Protein 2CG8 (pdb70)

Secondary structure (P-SEA, 3-state):
cccccccccccccccccccccccbbbbbbbbbbbbccccccccccaaaaaaaaaaaacccccccaaaaaaaaaaaaaaccccccbbbbbbbbccccccccccbbbbbbbbbbbbbbbbbbbcccaaaaaaaaaaaaaaaaccccccccccccccccccccccccccaaaaaaaaaaaaaaaccccccccccccccccccccccccccccccaaaaaaaaacccccccccccccaaaaaac/cccccccccccccccccccccccbbbbbbbbbbbbcccccccccccccaaaaaaaaaaaacccccccaaaaaaaaaaaaaaccccccbbbbbbbbccccccccccccbbbbbbbbbbbbbbbbbcccaaaaaaaaaaaaaaaaccccccccccccccccccccccccccccaaaaaaaaaaaaaaaccccccccccccccccccccccccccccccccaaaaaaaaacccccccccccccccccccc/cccccccccccccccccccccccbbbbbbbbbbbbcccccccccccccccccaaaaaaaaaaaacccccccaaaaaaaaaaaaaaccccccbbbbbbbbccccccccccccbbbbbbbbbbbbbbbbbcccaaaaaaaaaaaaaaaaccccccccccccccccccccccccccaaaaaaaaaaaaaaccccbbbbbcccccccccccccccccccccccccccccccccccccccccccccccccccc/cccccccccccccccccccccccbbbbbbbbbbbbcccccccccccccaaaaaaaaaaaacccccccaaaaaaaaaaaaaaacccccbbbbbbbcccccccccccbbbbbbbbbbbbbbbbbbbcccaaaaaaaaaaaaaaaacccccccccccccccccccccccccaaaaaaaaaaaaaaaccccccbbbbbcccccccccccccccccccccccccccccccccccccccccccccccccccc

Foldseek 3Di:
DDKDKDFWDKAWEQEAQDVVSNVPTAIKTKMKIFDADCPVVVCDDDVVLSVVLRVQLHPDYYHDPVVSQVVSVVVVCVPDVRTFKMKMKMWGAVPPDPDDDRTDIDIDIWGKWKWKKKWKAQDDPRVVLVVVVVVVCVVVVKAWDDWFDWDPPMIIIMTIIMDRQPVVRVVVVVVVSCVVVPNRDMATQATALDADDDVVDGPNPVCQLPDLVNLVRCCVGFQQGARNPVGDGSVVSNVD/DDKDKDFFQKAWEQAAQDPVSNVPTAIKTKMKIWDADVPVVVPPHDDDDVVLSVVLNVLLHVDYYHDVVVSQVVSVVVVCVVCVRTFKMKMKMWGAVPPDPDDDRTDIDMDIWGKWKWKKKKKALDDPQVVLVVVLVVLCVVVVKAFDAWFDWDKPCTMTIIMTIIIDRQPPVRVVVSSQVSCVVVPVPSMDMGTQAGALDADDDPPHGPNHPCCLPDLRNLVRCCVTFQQRARNPVRGGSVVSNVD/DDKDKDFWAKAWEQAAADVVSNVVTAIKTKMKIFDADCPCCVPVVDPLLDDDVVVLSVVLRVLLHPDYYHDVVVSQVVSVVVCCVPNVRTFKMKMKMWDAVPPDPDDDRTDIDIDIWGKWKWKKKKKFDDDPRVVLVVVLVVVVVVVVWAFDWKFDWDPVMIIIMTITIDRDPPVVVVVVSCVSCVVCPVSMDMATQATALDADDDDPDGPNPPCQLPDQVNLVRVCVTFQQRARNPVGGGSVVSNVD/DDKDKDFFDKAWEQAAQDPVSNVPTAIKTKMKIFDADPPCVVPPHDDDPVPLVVVLRVQLHPDYYHDVVVSQVSSVVVVCVVPVRTFKMKMKMWGQVPPDPDDDRTDIDIDIWGKWKFKKKKKADDDPGVVLVVVLVVLCVVVVWAWDDWFDWPVMIMIMTIIIDRDDPVVVVVVSVVSLVVQDAVGGSMDIDTQATALDADDDPVHTPNHPCQLPDLRNLVRVCVTFQQRARNPVGGGSVVSNVD

Structure (mmCIF, N/CA/C/O backbone):
data_2CG8
#
_entry.id   2CG8
#
_cell.length_a   149.440
_cell.length_b   149.440
_cell.length_c   238.740
_cell.angle_alpha   90.00
_cell.angle_beta   90.00
_cell.angle_gamma   90.00
#
_symmetry.space_group_name_H-M   'P 41 21 2'
#
loop_
_atom_site.group_PDB
_atom_site.id
_atom_site.type_symbol
_atom_site.label_atom_id
_atom_site.label_alt_id
_atom_site.label_comp_id
_atom_site.label_asym_id
_atom_site.label_entity_id
_atom_site.label_seq_id
_atom_site.pdbx_PDB_ins_code
_atom_site.Cartn_x
_atom_site.Cartn_y
_atom_site.Cartn_z
_atom_site.occupancy
_atom_site.B_iso_or_equiv
_atom_site.auth_seq_id
_atom_site.auth_comp_id
_atom_site.auth_asym_id
_atom_site.auth_atom_id
_atom_site.pdbx_PDB_model_num
ATOM 1 N N . MET A 1 1 ? -39.929 -56.839 4.329 1.00 61.06 1 MET A N 1
ATOM 2 C CA . MET A 1 1 ? -38.703 -57.270 3.668 1.00 59.49 1 MET A CA 1
ATOM 3 C C . MET A 1 1 ? -37.626 -56.193 3.747 1.00 55.79 1 MET A C 1
ATOM 4 O O . MET A 1 1 ? -37.919 -55.001 3.653 1.00 56.97 1 MET A O 1
ATOM 9 N N . ASP A 1 2 ? -36.380 -56.621 3.920 1.00 51.77 2 ASP A N 1
ATOM 10 C CA . ASP A 1 2 ? -35.258 -55.681 4.138 1.00 47.14 2 ASP A CA 1
ATOM 11 C C . ASP A 1 2 ? -34.827 -55.169 2.836 1.00 45.99 2 ASP A C 1
ATOM 12 O O . ASP A 1 2 ? -35.258 -55.721 1.814 1.00 47.94 2 ASP A O 1
ATOM 17 N N . GLN A 1 3 ? -34.043 -54.091 2.822 1.00 44.12 3 GLN A N 1
ATOM 18 C CA . GLN A 1 3 ? -33.537 -53.606 1.534 1.00 43.46 3 GLN A CA 1
ATOM 19 C C . GLN A 1 3 ? -32.157 -53.097 1.541 1.00 43.25 3 GLN A C 1
ATOM 20 O O . GLN A 1 3 ? -31.734 -52.541 2.522 1.00 45.28 3 GLN A O 1
ATOM 26 N N . LEU A 1 4 ? -31.482 -53.229 0.396 1.00 42.55 4 LEU A N 1
ATOM 27 C CA . LEU A 1 4 ? -30.155 -52.698 0.224 1.00 43.30 4 LEU A CA 1
ATOM 28 C C . LEU A 1 4 ? -30.283 -51.657 -0.785 1.00 42.70 4 LEU A C 1
ATOM 29 O O . LEU A 1 4 ? -30.879 -51.966 -1.806 1.00 42.69 4 LEU A O 1
ATOM 34 N N . GLN A 1 5 ? -29.810 -50.427 -0.509 1.00 41.39 5 GLN A N 1
ATOM 35 C CA . GLN A 1 5 ? -29.826 -49.439 -1.567 1.00 42.74 5 GLN A CA 1
ATOM 36 C C . GLN A 1 5 ? -28.594 -48.726 -1.882 1.00 41.69 5 GLN A C 1
ATOM 37 O O . GLN A 1 5 ? -27.715 -48.565 -0.997 1.00 43.17 5 GLN A O 1
ATOM 43 N N . ILE A 1 6 ? -28.485 -48.388 -3.158 1.00 37.40 6 ILE A N 1
ATOM 44 C CA . ILE A 1 6 ? -27.420 -47.565 -3.607 1.00 39.89 6 ILE A CA 1
ATOM 45 C C . ILE A 1 6 ? -27.983 -46.205 -4.048 1.00 38.69 6 ILE A C 1
ATOM 46 O O . ILE A 1 6 ? -28.719 -46.117 -4.949 1.00 40.76 6 ILE A O 1
ATOM 51 N N . LYS A 1 7 ? -27.653 -45.119 -3.409 1.00 38.37 7 LYS A N 1
ATOM 52 C CA . LYS A 1 7 ? -28.221 -43.871 -3.831 1.00 41.61 7 LYS A CA 1
ATOM 53 C C . LYS A 1 7 ? -27.297 -43.042 -4.688 1.00 43.30 7 LYS A C 1
ATOM 54 O O . LYS A 1 7 ? -26.173 -42.654 -4.275 1.00 43.67 7 LYS A O 1
ATOM 60 N N . ASP A 1 8 ? -27.767 -42.729 -5.872 1.00 40.52 8 ASP A N 1
ATOM 61 C CA . ASP A 1 8 ? -27.100 -41.798 -6.722 1.00 42.86 8 ASP A CA 1
ATOM 62 C C . ASP A 1 8 ? -25.676 -42.006 -7.125 1.00 44.28 8 ASP A C 1
ATOM 63 O O . ASP A 1 8 ? -24.906 -41.019 -7.035 1.00 45.70 8 ASP A O 1
ATOM 68 N N . LEU A 1 9 ? -25.351 -43.214 -7.592 1.00 44.98 9 LEU A N 1
ATOM 69 C CA . LEU A 1 9 ? -24.066 -43.582 -8.191 1.00 43.62 9 LEU A CA 1
ATOM 70 C C . LEU A 1 9 ? -23.945 -42.864 -9.500 1.00 44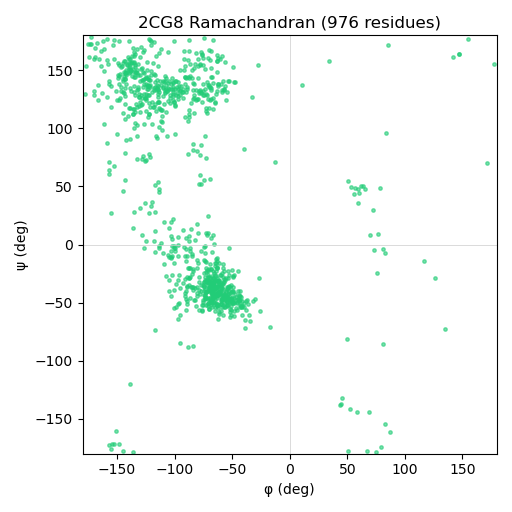.98 9 LEU A C 1
ATOM 71 O O . LEU A 1 9 ? -24.809 -43.005 -10.378 1.00 49.23 9 LEU A O 1
ATOM 76 N N . GLU A 1 10 ? -22.895 -42.113 -9.710 1.00 44.92 10 GLU A N 1
ATOM 77 C CA . GLU A 1 10 ? -22.748 -41.360 -10.932 1.00 43.59 10 GLU A CA 1
ATOM 78 C C . GLU A 1 10 ? -22.068 -42.180 -12.024 1.00 44.18 10 GLU A C 1
ATOM 79 O O . GLU A 1 10 ? -21.157 -42.947 -11.784 1.00 46.72 10 GLU A O 1
ATOM 85 N N . MET A 1 11 ? -22.494 -41.973 -13.255 1.00 48.08 11 MET A N 1
ATOM 86 C CA . MET A 1 11 ? -22.019 -42.686 -14.445 1.00 50.48 11 MET A CA 1
ATOM 87 C C . MET A 1 11 ? -21.926 -41.857 -15.654 1.00 49.91 11 MET A C 1
ATOM 88 O O . MET A 1 11 ? -22.903 -41.270 -15.998 1.00 51.28 11 MET A O 1
ATOM 93 N N . PHE A 1 12 ? -20.785 -41.858 -16.327 1.00 47.79 12 PHE A N 1
ATOM 94 C CA . PHE A 1 12 ? -20.778 -41.209 -17.582 1.00 45.81 12 PHE A CA 1
ATOM 95 C C . PHE A 1 12 ? -20.957 -42.171 -18.736 1.00 45.31 12 PHE A C 1
ATOM 96 O O . PHE A 1 12 ? -20.326 -43.178 -18.807 1.00 48.53 12 PHE A O 1
ATOM 104 N N . ALA A 1 13 ? -21.790 -41.867 -19.712 1.00 45.97 13 ALA A N 1
ATOM 105 C CA . ALA A 1 13 ? -21.993 -42.758 -20.868 1.00 44.32 13 ALA A CA 1
ATOM 106 C C . ALA A 1 13 ? -22.454 -42.030 -22.121 1.00 43.46 13 ALA A C 1
ATOM 107 O O . ALA A 1 13 ? -22.569 -40.778 -22.132 1.00 40.80 13 ALA A O 1
ATOM 109 N N . TYR A 1 14 ? -22.810 -42.837 -23.142 1.00 43.44 14 TYR A N 1
ATOM 110 C CA . TYR A 1 14 ? -23.197 -42.241 -24.413 1.00 43.51 14 TYR A CA 1
ATOM 111 C C . TYR A 1 14 ? -24.604 -42.549 -24.896 1.00 44.71 14 TYR A C 1
ATOM 112 O O . TYR A 1 14 ? -24.852 -42.699 -26.092 1.00 46.87 14 TYR A O 1
ATOM 121 N N . HIS A 1 15 ? -25.564 -42.640 -23.992 1.00 45.05 15 HIS A N 1
ATOM 122 C CA . HIS A 1 15 ? -26.955 -43.036 -24.365 1.00 45.27 15 HIS A CA 1
ATOM 123 C C . HIS A 1 15 ? -27.715 -41.794 -24.868 1.00 46.11 15 HIS A C 1
ATOM 124 O O . HIS A 1 15 ? -27.326 -40.685 -24.498 1.00 49.16 15 HIS A O 1
ATOM 131 N N . GLY A 1 16 ? -28.703 -41.944 -25.755 1.00 45.52 16 GLY A N 1
ATOM 132 C CA . GLY A 1 16 ? -29.570 -40.839 -26.231 1.00 45.72 16 GLY A CA 1
ATOM 133 C C . GLY A 1 16 ? -29.982 -41.058 -27.701 1.00 48.51 16 GLY A C 1
ATOM 134 O O . GLY A 1 16 ? -29.275 -41.895 -28.444 1.00 48.60 16 GLY A O 1
ATOM 135 N N . LEU A 1 17 ? -31.038 -40.332 -28.185 1.00 49.02 17 LEU A N 1
ATOM 136 C CA . LEU A 1 17 ? -31.505 -40.535 -29.650 1.00 51.85 17 LEU A CA 1
ATOM 137 C C . LEU A 1 17 ? -30.630 -39.719 -30.534 1.00 51.35 17 LEU A C 1
ATOM 138 O O . LEU A 1 17 ? -30.030 -40.240 -31.487 1.00 49.75 17 LEU A O 1
ATOM 143 N N . PHE A 1 18 ? -30.434 -38.459 -30.158 1.00 51.12 18 PHE A N 1
ATOM 144 C CA . PHE A 1 18 ? -29.616 -37.595 -30.992 1.00 50.05 18 PHE A CA 1
ATOM 145 C C . PHE A 1 18 ? -28.231 -38.144 -31.211 1.00 48.32 18 PHE A C 1
ATOM 146 O O . PHE A 1 18 ? -27.576 -38.479 -30.266 1.00 47.75 18 PHE A O 1
ATOM 154 N N . PRO A 1 19 ? -27.748 -38.143 -32.467 1.00 50.15 19 PRO A N 1
ATOM 155 C CA . PRO A 1 19 ? -26.362 -38.661 -32.671 1.00 50.07 19 PRO A CA 1
ATOM 156 C C . PRO A 1 19 ? -25.224 -37.698 -32.083 1.00 47.89 19 PRO A C 1
ATOM 157 O O . PRO A 1 19 ? -24.156 -38.160 -31.782 1.00 46.40 19 PRO A O 1
ATOM 161 N N . SER A 1 20 ? -25.503 -36.418 -31.879 1.00 47.11 20 SER A N 1
ATOM 162 C CA . SER A 1 20 ? -24.738 -35.548 -30.931 1.00 49.41 20 SER A CA 1
ATOM 163 C C . SER A 1 20 ? -24.587 -36.065 -29.438 1.00 49.21 20 SER A C 1
ATOM 164 O O . SER A 1 20 ? -23.510 -35.943 -28.791 1.00 48.18 20 SER A O 1
ATOM 167 N N . GLU A 1 21 ? -25.663 -36.598 -28.863 1.00 48.17 21 GLU A N 1
ATOM 168 C CA . GLU A 1 21 ? -25.569 -37.215 -27.536 1.00 47.26 21 GLU A CA 1
ATOM 169 C C . GLU A 1 21 ? -24.633 -38.390 -27.597 1.00 48.63 21 GLU A C 1
ATOM 170 O O . GLU A 1 21 ? -23.831 -38.534 -26.710 1.00 51.56 21 GLU A O 1
ATOM 176 N N . LYS A 1 22 ? -24.690 -39.218 -28.661 1.00 48.25 22 LYS A N 1
ATOM 177 C CA . LYS A 1 22 ? -23.884 -40.442 -28.701 1.00 45.67 22 LYS A CA 1
ATOM 178 C C . LYS A 1 22 ? -22.504 -40.033 -28.826 1.00 44.03 22 LYS A C 1
ATOM 179 O O . LYS A 1 22 ? -21.649 -40.756 -28.429 1.00 45.03 22 LYS A O 1
ATOM 185 N N . GLU A 1 23 ? -22.294 -38.897 -29.435 1.00 44.17 23 GLU A N 1
ATOM 186 C CA . GLU A 1 23 ? -20.973 -38.362 -29.603 1.00 43.26 23 GLU A CA 1
ATOM 187 C C . GLU A 1 23 ? -20.378 -37.769 -28.329 1.00 43.43 23 GLU A C 1
ATOM 188 O O . GLU A 1 23 ? -19.225 -37.976 -28.198 1.00 43.54 23 GLU A O 1
ATOM 194 N N . LEU A 1 24 ? -21.070 -36.981 -27.476 1.00 41.98 24 LEU A N 1
ATOM 195 C CA . LEU A 1 24 ? -20.403 -36.275 -26.384 1.00 43.40 24 LEU A CA 1
ATOM 196 C C . LEU A 1 24 ? -20.504 -37.017 -25.091 1.00 45.05 24 LEU A C 1
ATOM 197 O O . LEU A 1 24 ? -19.675 -36.816 -24.185 1.00 44.47 24 LEU A O 1
ATOM 202 N N . GLY A 1 25 ? -21.605 -37.755 -24.961 1.00 42.74 25 GLY A N 1
ATOM 203 C CA . GLY A 1 25 ? -21.930 -38.482 -23.772 1.00 42.50 25 GLY A CA 1
ATOM 204 C C . GLY A 1 25 ? -22.401 -37.472 -22.730 1.00 46.55 25 GLY A C 1
ATOM 205 O O . GLY A 1 25 ? -22.426 -36.267 -23.015 1.00 46.01 25 GLY A O 1
ATOM 206 N N . GLN A 1 26 ? -22.732 -37.932 -21.507 1.00 45.19 26 GLN A N 1
ATOM 207 C CA . GLN A 1 26 ? -23.220 -37.032 -20.545 1.00 43.18 26 GLN A CA 1
ATOM 208 C C . GLN A 1 26 ? -23.352 -37.749 -19.196 1.00 47.60 26 GLN A C 1
ATOM 209 O O . GLN A 1 26 ? -23.071 -38.924 -19.047 1.00 49.07 26 GLN A O 1
ATOM 215 N N . LYS A 1 27 ? -23.765 -37.051 -18.161 1.00 47.36 27 LYS A N 1
ATOM 216 C CA . LYS A 1 27 ? -23.802 -37.687 -16.884 1.00 45.95 27 LYS A CA 1
ATOM 217 C C . LYS A 1 27 ? -25.109 -38.340 -16.592 1.00 43.32 27 LYS A C 1
ATOM 218 O O . LYS A 1 27 ? -26.148 -37.799 -16.834 1.00 46.40 27 LYS A O 1
ATOM 224 N N . PHE A 1 28 ? -25.041 -39.444 -15.924 1.00 43.51 28 PHE A N 1
ATOM 225 C CA . PHE A 1 28 ? -26.229 -40.211 -15.567 1.00 45.40 28 PHE A CA 1
ATOM 226 C C . PHE A 1 28 ? -26.086 -40.572 -14.130 1.00 44.79 28 PHE A C 1
ATOM 227 O O . PHE A 1 28 ? -24.981 -40.772 -13.707 1.00 46.08 28 PHE A O 1
ATOM 235 N N . ILE A 1 29 ? -27.199 -40.671 -13.407 1.00 44.37 29 ILE A N 1
ATOM 236 C CA . ILE A 1 29 ? -27.154 -40.980 -12.023 1.00 44.27 29 ILE A CA 1
ATOM 237 C C . ILE A 1 29 ? -28.035 -42.211 -11.780 1.00 44.66 29 ILE A C 1
ATOM 238 O O . ILE A 1 29 ? -29.211 -42.276 -12.205 1.00 44.32 29 ILE A O 1
ATOM 243 N N . VAL A 1 30 ? -27.471 -43.192 -11.104 1.00 42.72 30 VAL A N 1
ATOM 244 C CA . VAL A 1 30 ? -28.267 -44.386 -10.881 1.00 44.69 30 VAL A CA 1
ATOM 245 C C . VAL A 1 30 ? -28.646 -44.613 -9.394 1.00 44.16 30 VAL A C 1
ATOM 246 O O . VAL A 1 30 ? -27.793 -44.408 -8.536 1.00 44.00 30 VAL A O 1
ATOM 250 N N . SER A 1 31 ? -29.855 -45.071 -9.098 1.00 43.21 31 SER A N 1
ATOM 251 C CA . SER A 1 31 ? -30.211 -45.357 -7.718 1.00 45.24 31 SER A CA 1
ATOM 252 C C . SER A 1 31 ? -31.051 -46.584 -7.730 1.00 47.48 31 SER A C 1
ATOM 253 O O . SER A 1 31 ? -31.946 -46.711 -8.590 1.00 50.00 31 SER A O 1
ATOM 256 N N . ALA A 1 32 ? -30.826 -47.485 -6.780 1.00 46.41 32 ALA A N 1
ATOM 257 C CA . ALA A 1 32 ? -31.552 -48.769 -6.785 1.00 44.93 32 ALA A CA 1
ATOM 258 C C . ALA A 1 32 ? -31.864 -49.166 -5.364 1.00 44.55 32 ALA A C 1
ATOM 259 O O . ALA A 1 32 ? -31.087 -48.871 -4.477 1.00 42.81 32 ALA A O 1
ATOM 261 N N . ILE A 1 33 ? -32.997 -49.843 -5.169 1.00 45.60 33 ILE A N 1
ATOM 262 C CA . ILE A 1 33 ? -33.363 -50.562 -3.940 1.00 44.67 33 ILE A CA 1
ATOM 263 C C . ILE A 1 33 ? -33.529 -52.029 -4.309 1.00 45.39 33 ILE A C 1
ATOM 264 O O . ILE A 1 33 ? -34.418 -52.414 -5.119 1.00 45.16 33 ILE A O 1
ATOM 269 N N . LEU A 1 34 ? -32.685 -52.848 -3.692 1.00 43.55 34 LEU A N 1
ATOM 270 C CA . LEU A 1 34 ? -32.770 -54.300 -3.862 1.00 43.03 34 LEU A CA 1
ATOM 271 C C . LEU A 1 34 ? -33.402 -54.969 -2.615 1.00 42.84 34 LEU A C 1
ATOM 272 O O . LEU A 1 34 ? -32.947 -54.688 -1.523 1.00 43.99 34 LEU A O 1
ATOM 277 N N . SER A 1 35 ? -34.471 -55.776 -2.740 1.00 41.90 35 SER A N 1
ATOM 278 C CA . SER A 1 35 ? -35.127 -56.300 -1.549 1.00 43.13 35 SER A CA 1
ATOM 279 C C . SER A 1 35 ? -34.939 -57.768 -1.417 1.00 44.05 35 SER A C 1
ATOM 280 O O . SER A 1 35 ? -34.952 -58.472 -2.443 1.00 46.62 35 SER A O 1
ATOM 283 N N . TYR A 1 36 ? -34.661 -58.212 -0.196 1.00 42.70 36 TYR A N 1
ATOM 284 C CA . TYR A 1 36 ? -34.539 -59.641 0.143 1.00 42.72 36 TYR A CA 1
ATOM 285 C C . TYR A 1 36 ? -34.484 -59.725 1.695 1.00 45.28 36 TYR A C 1
ATOM 286 O O . TYR A 1 36 ? -34.331 -58.697 2.372 1.00 46.69 36 TYR A O 1
ATOM 295 N N . ASP A 1 37 ? -34.743 -60.901 2.286 1.00 46.44 37 ASP A N 1
ATOM 296 C CA . ASP A 1 37 ? -34.696 -61.010 3.740 1.00 44.38 37 ASP A CA 1
ATOM 297 C C . ASP A 1 37 ? -33.230 -60.961 4.364 1.00 45.16 37 ASP A C 1
ATOM 298 O O . ASP A 1 37 ? -32.443 -61.869 4.162 1.00 49.15 37 ASP A O 1
ATOM 303 N N . MET A 1 38 ? -32.829 -59.945 5.137 1.00 42.47 38 MET A N 1
ATOM 304 C CA . MET A 1 38 ? -31.436 -59.962 5.641 1.00 42.75 38 MET A CA 1
ATOM 305 C C . MET A 1 38 ? -31.171 -60.715 6.965 1.00 42.04 38 MET A C 1
ATOM 306 O O . MET A 1 38 ? -30.120 -60.698 7.578 1.00 39.92 38 MET A O 1
ATOM 311 N N . THR A 1 39 ? -32.191 -61.382 7.427 1.00 43.91 39 THR A N 1
ATOM 312 C CA . THR A 1 39 ? -32.257 -61.872 8.805 1.00 43.53 39 THR A CA 1
ATOM 313 C C . THR A 1 39 ? -31.197 -62.985 8.960 1.00 43.09 39 THR A C 1
ATOM 314 O O . THR A 1 39 ? -30.493 -63.112 9.963 1.00 39.92 39 THR A O 1
ATOM 318 N N . LYS A 1 40 ? -31.033 -63.745 7.880 1.00 45.66 40 LYS A N 1
ATOM 319 C CA . LYS A 1 40 ? -30.018 -64.786 7.841 1.00 44.11 40 LYS A CA 1
ATOM 320 C C . LYS A 1 40 ? -28.580 -64.203 7.805 1.00 42.55 40 LYS A C 1
ATOM 321 O O . LYS A 1 40 ? -27.800 -64.606 8.547 1.00 41.00 40 LYS A O 1
ATOM 327 N N . ALA A 1 41 ? -28.257 -63.219 6.959 1.00 41.36 41 ALA A N 1
ATOM 328 C CA . ALA A 1 41 ? -26.952 -62.638 6.942 1.00 38.22 41 ALA A CA 1
ATOM 329 C C . ALA A 1 41 ? -26.699 -61.929 8.201 1.00 39.18 41 ALA A C 1
ATOM 330 O O . ALA A 1 41 ? -25.554 -61.786 8.594 1.00 40.61 41 ALA A O 1
ATOM 332 N N . ALA A 1 42 ? -27.745 -61.380 8.814 1.00 39.49 42 ALA A N 1
ATOM 333 C CA . ALA A 1 42 ? -27.525 -60.517 9.998 1.00 41.37 42 ALA A CA 1
ATOM 334 C C . ALA A 1 42 ? -27.173 -61.290 11.223 1.00 41.52 42 ALA A C 1
ATOM 335 O O . ALA A 1 42 ? -26.395 -60.849 11.998 1.00 43.23 42 ALA A O 1
ATOM 337 N N . THR A 1 43 ? -27.783 -62.441 11.356 1.00 42.11 43 THR A N 1
ATOM 338 C CA . THR A 1 43 ? -27.517 -63.472 12.336 1.00 41.08 43 THR A CA 1
ATOM 339 C C . THR A 1 43 ? -26.476 -64.497 11.866 1.00 39.10 43 THR A C 1
ATOM 340 O O . THR A 1 43 ? -25.928 -65.124 12.714 1.00 36.61 43 THR A O 1
ATOM 344 N N . VAL A 1 51 ? -24.940 -59.618 -0.391 1.00 51.85 51 VAL A N 1
ATOM 345 C CA . VAL A 1 51 ? -24.403 -58.732 -1.556 1.00 53.60 51 VAL A CA 1
ATOM 346 C C . VAL A 1 51 ? -23.128 -57.783 -1.357 1.00 52.60 51 VAL A C 1
ATOM 347 O O . VAL A 1 51 ? -23.075 -57.208 -0.343 1.00 56.21 51 VAL A O 1
ATOM 351 N N . HIS A 1 52 ? -22.109 -57.601 -2.223 1.00 53.61 52 HIS A N 1
ATOM 352 C CA . HIS A 1 52 ? -21.067 -56.480 -1.980 1.00 55.96 52 HIS A CA 1
ATOM 353 C C . HIS A 1 52 ? -21.281 -55.123 -2.684 1.00 58.51 52 HIS A C 1
ATOM 354 O O . HIS A 1 52 ? -21.719 -55.075 -3.867 1.00 61.44 52 HIS A O 1
ATOM 361 N N . TYR A 1 53 ? -20.828 -54.029 -2.084 1.00 57.00 53 TYR A N 1
ATOM 362 C CA . TYR A 1 53 ? -21.327 -52.795 -2.645 1.00 55.35 53 TYR A CA 1
ATOM 363 C C . TYR A 1 53 ? -20.417 -52.453 -3.737 1.00 53.63 53 TYR A C 1
ATOM 364 O O . TYR A 1 53 ? -20.844 -52.027 -4.824 1.00 54.26 53 TYR A O 1
ATOM 373 N N . GLY A 1 54 ? -19.139 -52.575 -3.413 1.00 53.45 54 GLY A N 1
ATOM 374 C CA . GLY A 1 54 ? -18.065 -52.211 -4.353 1.00 51.62 54 GLY A CA 1
ATOM 375 C C . GLY A 1 54 ? -18.281 -52.983 -5.654 1.00 52.35 54 GLY A C 1
ATOM 376 O O . GLY A 1 54 ? -18.101 -52.395 -6.801 1.00 51.51 54 GLY A O 1
ATOM 377 N N . GLU A 1 55 ? -18.683 -54.269 -5.501 1.00 50.65 55 GLU A N 1
ATOM 378 C CA . GLU A 1 55 ? -18.862 -55.097 -6.671 1.00 50.49 55 GLU A CA 1
ATOM 379 C C . GLU A 1 55 ? -20.057 -54.774 -7.483 1.00 47.96 55 GLU A C 1
ATOM 380 O O . GLU A 1 55 ? -20.012 -54.751 -8.716 1.00 47.83 55 GLU A O 1
ATOM 386 N N . LEU A 1 56 ? -21.151 -54.598 -6.779 1.00 46.19 56 LEU A N 1
ATOM 387 C CA . LEU A 1 56 ? -22.369 -54.282 -7.433 1.00 45.65 56 LEU A CA 1
ATOM 388 C C . LEU A 1 56 ? -22.204 -52.980 -8.153 1.00 46.41 56 LEU A C 1
ATOM 389 O O . LEU A 1 56 ? -22.692 -52.842 -9.259 1.00 48.79 56 LEU A O 1
ATOM 394 N N . CYS A 1 57 ? -21.530 -51.998 -7.568 1.00 44.08 57 CYS A N 1
ATOM 395 C CA . CYS A 1 57 ? -21.426 -50.739 -8.266 1.00 43.83 57 CYS A CA 1
ATOM 396 C C . CYS A 1 57 ? -20.561 -50.778 -9.461 1.00 43.68 57 CYS A C 1
ATOM 397 O O . CYS A 1 57 ? -20.812 -50.055 -10.411 1.00 43.93 57 CYS A O 1
ATOM 400 N N . GLN A 1 58 ? -19.478 -51.547 -9.349 1.00 45.65 58 GLN A N 1
ATOM 401 C CA . GLN A 1 58 ? -18.565 -51.843 -10.391 1.00 44.63 58 GLN A CA 1
ATOM 402 C C . GLN A 1 58 ? -19.255 -52.562 -11.545 1.00 45.10 58 GLN A C 1
ATOM 403 O O . GLN A 1 58 ? -18.971 -52.265 -12.723 1.00 44.62 58 GLN A O 1
ATOM 409 N N . GLN A 1 59 ? -20.148 -53.512 -11.241 1.00 44.99 59 GLN A N 1
ATOM 410 C CA . GLN A 1 59 ? -20.721 -54.261 -12.340 1.00 46.40 59 GLN A CA 1
ATOM 411 C C . GLN A 1 59 ? -21.653 -53.300 -12.989 1.00 46.33 59 GLN A C 1
ATOM 412 O O . GLN A 1 59 ? -21.623 -53.152 -14.186 1.00 47.76 59 GLN A O 1
ATOM 418 N N . TRP A 1 60 ? -22.539 -52.698 -12.207 1.00 46.13 60 TRP A N 1
ATOM 419 C CA . TRP A 1 60 ? -23.517 -51.769 -12.778 1.00 47.31 60 TRP A CA 1
ATOM 420 C C . TRP A 1 60 ? -22.776 -50.775 -13.685 1.00 49.12 60 TRP A C 1
ATOM 421 O O . TRP A 1 60 ? -23.145 -50.514 -14.859 1.00 48.96 60 TRP A O 1
ATOM 432 N N . THR A 1 61 ? -21.692 -50.237 -13.147 1.00 46.84 61 THR A N 1
ATOM 433 C CA . THR A 1 61 ? -21.061 -49.271 -13.867 1.00 47.67 61 THR A CA 1
ATOM 434 C C . THR A 1 61 ? -20.425 -49.882 -15.213 1.00 46.64 61 THR A C 1
ATOM 435 O O . THR A 1 61 ? -20.403 -49.245 -16.269 1.00 43.00 61 THR A O 1
ATOM 439 N N . THR A 1 62 ? -19.963 -51.135 -15.175 1.00 45.51 62 THR A N 1
ATOM 440 C CA . THR A 1 62 ? -19.545 -51.844 -16.420 1.00 44.82 62 THR A CA 1
ATOM 441 C C . THR A 1 62 ? -20.697 -52.053 -17.376 1.00 44.39 62 THR A C 1
ATOM 442 O O . THR A 1 62 ? -20.585 -51.767 -18.544 1.00 46.01 62 THR A O 1
ATOM 446 N N . TRP A 1 63 ? -21.799 -52.588 -16.884 1.00 44.40 63 TRP A N 1
ATOM 447 C CA . TRP A 1 63 ? -22.926 -52.899 -17.748 1.00 44.85 63 TRP A CA 1
ATOM 448 C C . TRP A 1 63 ? -23.486 -51.653 -18.386 1.00 44.65 63 TRP A C 1
ATOM 449 O O . TRP A 1 63 ? -24.010 -51.673 -19.499 1.00 44.32 63 TRP A O 1
ATOM 460 N N . PHE A 1 64 ? -23.371 -50.562 -17.657 1.00 44.41 64 PHE A N 1
ATOM 461 C CA . PHE A 1 64 ? -24.002 -49.364 -18.085 1.00 43.23 64 PHE A CA 1
ATOM 462 C C . PHE A 1 64 ? -23.204 -48.792 -19.261 1.00 43.80 64 PHE A C 1
ATOM 463 O O . PHE A 1 64 ? -23.794 -48.161 -20.137 1.00 43.83 64 PHE A O 1
ATOM 471 N N . GLN A 1 65 ? -21.889 -48.995 -19.271 1.00 41.22 65 GLN A N 1
ATOM 472 C CA . GLN A 1 65 ? -21.100 -48.449 -20.343 1.00 41.94 65 GLN A CA 1
ATOM 473 C C . GLN A 1 65 ? -20.732 -49.405 -21.453 1.00 43.26 65 GLN A C 1
ATOM 474 O O . GLN A 1 65 ? -20.144 -48.965 -22.338 1.00 41.02 65 GLN A O 1
ATOM 480 N N . GLU A 1 66 ? -21.060 -50.699 -21.421 1.00 44.30 66 GLU A N 1
ATOM 481 C CA . GLU A 1 66 ? -20.854 -51.534 -22.597 1.00 43.36 66 GLU A CA 1
ATOM 482 C C . GLU A 1 66 ? -21.333 -51.008 -23.876 1.00 42.47 66 GLU A C 1
ATOM 483 O O . GLU A 1 66 ? -20.891 -51.530 -24.846 1.00 42.65 66 GLU A O 1
ATOM 489 N N . THR A 1 67 ? -22.335 -50.137 -23.916 1.00 41.28 67 THR A N 1
ATOM 490 C CA . THR A 1 67 ? -22.913 -49.785 -25.189 1.00 42.93 67 THR A CA 1
ATOM 491 C C . THR A 1 67 ? -23.512 -48.418 -25.160 1.00 43.84 67 THR A C 1
ATOM 492 O O . THR A 1 67 ? -23.545 -47.787 -24.128 1.00 45.18 67 THR A O 1
ATOM 496 N N . SER A 1 68 ? -24.001 -47.943 -26.314 1.00 45.52 68 SER A N 1
ATOM 497 C CA . SER A 1 68 ? -24.873 -46.754 -26.323 1.00 46.20 68 SER A CA 1
ATOM 498 C C . SER A 1 68 ? -26.204 -47.067 -26.735 1.00 47.89 68 SER A C 1
ATOM 499 O O . SER A 1 68 ? -26.430 -47.071 -27.954 1.00 50.71 68 SER A O 1
ATOM 502 N N . GLU A 1 69 ? -27.108 -47.180 -25.779 1.00 46.40 69 GLU A N 1
ATOM 503 C CA . GLU A 1 69 ? -28.448 -47.386 -26.142 1.00 47.12 69 GLU A CA 1
ATOM 504 C C . GLU A 1 69 ? -29.116 -46.072 -26.598 1.00 48.51 69 GLU A C 1
ATOM 505 O O . GLU A 1 69 ? -28.682 -44.958 -26.211 1.00 47.78 69 GLU A O 1
ATOM 511 N N . ASP A 1 70 ? -30.156 -46.180 -27.434 1.00 48.99 70 ASP A N 1
ATOM 512 C CA . ASP A 1 70 ? -30.961 -44.981 -27.662 1.00 48.14 70 ASP A CA 1
ATOM 513 C C . ASP A 1 70 ? -31.771 -44.624 -26.441 1.00 46.67 70 ASP A C 1
ATOM 514 O O . ASP A 1 70 ? -31.839 -43.433 -26.115 1.00 47.05 70 ASP A O 1
ATOM 519 N N . LEU A 1 71 ? -32.452 -45.587 -25.798 1.00 44.28 71 LEU A N 1
ATOM 520 C CA . LEU A 1 71 ? -33.309 -45.177 -24.678 1.00 44.38 71 LEU A CA 1
ATOM 521 C C . LEU A 1 71 ? -32.765 -45.486 -23.313 1.00 45.74 71 LEU A C 1
ATOM 522 O O . LEU A 1 71 ? -32.294 -46.626 -23.041 1.00 44.66 71 LEU A O 1
ATOM 527 N N . ILE A 1 72 ? -32.823 -44.509 -22.403 1.00 46.33 72 ILE A N 1
ATOM 528 C CA . ILE A 1 72 ? -32.412 -44.868 -21.038 1.00 47.68 72 ILE A CA 1
ATOM 529 C C . ILE A 1 72 ? -33.260 -46.019 -20.412 1.00 48.15 72 ILE A C 1
ATOM 530 O O . ILE A 1 72 ? -32.682 -46.851 -19.684 1.00 48.00 72 ILE A O 1
ATOM 535 N N . GLU A 1 73 ? -34.576 -46.080 -20.710 1.00 46.72 73 GLU A N 1
ATOM 536 C CA . GLU A 1 73 ? -35.370 -47.272 -20.397 1.00 45.88 73 GLU A CA 1
ATOM 537 C C . GLU A 1 73 ? -34.609 -48.546 -20.702 1.00 45.53 73 GLU A C 1
ATOM 538 O O . GLU A 1 73 ? -34.512 -49.365 -19.805 1.00 43.72 73 GLU A O 1
ATOM 544 N N . THR A 1 74 ? -34.080 -48.707 -21.956 1.00 43.40 74 THR A N 1
ATOM 545 C CA . THR A 1 74 ? -33.455 -49.963 -22.331 1.00 43.25 74 THR A CA 1
ATOM 546 C C . THR A 1 74 ? -32.263 -50.233 -21.381 1.00 43.30 74 THR A C 1
ATOM 547 O O . THR A 1 74 ? -32.081 -51.311 -20.918 1.00 43.15 74 THR A O 1
ATOM 551 N N . VAL A 1 75 ? -31.512 -49.228 -20.974 1.00 43.27 75 VAL A N 1
ATOM 552 C CA . VAL A 1 75 ? -30.335 -49.486 -20.116 1.00 42.39 75 VAL A CA 1
ATOM 553 C C . VAL A 1 75 ? -30.763 -49.825 -18.712 1.00 43.79 75 VAL A C 1
ATOM 554 O O . VAL A 1 75 ? -30.199 -50.675 -18.027 1.00 44.58 75 VAL A O 1
ATOM 558 N N . ALA A 1 76 ? -31.772 -49.120 -18.252 1.00 45.04 76 ALA A N 1
ATOM 559 C CA . ALA A 1 76 ? -32.246 -49.349 -16.895 1.00 45.44 76 ALA A CA 1
ATOM 560 C C . ALA A 1 76 ? -32.766 -50.782 -16.808 1.00 46.21 76 ALA A C 1
ATOM 561 O O . ALA A 1 76 ? -32.601 -51.449 -15.792 1.00 48.57 76 ALA A O 1
ATOM 563 N N . TYR A 1 77 ? -33.398 -51.270 -17.858 1.00 45.67 77 TYR A N 1
ATOM 564 C CA . TYR A 1 77 ? -33.935 -52.615 -17.809 1.00 45.59 77 TYR A CA 1
ATOM 565 C C . TYR A 1 77 ? -32.791 -53.644 -17.852 1.00 46.49 77 TYR A C 1
ATOM 566 O O . TYR A 1 77 ? -32.936 -54.716 -17.266 1.00 46.20 77 TYR A O 1
ATOM 575 N N . LYS A 1 78 ? -31.675 -53.332 -18.545 1.00 45.15 78 LYS A N 1
ATOM 576 C CA . LYS A 1 78 ? -30.604 -54.305 -18.746 1.00 44.52 78 LYS A CA 1
ATOM 577 C C . LYS A 1 78 ? -30.022 -54.504 -17.319 1.00 45.19 78 LYS A C 1
ATOM 578 O O . LYS A 1 78 ? -29.883 -55.637 -16.808 1.00 45.14 78 LYS A O 1
ATOM 584 N N . LEU A 1 79 ? -29.722 -53.383 -16.664 1.00 43.25 79 LEU A N 1
ATOM 585 C CA . LEU A 1 79 ? -29.255 -53.493 -15.341 1.00 44.26 79 LEU A CA 1
ATOM 586 C C . LEU A 1 79 ? -30.158 -54.358 -14.457 1.00 45.87 79 LEU A C 1
ATOM 587 O O . LEU A 1 79 ? -29.614 -55.079 -13.634 1.00 49.56 79 LEU A O 1
ATOM 592 N N . VAL A 1 80 ? -31.488 -54.264 -14.550 1.00 43.27 80 VAL A N 1
ATOM 593 C CA . VAL A 1 80 ? -32.321 -54.995 -13.651 1.00 43.59 80 VAL A CA 1
ATOM 594 C C . VAL A 1 80 ? -32.202 -56.422 -14.013 1.00 45.21 80 VAL A C 1
ATOM 595 O O . VAL A 1 80 ? -31.821 -57.202 -13.175 1.00 49.21 80 VAL A O 1
ATOM 599 N N . GLU A 1 81 ? -32.467 -56.783 -15.246 1.00 43.75 81 GLU A N 1
ATOM 600 C CA . GLU A 1 81 ? -32.296 -58.138 -15.734 1.00 43.92 81 GLU A CA 1
ATOM 601 C C . GLU A 1 81 ? -30.962 -58.823 -15.375 1.00 45.12 81 GLU A C 1
ATOM 602 O O . GLU A 1 81 ? -30.893 -59.979 -15.014 1.00 45.38 81 GLU A O 1
ATOM 608 N N . ARG A 1 82 ? -29.867 -58.116 -15.527 1.00 45.82 82 ARG A N 1
ATOM 609 C CA . ARG A 1 82 ? -28.589 -58.707 -15.209 1.00 46.96 82 ARG A CA 1
ATOM 610 C C . ARG A 1 82 ? -28.310 -58.837 -13.707 1.00 47.19 82 ARG A C 1
ATOM 611 O O . ARG A 1 82 ? -27.629 -59.749 -13.255 1.00 46.67 82 ARG A O 1
ATOM 619 N N . THR A 1 83 ? -28.829 -57.911 -12.941 1.00 46.29 83 THR A N 1
ATOM 620 C CA . THR A 1 83 ? -28.765 -57.989 -11.508 1.00 44.19 83 THR A CA 1
ATOM 621 C C . THR A 1 83 ? -29.508 -59.242 -11.044 1.00 44.60 83 THR A C 1
ATOM 622 O O . THR A 1 83 ? -29.039 -59.983 -10.138 1.00 44.34 83 THR A O 1
ATOM 626 N N . PHE A 1 84 ? -30.645 -59.551 -11.648 1.00 43.92 84 PHE A N 1
ATOM 627 C CA . PHE A 1 84 ? -31.345 -60.719 -11.112 1.00 44.48 84 PHE A CA 1
ATOM 628 C C . PHE A 1 84 ? -30.605 -61.998 -11.487 1.00 46.33 84 PHE A C 1
ATOM 629 O O . PHE A 1 84 ? -30.627 -62.940 -10.716 1.00 47.04 84 PHE A O 1
ATOM 637 N N . GLU A 1 85 ? -30.001 -62.030 -12.691 1.00 47.55 85 GLU A N 1
ATOM 638 C CA . GLU A 1 85 ? -29.219 -63.158 -13.137 1.00 48.21 85 GLU A CA 1
ATOM 639 C C . GLU A 1 85 ? -28.074 -63.319 -12.249 1.00 45.99 85 GLU A C 1
ATOM 640 O O . GLU A 1 85 ? -27.818 -64.362 -11.866 1.00 48.57 85 GLU A O 1
ATOM 646 N N . SER A 1 86 ? -27.376 -62.277 -11.861 1.00 47.04 86 SER A N 1
ATOM 647 C CA . SER A 1 86 ? -26.151 -62.443 -11.050 1.00 44.89 86 SER A CA 1
ATOM 648 C C . SER A 1 86 ? -26.332 -62.509 -9.566 1.00 45.04 86 SER A C 1
ATOM 649 O O . SER A 1 86 ? -25.450 -62.962 -8.906 1.00 46.05 86 SER A O 1
ATOM 652 N N . TYR A 1 87 ? -27.440 -62.032 -9.006 1.00 45.72 87 TYR A N 1
ATOM 653 C CA . TYR A 1 87 ? -27.628 -62.151 -7.560 1.00 46.39 87 TYR A CA 1
ATOM 654 C C . TYR A 1 87 ? -28.918 -62.912 -7.219 1.00 45.09 87 TYR A C 1
ATOM 655 O O . TYR A 1 87 ? -29.955 -62.353 -6.950 1.00 45.28 87 TYR A O 1
ATOM 664 N N . PRO A 1 88 ? -28.886 -64.228 -7.340 1.00 43.98 88 PRO A N 1
ATOM 665 C CA . PRO A 1 88 ? -30.153 -64.934 -7.041 1.00 43.35 88 PRO A CA 1
ATOM 666 C C . PRO A 1 88 ? -30.851 -64.559 -5.735 1.00 42.83 88 PRO A C 1
ATOM 667 O O . PRO A 1 88 ? -31.997 -64.723 -5.630 1.00 43.53 88 PRO A O 1
ATOM 671 N N . LEU A 1 89 ? -30.126 -64.106 -4.736 1.00 45.40 89 LEU A N 1
ATOM 672 C CA . LEU A 1 89 ? -30.674 -63.648 -3.485 1.00 47.44 89 LEU A CA 1
ATOM 673 C C . LEU A 1 89 ? -31.770 -62.571 -3.628 1.00 47.30 89 LEU A C 1
ATOM 674 O O . LEU A 1 89 ? -32.735 -62.501 -2.851 1.00 47.85 89 LEU A O 1
ATOM 679 N N . VAL A 1 90 ? -31.588 -61.690 -4.593 1.00 45.48 90 VAL A N 1
ATOM 680 C CA . VAL A 1 90 ? -32.421 -60.549 -4.734 1.00 45.23 90 VAL A CA 1
ATOM 681 C C . VAL A 1 90 ? -33.840 -60.972 -5.166 1.00 46.67 90 VAL A C 1
ATOM 682 O O . VAL A 1 90 ? -33.984 -61.774 -6.107 1.00 48.11 90 VAL A O 1
ATOM 686 N N . GLN A 1 91 ? -34.865 -60.395 -4.530 1.00 46.07 91 GLN A N 1
ATOM 687 C CA . GLN A 1 91 ? -36.257 -60.798 -4.783 1.00 46.39 91 GLN A CA 1
ATOM 688 C C . GLN A 1 91 ? -37.036 -59.788 -5.553 1.00 47.23 91 GLN A C 1
ATOM 689 O O . GLN A 1 91 ? -38.057 -60.098 -6.141 1.00 48.18 91 GLN A O 1
ATOM 695 N N . GLU A 1 92 ? -36.655 -58.534 -5.431 1.00 46.95 92 GLU A N 1
ATOM 696 C CA . GLU A 1 92 ? -37.462 -57.510 -5.978 1.00 45.02 92 GLU A CA 1
ATOM 697 C C . GLU A 1 92 ? -36.419 -56.381 -6.156 1.00 46.37 92 GLU A C 1
ATOM 698 O O . GLU A 1 92 ? -35.534 -56.236 -5.326 1.00 47.24 92 GLU A O 1
ATOM 704 N N . MET A 1 93 ? -36.493 -55.623 -7.253 1.00 45.37 93 MET A N 1
ATOM 705 C CA . MET A 1 93 ? -35.539 -54.580 -7.501 1.00 44.07 93 MET A CA 1
ATOM 706 C C . MET A 1 93 ? -36.292 -53.383 -8.068 1.00 45.08 93 MET A C 1
ATOM 707 O O . MET A 1 93 ? -37.355 -53.567 -8.642 1.00 44.84 93 MET A O 1
ATOM 712 N N . LYS A 1 94 ? -35.775 -52.162 -7.829 1.00 46.02 94 LYS A N 1
ATOM 713 C CA . LYS A 1 94 ? -36.352 -50.889 -8.215 1.00 43.77 94 LYS A CA 1
ATOM 714 C C . LYS A 1 94 ? -35.131 -50.013 -8.591 1.00 46.22 94 LYS A C 1
ATOM 715 O O . LYS A 1 94 ? -34.328 -49.638 -7.744 1.00 49.38 94 LYS A O 1
ATOM 721 N N . LEU A 1 95 ? -34.914 -49.716 -9.860 1.00 46.16 95 LEU A N 1
ATOM 722 C CA . LEU A 1 95 ? -33.744 -48.956 -10.296 1.00 45.05 95 LEU A CA 1
ATOM 723 C C . LEU A 1 95 ? -34.201 -47.659 -11.053 1.00 47.24 95 LEU A C 1
ATOM 724 O O . LEU A 1 95 ? -34.968 -47.635 -12.011 1.00 46.47 95 LEU A O 1
ATOM 729 N N . GLU A 1 96 ? -33.767 -46.537 -10.529 1.00 48.76 96 GLU A N 1
ATOM 730 C CA . GLU A 1 96 ? -34.139 -45.274 -11.063 1.00 47.62 96 GLU A CA 1
ATOM 731 C C . GLU A 1 96 ? -32.900 -44.860 -11.887 1.00 46.98 96 GLU A C 1
ATOM 732 O O . GLU A 1 96 ? -31.731 -44.889 -11.403 1.00 49.25 96 GLU A O 1
ATOM 738 N N . LEU A 1 97 ? -33.114 -44.506 -13.130 1.00 44.23 97 LEU A N 1
ATOM 739 C CA . LEU A 1 97 ? -32.004 -43.962 -13.893 1.00 43.60 97 LEU A CA 1
ATOM 740 C C . LEU A 1 97 ? -32.240 -42.499 -14.225 1.00 43.80 97 LEU A C 1
ATOM 741 O O . LEU A 1 97 ? -33.228 -42.156 -14.839 1.00 44.76 97 LEU A O 1
ATOM 746 N N . LYS A 1 98 ? -31.397 -41.610 -13.733 1.00 43.12 98 LYS A N 1
ATOM 747 C CA . LYS A 1 98 ? -31.687 -40.216 -13.877 1.00 44.61 98 LYS A CA 1
ATOM 748 C C . LYS A 1 98 ? -30.830 -39.590 -15.014 1.00 46.25 98 LYS A C 1
ATOM 749 O O . LYS A 1 98 ? -29.657 -39.904 -15.180 1.00 46.29 98 LYS A O 1
ATOM 755 N N . LYS A 1 99 ? -31.369 -38.652 -15.786 1.00 44.95 99 LYS A N 1
ATOM 756 C CA . LYS A 1 99 ? -30.606 -38.051 -16.883 1.00 45.28 99 LYS A CA 1
ATOM 757 C C . LYS A 1 99 ? -30.617 -36.537 -16.683 1.00 46.72 99 LYS A C 1
ATOM 758 O O . LYS A 1 99 ? -31.387 -35.798 -17.299 1.00 47.19 99 LYS A O 1
ATOM 764 N N . PRO A 1 100 ? -29.855 -36.042 -15.687 1.00 47.58 100 PRO A N 1
ATOM 765 C CA . PRO A 1 100 ? -29.997 -34.566 -15.426 1.00 45.17 100 PRO A CA 1
ATOM 766 C C . PRO A 1 100 ? -29.541 -33.690 -16.601 1.00 47.49 100 PRO A C 1
ATOM 767 O O . PRO A 1 100 ? -29.872 -32.507 -16.585 1.00 49.37 100 PRO A O 1
ATOM 771 N N . TRP A 1 101 ? -28.778 -34.201 -17.618 1.00 48.16 101 TRP A N 1
ATOM 772 C CA . TRP A 1 101 ? -28.378 -33.218 -18.660 1.00 45.84 101 TRP A CA 1
ATOM 773 C C . TRP A 1 101 ? -29.246 -33.370 -19.878 1.00 45.11 101 TRP A C 1
ATOM 774 O O . TRP A 1 101 ? -28.852 -32.967 -20.955 1.00 48.09 101 TRP A O 1
ATOM 785 N N . ALA A 1 102 ? -30.418 -33.946 -19.730 1.00 42.09 102 ALA A N 1
ATOM 786 C CA . ALA A 1 102 ? -31.202 -34.127 -20.844 1.00 41.36 102 ALA A CA 1
ATOM 787 C C . ALA A 1 102 ? -31.400 -32.841 -21.605 1.00 42.55 102 ALA A C 1
ATOM 788 O O . ALA A 1 102 ? -31.629 -31.794 -21.051 1.00 44.81 102 ALA A O 1
ATOM 790 N N . PRO A 1 103 ? -31.382 -32.923 -22.918 1.00 44.18 103 PRO A N 1
ATOM 791 C CA . PRO A 1 103 ? -31.465 -31.671 -23.640 1.00 44.44 103 PRO A CA 1
ATOM 792 C C . PRO A 1 103 ? -32.893 -31.111 -23.704 1.00 44.80 103 PRO A C 1
ATOM 793 O O . PRO A 1 103 ? -33.398 -30.998 -24.751 1.00 44.19 103 PRO A O 1
ATOM 797 N N . VAL A 1 104 ? -33.537 -30.825 -22.588 1.00 45.99 104 VAL A N 1
ATOM 798 C CA . VAL A 1 104 ? -34.813 -30.105 -22.534 1.00 45.29 104 VAL A CA 1
ATOM 799 C C . VAL A 1 104 ? -34.326 -28.673 -22.410 1.00 46.91 104 VAL A C 1
ATOM 800 O O . VAL A 1 104 ? -33.170 -28.409 -21.867 1.00 51.64 104 VAL A O 1
ATOM 804 N N . HIS A 1 105 ? -35.031 -27.659 -22.821 1.00 43.67 105 HIS A N 1
ATOM 805 C CA . HIS A 1 105 ? -34.166 -26.455 -22.516 1.00 45.33 105 HIS A CA 1
ATOM 806 C C . HIS A 1 105 ? -34.785 -25.573 -21.477 1.00 45.50 105 HIS A C 1
ATOM 807 O O . HIS A 1 105 ? -35.096 -24.406 -21.717 1.00 45.49 105 HIS A O 1
ATOM 814 N N . LEU A 1 106 ? -35.108 -26.192 -20.366 1.00 43.91 106 LEU A N 1
ATOM 815 C CA . LEU A 1 106 ? -35.813 -25.540 -19.314 1.00 42.05 106 LEU A CA 1
ATOM 816 C C . LEU A 1 106 ? -35.137 -25.906 -17.975 1.00 41.27 106 LEU A C 1
ATOM 817 O O . LEU A 1 106 ? -34.395 -26.879 -17.906 1.00 42.55 106 LEU A O 1
ATOM 822 N N . SER A 1 107 ? -35.399 -25.148 -16.919 1.00 40.09 107 SER A N 1
ATOM 823 C CA . SER A 1 107 ? -34.908 -25.457 -15.614 1.00 39.65 107 SER A CA 1
ATOM 824 C C . SER A 1 107 ? -35.689 -26.497 -14.879 1.00 40.09 107 SER A C 1
ATOM 825 O O . SER A 1 107 ? -36.892 -26.344 -14.633 1.00 42.33 107 SER A O 1
ATOM 828 N N . LEU A 1 108 ? -35.017 -27.538 -14.437 1.00 39.83 108 LEU A N 1
ATOM 829 C CA . LEU A 1 108 ? -35.720 -28.504 -13.646 1.00 41.59 108 LEU A CA 1
ATOM 830 C C . LEU A 1 108 ? -34.654 -29.261 -12.854 1.00 42.78 108 LEU A C 1
ATOM 831 O O . LEU A 1 108 ? -33.557 -29.013 -12.951 1.00 45.44 108 LEU A O 1
ATOM 836 N N . ASP A 1 109 ? -34.970 -30.175 -11.993 1.00 46.17 109 ASP A N 1
ATOM 837 C CA . ASP A 1 109 ? -33.933 -30.838 -11.274 1.00 45.44 109 ASP A CA 1
ATOM 838 C C . ASP A 1 109 ? -33.507 -32.039 -12.080 1.00 46.66 109 ASP A C 1
ATOM 839 O O . ASP A 1 109 ? -32.325 -32.149 -12.323 1.00 46.87 109 ASP A O 1
ATOM 844 N N . THR A 1 110 ? -34.436 -32.914 -12.522 1.00 44.90 110 THR A N 1
ATOM 845 C CA . THR A 1 110 ? -33.994 -33.985 -13.354 1.00 44.61 110 THR A CA 1
ATOM 846 C C . THR A 1 110 ? -35.098 -34.759 -13.995 1.00 45.64 110 THR A C 1
ATOM 847 O O . THR A 1 110 ? -36.173 -34.785 -13.462 1.00 47.21 110 THR A O 1
ATOM 851 N N . CYS A 1 111 ? -34.843 -35.486 -15.078 1.00 45.83 111 CYS A N 1
ATOM 852 C CA . CYS A 1 111 ? -35.831 -36.468 -15.550 1.00 45.47 111 CYS A CA 1
ATOM 853 C C . CYS A 1 111 ? -35.351 -37.920 -15.450 1.00 45.17 111 CYS A C 1
ATOM 854 O O . CYS A 1 111 ? -34.224 -38.222 -15.843 1.00 44.12 111 CYS A O 1
ATOM 857 N N . SER A 1 112 ? -36.189 -38.823 -14.931 1.00 45.51 112 SER A N 1
ATOM 858 C CA . SER A 1 112 ? -35.670 -40.128 -14.538 1.00 43.51 112 SER A CA 1
ATOM 859 C C . SER A 1 112 ? -36.637 -41.143 -15.071 1.00 45.59 112 SER A C 1
ATOM 860 O O . SER A 1 112 ? -37.802 -40.882 -15.336 1.00 47.44 112 SER A O 1
ATOM 863 N N . VAL A 1 113 ? -36.124 -42.326 -15.280 1.00 45.63 113 VAL A N 1
ATOM 864 C CA . VAL A 1 113 ? -36.973 -43.407 -15.636 1.00 45.61 113 VAL A CA 1
ATOM 865 C C . VAL A 1 113 ? -36.719 -44.464 -14.583 1.00 45.64 113 VAL A C 1
ATOM 866 O O . VAL A 1 113 ? -35.565 -44.729 -14.159 1.00 43.41 113 VAL A O 1
ATOM 870 N N . THR A 1 114 ? -37.794 -45.061 -14.105 1.00 44.10 114 THR A N 1
ATOM 871 C CA . THR A 1 114 ? -37.510 -45.972 -13.052 1.00 46.10 114 THR A CA 1
ATOM 872 C C . THR A 1 114 ? -38.226 -47.271 -13.302 1.00 45.17 114 THR A C 1
ATOM 873 O O . THR A 1 114 ? -39.438 -47.320 -13.429 1.00 43.63 114 THR A O 1
ATOM 877 N N . ILE A 1 115 ? -37.435 -48.327 -13.448 1.00 44.69 115 ILE A N 1
ATOM 878 C CA . ILE A 1 115 ? -38.055 -49.572 -13.727 1.00 46.06 115 ILE A CA 1
ATOM 879 C C . ILE A 1 115 ? -38.123 -50.500 -12.478 1.00 46.60 115 ILE A C 1
ATOM 880 O O . ILE A 1 115 ? -37.152 -50.620 -11.699 1.00 44.80 115 ILE A O 1
ATOM 885 N N . HIS A 1 116 ? -39.258 -51.192 -12.273 1.00 47.33 116 HIS A N 1
ATOM 886 C CA . HIS A 1 116 ? -39.482 -51.943 -10.969 1.00 45.54 116 HIS A CA 1
ATOM 887 C C . HIS A 1 116 ? -40.041 -53.341 -11.122 1.00 43.50 116 HIS A C 1
ATOM 888 O O . HIS A 1 116 ? -41.072 -53.447 -11.659 1.00 43.46 116 HIS A O 1
ATOM 895 N N . ARG A 1 117 ? -39.313 -54.394 -10.727 1.00 43.94 117 ARG A N 1
ATOM 896 C CA . ARG A 1 117 ? -39.646 -55.838 -11.020 1.00 43.81 117 ARG A CA 1
ATOM 897 C C . ARG A 1 117 ? -39.545 -56.746 -9.752 1.00 44.74 117 ARG A C 1
ATOM 898 O O . ARG A 1 117 ? -38.698 -56.480 -8.849 1.00 43.90 117 ARG A O 1
ATOM 906 N N . ARG A 1 118 ? -40.375 -57.797 -9.645 1.00 43.40 118 ARG A N 1
ATOM 907 C CA . ARG A 1 118 ? -40.432 -58.546 -8.394 1.00 42.52 118 ARG A CA 1
ATOM 908 C C . ARG A 1 118 ? -40.499 -60.004 -8.787 1.00 42.01 118 ARG A C 1
ATOM 909 O O . ARG A 1 118 ? -41.287 -60.321 -9.646 1.00 42.33 118 ARG A O 1
ATOM 917 N N . LYS A 1 119 ? -39.742 -60.926 -8.179 1.00 41.80 119 LYS A N 1
ATOM 918 C CA . LYS A 1 119 ? -39.873 -62.345 -8.531 1.00 40.81 119 LYS A CA 1
ATOM 919 C C . LYS A 1 119 ? -41.213 -62.870 -8.113 1.00 41.92 119 LYS A C 1
ATOM 920 O O . LYS A 1 119 ? -41.746 -62.522 -7.077 1.00 42.19 119 LYS A O 1
ATOM 926 N N . GLN A 1 120 ? -41.809 -63.664 -8.957 1.00 40.97 120 GLN A N 1
ATOM 927 C CA . GLN A 1 120 ? -43.121 -64.115 -8.687 1.00 41.89 120 GLN A CA 1
ATOM 928 C C . GLN A 1 120 ? -43.202 -65.577 -9.062 1.00 43.90 120 GLN A C 1
ATOM 929 O O . GLN A 1 120 ? -42.512 -66.014 -10.014 1.00 42.38 120 GLN A O 1
ATOM 935 N N . ARG A 1 121 ? -44.073 -66.332 -8.362 1.00 44.04 121 ARG A N 1
ATOM 936 C CA . ARG A 1 121 ? -44.309 -67.730 -8.654 1.00 44.00 121 ARG A CA 1
ATOM 937 C C . ARG A 1 121 ? -45.508 -67.801 -9.606 1.00 43.90 121 ARG A C 1
ATOM 938 O O . ARG A 1 121 ? -46.510 -67.150 -9.362 1.00 45.55 121 ARG A O 1
ATOM 946 N N . ALA A 1 122 ? -45.436 -68.539 -10.704 1.00 42.51 122 ALA A N 1
ATOM 947 C CA . ALA A 1 122 ? -46.611 -68.689 -11.595 1.00 44.34 122 AL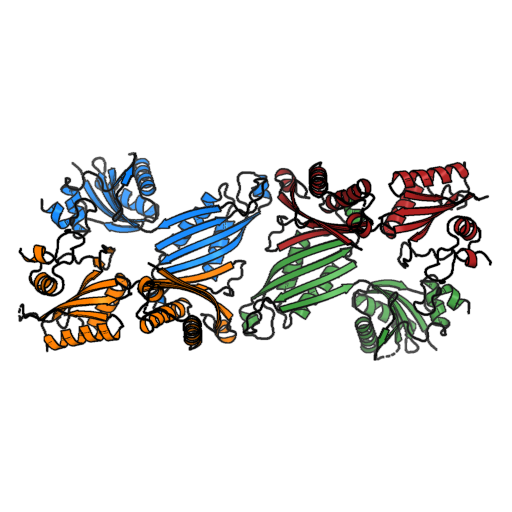A A CA 1
ATOM 948 C C . ALA A 1 122 ? -46.811 -70.135 -12.011 1.00 47.07 122 ALA A C 1
ATOM 949 O O . ALA A 1 122 ? -45.836 -70.962 -11.905 1.00 47.82 122 ALA A O 1
ATOM 951 N N . PHE A 1 123 ? -48.012 -70.458 -12.539 1.00 46.82 123 PHE A N 1
ATOM 952 C CA . PHE A 1 123 ? -48.241 -71.815 -13.057 1.00 45.09 123 PHE A CA 1
ATOM 953 C C . PHE A 1 123 ? -48.718 -71.658 -14.486 1.00 47.01 123 PHE A C 1
ATOM 954 O O . PHE A 1 123 ? -49.706 -70.959 -14.779 1.00 47.02 123 PHE A O 1
ATOM 962 N N . ILE A 1 124 ? -48.036 -72.340 -15.398 1.00 46.15 124 ILE A N 1
ATOM 963 C CA . ILE A 1 124 ? -48.444 -72.347 -16.794 1.00 45.08 124 ILE A CA 1
ATOM 964 C C . ILE A 1 124 ? -48.882 -73.761 -17.284 1.00 45.64 124 ILE A C 1
ATOM 965 O O . ILE A 1 124 ? -48.190 -74.746 -17.002 1.00 45.05 124 ILE A O 1
ATOM 970 N N . ALA A 1 125 ? -49.974 -73.854 -18.050 1.00 46.41 125 ALA A N 1
ATOM 971 C CA . ALA A 1 125 ? -50.473 -75.155 -18.595 1.00 46.10 125 ALA A CA 1
ATOM 972 C C . ALA A 1 125 ? -49.957 -75.303 -19.999 1.00 47.09 125 ALA A C 1
ATOM 973 O O . ALA A 1 125 ? -50.075 -74.338 -20.764 1.00 49.26 125 ALA A O 1
ATOM 975 N N . LEU A 1 126 ? -49.426 -76.485 -20.359 1.00 46.07 126 LEU A N 1
ATOM 976 C CA . LEU A 1 126 ? -49.005 -76.768 -21.749 1.00 43.95 126 LEU A CA 1
ATOM 977 C C . LEU A 1 126 ? -49.902 -77.851 -22.298 1.00 44.93 126 LEU A C 1
ATOM 978 O O . LEU A 1 126 ? -50.255 -78.805 -21.621 1.00 45.63 126 LEU A O 1
ATOM 983 N N . GLY A 1 127 ? -50.335 -77.674 -23.528 1.00 46.84 127 GLY A N 1
ATOM 984 C CA . GLY A 1 127 ? -51.029 -78.728 -24.270 1.00 45.75 127 GLY A CA 1
ATOM 985 C C . GLY A 1 127 ? -50.532 -78.847 -25.718 1.00 46.96 127 GLY A C 1
ATOM 986 O O . GLY A 1 127 ? -50.096 -77.857 -26.313 1.00 48.29 127 GLY A O 1
ATOM 987 N N . SER A 1 128 ? -50.612 -80.049 -26.290 1.00 46.15 128 SER A N 1
ATOM 988 C CA . SER A 1 128 ? -50.303 -80.270 -27.691 1.00 46.91 128 SER A CA 1
ATOM 989 C C . SER A 1 128 ? -51.164 -81.387 -28.211 1.00 47.20 128 SER A C 1
ATOM 990 O O . SER A 1 128 ? -51.606 -82.259 -27.430 1.00 48.37 128 SER A O 1
ATOM 993 N N . ASN A 1 129 ? -51.410 -81.375 -29.529 1.00 47.86 129 ASN A N 1
ATOM 994 C CA . ASN A 1 129 ? -52.188 -82.500 -30.189 1.00 48.63 129 ASN A CA 1
ATOM 995 C C . ASN A 1 129 ? -51.958 -82.739 -31.683 1.00 47.68 129 ASN A C 1
ATOM 996 O O . ASN A 1 129 ? -52.874 -83.237 -32.335 1.00 45.89 129 ASN A O 1
ATOM 1001 N N . MET A 1 130 ? -50.774 -82.376 -32.166 1.00 47.85 130 MET A N 1
ATOM 1002 C CA . MET A 1 130 ? -50.405 -82.503 -33.567 1.00 50.91 130 MET A CA 1
ATOM 1003 C C . MET A 1 130 ? -48.887 -82.392 -33.700 1.00 50.41 130 MET A C 1
ATOM 1004 O O . MET A 1 130 ? -48.269 -81.468 -33.172 1.00 50.33 130 MET A O 1
ATOM 1009 N N . GLY A 1 131 ? -48.301 -83.347 -34.411 1.00 51.66 131 GLY A N 1
ATOM 1010 C CA . GLY A 1 131 ? -46.883 -83.648 -34.328 1.00 51.12 131 GLY A CA 1
ATOM 1011 C C . GLY A 1 131 ? -46.521 -84.652 -33.222 1.00 51.62 131 GLY A C 1
ATOM 1012 O O . GLY A 1 131 ? -47.382 -85.462 -32.660 1.00 52.56 131 GLY A O 1
ATOM 1013 N N . ASP A 1 132 ? -45.220 -84.614 -32.901 1.00 51.73 132 ASP A N 1
ATOM 1014 C CA . ASP A 1 132 ? -44.717 -85.488 -31.865 1.00 50.55 132 ASP A CA 1
ATOM 1015 C C . ASP A 1 132 ? -45.267 -84.831 -30.572 1.00 50.82 132 ASP A C 1
ATOM 1016 O O . ASP A 1 132 ? -44.679 -83.865 -30.042 1.00 47.62 132 ASP A O 1
ATOM 1021 N N . LYS A 1 133 ? -46.449 -85.311 -30.137 1.00 53.55 133 LYS A N 1
ATOM 1022 C CA . LYS A 1 133 ? -47.256 -84.508 -29.195 1.00 56.74 133 LYS A CA 1
ATOM 1023 C C . LYS A 1 133 ? -46.340 -84.058 -28.038 1.00 56.46 133 LYS A C 1
ATOM 1024 O O . LYS A 1 133 ? -46.395 -82.880 -27.593 1.00 57.71 133 LYS A O 1
ATOM 1030 N N . GLN A 1 134 ? -45.466 -84.977 -27.597 1.00 55.04 134 GLN A N 1
ATOM 1031 C CA . GLN A 1 134 ? -44.680 -84.767 -26.393 1.00 53.08 134 GLN A CA 1
ATOM 1032 C C . GLN A 1 134 ? -43.406 -84.031 -26.695 1.00 50.76 134 GLN A C 1
ATOM 1033 O O . GLN A 1 134 ? -42.886 -83.304 -25.827 1.00 49.69 134 GLN A O 1
ATOM 1039 N N . ALA A 1 135 ? -42.896 -84.215 -27.915 1.00 48.29 135 ALA A N 1
ATOM 1040 C CA . ALA A 1 135 ? -41.765 -83.416 -28.298 1.00 47.12 135 ALA A CA 1
ATOM 1041 C C . ALA A 1 135 ? -42.157 -81.930 -28.113 1.00 47.34 135 ALA A C 1
ATOM 1042 O O . ALA A 1 135 ? -41.393 -81.148 -27.531 1.00 48.04 135 ALA A O 1
ATOM 1044 N N . ASN A 1 136 ? -43.352 -81.522 -28.534 1.00 46.84 136 ASN A N 1
ATOM 1045 C CA . ASN A 1 136 ? -43.687 -80.084 -28.417 1.00 45.91 136 ASN A CA 1
ATOM 1046 C C . ASN A 1 136 ? -43.741 -79.596 -26.978 1.00 45.86 136 ASN A C 1
ATOM 1047 O O . ASN A 1 136 ? -43.364 -78.450 -26.670 1.00 46.84 136 ASN A O 1
ATOM 1052 N N . LEU A 1 137 ? -44.244 -80.442 -26.085 1.00 43.41 137 LEU A N 1
ATOM 1053 C CA . LEU A 1 137 ? -44.211 -80.081 -24.691 1.00 41.68 137 LEU A CA 1
ATOM 1054 C C . LEU A 1 137 ? -42.796 -79.851 -24.208 1.00 42.27 137 LEU A C 1
ATOM 1055 O O . LEU A 1 137 ? -42.518 -78.833 -23.654 1.00 41.53 137 LEU A O 1
ATOM 1060 N N . LYS A 1 138 ? -41.881 -80.776 -24.436 1.00 45.48 138 LYS A N 1
ATOM 1061 C CA . LYS A 1 138 ? -40.529 -80.567 -23.934 1.00 50.18 138 LYS A CA 1
ATOM 1062 C C . LYS A 1 138 ? -39.882 -79.339 -24.532 1.00 49.35 138 LYS A C 1
ATOM 1063 O O . LYS A 1 138 ? -39.085 -78.701 -23.830 1.00 50.80 138 LYS A O 1
ATOM 1069 N N . GLN A 1 139 ? -40.190 -79.025 -25.802 1.00 47.54 139 GLN A N 1
ATOM 1070 C CA . GLN A 1 139 ? -39.524 -77.931 -26.484 1.00 46.74 139 GLN A CA 1
ATOM 1071 C C . GLN A 1 139 ? -39.946 -76.679 -25.799 1.00 46.46 139 GLN A C 1
ATOM 1072 O O . GLN A 1 139 ? -39.099 -75.844 -25.461 1.00 48.39 139 GLN A O 1
ATOM 1078 N N . ALA A 1 140 ? -41.246 -76.548 -25.546 1.00 45.58 140 ALA A N 1
ATOM 1079 C CA . ALA A 1 140 ? -41.757 -75.423 -24.758 1.00 43.89 140 ALA A CA 1
ATOM 1080 C C . ALA A 1 140 ? -41.042 -75.235 -23.385 1.00 45.08 140 ALA A C 1
ATOM 1081 O O . ALA A 1 140 ? -40.459 -74.175 -23.182 1.00 46.71 140 ALA A O 1
ATOM 1083 N N . ILE A 1 141 ? -41.023 -76.231 -22.467 1.00 45.36 141 ILE A N 1
ATOM 1084 C CA . ILE A 1 141 ? -40.336 -76.001 -21.169 1.00 47.18 141 ILE A CA 1
ATOM 1085 C C . ILE A 1 141 ? -38.929 -75.520 -21.559 1.00 46.04 141 ILE A C 1
ATOM 1086 O O . ILE A 1 141 ? -38.312 -74.775 -20.810 1.00 47.48 141 ILE A O 1
ATOM 1091 N N . ASP A 1 142 ? -38.413 -75.889 -22.731 1.00 45.71 142 ASP A N 1
ATOM 1092 C CA . ASP A 1 142 ? -37.010 -75.499 -22.973 1.00 48.58 142 ASP A CA 1
ATOM 1093 C C . ASP A 1 142 ? -36.893 -74.060 -23.375 1.00 49.04 142 ASP A C 1
ATOM 1094 O O . ASP A 1 142 ? -35.950 -73.345 -22.956 1.00 49.20 142 ASP A O 1
ATOM 1099 N N . LYS A 1 143 ? -37.847 -73.647 -24.192 1.00 48.43 143 LYS A N 1
ATOM 1100 C CA . LYS A 1 143 ? -37.788 -72.363 -24.746 1.00 47.84 143 LYS A CA 1
ATOM 1101 C C . LYS A 1 143 ? -37.965 -71.474 -23.528 1.00 48.10 143 LYS A C 1
ATOM 1102 O O . LYS A 1 143 ? -37.293 -70.427 -23.400 1.00 49.26 143 LYS A O 1
ATOM 1108 N N . LEU A 1 144 ? -38.825 -71.910 -22.607 1.00 47.32 144 LEU A N 1
ATOM 1109 C CA . LEU A 1 144 ? -39.153 -71.140 -21.395 1.00 46.16 144 LEU A CA 1
ATOM 1110 C C . LEU A 1 144 ? -37.899 -70.919 -20.537 1.00 46.45 144 LEU A C 1
ATOM 1111 O O . LEU A 1 144 ? -37.613 -69.823 -20.026 1.00 44.67 144 LEU A O 1
ATOM 1116 N N . ARG A 1 145 ? -37.121 -72.000 -20.410 1.00 47.07 145 ARG A N 1
ATOM 1117 C CA . ARG A 1 145 ? -35.905 -71.969 -19.625 1.00 46.40 145 ARG A CA 1
ATOM 1118 C C . ARG A 1 145 ? -34.954 -71.018 -20.322 1.00 46.40 145 ARG A C 1
ATOM 1119 O O . ARG A 1 145 ? -34.368 -70.184 -19.653 1.00 47.16 145 ARG A O 1
ATOM 1127 N N . ALA A 1 146 ? -34.826 -71.124 -21.654 1.00 46.13 146 ALA A N 1
ATOM 1128 C CA . ALA A 1 146 ? -33.969 -70.224 -22.444 1.00 46.20 146 ALA A CA 1
ATOM 1129 C C . ALA A 1 146 ? -34.346 -68.766 -22.244 1.00 48.00 146 ALA A C 1
ATOM 1130 O O . ALA A 1 146 ? -33.484 -67.898 -22.356 1.00 48.04 146 ALA A O 1
ATOM 1132 N N . ARG A 1 147 ? -35.614 -68.439 -21.973 1.00 47.67 147 ARG A N 1
ATOM 1133 C CA . ARG A 1 147 ? -35.853 -67.025 -21.823 1.00 47.72 147 ARG A CA 1
ATOM 1134 C C . ARG A 1 147 ? -35.406 -66.591 -20.427 1.00 49.14 147 ARG A C 1
ATOM 1135 O O . ARG A 1 147 ? -35.724 -65.515 -19.986 1.00 50.05 147 ARG A O 1
ATOM 1143 N N . GLY A 1 148 ? -34.717 -67.433 -19.667 1.00 50.68 148 GLY A N 1
ATOM 1144 C CA . GLY A 1 148 ? -34.388 -67.054 -18.274 1.00 47.54 148 GLY A CA 1
ATOM 1145 C C . GLY A 1 148 ? -35.512 -67.259 -17.243 1.00 48.20 148 GLY A C 1
ATOM 1146 O O . GLY A 1 148 ? -35.299 -67.015 -16.040 1.00 48.21 148 GLY A O 1
ATOM 1147 N N . ILE A 1 149 ? -36.726 -67.680 -17.642 1.00 46.65 149 ILE A N 1
ATOM 1148 C CA . ILE A 1 149 ? -37.697 -67.940 -16.583 1.00 45.17 149 ILE A CA 1
ATOM 1149 C C . ILE A 1 149 ? -37.310 -69.331 -15.882 1.00 45.95 149 ILE A C 1
ATOM 1150 O O . ILE A 1 149 ? -36.965 -70.274 -16.614 1.00 47.88 149 ILE A O 1
ATOM 1155 N N . HIS A 1 150 ? -37.247 -69.456 -14.529 1.00 44.81 150 HIS A N 1
ATOM 1156 C CA . HIS A 1 150 ? -36.863 -70.747 -13.804 1.00 44.97 150 HIS A CA 1
ATOM 1157 C C . HIS A 1 150 ? -37.943 -71.819 -13.694 1.00 45.74 150 HIS A C 1
ATOM 1158 O O . HIS A 1 150 ? -39.092 -71.543 -13.304 1.00 48.56 150 HIS A O 1
ATOM 1165 N N . ILE A 1 151 ? -37.614 -73.059 -14.005 1.00 45.07 151 ILE A N 1
ATOM 1166 C CA . ILE A 1 151 ? -38.621 -74.090 -13.829 1.00 44.57 151 ILE A CA 1
ATOM 1167 C C . ILE A 1 151 ? -38.549 -74.727 -12.459 1.00 42.90 151 ILE A C 1
ATOM 1168 O O . ILE A 1 151 ? -37.661 -75.463 -12.164 1.00 43.69 151 ILE A O 1
ATOM 1173 N N . LEU A 1 152 ? -39.520 -74.466 -11.643 1.00 42.52 152 LEU A N 1
ATOM 1174 C CA . LEU A 1 152 ? -39.450 -74.885 -10.287 1.00 44.77 152 LEU A CA 1
ATOM 1175 C C . LEU A 1 152 ? -39.832 -76.375 -10.125 1.00 46.82 152 LEU A C 1
ATOM 1176 O O . LEU A 1 152 ? -39.253 -77.102 -9.294 1.00 45.64 152 LEU A O 1
ATOM 1181 N N . LYS A 1 153 ? -40.805 -76.830 -10.911 1.00 47.09 153 LYS A N 1
ATOM 1182 C CA . LYS A 1 153 ? -41.460 -78.045 -10.531 1.00 46.27 153 LYS A CA 1
ATOM 1183 C C . LYS A 1 153 ? -42.282 -78.350 -11.771 1.00 45.80 153 LYS A C 1
ATOM 1184 O O . LYS A 1 153 ? -42.907 -77.389 -12.340 1.00 45.38 153 LYS A O 1
ATOM 1190 N N . GLU A 1 154 ? -42.184 -79.590 -12.314 1.00 43.37 154 GLU A N 1
ATOM 1191 C CA . GLU A 1 154 ? -43.039 -79.903 -13.471 1.00 44.10 154 GLU A CA 1
ATOM 1192 C C . GLU A 1 154 ? -43.890 -81.099 -13.336 1.00 41.81 154 GLU A C 1
ATOM 1193 O O . GLU A 1 154 ? -43.505 -81.929 -12.694 1.00 44.11 154 GLU A O 1
ATOM 1199 N N . SER A 1 155 ? -45.097 -81.194 -13.833 1.00 41.81 155 SER A N 1
ATOM 1200 C CA . SER A 1 155 ? -45.824 -82.404 -13.485 1.00 43.44 155 SER A CA 1
ATOM 1201 C C . SER A 1 155 ? -45.517 -83.489 -14.472 1.00 43.84 155 SER A C 1
ATOM 1202 O O . SER A 1 155 ? -44.876 -83.297 -15.492 1.00 43.63 155 SER A O 1
ATOM 1205 N N . SER A 1 156 ? -46.053 -84.652 -14.220 1.00 44.84 156 SER A N 1
ATOM 1206 C CA . SER A 1 156 ? -45.885 -85.692 -15.229 1.00 46.20 156 SER A CA 1
ATOM 1207 C C . SER A 1 156 ? -46.868 -85.308 -16.318 1.00 47.24 156 SER A C 1
ATOM 1208 O O . SER A 1 156 ? -47.783 -84.483 -16.069 1.00 49.38 156 SER A O 1
ATOM 1211 N N . VAL A 1 157 ? -46.688 -85.903 -17.502 1.00 47.42 157 VAL A N 1
ATOM 1212 C CA . VAL A 1 157 ? -47.448 -85.507 -18.682 1.00 45.31 157 VAL A CA 1
ATOM 1213 C C . VAL A 1 157 ? -48.593 -86.503 -18.942 1.00 44.15 157 VAL A C 1
ATOM 1214 O O . VAL A 1 157 ? -48.351 -87.678 -18.852 1.00 40.20 157 VAL A O 1
ATOM 1218 N N . LEU A 1 158 ? -49.827 -86.029 -19.219 1.00 45.37 158 LEU A N 1
ATOM 1219 C CA . LEU A 1 158 ? -51.013 -86.922 -19.395 1.00 46.82 158 LEU A CA 1
ATOM 1220 C C . LEU A 1 158 ? -51.522 -87.133 -20.827 1.00 44.92 158 LEU A C 1
ATOM 1221 O O . LEU A 1 158 ? -51.829 -86.149 -21.458 1.00 46.39 158 LEU A O 1
ATOM 1226 N N . ALA A 1 159 ? -51.613 -88.395 -21.296 1.00 43.12 159 ALA A N 1
ATOM 1227 C CA . ALA A 1 159 ? -52.299 -88.802 -22.509 1.00 41.90 159 ALA A CA 1
ATOM 1228 C C . ALA A 1 159 ? -53.716 -88.161 -22.498 1.00 44.41 159 ALA A C 1
ATOM 1229 O O . ALA A 1 159 ? -54.758 -88.714 -22.965 1.00 46.52 159 ALA A O 1
ATOM 1231 N N . SER A 1 170 ? -57.121 -86.741 -27.980 1.00 57.29 170 SER A N 1
ATOM 1232 C CA . SER A 1 170 ? -56.011 -87.130 -28.830 1.00 57.75 170 SER A CA 1
ATOM 1233 C C . SER A 1 170 ? -54.947 -85.998 -28.566 1.00 59.50 170 SER A C 1
ATOM 1234 O O . SER A 1 170 ? -54.466 -85.298 -29.481 1.00 60.47 170 SER A O 1
ATOM 1237 N N . PHE A 1 171 ? -54.595 -85.823 -27.288 1.00 60.79 171 PHE A N 1
ATOM 1238 C CA . PHE A 1 171 ? -53.949 -84.584 -26.746 1.00 62.02 171 PHE A CA 1
ATOM 1239 C C . PHE A 1 171 ? -52.933 -85.042 -25.648 1.00 59.37 171 PHE A C 1
ATOM 1240 O O . PHE A 1 171 ? -53.106 -86.154 -25.048 1.00 59.83 171 PHE A O 1
ATOM 1248 N N . ALA A 1 172 ? -51.930 -84.187 -25.347 1.00 52.60 172 ALA A N 1
ATOM 1249 C CA . ALA A 1 172 ? -50.974 -84.460 -24.274 1.00 48.11 172 ALA A CA 1
ATOM 1250 C C . ALA A 1 172 ? -50.956 -83.218 -23.377 1.00 47.81 172 ALA A C 1
ATOM 1251 O O . ALA A 1 172 ? -50.753 -82.146 -23.870 1.00 48.27 172 ALA A O 1
ATOM 1253 N N . ASN A 1 173 ? -51.165 -83.326 -22.071 1.00 48.10 173 ASN A N 1
ATOM 1254 C CA . ASN A 1 173 ? -51.088 -82.123 -21.191 1.00 48.94 173 ASN A CA 1
ATOM 1255 C C . ASN A 1 173 ? -50.082 -82.160 -20.094 1.00 48.62 173 ASN A C 1
ATOM 1256 O O . ASN A 1 173 ? -49.557 -83.248 -19.795 1.00 48.56 173 ASN A O 1
ATOM 1261 N N . GLN A 1 174 ? -49.893 -81.017 -19.419 1.00 47.02 174 GLN A N 1
ATOM 1262 C CA . GLN A 1 174 ? -48.856 -80.913 -18.373 1.00 46.27 174 GLN A CA 1
ATOM 1263 C C . GLN A 1 174 ? -48.924 -79.566 -17.765 1.00 46.22 174 GLN A C 1
ATOM 1264 O O . GLN A 1 174 ? -49.388 -78.614 -18.449 1.00 48.90 174 GLN A O 1
ATOM 1270 N N . VAL A 1 175 ? -48.496 -79.436 -16.502 1.00 45.53 175 VAL A N 1
ATOM 1271 C CA . VAL A 1 175 ? -48.371 -78.075 -15.945 1.00 44.99 175 VAL A CA 1
ATOM 1272 C C . VAL A 1 175 ? -47.115 -77.864 -15.215 1.00 43.52 175 VAL A C 1
ATOM 1273 O O . VAL A 1 175 ? -46.510 -78.762 -14.730 1.00 42.13 175 VAL A O 1
ATOM 1277 N N . VAL A 1 176 ? -46.711 -76.618 -15.214 1.00 46.79 176 VAL A N 1
ATOM 1278 C CA . VAL A 1 176 ? -45.414 -76.216 -14.743 1.00 48.19 176 VAL A CA 1
ATOM 1279 C C . VAL A 1 176 ? -45.529 -75.066 -13.750 1.00 47.09 176 VAL A C 1
ATOM 1280 O O . VAL A 1 176 ? -46.398 -74.136 -13.903 1.00 45.84 176 VAL A O 1
ATOM 1284 N N . GLU A 1 177 ? -44.686 -75.164 -12.717 1.00 45.24 177 GLU A N 1
ATOM 1285 C CA . GLU A 1 177 ? -44.570 -74.093 -11.752 1.00 45.95 177 GLU A CA 1
ATOM 1286 C C . GLU A 1 177 ? -43.263 -73.439 -12.052 1.00 45.03 177 GLU A C 1
ATOM 1287 O O . GLU A 1 177 ? -42.235 -74.134 -12.246 1.00 44.47 177 GLU A O 1
ATOM 1293 N N . VAL A 1 178 ? -43.286 -72.115 -12.132 1.00 45.38 178 VAL A N 1
ATOM 1294 C CA . VAL A 1 178 ? -42.046 -71.372 -12.459 1.00 46.35 178 VAL A CA 1
ATOM 1295 C C . VAL A 1 178 ? -41.855 -70.108 -11.670 1.00 46.53 178 VAL A C 1
ATOM 1296 O O . VAL A 1 178 ? -42.755 -69.678 -10.904 1.00 47.57 178 VAL A O 1
ATOM 1300 N N . GLU A 1 179 ? -40.701 -69.490 -11.871 1.00 44.30 179 GLU A N 1
ATOM 1301 C CA . GLU A 1 179 ? -40.440 -68.273 -11.186 1.00 42.71 179 GLU A CA 1
ATOM 1302 C C . GLU A 1 179 ? -39.935 -67.211 -12.156 1.00 43.08 179 GLU A C 1
ATOM 1303 O O . GLU A 1 179 ? -39.017 -67.450 -12.889 1.00 43.39 179 GLU A O 1
ATOM 1309 N N . THR A 1 180 ? -40.549 -66.036 -12.187 1.00 42.31 180 THR A N 1
ATOM 1310 C CA . THR A 1 180 ? -40.130 -65.022 -13.093 1.00 43.02 180 THR A CA 1
ATOM 1311 C C . THR A 1 180 ? -40.377 -63.658 -12.526 1.00 42.82 180 THR A C 1
ATOM 1312 O O . THR A 1 180 ? -41.238 -63.481 -11.696 1.00 43.43 180 THR A O 1
ATOM 1316 N N . TRP A 1 181 ? -39.623 -62.676 -13.005 1.00 42.63 181 TRP A N 1
ATOM 1317 C CA . TRP A 1 181 ? -39.785 -61.359 -12.527 1.00 41.94 181 TRP A CA 1
ATOM 1318 C C . TRP A 1 181 ? -40.600 -60.606 -13.626 1.00 42.32 181 TRP A C 1
ATOM 1319 O O . TRP A 1 181 ? -40.893 -59.387 -13.532 1.00 44.70 181 TRP A O 1
ATOM 1330 N N . LEU A 1 182 ? -41.029 -61.310 -14.659 1.00 40.17 182 LEU A N 1
ATOM 1331 C CA . LEU A 1 182 ? -41.770 -60.644 -15.705 1.00 39.85 182 LEU A CA 1
ATOM 1332 C C . LEU A 1 182 ? -43.162 -60.290 -15.173 1.00 40.48 182 LEU A C 1
ATOM 1333 O O . LEU A 1 182 ? -43.791 -61.122 -14.558 1.00 40.75 182 LEU A O 1
ATOM 1338 N N . PRO A 1 183 ? -43.620 -59.033 -15.306 1.00 39.21 183 PRO A N 1
ATOM 1339 C CA . PRO A 1 183 ? -45.008 -58.781 -14.913 1.00 38.85 183 PRO A CA 1
ATOM 1340 C C . PRO A 1 183 ? -46.045 -59.712 -15.686 1.00 42.15 183 PRO A C 1
ATOM 1341 O O . PRO A 1 183 ? -45.769 -60.179 -16.803 1.00 44.34 183 PRO A O 1
ATOM 1345 N N . ALA A 1 184 ? -47.240 -59.949 -15.172 1.00 43.13 184 ALA A N 1
ATOM 1346 C CA . ALA A 1 184 ? -48.139 -60.885 -15.854 1.00 43.07 184 ALA A CA 1
ATOM 1347 C C . ALA A 1 184 ? -48.244 -60.653 -17.341 1.00 44.65 184 ALA A C 1
ATOM 1348 O O . ALA A 1 184 ? -48.041 -61.581 -18.162 1.00 47.14 184 ALA A O 1
ATOM 1350 N N . GLN A 1 185 ? -48.581 -59.457 -17.735 1.00 45.25 185 GLN A N 1
ATOM 1351 C CA . GLN A 1 185 ? -48.754 -59.205 -19.183 1.00 44.88 185 GLN A CA 1
ATOM 1352 C C . GLN A 1 185 ? -47.509 -59.520 -20.038 1.00 45.17 185 GLN A C 1
ATOM 1353 O O . GLN A 1 185 ? -47.629 -59.836 -21.237 1.00 44.66 185 GLN A O 1
ATOM 1359 N N . ASP A 1 186 ? -46.323 -59.421 -19.434 1.00 42.98 186 ASP A N 1
ATOM 1360 C CA . ASP A 1 186 ? -45.115 -59.602 -20.145 1.00 43.21 186 ASP A CA 1
ATOM 1361 C C . ASP A 1 186 ? -44.832 -61.055 -20.295 1.00 45.69 186 ASP A C 1
ATOM 1362 O O . ASP A 1 186 ? -44.440 -61.523 -21.366 1.00 46.51 186 ASP A O 1
ATOM 1367 N N . LEU A 1 187 ? -45.064 -61.800 -19.223 1.00 48.10 187 LEU A N 1
ATOM 1368 C CA . LEU A 1 187 ? -45.100 -63.287 -19.268 1.00 47.22 187 LEU A CA 1
ATOM 1369 C C . LEU A 1 187 ? -46.033 -63.768 -20.390 1.00 47.47 187 LEU A C 1
ATOM 1370 O O . LEU A 1 187 ? -45.673 -64.616 -21.236 1.00 45.93 187 LEU A O 1
ATOM 1375 N N . LEU A 1 188 ? -47.219 -63.182 -20.436 1.00 45.67 188 LEU A N 1
ATOM 1376 C CA . LEU A 1 188 ? -48.122 -63.683 -21.416 1.00 47.21 188 LEU A CA 1
ATOM 1377 C C . LEU A 1 188 ? -47.546 -63.485 -22.810 1.00 47.87 188 LEU A C 1
ATOM 1378 O O . LEU A 1 188 ? -47.627 -64.374 -23.687 1.00 48.24 188 LEU A O 1
ATOM 1383 N N . GLU A 1 189 ? -46.976 -62.305 -23.009 1.00 47.24 189 GLU A N 1
ATOM 1384 C CA . GLU A 1 189 ? -46.417 -61.984 -24.318 1.00 46.94 189 GLU A CA 1
ATOM 1385 C C . GLU A 1 189 ? -45.307 -62.948 -24.630 1.00 46.63 189 GLU A C 1
ATOM 1386 O O . GLU A 1 189 ? -45.227 -63.475 -25.736 1.00 45.38 189 GLU A O 1
ATOM 1392 N N . THR A 1 190 ? -44.496 -63.255 -23.621 1.00 46.70 190 THR A N 1
ATOM 1393 C CA . THR A 1 190 ? -43.416 -64.159 -23.920 1.00 47.18 190 THR A CA 1
ATOM 1394 C C . THR A 1 190 ? -43.947 -65.607 -24.129 1.00 46.77 190 THR A C 1
ATOM 1395 O O . THR A 1 190 ? -43.457 -66.371 -24.948 1.00 47.90 190 THR A O 1
ATOM 1399 N N . LEU A 1 191 ? -44.995 -65.966 -23.453 1.00 45.18 191 LEU A N 1
ATOM 1400 C CA . LEU A 1 191 ? -45.700 -67.161 -23.855 1.00 45.10 191 LEU A CA 1
ATOM 1401 C C . LEU A 1 191 ? -46.215 -67.159 -25.335 1.00 45.06 191 LEU A C 1
ATOM 1402 O O . LEU A 1 191 ? -45.948 -68.076 -26.094 1.00 47.16 191 LEU A O 1
ATOM 1407 N N . LEU A 1 192 ? -46.960 -66.161 -25.763 1.00 42.67 192 LEU A N 1
ATOM 1408 C CA . LEU A 1 192 ? -47.345 -66.132 -27.148 1.00 42.52 192 LEU A CA 1
ATOM 1409 C C . LEU A 1 192 ? -46.150 -66.133 -28.092 1.00 42.56 192 LEU A C 1
ATOM 1410 O O . LEU A 1 192 ? -46.211 -66.672 -29.169 1.00 43.13 192 LEU A O 1
ATOM 1415 N N . ALA A 1 193 ? -45.049 -65.500 -27.723 1.00 43.58 193 ALA A N 1
ATOM 1416 C CA . ALA A 1 193 ? -43.886 -65.514 -28.629 1.00 44.10 193 ALA A CA 1
ATOM 1417 C C . ALA A 1 193 ? -43.369 -66.939 -28.798 1.00 45.40 193 ALA A C 1
ATOM 1418 O O . ALA A 1 193 ? -42.854 -67.288 -29.832 1.00 45.54 193 ALA A O 1
ATOM 1420 N N . ILE A 1 194 ? -43.453 -67.748 -27.750 1.00 44.91 194 ILE A N 1
ATOM 1421 C CA . ILE A 1 194 ? -43.022 -69.114 -27.823 1.00 45.58 194 ILE A CA 1
ATOM 1422 C C . ILE A 1 194 ? -43.943 -69.987 -28.741 1.00 45.90 194 ILE A C 1
ATOM 1423 O O . ILE A 1 194 ? -43.451 -70.741 -29.598 1.00 45.31 194 ILE A O 1
ATOM 1428 N N . GLU A 1 195 ? -45.260 -69.880 -28.542 1.00 45.61 195 GLU A N 1
ATOM 1429 C CA . GLU A 1 195 ? -46.232 -70.397 -29.488 1.00 46.21 195 GLU A CA 1
ATOM 1430 C C . GLU A 1 195 ? -45.869 -70.041 -30.918 1.00 45.58 195 GLU A C 1
ATOM 1431 O O . GLU A 1 195 ? -45.875 -70.912 -31.791 1.00 45.93 195 GLU A O 1
ATOM 1437 N N . SER A 1 196 ? -45.520 -68.791 -31.171 1.00 45.55 196 SER A N 1
ATOM 1438 C CA . SER A 1 196 ? -45.114 -68.469 -32.547 1.00 48.60 196 SER A CA 1
ATOM 1439 C C . SER A 1 196 ? -43.898 -69.155 -33.023 1.00 46.89 196 SER A C 1
ATOM 1440 O O . SER A 1 196 ? -43.933 -69.751 -34.078 1.00 46.05 196 SER A O 1
ATOM 1443 N N . GLU A 1 197 ? -42.826 -69.046 -32.261 1.00 46.37 197 GLU A N 1
ATOM 1444 C CA . GLU A 1 197 ? -41.628 -69.647 -32.706 1.00 48.31 197 GLU A CA 1
ATOM 1445 C C . GLU A 1 197 ? -41.604 -71.209 -32.639 1.00 50.71 197 GLU A C 1
ATOM 1446 O O . GLU A 1 197 ? -40.574 -71.852 -32.945 1.00 53.15 197 GLU A O 1
ATOM 1452 N N . LEU A 1 198 ? -42.748 -71.835 -32.342 1.00 50.68 198 LEU A N 1
ATOM 1453 C CA . LEU A 1 198 ? -42.904 -73.247 -32.694 1.00 50.60 198 LEU A CA 1
ATOM 1454 C C . LEU A 1 198 ? -44.043 -73.418 -33.708 1.00 51.49 198 LEU A C 1
ATOM 1455 O O . LEU A 1 198 ? -44.648 -74.433 -33.714 1.00 53.30 198 LEU A O 1
ATOM 1460 N N . GLY A 1 199 ? -44.362 -72.432 -34.557 1.00 53.21 199 GLY A N 1
ATOM 1461 C CA . GLY A 1 199 ? -45.530 -72.509 -35.515 1.00 53.58 199 GLY A CA 1
ATOM 1462 C C . GLY A 1 199 ? -46.954 -72.560 -34.870 1.00 56.00 199 GLY A C 1
ATOM 1463 O O . GLY A 1 199 ? -47.766 -73.415 -35.242 1.00 58.24 199 GLY A O 1
ATOM 1464 N N . ARG A 1 200 ? -47.258 -71.671 -33.893 1.00 56.66 200 ARG A N 1
ATOM 1465 C CA . ARG A 1 200 ? -48.628 -71.441 -33.290 1.00 55.11 200 ARG A CA 1
ATOM 1466 C C . ARG A 1 200 ? -49.308 -72.519 -32.379 1.00 50.97 200 ARG A C 1
ATOM 1467 O O . ARG A 1 200 ? -50.113 -72.247 -31.421 1.00 45.87 200 ARG A O 1
ATOM 1475 N N . ILE A 1 211 ? -48.450 -76.881 -30.046 1.00 45.31 211 ILE A N 1
ATOM 1476 C CA . ILE A 1 211 ? -48.687 -76.288 -28.631 1.00 48.15 211 ILE A CA 1
ATOM 1477 C C . ILE A 1 211 ? -49.694 -75.173 -28.305 1.00 48.45 211 ILE A C 1
ATOM 1478 O O . ILE A 1 211 ? -50.000 -74.302 -29.093 1.00 46.17 211 ILE A O 1
ATOM 1483 N N . ASP A 1 212 ? -50.053 -75.162 -27.017 1.00 50.52 212 ASP A N 1
ATOM 1484 C CA . ASP A 1 212 ? -50.906 -74.202 -26.487 1.00 49.86 212 ASP A CA 1
ATOM 1485 C C . ASP A 1 212 ? -50.567 -73.941 -24.973 1.00 50.57 212 ASP A C 1
ATOM 1486 O O . ASP A 1 212 ? -51.057 -74.622 -24.095 1.00 53.69 212 ASP A O 1
ATOM 1491 N N . LEU A 1 213 ? -49.751 -72.902 -24.708 1.00 49.44 213 LEU A N 1
ATOM 1492 C CA . LEU A 1 213 ? -49.357 -72.339 -23.364 1.00 47.83 213 LEU A CA 1
ATOM 1493 C C . LEU A 1 213 ? -50.446 -71.474 -22.736 1.00 46.70 213 LEU A C 1
ATOM 1494 O O . LEU A 1 213 ? -50.939 -70.635 -23.436 1.00 49.05 213 LEU A O 1
ATOM 1499 N N . ASP A 1 214 ? -50.830 -71.652 -21.469 1.00 45.32 214 ASP A N 1
ATOM 1500 C CA . ASP A 1 214 ? -51.852 -70.780 -20.833 1.00 46.54 214 ASP A CA 1
ATOM 1501 C C . ASP A 1 214 ? -51.344 -70.285 -19.454 1.00 47.79 214 ASP A C 1
ATOM 1502 O O . ASP A 1 214 ? -50.929 -71.116 -18.613 1.00 50.62 214 ASP A O 1
ATOM 1507 N N . LEU A 1 215 ? -51.328 -68.982 -19.151 1.00 45.62 215 LEU A N 1
ATOM 1508 C CA . LEU A 1 215 ? -50.940 -68.621 -17.786 1.00 43.69 215 LEU A CA 1
ATOM 1509 C C . LEU A 1 215 ? -52.134 -68.970 -16.908 1.00 45.33 215 LEU A C 1
ATOM 1510 O O . LEU A 1 215 ? -53.248 -68.599 -17.231 1.00 47.60 215 LEU A O 1
ATOM 1515 N N . LEU A 1 216 ? -51.948 -69.723 -15.826 1.00 46.59 216 LEU A N 1
ATOM 1516 C CA . LEU A 1 216 ? -53.051 -70.140 -14.982 1.00 43.91 216 LEU A CA 1
ATOM 1517 C C . LEU A 1 216 ? -53.102 -69.269 -13.770 1.00 44.71 216 LEU A C 1
ATOM 1518 O O . LEU A 1 216 ? -54.127 -68.693 -13.454 1.00 48.33 216 LEU A O 1
ATOM 1523 N N . PHE A 1 217 ? -52.025 -69.162 -13.041 1.00 44.77 217 PHE A N 1
ATOM 1524 C CA . PHE A 1 217 ? -52.014 -68.222 -11.952 1.00 46.21 217 PHE A CA 1
ATOM 1525 C C . PHE A 1 217 ? -50.655 -67.555 -12.015 1.00 47.01 217 PHE A C 1
ATOM 1526 O O . PHE A 1 217 ? -49.669 -68.209 -12.444 1.00 47.48 217 PHE A O 1
ATOM 1534 N N . VAL A 1 218 ? -50.559 -66.345 -11.462 1.00 47.00 218 VAL A N 1
ATOM 1535 C CA . VAL A 1 218 ? -49.242 -65.806 -11.064 1.00 46.93 218 VAL A CA 1
ATOM 1536 C C . VAL A 1 218 ? -49.545 -65.284 -9.721 1.00 46.23 218 VAL A C 1
ATOM 1537 O O . VAL A 1 218 ? -50.260 -64.261 -9.527 1.00 43.47 218 VAL A O 1
ATOM 1541 N N . GLU A 1 219 ? -49.047 -66.108 -8.786 1.00 45.93 219 GLU A N 1
ATOM 1542 C CA . GLU A 1 219 ? -49.374 -66.031 -7.408 1.00 43.73 219 GLU A CA 1
ATOM 1543 C C . GLU A 1 219 ? -50.815 -65.821 -7.162 1.00 44.71 219 GLU A C 1
ATOM 1544 O O . GLU A 1 219 ? -51.700 -66.358 -7.747 1.00 45.90 219 GLU A O 1
ATOM 1550 N N . ASP A 1 220 ? -51.009 -64.956 -6.217 1.00 49.18 220 ASP A N 1
ATOM 1551 C CA . ASP A 1 220 ? -52.236 -64.458 -5.616 1.00 46.59 220 ASP A CA 1
ATOM 1552 C C . ASP A 1 220 ? -52.991 -63.605 -6.677 1.00 47.31 220 ASP A C 1
ATOM 1553 O O . ASP A 1 220 ? -54.190 -63.347 -6.519 1.00 45.31 220 ASP A O 1
ATOM 1558 N N . GLN A 1 221 ? -52.258 -63.118 -7.716 1.00 44.15 221 GLN A N 1
ATOM 1559 C CA . GLN A 1 221 ? -52.681 -61.980 -8.430 1.00 44.22 221 GLN A CA 1
ATOM 1560 C C . GLN A 1 221 ? -53.986 -62.222 -9.127 1.00 46.94 221 GLN A C 1
ATOM 1561 O O . GLN A 1 221 ? -54.268 -63.346 -9.584 1.00 52.17 221 GLN A O 1
ATOM 1567 N N . ILE A 1 222 ? -54.803 -61.201 -9.289 1.00 46.29 222 ILE A N 1
ATOM 1568 C CA . ILE A 1 222 ? -55.946 -61.433 -10.131 1.00 46.28 222 ILE A CA 1
ATOM 1569 C C . ILE A 1 222 ? -56.218 -60.289 -11.111 1.00 45.18 222 ILE A C 1
ATOM 1570 O O . ILE A 1 222 ? -56.535 -59.279 -10.603 1.00 46.31 222 ILE A O 1
ATOM 1575 N N . LEU A 1 223 ? -56.062 -60.426 -12.451 1.00 42.77 223 LEU A N 1
ATOM 1576 C CA . LEU A 1 223 ? -56.305 -59.354 -13.364 1.00 44.37 223 LEU A CA 1
ATOM 1577 C C . LEU A 1 223 ? -57.502 -59.563 -14.307 1.00 46.71 223 LEU A C 1
ATOM 1578 O O . LEU A 1 223 ? -57.980 -60.726 -14.493 1.00 47.76 223 LEU A O 1
ATOM 1583 N N . TYR A 1 224 ? -57.954 -58.459 -14.957 1.00 43.33 224 TYR A N 1
ATOM 1584 C CA . TYR A 1 224 ? -58.888 -58.555 -15.997 1.00 40.62 224 TYR A CA 1
ATOM 1585 C C . TYR A 1 224 ? -58.511 -57.520 -17.027 1.00 42.71 224 TYR A C 1
ATOM 1586 O O . TYR A 1 224 ? -58.978 -56.414 -16.960 1.00 45.55 224 TYR A O 1
ATOM 1595 N N . THR A 1 225 ? -57.687 -57.855 -17.997 1.00 43.57 225 THR A N 1
ATOM 1596 C CA . THR A 1 225 ? -57.258 -56.884 -18.983 1.00 45.23 225 THR A CA 1
ATOM 1597 C C . THR A 1 225 ? -57.759 -57.408 -20.241 1.00 47.14 225 THR A C 1
ATOM 1598 O O . THR A 1 225 ? -58.276 -58.536 -20.269 1.00 48.89 225 THR A O 1
ATOM 1602 N N . ASP A 1 226 ? -57.597 -56.640 -21.309 1.00 49.54 226 ASP A N 1
ATOM 1603 C CA . ASP A 1 226 ? -57.935 -57.180 -22.653 1.00 52.57 226 ASP A CA 1
ATOM 1604 C C . ASP A 1 226 ? -57.179 -58.429 -23.109 1.00 50.93 226 ASP A C 1
ATOM 1605 O O . ASP A 1 226 ? -57.694 -59.268 -23.811 1.00 50.35 226 ASP A O 1
ATOM 1610 N N . ASP A 1 227 ? -55.938 -58.565 -22.706 1.00 49.75 227 ASP A N 1
ATOM 1611 C CA . ASP A 1 227 ? -55.229 -59.707 -23.218 1.00 48.45 227 ASP A CA 1
ATOM 1612 C C . ASP A 1 227 ? -55.090 -60.801 -22.247 1.00 47.19 227 ASP A C 1
ATOM 1613 O O . ASP A 1 227 ? -54.569 -61.827 -22.617 1.00 47.07 227 ASP A O 1
ATOM 1618 N N . LEU A 1 228 ? -55.416 -60.571 -20.973 1.00 47.73 228 LEU A N 1
ATOM 1619 C CA . LEU A 1 228 ? -55.149 -61.603 -19.945 1.00 45.90 228 LEU A CA 1
ATOM 1620 C C . LEU A 1 228 ? -56.221 -61.555 -18.872 1.00 45.87 228 LEU A C 1
ATOM 1621 O O . LEU A 1 228 ? -56.631 -60.454 -18.437 1.00 46.88 228 LEU A O 1
ATOM 1626 N N . ILE A 1 229 ? -56.758 -62.719 -18.537 1.00 42.90 229 ILE A N 1
ATOM 1627 C CA . ILE A 1 229 ? -57.517 -62.849 -17.321 1.00 42.74 229 ILE A CA 1
ATOM 1628 C C . ILE A 1 229 ? -56.775 -63.765 -16.342 1.00 44.90 229 ILE A C 1
ATOM 1629 O O . ILE A 1 229 ? -56.473 -64.889 -16.704 1.00 50.88 229 ILE A O 1
ATOM 1634 N N . LEU A 1 230 ? -56.442 -63.338 -15.124 1.00 44.48 230 LEU A N 1
ATOM 1635 C CA . LEU A 1 230 ? -55.917 -64.252 -14.080 1.00 42.69 230 LEU A CA 1
ATOM 1636 C C . LEU A 1 230 ? -56.833 -64.316 -12.902 1.00 43.52 230 LEU A C 1
ATOM 1637 O O . LEU A 1 230 ? -57.307 -63.302 -12.452 1.00 46.99 230 LEU A O 1
ATOM 1642 N N . PRO A 1 231 ? -57.039 -65.483 -12.310 1.00 42.53 231 PRO A N 1
ATOM 1643 C CA . PRO A 1 231 ? -56.556 -66.713 -12.826 1.00 41.76 231 PRO A CA 1
ATOM 1644 C C . PRO A 1 231 ? -57.306 -67.029 -14.089 1.00 43.24 231 PRO A C 1
ATOM 1645 O O . PRO A 1 231 ? -58.359 -66.395 -14.359 1.00 40.68 231 PRO A O 1
ATOM 1649 N N . HIS A 1 232 ? -56.773 -68.009 -14.836 1.00 44.34 232 HIS A N 1
ATOM 1650 C CA . HIS A 1 232 ? -57.348 -68.412 -16.105 1.00 44.20 232 HIS A CA 1
ATOM 1651 C C . HIS A 1 232 ? -58.749 -68.838 -15.789 1.00 44.06 232 HIS A C 1
ATOM 1652 O O . HIS A 1 232 ? -59.001 -69.570 -14.855 1.00 45.96 232 HIS A O 1
ATOM 1659 N N . PRO A 1 233 ? -59.691 -68.336 -16.553 1.00 43.45 233 PRO A N 1
ATOM 1660 C CA . PRO A 1 233 ? -61.097 -68.482 -16.244 1.00 43.43 233 PRO A CA 1
ATOM 1661 C C . PRO A 1 233 ? -61.625 -69.894 -16.250 1.00 46.54 233 PRO A C 1
ATOM 1662 O O . PRO A 1 233 ? -62.742 -70.051 -15.817 1.00 50.06 233 PRO A O 1
ATOM 1666 N N . TYR A 1 234 ? -60.921 -70.910 -16.748 1.00 46.37 234 TYR A N 1
ATOM 1667 C CA . TYR A 1 234 ? -61.511 -72.250 -16.777 1.00 46.06 234 TYR A CA 1
ATOM 1668 C C . TYR A 1 234 ? -60.888 -73.292 -15.862 1.00 46.53 234 TYR A C 1
ATOM 1669 O O . TYR A 1 234 ? -61.325 -74.451 -15.796 1.00 47.72 234 TYR A O 1
ATOM 1678 N N . ILE A 1 235 ? -59.900 -72.887 -15.114 1.00 45.12 235 ILE A N 1
ATOM 1679 C CA . ILE A 1 235 ? -59.230 -73.872 -14.276 1.00 46.43 235 ILE A CA 1
ATOM 1680 C C . ILE A 1 235 ? -60.137 -74.816 -13.489 1.00 46.72 235 ILE A C 1
ATOM 1681 O O . ILE A 1 235 ? -59.952 -76.011 -13.516 1.00 48.14 235 ILE A O 1
ATOM 1686 N N . ALA A 1 236 ? -61.118 -74.292 -12.774 1.00 47.92 236 ALA A N 1
ATOM 1687 C CA . ALA A 1 236 ? -61.973 -75.178 -11.952 1.00 48.07 236 ALA A CA 1
ATOM 1688 C C . ALA A 1 236 ? -62.865 -76.096 -12.736 1.00 48.11 236 ALA A C 1
ATOM 1689 O O . ALA A 1 236 ? -63.739 -76.722 -12.187 1.00 45.52 236 ALA A O 1
ATOM 1691 N N . GLU A 1 237 ? -62.728 -76.102 -14.050 1.00 50.09 237 GLU A N 1
ATOM 1692 C CA . GLU A 1 237 ? -63.646 -76.919 -14.843 1.00 50.11 237 GLU A CA 1
ATOM 1693 C C . GLU A 1 237 ? -62.853 -77.774 -15.752 1.00 47.11 237 GLU A C 1
ATOM 1694 O O . GLU A 1 237 ? -63.401 -78.393 -16.559 1.00 46.97 237 GLU A O 1
ATOM 1700 N N . ARG A 1 238 ? -61.541 -77.812 -15.623 1.00 48.62 238 ARG A N 1
ATOM 1701 C CA . ARG A 1 238 ? -60.739 -78.711 -16.454 1.00 48.56 238 ARG A CA 1
ATOM 1702 C C . ARG A 1 238 ? -59.994 -79.819 -15.696 1.00 48.29 238 ARG A C 1
ATOM 1703 O O . ARG A 1 238 ? -58.813 -79.622 -15.285 1.00 44.46 238 ARG A O 1
ATOM 1711 N N . LEU A 1 239 ? -60.679 -80.985 -15.572 1.00 48.08 239 LEU A N 1
ATOM 1712 C CA . LEU A 1 239 ? -60.124 -82.088 -14.809 1.00 48.86 239 LEU A CA 1
ATOM 1713 C C . LEU A 1 239 ? -58.606 -82.281 -15.115 1.00 50.44 239 LEU A C 1
ATOM 1714 O O . LEU A 1 239 ? -57.786 -82.283 -14.164 1.00 51.24 239 LEU A O 1
ATOM 1719 N N . PHE A 1 240 ? -58.216 -82.397 -16.393 1.00 50.07 240 PHE A N 1
ATOM 1720 C CA . PHE A 1 240 ? -56.815 -82.642 -16.699 1.00 50.80 240 PHE A CA 1
ATOM 1721 C C . PHE A 1 240 ? -55.878 -81.518 -16.190 1.00 51.05 240 PHE A C 1
ATOM 1722 O O . PHE A 1 240 ? -54.672 -81.752 -15.899 1.00 52.54 240 PHE A O 1
ATOM 1730 N N . VAL A 1 241 ? -56.406 -80.306 -16.052 1.00 49.36 241 VAL A N 1
ATOM 1731 C CA . VAL A 1 241 ? -55.562 -79.251 -15.501 1.00 46.88 241 VAL A CA 1
ATOM 1732 C C . VAL A 1 241 ? -55.409 -79.394 -13.999 1.00 47.23 241 VAL A C 1
ATOM 1733 O O . VAL A 1 241 ? -54.304 -79.426 -13.516 1.00 50.09 241 VAL A O 1
ATOM 1737 N N . LEU A 1 242 ? -56.513 -79.504 -13.273 1.00 46.10 242 LEU A N 1
ATOM 1738 C CA . LEU A 1 242 ? -56.468 -79.807 -11.875 1.00 44.86 242 LEU A CA 1
ATOM 1739 C C . LEU A 1 242 ? -55.643 -81.016 -11.576 1.00 45.22 242 LEU A C 1
ATOM 1740 O O . LEU A 1 242 ? -55.013 -81.060 -10.550 1.00 45.62 242 LEU A O 1
ATOM 1745 N N . GLU A 1 243 ? -55.679 -82.029 -12.432 1.00 46.96 243 GLU A N 1
ATOM 1746 C CA . GLU A 1 243 ? -54.907 -83.286 -12.240 1.00 47.33 243 GLU A CA 1
ATOM 1747 C C . GLU A 1 243 ? -53.460 -83.021 -11.990 1.00 46.74 243 GLU A C 1
ATOM 1748 O O . GLU A 1 243 ? -52.869 -83.413 -10.995 1.00 43.77 243 GLU A O 1
ATOM 1754 N N . SER A 1 244 ? -52.885 -82.296 -12.945 1.00 49.07 244 SER A N 1
ATOM 1755 C CA . SER A 1 244 ? -51.437 -82.170 -12.982 1.00 49.49 244 SER A CA 1
ATOM 1756 C C . SER A 1 244 ? -51.101 -81.008 -12.092 1.00 46.55 244 SER A C 1
ATOM 1757 O O . SER A 1 244 ? -50.036 -80.937 -11.457 1.00 45.85 244 SER A O 1
ATOM 1760 N N . LEU A 1 245 ? -52.090 -80.183 -11.872 1.00 46.58 245 LEU A N 1
ATOM 1761 C CA . LEU A 1 245 ? -51.875 -79.107 -10.921 1.00 46.69 245 LEU A CA 1
ATOM 1762 C C . LEU A 1 245 ? -51.851 -79.660 -9.491 1.00 47.03 245 LEU A C 1
ATOM 1763 O O . LEU A 1 245 ? -50.988 -79.280 -8.688 1.00 46.94 245 LEU A O 1
ATOM 1768 N N . GLN A 1 246 ? -52.750 -80.609 -9.203 1.00 47.38 246 GLN A N 1
ATOM 1769 C CA . GLN A 1 246 ? -52.841 -81.154 -7.856 1.00 47.87 246 GLN A CA 1
ATOM 1770 C C . GLN A 1 246 ? -51.593 -81.991 -7.504 1.00 46.82 246 GLN A C 1
ATOM 1771 O O . GLN A 1 246 ? -51.261 -82.188 -6.335 1.00 45.01 246 GLN A O 1
ATOM 1777 N N . GLU A 1 247 ? -50.888 -82.448 -8.523 1.00 46.12 247 GLU A N 1
ATOM 1778 C CA . GLU A 1 247 ? -49.682 -83.222 -8.308 1.00 45.56 247 GLU A CA 1
ATOM 1779 C C . GLU A 1 247 ? -48.576 -82.319 -7.842 1.00 43.37 247 GLU A C 1
ATOM 1780 O O . GLU A 1 247 ? -47.790 -82.723 -7.088 1.00 42.42 247 GLU A O 1
ATOM 1786 N N . ILE A 1 248 ? -48.452 -81.119 -8.353 1.00 42.31 248 ILE A N 1
ATOM 1787 C CA . ILE A 1 248 ? -47.310 -80.335 -7.953 1.00 43.09 248 ILE A CA 1
ATOM 1788 C C . ILE A 1 248 ? -47.731 -79.315 -6.933 1.00 45.10 248 ILE A C 1
ATOM 1789 O O . ILE A 1 248 ? -46.888 -78.573 -6.402 1.00 45.49 248 ILE A O 1
ATOM 1794 N N . ALA A 1 249 ? -49.038 -79.148 -6.714 1.00 44.32 249 ALA A N 1
ATOM 1795 C CA . ALA A 1 249 ? -49.400 -78.010 -5.862 1.00 44.50 249 ALA A CA 1
ATOM 1796 C C . ALA A 1 249 ? -50.727 -78.209 -5.253 1.00 43.20 249 ALA A C 1
ATOM 1797 O O . ALA A 1 249 ? -51.662 -77.444 -5.517 1.00 41.60 249 ALA A O 1
ATOM 1799 N N . PRO A 1 250 ? -50.817 -79.260 -4.389 1.00 43.46 250 PRO A N 1
ATOM 1800 C CA . PRO A 1 250 ? -52.151 -79.689 -3.952 1.00 42.01 250 PRO A CA 1
ATOM 1801 C C . PRO A 1 250 ? -52.667 -78.653 -2.985 1.00 43.69 250 PRO A C 1
ATOM 1802 O O . PRO A 1 250 ? -53.850 -78.553 -2.852 1.00 44.77 250 PRO A O 1
ATOM 1806 N N . HIS A 1 251 ? -51.772 -77.835 -2.382 1.00 44.25 251 HIS A N 1
ATOM 1807 C CA . HIS A 1 251 ? -52.182 -76.954 -1.280 1.00 43.53 251 HIS A CA 1
ATOM 1808 C C . HIS A 1 251 ? -52.350 -75.516 -1.688 1.00 44.56 251 HIS A C 1
ATOM 1809 O O . HIS A 1 251 ? -52.868 -74.721 -0.903 1.00 46.05 251 HIS A O 1
ATOM 1816 N N . PHE A 1 252 ? -52.016 -75.193 -2.928 1.00 42.93 252 PHE A N 1
ATOM 1817 C CA . PHE A 1 252 ? -52.119 -73.855 -3.406 1.00 43.01 252 PHE A CA 1
ATOM 1818 C C . PHE A 1 252 ? -53.546 -73.318 -3.389 1.00 44.80 252 PHE A C 1
ATOM 1819 O O . PHE A 1 252 ? -54.515 -73.985 -3.814 1.00 45.32 252 PHE A O 1
ATOM 1827 N N . ILE A 1 253 ? -53.707 -72.085 -2.937 1.00 42.44 253 ILE A N 1
ATOM 1828 C CA . ILE A 1 253 ? -55.081 -71.634 -2.993 1.00 41.92 253 ILE A CA 1
ATOM 1829 C C . ILE A 1 253 ? -55.557 -70.847 -4.159 1.00 42.70 253 ILE A C 1
ATOM 1830 O O . ILE A 1 253 ? -54.947 -69.858 -4.604 1.00 44.88 253 ILE A O 1
ATOM 1835 N N . HIS A 1 254 ? -56.680 -71.240 -4.702 1.00 45.40 254 HIS A N 1
ATOM 1836 C CA . HIS A 1 254 ? -57.228 -70.496 -5.853 1.00 43.75 254 HIS A CA 1
ATOM 1837 C C . HIS A 1 254 ? -57.637 -69.116 -5.366 1.00 44.03 254 HIS A C 1
ATOM 1838 O O . HIS A 1 254 ? -58.548 -68.963 -4.571 1.00 42.89 254 HIS A O 1
ATOM 1845 N N . PRO A 1 255 ? -57.005 -68.069 -5.870 1.00 44.65 255 PRO A N 1
ATOM 1846 C CA . PRO A 1 255 ? -57.241 -66.748 -5.303 1.00 43.02 255 PRO A CA 1
ATOM 1847 C C . PRO A 1 255 ? -58.690 -66.332 -5.437 1.00 45.27 255 PRO A C 1
ATOM 1848 O O . PRO A 1 255 ? -59.100 -65.393 -4.762 1.00 47.27 255 PRO A O 1
ATOM 1852 N N . ILE A 1 256 ? -59.493 -66.986 -6.282 1.00 43.39 256 ILE A N 1
ATOM 1853 C CA . ILE A 1 256 ? -60.832 -66.517 -6.305 1.00 44.26 256 ILE A CA 1
ATOM 1854 C C . ILE A 1 256 ? -61.814 -67.397 -5.602 1.00 44.84 256 ILE A C 1
ATOM 1855 O O . ILE A 1 256 ? -62.685 -66.940 -4.913 1.00 47.00 256 ILE A O 1
ATOM 1860 N N . LEU A 1 257 ? -61.674 -68.684 -5.756 1.00 46.30 257 LEU A N 1
ATOM 1861 C CA . LEU A 1 257 ? -62.637 -69.598 -5.202 1.00 44.40 257 LEU A CA 1
ATOM 1862 C C . LEU A 1 257 ? -62.230 -69.866 -3.807 1.00 43.86 257 LEU A C 1
ATOM 1863 O O . LEU A 1 257 ? -62.818 -70.613 -3.133 1.00 44.95 257 LEU A O 1
ATOM 1868 N N . LYS A 1 258 ? -61.102 -69.350 -3.419 1.00 45.02 258 LYS A N 1
ATOM 1869 C CA . LYS A 1 258 ? -60.643 -69.566 -2.075 1.00 44.56 258 LYS A CA 1
ATOM 1870 C C . LYS A 1 258 ? -60.517 -70.992 -1.642 1.00 43.33 258 LYS A C 1
ATOM 1871 O O . LYS A 1 258 ? -60.835 -71.329 -0.538 1.00 44.18 258 LYS A O 1
ATOM 1877 N N . GLN A 1 259 ? -59.974 -71.823 -2.506 1.00 43.84 259 GLN A N 1
ATOM 1878 C CA . GLN A 1 259 ? -59.876 -73.273 -2.243 1.00 45.01 259 GLN A CA 1
ATOM 1879 C C . GLN A 1 259 ? -58.619 -73.895 -2.723 1.00 45.41 259 GLN A C 1
ATOM 1880 O O . GLN A 1 259 ? -58.008 -73.423 -3.672 1.00 46.03 259 GLN A O 1
ATOM 1886 N N . PRO A 1 260 ? -58.152 -74.894 -1.981 1.00 46.22 260 PRO A N 1
ATOM 1887 C CA . PRO A 1 260 ? -56.920 -75.580 -2.291 1.00 44.92 260 PRO A CA 1
ATOM 1888 C C . PRO A 1 260 ? -57.220 -76.345 -3.600 1.00 46.65 260 PRO A C 1
ATOM 1889 O O . PRO A 1 260 ? -58.358 -76.826 -3.796 1.00 47.21 260 PRO A O 1
ATOM 1893 N N . ILE A 1 261 ? -56.238 -76.444 -4.494 1.00 45.97 261 ILE A N 1
ATOM 1894 C CA . ILE A 1 261 ? -56.361 -77.225 -5.737 1.00 44.69 261 ILE A CA 1
ATOM 1895 C C . ILE A 1 261 ? -56.842 -78.620 -5.408 1.00 44.87 261 ILE A C 1
ATOM 1896 O O . ILE A 1 261 ? -57.869 -79.075 -5.879 1.00 43.51 261 ILE A O 1
ATOM 1901 N N . ARG A 1 262 ? -56.101 -79.283 -4.541 1.00 46.11 262 ARG A N 1
ATOM 1902 C CA . ARG A 1 262 ? -56.545 -80.572 -3.992 1.00 48.89 262 ARG A CA 1
ATOM 1903 C C . ARG A 1 262 ? -58.071 -80.684 -3.861 1.00 47.70 262 ARG A C 1
ATOM 1904 O O . ARG A 1 262 ? -58.669 -81.693 -4.285 1.00 48.81 262 ARG A O 1
ATOM 1912 N N . ASN A 1 263 ? -58.715 -79.682 -3.290 1.00 45.95 263 ASN A N 1
ATOM 1913 C CA . ASN A 1 263 ? -60.164 -79.777 -3.165 1.00 46.96 263 ASN A CA 1
ATOM 1914 C C . ASN A 1 263 ? -61.018 -79.603 -4.411 1.00 47.59 263 ASN A C 1
ATOM 1915 O O . ASN A 1 263 ? -62.006 -80.366 -4.568 1.00 48.68 263 ASN A O 1
ATOM 1920 N N . LEU A 1 264 ? -60.674 -78.594 -5.244 1.00 46.81 264 LEU A N 1
ATOM 1921 C CA . LEU A 1 264 ? -61.274 -78.402 -6.575 1.00 46.82 264 LEU A CA 1
ATOM 1922 C C . LEU A 1 264 ? -61.162 -79.623 -7.393 1.00 46.99 264 LEU A C 1
ATOM 1923 O O . LEU A 1 264 ? -62.090 -79.939 -8.092 1.00 49.41 264 LEU A O 1
ATOM 1928 N N . TYR A 1 265 ? -60.049 -80.323 -7.299 1.00 46.41 265 TYR A N 1
ATOM 1929 C CA . TYR A 1 265 ? -59.882 -81.561 -8.032 1.00 47.08 265 TYR A CA 1
ATOM 1930 C C . TYR A 1 265 ? -60.788 -82.651 -7.559 1.00 47.24 265 TYR A C 1
ATOM 1931 O O . TYR A 1 265 ? -61.416 -83.349 -8.345 1.00 46.78 265 TYR A O 1
ATOM 1940 N N . ASP A 1 266 ? -60.924 -82.769 -6.268 1.00 49.14 266 ASP A N 1
ATOM 1941 C CA . ASP A 1 266 ? -62.031 -83.595 -5.817 1.00 52.15 266 ASP A CA 1
ATOM 1942 C C . ASP A 1 266 ? -63.411 -83.381 -6.340 1.00 51.28 266 ASP A C 1
ATOM 1943 O O . ASP A 1 266 ? -64.112 -84.330 -6.207 1.00 51.98 266 ASP A O 1
ATOM 1948 N N . ALA A 1 267 ? -63.884 -82.254 -6.901 1.00 50.07 267 ALA A N 1
ATOM 1949 C CA . ALA A 1 267 ? -65.119 -82.537 -7.689 1.00 52.57 267 ALA A CA 1
ATOM 1950 C C . ALA A 1 267 ? -64.879 -82.955 -9.226 1.00 54.03 267 ALA A C 1
ATOM 1951 O O . ALA A 1 267 ? -64.992 -82.155 -10.167 1.00 52.75 267 ALA A O 1
ATOM 1953 N N . LEU A 1 268 ? -64.489 -84.140 -9.626 1.00 54.91 268 LEU A N 1
ATOM 1954 N N . MET B 1 1 ? -51.667 -45.228 12.025 1.00 55.61 1 MET B N 1
ATOM 1955 C CA . MET B 1 1 ? -50.704 -45.349 13.113 1.00 55.43 1 MET B CA 1
ATOM 1956 C C . MET B 1 1 ? -49.639 -44.261 13.031 1.00 51.10 1 MET B C 1
ATOM 1957 O O . MET B 1 1 ? -49.338 -43.754 11.950 1.00 51.83 1 MET B O 1
ATOM 1962 N N . ASP B 1 2 ? -49.072 -43.906 14.179 1.00 46.97 2 ASP B N 1
ATOM 1963 C CA . ASP B 1 2 ? -48.399 -42.626 14.336 1.00 44.91 2 ASP B CA 1
ATOM 1964 C C . ASP B 1 2 ? -46.981 -42.984 14.334 1.00 43.58 2 ASP B C 1
ATOM 1965 O O . ASP B 1 2 ? -46.682 -44.149 14.458 1.00 44.44 2 ASP B O 1
ATOM 1970 N N . GLN B 1 3 ? -46.078 -42.046 14.173 1.00 43.89 3 GLN B N 1
ATOM 1971 C CA . GLN B 1 3 ? -44.650 -42.424 14.131 1.00 44.78 3 GLN B CA 1
ATOM 1972 C C . GLN B 1 3 ? -43.723 -41.418 14.749 1.00 46.51 3 GLN B C 1
ATOM 1973 O O . GLN B 1 3 ? -43.905 -40.201 14.582 1.00 50.21 3 GLN B O 1
ATOM 1979 N N . LEU B 1 4 ? -42.701 -41.941 15.428 1.00 45.94 4 LEU B N 1
ATOM 1980 C CA . LEU B 1 4 ? -41.579 -41.166 15.905 1.00 45.52 4 LEU B CA 1
ATOM 1981 C C . LEU B 1 4 ? -40.466 -41.412 14.964 1.00 44.43 4 LEU B C 1
ATOM 1982 O O . LEU B 1 4 ? -40.181 -42.559 14.709 1.00 46.71 4 LEU B O 1
ATOM 1987 N N . GLN B 1 5 ? -39.804 -40.396 14.442 1.00 44.29 5 GLN B N 1
ATOM 1988 C CA . GLN B 1 5 ? -38.543 -40.714 13.772 1.00 44.63 5 GLN B CA 1
ATOM 1989 C C . GLN B 1 5 ? -37.363 -39.913 14.099 1.00 42.25 5 GLN B C 1
ATOM 1990 O O . GLN B 1 5 ? -37.514 -38.744 14.471 1.00 41.77 5 GLN B O 1
ATOM 1996 N N . ILE B 1 6 ? -36.219 -40.620 14.068 1.00 39.63 6 ILE B N 1
ATOM 1997 C CA . ILE B 1 6 ? -34.953 -40.024 14.264 1.00 40.74 6 ILE B CA 1
ATOM 1998 C C . ILE B 1 6 ? -34.273 -39.995 12.925 1.00 39.93 6 ILE B C 1
ATOM 1999 O O . ILE B 1 6 ? -34.043 -41.025 12.391 1.00 42.67 6 ILE B O 1
ATOM 2004 N N . LYS B 1 7 ? -34.011 -38.840 12.331 1.00 39.47 7 LYS B N 1
ATOM 2005 C CA . LYS B 1 7 ? -33.401 -38.773 10.980 1.00 41.72 7 LYS B CA 1
ATOM 2006 C C . LYS B 1 7 ? -31.945 -38.409 11.010 1.00 43.30 7 LYS B C 1
ATOM 2007 O O . LYS B 1 7 ? -31.599 -37.336 11.589 1.00 40.59 7 LYS B O 1
ATOM 2013 N N . ASP B 1 8 ? -31.124 -39.314 10.432 1.00 40.93 8 ASP B N 1
ATOM 2014 C CA . ASP B 1 8 ? -29.707 -39.096 10.180 1.00 42.59 8 ASP B CA 1
ATOM 2015 C C . ASP B 1 8 ? -28.842 -38.906 11.409 1.00 44.46 8 ASP B C 1
ATOM 2016 O O . ASP B 1 8 ? -28.090 -37.888 11.484 1.00 45.81 8 ASP B O 1
ATOM 2021 N N . LEU B 1 9 ? -28.957 -39.812 12.376 1.00 41.80 9 LEU B N 1
ATOM 2022 C CA . LEU B 1 9 ? -28.191 -39.643 13.578 1.00 44.00 9 LEU B CA 1
ATOM 2023 C C . LEU B 1 9 ? -26.778 -40.102 13.273 1.00 44.30 9 LEU B C 1
ATOM 2024 O O . LEU B 1 9 ? -26.630 -41.226 12.768 1.00 46.90 9 LEU B O 1
ATOM 2029 N N . GLU B 1 10 ? -25.735 -39.323 13.586 1.00 42.78 10 GLU B N 1
ATOM 2030 C CA . GLU B 1 10 ? -24.413 -39.688 13.123 1.00 43.34 10 GLU B CA 1
ATOM 2031 C C . GLU B 1 10 ? -23.689 -40.564 14.123 1.00 43.84 10 GLU B C 1
ATOM 2032 O O . GLU B 1 10 ? -23.762 -40.396 15.281 1.00 46.00 10 GLU B O 1
ATOM 2038 N N . MET B 1 11 ? -22.920 -41.501 13.676 1.00 46.90 11 MET B N 1
ATOM 2039 C CA . MET B 1 11 ? -22.249 -42.446 14.593 1.00 50.96 11 MET B CA 1
ATOM 2040 C C . MET B 1 11 ? -20.937 -42.870 14.027 1.00 50.59 11 MET B C 1
ATOM 2041 O O . MET B 1 11 ? -20.925 -43.405 12.893 1.00 52.66 11 MET B O 1
ATOM 2046 N N . PHE B 1 12 ? -19.849 -42.690 14.768 1.00 48.66 12 PHE B N 1
ATOM 2047 C CA . PHE B 1 12 ? -18.589 -43.314 14.337 1.00 46.27 12 PHE B CA 1
ATOM 2048 C C . PHE B 1 12 ? -18.373 -44.696 14.882 1.00 44.59 12 PHE B C 1
ATOM 2049 O O . PHE B 1 12 ? -18.566 -44.917 16.029 1.00 46.90 12 PHE B O 1
ATOM 2057 N N . ALA B 1 13 ? -18.023 -45.671 14.064 1.00 44.32 13 ALA B N 1
ATOM 2058 C CA . ALA B 1 13 ? -17.656 -46.969 14.653 1.00 44.25 13 ALA B CA 1
ATOM 2059 C C . ALA B 1 13 ? -16.642 -47.736 13.797 1.00 45.23 13 ALA B C 1
ATOM 2060 O O . ALA B 1 13 ? -15.977 -47.117 12.940 1.00 45.46 13 ALA B O 1
ATOM 2062 N N . TYR B 1 14 ? -16.517 -49.057 13.985 1.00 45.50 14 TYR B N 1
ATOM 2063 C CA . TYR B 1 14 ? -15.478 -49.778 13.318 1.00 43.77 14 TYR B CA 1
ATOM 2064 C C . TYR B 1 14 ? -16.041 -51.000 12.615 1.00 46.78 14 TYR B C 1
ATOM 2065 O O . TYR B 1 14 ? -15.370 -52.050 12.508 1.00 51.46 14 TYR B O 1
ATOM 2074 N N . HIS B 1 15 ? -17.271 -50.978 12.138 1.00 45.88 15 HIS B N 1
ATOM 2075 C CA . HIS B 1 15 ? -17.728 -52.212 11.435 1.00 45.52 15 HIS B CA 1
ATOM 2076 C C . HIS B 1 15 ? -17.136 -52.279 10.055 1.00 46.14 15 HIS B C 1
ATOM 2077 O O . HIS B 1 15 ? -16.595 -51.254 9.588 1.00 47.32 15 HIS B O 1
ATOM 2084 N N . GLY B 1 16 ? -17.207 -53.452 9.419 1.00 46.94 16 GLY B N 1
ATOM 2085 C CA . GLY B 1 16 ? -16.741 -53.660 8.015 1.00 48.38 16 GLY B CA 1
ATOM 2086 C C . GLY B 1 16 ? -16.090 -55.008 7.873 1.00 48.78 16 GLY B C 1
ATOM 2087 O O . GLY B 1 16 ? -15.750 -55.605 8.941 1.00 47.85 16 GLY B O 1
ATOM 2088 N N . LEU B 1 17 ? -15.959 -55.525 6.620 1.00 51.42 17 LEU B N 1
ATOM 2089 C CA . LEU B 1 17 ? -15.263 -56.911 6.355 1.00 52.05 17 LEU B CA 1
ATOM 2090 C C . LEU B 1 17 ? -13.801 -56.648 6.256 1.00 51.02 17 LEU B C 1
ATOM 2091 O O . LEU B 1 17 ? -13.002 -57.422 6.772 1.00 51.62 17 LEU B O 1
ATOM 2096 N N . PHE B 1 18 ? -13.395 -55.531 5.675 1.00 49.73 18 PHE B N 1
ATOM 2097 C CA . PHE B 1 18 ? -11.966 -55.371 5.537 1.00 51.47 18 PHE B CA 1
ATOM 2098 C C . PHE B 1 18 ? -11.196 -55.147 6.893 1.00 50.93 18 PHE B C 1
ATOM 2099 O O . PHE B 1 18 ? -11.546 -54.276 7.701 1.00 48.86 18 PHE B O 1
ATOM 2107 N N . PRO B 1 19 ? -10.048 -55.828 7.094 1.00 51.38 19 PRO B N 1
ATOM 2108 C CA . PRO B 1 19 ? -9.403 -55.530 8.455 1.00 51.58 19 PRO B CA 1
ATOM 2109 C C . PRO B 1 19 ? -8.913 -53.996 8.608 1.00 51.02 19 PRO B C 1
ATOM 2110 O O . PRO B 1 19 ? -8.745 -53.489 9.712 1.00 50.76 19 PRO B O 1
ATOM 2114 N N . SER B 1 20 ? -8.811 -53.268 7.494 1.00 51.54 20 SER B N 1
ATOM 2115 C CA . SER B 1 20 ? -8.318 -51.886 7.422 1.00 51.05 20 SER B CA 1
ATOM 2116 C C . SER B 1 20 ? -9.446 -51.023 7.970 1.00 50.85 20 SER B C 1
ATOM 2117 O O . SER B 1 20 ? -9.235 -49.993 8.639 1.00 49.36 20 SER B O 1
ATOM 2120 N N . GLU B 1 21 ? -10.670 -51.467 7.684 1.00 49.24 21 GLU B N 1
ATOM 2121 C CA . GLU B 1 21 ? -11.828 -50.782 8.176 1.00 45.50 21 GLU B CA 1
ATOM 2122 C C . GLU B 1 21 ? -11.905 -50.919 9.706 1.00 46.07 21 GLU B C 1
ATOM 2123 O O . GLU B 1 21 ? -12.270 -49.977 10.366 1.00 48.17 21 GLU B O 1
ATOM 2129 N N . LYS B 1 22 ? -11.600 -52.087 10.291 1.00 45.21 22 LYS B N 1
ATOM 2130 C CA . LYS B 1 22 ? -11.877 -52.271 11.701 1.00 44.39 22 LYS B CA 1
ATOM 2131 C C . LYS B 1 22 ? -10.898 -51.481 12.432 1.00 44.78 22 LYS B C 1
ATOM 2132 O O . LYS B 1 22 ? -11.113 -51.127 13.546 1.00 43.61 22 LYS B O 1
ATOM 2138 N N . GLU B 1 23 ? -9.787 -51.228 11.760 1.00 47.30 23 GLU B N 1
ATOM 2139 C CA . GLU B 1 23 ? -8.663 -50.458 12.232 1.00 46.09 23 GLU B CA 1
ATOM 2140 C C . GLU B 1 23 ? -8.953 -48.932 12.215 1.00 45.39 23 GLU B C 1
ATOM 2141 O O . GLU B 1 23 ? -8.718 -48.312 13.198 1.00 43.89 23 GLU B O 1
ATOM 2147 N N . LEU B 1 24 ? -9.458 -48.335 11.122 1.00 43.91 24 LEU B N 1
ATOM 2148 C CA . LEU B 1 24 ? -9.676 -46.882 11.068 1.00 44.69 24 LEU B CA 1
ATOM 2149 C C . LEU B 1 24 ? -11.041 -46.424 11.521 1.00 45.94 24 LEU B C 1
ATOM 2150 O O . LEU B 1 24 ? -11.169 -45.293 11.963 1.00 47.04 24 LEU B O 1
ATOM 2155 N N . GLY B 1 25 ? -12.060 -47.272 11.342 1.00 45.12 25 GLY B N 1
ATOM 2156 C CA . GLY B 1 25 ? -13.467 -46.973 11.573 1.00 43.88 25 GLY B CA 1
ATOM 2157 C C . GLY B 1 25 ? -13.915 -45.958 10.557 1.00 45.72 25 GLY B C 1
ATOM 2158 O O . GLY B 1 25 ? -13.137 -45.532 9.755 1.00 44.74 25 GLY B O 1
ATOM 2159 N N . GLN B 1 26 ? -15.162 -45.523 10.626 1.00 46.92 26 GLN B N 1
ATOM 2160 C CA . GLN B 1 26 ? -15.711 -44.649 9.598 1.00 46.26 26 GLN B CA 1
ATOM 2161 C C . GLN B 1 26 ? -17.027 -44.052 10.072 1.00 47.35 26 GLN B C 1
ATOM 2162 O O . GLN B 1 26 ? -17.535 -44.420 11.111 1.00 49.61 26 GLN B O 1
ATOM 2168 N N . LYS B 1 27 ? -17.597 -43.133 9.332 1.00 45.98 27 LYS B N 1
ATOM 2169 C CA . LYS B 1 27 ? -18.832 -42.533 9.747 1.00 45.14 27 LYS B CA 1
ATOM 2170 C C . LYS B 1 27 ? -20.037 -43.371 9.342 1.00 43.24 27 LYS B C 1
ATOM 2171 O O . LYS B 1 27 ? -20.047 -43.922 8.261 1.00 47.80 27 LYS B O 1
ATOM 2177 N N . PHE B 1 28 ? -21.024 -43.516 10.189 1.00 42.15 28 PHE B N 1
ATOM 2178 C CA . PHE B 1 28 ? -22.268 -44.160 9.797 1.00 42.30 28 PHE B CA 1
ATOM 2179 C C . PHE B 1 28 ? -23.444 -43.273 10.184 1.00 42.48 28 PHE B C 1
ATOM 2180 O O . PHE B 1 28 ? -23.375 -42.481 11.134 1.00 41.96 28 PHE B O 1
ATOM 2188 N N . ILE B 1 29 ? -24.518 -43.374 9.435 1.00 41.22 29 ILE B N 1
ATOM 2189 C CA . ILE B 1 29 ? -25.627 -42.535 9.673 1.00 42.75 29 ILE B CA 1
ATOM 2190 C C . ILE B 1 29 ? -26.832 -43.446 9.897 1.00 44.92 29 ILE B C 1
ATOM 2191 O O . ILE B 1 29 ? -27.081 -44.378 9.116 1.00 45.97 29 ILE B O 1
ATOM 2196 N N . VAL B 1 30 ? -27.614 -43.163 10.937 1.00 45.18 30 VAL B N 1
ATOM 2197 C CA . VAL B 1 30 ? -28.770 -44.023 11.274 1.00 44.88 30 VAL B CA 1
ATOM 2198 C C . VAL B 1 30 ? -30.072 -43.294 11.159 1.00 42.00 30 VAL B C 1
ATOM 2199 O O . VAL B 1 30 ? -30.181 -42.149 11.611 1.00 46.12 30 VAL B O 1
ATOM 2203 N N . SER B 1 31 ? -31.058 -43.893 10.575 1.00 40.32 31 SER B N 1
ATOM 2204 C CA . SER B 1 31 ? -32.387 -43.237 10.597 1.00 43.32 31 SER B CA 1
ATOM 2205 C C . SER B 1 31 ? -33.463 -44.199 10.926 1.00 43.45 31 SER B C 1
ATOM 2206 O O . SER B 1 31 ? -33.449 -45.327 10.412 1.00 45.77 31 SER B O 1
ATOM 2209 N N . ALA B 1 32 ? -34.401 -43.828 11.788 1.00 41.97 32 ALA B N 1
ATOM 2210 C CA . ALA B 1 32 ? -35.461 -44.790 11.987 1.00 42.23 32 ALA B CA 1
ATOM 2211 C C . ALA B 1 32 ? -36.854 -44.256 12.092 1.00 41.88 32 ALA B C 1
ATOM 2212 O O . ALA B 1 32 ? -37.019 -43.125 12.310 1.00 41.47 32 ALA B O 1
ATOM 2214 N N . ILE B 1 33 ? -37.832 -45.110 11.859 1.00 43.89 33 ILE B N 1
ATOM 2215 C CA . ILE B 1 33 ? -39.233 -44.788 12.043 1.00 47.22 33 ILE B CA 1
ATOM 2216 C C . ILE B 1 33 ? -39.852 -45.812 12.969 1.00 47.34 33 ILE B C 1
ATOM 2217 O O . ILE B 1 33 ? -39.954 -47.017 12.638 1.00 48.22 33 ILE B O 1
ATOM 2222 N N . LEU B 1 34 ? -40.267 -45.339 14.127 1.00 46.19 34 LEU B N 1
ATOM 2223 C CA . LEU B 1 34 ? -40.926 -46.198 15.086 1.00 45.27 34 LEU B CA 1
ATOM 2224 C C . LEU B 1 34 ? -42.427 -45.889 15.113 1.00 44.70 34 LEU B C 1
ATOM 2225 O O . LEU B 1 34 ? -42.828 -44.738 15.180 1.00 44.28 34 LEU B O 1
ATOM 2230 N N . SER B 1 35 ? -43.258 -46.912 15.099 1.00 43.29 35 SER B N 1
ATOM 2231 C CA . SER B 1 35 ? -44.675 -46.675 14.974 1.00 44.20 35 SER B CA 1
ATOM 2232 C C . SER B 1 35 ? -45.413 -47.217 16.144 1.00 44.67 35 SER B C 1
ATOM 2233 O O . SER B 1 35 ? -45.046 -48.265 16.632 1.00 45.74 35 SER B O 1
ATOM 2236 N N . TYR B 1 36 ? -46.495 -46.552 16.551 1.00 44.39 36 TYR B N 1
ATOM 2237 C CA . TYR B 1 36 ? -47.294 -46.977 17.689 1.00 44.09 36 TYR B CA 1
ATOM 2238 C C . TYR B 1 36 ? -48.341 -45.931 17.813 1.00 46.35 36 TYR B C 1
ATOM 2239 O O . TYR B 1 36 ? -48.125 -44.835 17.307 1.00 46.95 36 TYR B O 1
ATOM 2248 N N . ASP B 1 37 ? -49.507 -46.252 18.417 1.00 47.71 37 ASP B N 1
ATOM 2249 C CA . ASP B 1 37 ? -50.603 -45.260 18.513 1.00 44.83 37 ASP B CA 1
ATOM 2250 C C . ASP B 1 37 ? -50.271 -44.134 19.568 1.00 43.55 37 ASP B C 1
ATOM 2251 O O . ASP B 1 37 ? -50.149 -44.436 20.719 1.00 43.96 37 ASP B O 1
ATOM 2256 N N . MET B 1 38 ? -50.102 -42.850 19.176 1.00 42.15 38 MET B N 1
ATOM 2257 C CA . MET B 1 38 ? -49.749 -41.774 20.139 1.00 41.48 38 MET B CA 1
ATOM 2258 C C . MET B 1 38 ? -50.925 -41.110 20.736 1.00 41.82 38 MET B C 1
ATOM 2259 O O . MET B 1 38 ? -50.814 -40.165 21.407 1.00 41.95 38 MET B O 1
ATOM 2264 N N . THR B 1 39 ? -52.114 -41.596 20.465 1.00 45.15 39 THR B N 1
ATOM 2265 C CA . THR B 1 39 ? -53.343 -40.903 20.850 1.00 44.91 39 THR B CA 1
ATOM 2266 C C . THR B 1 39 ? -53.425 -40.789 22.411 1.00 45.99 39 THR B C 1
ATOM 2267 O O . THR B 1 39 ? -53.759 -39.744 23.001 1.00 43.31 39 THR B O 1
ATOM 2271 N N . LYS B 1 40 ? -53.082 -41.879 23.091 1.00 48.78 40 LYS B N 1
ATOM 2272 C CA . LYS B 1 40 ? -53.107 -41.836 24.542 1.00 47.69 40 LYS B CA 1
ATOM 2273 C C . LYS B 1 40 ? -52.062 -40.831 25.169 1.00 46.38 40 LYS B C 1
ATOM 2274 O O . LYS B 1 40 ? -52.373 -40.020 26.059 1.00 44.67 40 LYS B O 1
ATOM 2280 N N . ALA B 1 41 ? -50.792 -40.941 24.746 1.00 44.96 41 ALA B N 1
ATOM 2281 C CA . ALA B 1 41 ? -49.790 -40.002 25.229 1.00 41.78 41 ALA B CA 1
ATOM 2282 C C . ALA B 1 41 ? -50.157 -38.547 24.930 1.00 40.63 41 ALA B C 1
ATOM 2283 O O . ALA B 1 41 ? -49.833 -37.691 25.679 1.00 44.08 41 ALA B O 1
ATOM 2285 N N . ALA B 1 42 ? -50.875 -38.267 23.864 1.00 39.04 42 ALA B N 1
ATOM 2286 C CA . ALA B 1 42 ? -51.055 -36.936 23.387 1.00 38.24 42 ALA B CA 1
ATOM 2287 C C . ALA B 1 42 ? -52.191 -36.348 24.140 1.00 40.33 42 ALA B C 1
ATOM 2288 O O . ALA B 1 42 ? -52.221 -35.201 24.317 1.00 42.37 42 ALA B O 1
ATOM 2290 N N . THR B 1 43 ? -53.089 -37.163 24.646 1.00 42.34 43 THR B N 1
ATOM 2291 C CA . THR B 1 43 ? -54.346 -36.780 25.250 1.00 43.96 43 THR B CA 1
ATOM 2292 C C . THR B 1 43 ? -54.429 -36.798 26.785 1.00 46.17 43 THR B C 1
ATOM 2293 O O . THR B 1 43 ? -55.256 -36.075 27.344 1.00 46.50 43 THR B O 1
ATOM 2297 N N . ASP B 1 44 ? -53.612 -37.619 27.477 1.00 50.73 44 ASP B N 1
ATOM 2298 C CA . ASP B 1 44 ? -53.497 -37.624 28.974 1.00 51.71 44 ASP B CA 1
ATOM 2299 C C . ASP B 1 44 ? -52.412 -36.598 29.464 1.00 53.46 44 ASP B C 1
ATOM 2300 O O . ASP B 1 44 ? -51.185 -36.774 28.949 1.00 55.58 44 ASP B O 1
ATOM 2305 N N . ALA B 1 49 ? -45.778 -44.128 28.396 1.00 61.48 49 ALA B N 1
ATOM 2306 C CA . ALA B 1 49 ? -46.866 -43.770 27.357 1.00 64.69 49 ALA B CA 1
ATOM 2307 C C . ALA B 1 49 ? -46.301 -43.306 25.963 1.00 65.81 49 ALA B C 1
ATOM 2308 O O . ALA B 1 49 ? -47.086 -43.255 24.935 1.00 65.16 49 ALA B O 1
ATOM 2310 N N . SER B 1 50 ? -44.969 -43.000 25.975 1.00 65.42 50 SER B N 1
ATOM 2311 C CA . SER B 1 50 ? -44.121 -42.511 24.841 1.00 63.34 50 SER B CA 1
ATOM 2312 C C . SER B 1 50 ? -42.532 -42.740 24.993 1.00 61.65 50 SER B C 1
ATOM 2313 O O . SER B 1 50 ? -41.920 -42.871 26.139 1.00 62.91 50 SER B O 1
ATOM 2316 N N . VAL B 1 51 ? -41.856 -42.721 23.846 1.00 56.06 51 VAL B N 1
ATOM 2317 C CA . VAL B 1 51 ? -40.429 -42.884 23.843 1.00 53.62 51 VAL B CA 1
ATOM 2318 C C . VAL B 1 51 ? -39.664 -41.513 24.153 1.00 53.46 51 VAL B C 1
ATOM 2319 O O . VAL B 1 51 ? -40.362 -40.552 24.065 1.00 56.92 51 VAL B O 1
ATOM 2323 N N . HIS B 1 52 ? -38.412 -41.405 24.670 1.00 52.33 52 HIS B N 1
ATOM 2324 C CA . HIS B 1 52 ? -37.618 -40.129 24.743 1.00 53.76 52 HIS B CA 1
ATOM 2325 C C . HIS B 1 52 ? -36.434 -40.119 23.704 1.00 56.14 52 HIS B C 1
ATOM 2326 O O . HIS B 1 52 ? -35.610 -41.077 23.593 1.00 57.92 52 HIS B O 1
ATOM 2333 N N . TYR B 1 53 ? -36.270 -39.024 22.977 1.00 54.35 53 TYR B N 1
ATOM 2334 C CA . TYR B 1 53 ? -35.236 -39.001 21.988 1.00 53.27 53 TYR B CA 1
ATOM 2335 C C . TYR B 1 53 ? -33.804 -39.098 22.494 1.00 52.49 53 TYR B C 1
ATOM 2336 O O . TYR B 1 53 ? -32.934 -39.905 22.035 1.00 51.56 53 TYR B O 1
ATOM 2345 N N . GLY B 1 54 ? -33.503 -38.150 23.351 1.00 52.03 54 GLY B N 1
ATOM 2346 C CA . GLY B 1 54 ? -32.185 -38.164 23.955 1.00 53.23 54 GLY B CA 1
ATOM 2347 C C . GLY B 1 54 ? -31.762 -39.588 24.367 1.00 51.54 54 GLY B C 1
ATOM 2348 O O . GLY B 1 54 ? -30.569 -39.964 24.099 1.00 49.92 54 GLY B O 1
ATOM 2349 N N . GLU B 1 55 ? -32.682 -40.340 25.015 1.00 49.41 55 GLU B N 1
ATOM 2350 C CA . GLU B 1 55 ? -32.297 -41.662 25.481 1.00 50.87 55 GLU B CA 1
ATOM 2351 C C . GLU B 1 55 ? -32.162 -42.672 24.366 1.00 49.53 55 GLU B C 1
ATOM 2352 O O . GLU B 1 55 ? -31.206 -43.465 24.327 1.00 49.60 55 GLU B O 1
ATOM 2358 N N . LEU B 1 56 ? -33.156 -42.676 23.502 1.00 47.62 56 LEU B N 1
ATOM 2359 C CA . LEU B 1 56 ? -33.181 -43.557 22.394 1.00 46.13 56 LEU B CA 1
ATOM 2360 C C . LEU B 1 56 ? -31.896 -43.341 21.592 1.00 46.53 56 LEU B C 1
ATOM 2361 O O . LEU B 1 56 ? -31.208 -44.260 21.246 1.00 47.57 56 LEU B O 1
ATOM 2366 N N . CYS B 1 57 ? -31.562 -42.119 21.269 1.00 45.72 57 CYS B N 1
ATOM 2367 C CA . CYS B 1 57 ? -30.389 -41.900 20.494 1.00 44.63 57 CYS B CA 1
ATOM 2368 C C . CYS B 1 57 ? -29.167 -42.334 21.224 1.00 45.11 57 CYS B C 1
ATOM 2369 O O . CYS B 1 57 ? -28.195 -42.790 20.618 1.00 44.84 57 CYS B O 1
ATOM 2372 N N . GLN B 1 58 ? -29.175 -42.108 22.534 1.00 46.53 58 GLN B N 1
ATOM 2373 C CA . GLN B 1 58 ? -28.027 -42.395 23.361 1.00 46.02 58 GLN B CA 1
ATOM 2374 C C . GLN B 1 58 ? -27.803 -43.913 23.441 1.00 47.07 58 GLN B C 1
ATOM 2375 O O . GLN B 1 58 ? -26.637 -44.393 23.393 1.00 44.67 58 GLN B O 1
ATOM 2381 N N . GLN B 1 59 ? -28.923 -44.659 23.558 1.00 46.89 59 GLN B N 1
ATOM 2382 C CA . GLN B 1 59 ? -28.845 -46.107 23.618 1.00 46.60 59 GLN B CA 1
ATOM 2383 C C . GLN B 1 59 ? -28.387 -46.614 22.301 1.00 45.49 59 GLN B C 1
ATOM 2384 O O . GLN B 1 59 ? -27.633 -47.537 22.297 1.00 47.10 59 GLN B O 1
ATOM 2390 N N . TRP B 1 60 ? -28.911 -46.101 21.202 1.00 43.96 60 TRP B N 1
ATOM 2391 C CA . TRP B 1 60 ? -28.585 -46.663 19.913 1.00 45.79 60 TRP B CA 1
ATOM 2392 C C . TRP B 1 60 ? -27.111 -46.438 19.678 1.00 49.18 60 TRP B C 1
ATOM 2393 O O . TRP B 1 60 ? -26.332 -47.279 19.156 1.00 49.51 60 TRP B O 1
ATOM 2404 N N . THR B 1 61 ? -26.680 -45.279 20.119 1.00 50.17 61 THR B N 1
ATOM 2405 C CA . THR B 1 61 ? -25.344 -44.961 19.848 1.00 49.51 61 THR B CA 1
ATOM 2406 C C . THR B 1 61 ? -24.418 -45.864 20.813 1.00 49.06 61 THR B C 1
ATOM 2407 O O . THR B 1 61 ? -23.337 -46.302 20.444 1.00 48.00 61 THR B O 1
ATOM 2411 N N . THR B 1 62 ? -24.901 -46.272 21.985 1.00 47.64 62 THR B N 1
ATOM 2412 C CA . THR B 1 62 ? -24.174 -47.302 22.742 1.00 45.83 62 THR B CA 1
ATOM 2413 C C . THR B 1 62 ? -24.187 -48.684 22.097 1.00 46.64 62 THR B C 1
ATOM 2414 O O . THR B 1 62 ? -23.154 -49.318 21.978 1.00 49.55 62 THR B O 1
ATOM 2418 N N . TRP B 1 63 ? -25.332 -49.177 21.681 1.00 44.97 63 TRP B N 1
ATOM 2419 C CA . TRP B 1 63 ? -25.367 -50.506 21.171 1.00 44.82 63 TRP B CA 1
ATOM 2420 C C . TRP B 1 63 ? -24.615 -50.581 19.890 1.00 46.25 63 TRP B C 1
ATOM 2421 O O . TRP B 1 63 ? -24.126 -51.638 19.489 1.00 45.96 63 TRP B O 1
ATOM 2432 N N . PHE B 1 64 ? -24.567 -49.459 19.198 1.00 47.39 64 PHE B N 1
ATOM 2433 C CA . PHE B 1 64 ? -23.921 -49.428 17.889 1.00 44.37 64 PHE B CA 1
ATOM 2434 C C . PHE B 1 64 ? -22.453 -49.576 18.093 1.00 43.75 64 PHE B C 1
ATOM 2435 O O . PHE B 1 64 ? -21.797 -50.150 17.260 1.00 43.22 64 PHE B O 1
ATOM 2443 N N . GLN B 1 65 ? -21.920 -49.066 19.195 1.00 42.61 65 GLN B N 1
ATOM 2444 C CA . GLN B 1 65 ? -20.443 -49.049 19.380 1.00 43.91 65 GLN B CA 1
ATOM 2445 C C . GLN B 1 65 ? -19.834 -50.122 20.236 1.00 45.40 65 GLN B C 1
ATOM 2446 O O . GLN B 1 65 ? -18.655 -50.151 20.372 1.00 41.46 65 GLN B O 1
ATOM 2452 N N . GLU B 1 66 ? -20.680 -50.955 20.861 1.00 49.08 66 GLU B N 1
ATOM 2453 C CA . GLU B 1 66 ? -20.275 -52.080 21.691 1.00 48.60 66 GLU B CA 1
ATOM 2454 C C . GLU B 1 66 ? -19.260 -52.965 21.049 1.00 47.22 66 GLU B C 1
ATOM 2455 O O . GLU B 1 66 ? -18.522 -53.565 21.771 1.00 44.00 66 GLU B O 1
ATOM 2461 N N . THR B 1 67 ? -19.339 -53.174 19.730 1.00 45.93 67 THR B N 1
ATOM 2462 C CA . THR B 1 67 ? -18.521 -54.193 19.127 1.00 45.44 67 THR B CA 1
ATOM 2463 C C . THR B 1 67 ? -18.162 -53.745 17.687 1.00 46.93 67 THR B C 1
ATOM 2464 O O . THR B 1 67 ? -18.685 -52.699 17.183 1.00 48.73 67 THR B O 1
ATOM 2468 N N . SER B 1 68 ? -17.315 -54.507 16.978 1.00 46.07 68 SER B N 1
ATOM 2469 C CA . SER B 1 68 ? -17.279 -54.329 15.502 1.00 46.83 68 SER B CA 1
ATOM 2470 C C . SER B 1 68 ? -17.817 -55.461 14.788 1.00 46.57 68 SER B C 1
ATOM 2471 O O . SER B 1 68 ? -17.132 -56.455 14.703 1.00 48.95 68 SER B O 1
ATOM 2474 N N . GLU B 1 69 ? -18.889 -55.266 14.079 1.00 44.86 69 GLU B N 1
ATOM 2475 C CA . GLU B 1 69 ? -19.316 -56.316 13.268 1.00 46.47 69 GLU B CA 1
ATOM 2476 C C . GLU B 1 69 ? -18.723 -56.355 11.841 1.00 48.27 69 GLU B C 1
ATOM 2477 O O . GLU B 1 69 ? -18.279 -55.345 11.250 1.00 48.36 69 GLU B O 1
ATOM 2483 N N . ASP B 1 70 ? -18.759 -57.530 11.231 1.00 48.61 70 ASP B N 1
ATOM 2484 C CA . ASP B 1 70 ? -18.466 -57.524 9.803 1.00 47.39 70 ASP B CA 1
ATOM 2485 C C . ASP B 1 70 ? -19.488 -56.829 8.966 1.00 46.03 70 ASP B C 1
ATOM 2486 O O . ASP B 1 70 ? -19.156 -56.075 8.099 1.00 46.72 70 ASP B O 1
ATOM 2491 N N . LEU B 1 71 ? -20.747 -57.106 9.200 1.00 47.14 71 LEU B N 1
ATOM 2492 C CA . LEU B 1 71 ? -21.700 -56.667 8.212 1.00 47.01 71 LEU B CA 1
ATOM 2493 C C . LEU B 1 71 ? -22.583 -55.651 8.838 1.00 46.65 71 LEU B C 1
ATOM 2494 O O . LEU B 1 71 ? -23.071 -55.920 9.961 1.00 48.21 71 LEU B O 1
ATOM 2499 N N . ILE B 1 72 ? -22.849 -54.531 8.163 1.00 44.36 72 ILE B N 1
ATOM 2500 C CA . ILE B 1 72 ? -23.803 -53.584 8.771 1.00 45.21 72 ILE B CA 1
ATOM 2501 C C . ILE B 1 72 ? -25.225 -54.115 9.005 1.00 44.69 72 ILE B C 1
ATOM 2502 O O . ILE B 1 72 ? -25.898 -53.728 9.935 1.00 45.03 72 ILE B O 1
ATOM 2507 N N . GLU B 1 73 ? -25.695 -55.003 8.168 1.00 45.02 73 GLU B N 1
ATOM 2508 C CA . GLU B 1 73 ? -26.924 -55.713 8.477 1.00 45.59 73 GLU B CA 1
ATOM 2509 C C . GLU B 1 73 ? -26.974 -56.171 9.946 1.00 46.65 73 GLU B C 1
ATOM 2510 O O . GLU B 1 73 ? -28.039 -56.053 10.640 1.00 44.64 73 GLU B O 1
ATOM 2516 N N . THR B 1 74 ? -25.853 -56.785 10.403 1.00 44.29 74 THR B N 1
ATOM 2517 C CA . THR B 1 74 ? -25.968 -57.431 11.642 1.00 42.91 74 THR B CA 1
ATOM 2518 C C . THR B 1 74 ? -26.193 -56.340 12.736 1.00 43.72 74 THR B C 1
ATOM 2519 O O . THR B 1 74 ? -27.061 -56.498 13.617 1.00 45.41 74 THR B O 1
ATOM 2523 N N . VAL B 1 75 ? -25.513 -55.199 12.615 1.00 42.70 75 VAL B N 1
ATOM 2524 C CA . VAL B 1 75 ? -25.688 -54.048 13.527 1.00 41.86 75 VAL B CA 1
ATOM 2525 C C . VAL B 1 75 ? -27.114 -53.427 13.372 1.00 43.32 75 VAL B C 1
ATOM 2526 O O . VAL B 1 75 ? -27.821 -53.075 14.348 1.00 43.34 75 VAL B O 1
ATOM 2530 N N . ALA B 1 76 ? -27.569 -53.252 12.143 1.00 43.51 76 ALA B N 1
ATOM 2531 C CA . ALA B 1 76 ? -28.933 -52.750 12.024 1.00 44.59 76 ALA B CA 1
ATOM 2532 C C . ALA B 1 76 ? -29.923 -53.667 12.719 1.00 43.49 76 ALA B C 1
ATOM 2533 O O . ALA B 1 76 ? -30.842 -53.204 13.376 1.00 44.08 76 ALA B O 1
ATOM 2535 N N . TYR B 1 77 ? -29.751 -54.960 12.569 1.00 42.81 77 TYR B N 1
ATOM 2536 C CA . TYR B 1 77 ? -30.746 -55.870 13.094 1.00 42.87 77 TYR B CA 1
ATOM 2537 C C . TYR B 1 77 ? -30.715 -55.795 14.638 1.00 46.12 77 TYR B C 1
ATOM 2538 O O . TYR B 1 77 ? -31.768 -55.853 15.303 1.00 44.24 77 TYR B O 1
ATOM 2547 N N . LYS B 1 78 ? -29.503 -55.590 15.201 1.00 45.64 78 LYS B N 1
ATOM 2548 C CA . LYS B 1 78 ? -29.324 -55.602 16.626 1.00 44.42 78 LYS B CA 1
ATOM 2549 C C . LYS B 1 78 ? -30.028 -54.404 17.152 1.00 45.10 78 LYS B C 1
ATOM 2550 O O . LYS B 1 78 ? -30.862 -54.543 18.039 1.00 48.60 78 LYS B O 1
ATOM 2556 N N . LEU B 1 79 ? -29.747 -53.227 16.621 1.00 42.31 79 LEU B N 1
ATOM 2557 C CA . LEU B 1 79 ? -30.548 -52.136 17.040 1.00 43.12 79 LEU B CA 1
ATOM 2558 C C . LEU B 1 79 ? -32.066 -52.331 16.976 1.00 43.82 79 LEU B C 1
ATOM 2559 O O . LEU B 1 79 ? -32.770 -51.982 17.905 1.00 45.00 79 LEU B O 1
ATOM 2564 N N . VAL B 1 80 ? -32.584 -52.876 15.896 1.00 42.66 80 VAL B N 1
ATOM 2565 C CA . VAL B 1 80 ? -33.995 -53.177 15.867 1.00 44.49 80 VAL B CA 1
ATOM 2566 C C . VAL B 1 80 ? -34.377 -54.183 16.942 1.00 45.71 80 VAL B C 1
ATOM 2567 O O . VAL B 1 80 ? -35.125 -53.893 17.825 1.00 49.46 80 VAL B O 1
ATOM 2571 N N . GLU B 1 81 ? -33.793 -55.340 16.939 1.00 44.25 81 GLU B N 1
ATOM 2572 C CA . GLU B 1 81 ? -34.052 -56.296 17.998 1.00 44.76 81 GLU B CA 1
ATOM 2573 C C . GLU B 1 81 ? -34.076 -55.716 19.420 1.00 45.25 81 GLU B C 1
ATOM 2574 O O . GLU B 1 81 ? -34.939 -56.086 20.259 1.00 47.87 81 GLU B O 1
ATOM 2580 N N . ARG B 1 82 ? -33.191 -54.800 19.736 1.00 44.29 82 ARG B N 1
ATOM 2581 C CA . ARG B 1 82 ? -33.168 -54.383 21.141 1.00 45.24 82 ARG B CA 1
ATOM 2582 C C . ARG B 1 82 ? -34.086 -53.258 21.428 1.00 43.95 82 ARG B C 1
ATOM 2583 O O . ARG B 1 82 ? -34.527 -53.068 22.530 1.00 41.73 82 ARG B O 1
ATOM 2591 N N . THR B 1 83 ? -34.309 -52.459 20.411 1.00 43.70 83 THR B N 1
ATOM 2592 C CA . THR B 1 83 ? -35.274 -51.417 20.559 1.00 44.25 83 THR B CA 1
ATOM 2593 C C . THR B 1 83 ? -36.609 -52.049 20.927 1.00 46.07 83 THR B C 1
ATOM 2594 O O . THR B 1 83 ? -37.312 -51.544 21.833 1.00 48.50 83 THR B O 1
ATOM 2598 N N . PHE B 1 84 ? -36.989 -53.137 20.256 1.00 44.63 84 PHE B N 1
ATOM 2599 C CA . PHE B 1 84 ? -38.258 -53.763 20.576 1.00 43.34 84 PHE B CA 1
ATOM 2600 C C . PHE B 1 84 ? -38.228 -54.251 21.972 1.00 43.72 84 PHE B C 1
ATOM 2601 O O . PHE B 1 84 ? -39.198 -54.127 22.649 1.00 44.26 84 PHE B O 1
ATOM 2609 N N . GLU B 1 85 ? -37.132 -54.867 22.374 1.00 45.33 85 GLU B N 1
ATOM 2610 C CA . GLU B 1 85 ? -37.014 -55.394 23.726 1.00 48.21 85 GLU B CA 1
ATOM 2611 C C . GLU B 1 85 ? -37.226 -54.296 24.758 1.00 46.98 85 GLU B C 1
ATOM 2612 O O . GLU B 1 85 ? -37.876 -54.494 25.737 1.00 46.97 85 GLU B O 1
ATOM 2618 N N . SER B 1 86 ? -36.643 -53.127 24.539 1.00 48.22 86 SER B N 1
ATOM 2619 C CA . SER B 1 86 ? -36.614 -52.058 25.531 1.00 46.69 86 SER B CA 1
ATOM 2620 C C . SER B 1 86 ? -37.790 -51.098 25.490 1.00 47.20 86 SER B C 1
ATOM 2621 O O . SER B 1 86 ? -37.910 -50.242 26.357 1.00 50.26 86 SER B O 1
ATOM 2624 N N . TYR B 1 87 ? -38.631 -51.161 24.484 1.00 45.30 87 TYR B N 1
ATOM 2625 C CA . TYR B 1 87 ? -39.674 -50.196 24.388 1.00 46.14 87 TYR B CA 1
ATOM 2626 C C . TYR B 1 87 ? -40.862 -50.945 23.850 1.00 46.27 87 TYR B C 1
ATOM 2627 O O . TYR B 1 87 ? -41.138 -50.917 22.622 1.00 47.84 87 TYR B O 1
ATOM 2636 N N . PRO B 1 88 ? -41.534 -51.684 24.715 1.00 44.76 88 PRO B N 1
ATOM 2637 C CA . PRO B 1 88 ? -42.666 -52.524 24.275 1.00 43.40 88 PRO B CA 1
ATOM 2638 C C . PRO B 1 88 ? -43.770 -51.703 23.630 1.00 44.13 88 PRO B C 1
ATOM 2639 O O . PRO B 1 88 ? -44.536 -52.174 22.814 1.00 42.64 88 PRO B O 1
ATOM 2643 N N . LEU B 1 89 ? -43.864 -50.439 23.992 1.00 46.97 89 LEU B N 1
ATOM 2644 C CA . LEU B 1 89 ? -44.789 -49.609 23.262 1.00 46.80 89 LEU B CA 1
ATOM 2645 C C . LEU B 1 89 ? -44.687 -49.732 21.746 1.00 45.70 89 LEU B C 1
ATOM 2646 O O . LEU B 1 89 ? -45.675 -49.736 21.074 1.00 46.40 89 LEU B O 1
ATOM 2651 N N . VAL B 1 90 ? -43.487 -49.781 21.194 1.00 44.63 90 VAL B N 1
ATOM 2652 C CA . VAL B 1 90 ? -43.289 -49.738 19.769 1.00 43.69 90 VAL B CA 1
ATOM 2653 C C . VAL B 1 90 ? -43.894 -50.942 19.013 1.00 44.99 90 VAL B C 1
ATOM 2654 O O . VAL B 1 90 ? -43.626 -52.065 19.356 1.00 46.40 90 VAL B O 1
ATOM 2658 N N . GLN B 1 91 ? -44.679 -50.715 17.961 1.00 44.82 91 GLN B N 1
ATOM 2659 C CA . GLN B 1 91 ? -45.292 -51.821 17.203 1.00 44.57 91 GLN B CA 1
ATOM 2660 C C . GLN B 1 91 ? -44.547 -52.254 15.951 1.00 46.73 91 GLN B C 1
ATOM 2661 O O . GLN B 1 91 ? -44.715 -53.418 15.486 1.00 47.40 91 GLN B O 1
ATOM 2667 N N . GLU B 1 92 ? -43.783 -51.323 15.355 1.00 45.81 92 GLU B N 1
ATOM 2668 C CA . GLU B 1 92 ? -43.280 -51.533 14.030 1.00 45.79 92 GLU B CA 1
ATOM 2669 C C . GLU B 1 92 ? -42.099 -50.643 13.966 1.00 46.39 92 GLU B C 1
ATOM 2670 O O . GLU B 1 92 ? -42.134 -49.499 14.453 1.00 47.16 92 GLU B O 1
ATOM 2676 N N . MET B 1 93 ? -41.029 -51.153 13.367 1.00 46.44 93 MET B N 1
ATOM 2677 C CA . MET B 1 93 ? -39.837 -50.370 13.291 1.00 45.20 93 MET B CA 1
ATOM 2678 C C . MET B 1 93 ? -39.210 -50.529 11.963 1.00 46.20 93 MET B C 1
ATOM 2679 O O . MET B 1 93 ? -39.358 -51.585 11.307 1.00 45.91 93 MET B O 1
ATOM 2684 N N . LYS B 1 94 ? -38.563 -49.454 11.509 1.00 46.52 94 LYS B N 1
ATOM 2685 C CA . LYS B 1 94 ? -37.893 -49.481 10.222 1.00 45.17 94 LYS B CA 1
ATOM 2686 C C . LYS B 1 94 ? -36.646 -48.640 10.366 1.00 46.68 94 LYS B C 1
ATOM 2687 O O . LYS B 1 94 ? -36.744 -47.458 10.604 1.00 49.11 94 LYS B O 1
ATOM 2693 N N . LEU B 1 95 ? -35.471 -49.253 10.299 1.00 47.25 95 LEU B N 1
ATOM 2694 C CA . LEU B 1 95 ? -34.196 -48.635 10.691 1.00 44.98 95 LEU B CA 1
ATOM 2695 C C . LEU B 1 95 ? -33.228 -48.746 9.482 1.00 45.07 95 LEU B C 1
ATOM 2696 O O . LEU B 1 95 ? -32.998 -49.855 8.942 1.00 43.03 95 LEU B O 1
ATOM 2701 N N . GLU B 1 96 ? -32.692 -47.594 9.040 1.00 44.98 96 GLU B N 1
ATOM 2702 C CA . GLU B 1 96 ? -31.823 -47.538 7.873 1.00 44.83 96 GLU B CA 1
ATOM 2703 C C . GLU B 1 96 ? -30.430 -47.227 8.341 1.00 46.19 96 GLU B C 1
ATOM 2704 O O . GLU B 1 96 ? -30.224 -46.239 9.097 1.00 48.35 96 GLU B O 1
ATOM 2710 N N . LEU B 1 97 ? -29.453 -48.028 7.944 1.00 45.11 97 LEU B N 1
ATOM 2711 C CA . LEU B 1 97 ? -28.102 -47.774 8.404 1.00 44.29 97 LEU B CA 1
ATOM 2712 C C . LEU B 1 97 ? -27.243 -47.426 7.153 1.00 46.28 97 LEU B C 1
ATOM 2713 O O . LEU B 1 97 ? -27.138 -48.221 6.193 1.00 48.15 97 LEU B O 1
ATOM 2718 N N . LYS B 1 98 ? -26.740 -46.189 7.093 1.00 45.00 98 LYS B N 1
ATOM 2719 C CA . LYS B 1 98 ? -26.099 -45.676 5.919 1.00 44.22 98 LYS B CA 1
ATOM 2720 C C . LYS B 1 98 ? -24.586 -45.736 6.112 1.00 45.01 98 LYS B C 1
ATOM 2721 O O . LYS B 1 98 ? -24.019 -45.499 7.196 1.00 46.54 98 LYS B O 1
ATOM 2727 N N . LYS B 1 99 ? -23.891 -46.099 5.076 1.00 44.06 99 LYS B N 1
ATOM 2728 C CA . LYS B 1 99 ? -22.479 -46.282 5.189 1.00 44.37 99 LYS B CA 1
ATOM 2729 C C . LYS B 1 99 ? -21.826 -45.412 4.124 1.00 44.94 99 LYS B C 1
ATOM 2730 O O . LYS B 1 99 ? -21.396 -45.868 3.092 1.00 46.47 99 LYS B O 1
ATOM 2736 N N . PRO B 1 100 ? -21.838 -44.113 4.314 1.00 44.46 100 PRO B N 1
ATOM 2737 C CA . PRO B 1 100 ? -21.446 -43.327 3.105 1.00 42.28 100 PRO B CA 1
ATOM 2738 C C . PRO B 1 100 ? -19.918 -43.353 2.889 1.00 44.46 100 PRO B C 1
ATOM 2739 O O . PRO B 1 100 ? -19.489 -42.861 1.866 1.00 45.45 100 PRO B O 1
ATOM 2743 N N . TRP B 1 101 ? -19.068 -43.932 3.776 1.00 44.32 101 TRP B N 1
ATOM 2744 C CA . TRP B 1 101 ? -17.655 -43.934 3.323 1.00 43.72 101 TRP B CA 1
ATOM 2745 C C . TRP B 1 101 ? -17.205 -45.290 2.810 1.00 44.39 101 TRP B C 1
ATOM 2746 O O . TRP B 1 101 ? -15.975 -45.617 2.765 1.00 43.38 101 TRP B O 1
ATOM 2757 N N . ALA B 1 102 ? -18.201 -46.118 2.467 1.00 44.09 102 ALA B N 1
ATOM 2758 C CA . ALA B 1 102 ? -17.901 -47.454 2.027 1.00 42.92 102 ALA B CA 1
ATOM 2759 C C . ALA B 1 102 ? -16.799 -47.394 0.966 1.00 44.33 102 ALA B C 1
ATOM 2760 O O . ALA B 1 102 ? -16.766 -46.549 0.037 1.00 43.01 102 ALA B O 1
ATOM 2762 N N . PRO B 1 103 ? -15.895 -48.344 1.072 1.00 45.84 103 PRO B N 1
ATOM 2763 C CA . PRO B 1 103 ? -14.782 -48.254 0.172 1.00 45.84 103 PRO B CA 1
ATOM 2764 C C . PRO B 1 103 ? -15.218 -48.725 -1.237 1.00 46.05 103 PRO B C 1
ATOM 2765 O O . PRO B 1 103 ? -14.615 -49.566 -1.768 1.00 47.89 103 PRO B O 1
ATOM 2769 N N . VAL B 1 104 ? -16.288 -48.229 -1.834 1.00 47.20 104 VAL B N 1
ATOM 2770 C CA . VAL B 1 104 ? -16.466 -48.345 -3.314 1.00 46.15 104 VAL B CA 1
ATOM 2771 C C . VAL B 1 104 ? -15.579 -47.270 -3.988 1.00 48.20 104 VAL B C 1
ATOM 2772 O O . VAL B 1 104 ? -15.206 -46.197 -3.355 1.00 54.98 104 VAL B O 1
ATOM 2776 N N . HIS B 1 105 ? -15.148 -47.407 -5.202 1.00 43.93 105 HIS B N 1
ATOM 2777 C CA . HIS B 1 105 ? -14.296 -46.244 -5.478 1.00 43.92 105 HIS B CA 1
ATOM 2778 C C . HIS B 1 105 ? -14.914 -45.381 -6.524 1.00 44.66 105 HIS B C 1
ATOM 2779 O O . HIS B 1 105 ? -14.291 -45.059 -7.521 1.00 44.32 105 HIS B O 1
ATOM 2786 N N . LEU B 1 106 ? -16.204 -45.089 -6.353 1.00 43.70 106 LEU B N 1
ATOM 2787 C CA . LEU B 1 106 ? -16.983 -44.392 -7.382 1.00 39.39 106 LEU B CA 1
ATOM 2788 C C . LEU B 1 106 ? -17.764 -43.360 -6.660 1.00 37.26 106 LEU B C 1
ATOM 2789 O O . LEU B 1 106 ? -17.957 -43.483 -5.480 1.00 38.64 106 LEU B O 1
ATOM 2794 N N . SER B 1 107 ? -18.169 -42.344 -7.365 1.00 36.39 107 SER B N 1
ATOM 2795 C CA . SER B 1 107 ? -19.003 -41.315 -6.830 1.00 38.26 107 SER B CA 1
ATOM 2796 C C . SER B 1 107 ? -20.450 -41.645 -6.571 1.00 39.47 107 SER B C 1
ATOM 2797 O O . SER B 1 107 ? -21.193 -41.885 -7.519 1.00 44.54 107 SER B O 1
ATOM 2800 N N . LEU B 1 108 ? -20.915 -41.592 -5.331 1.00 37.87 108 LEU B N 1
ATOM 2801 C CA . LEU B 1 108 ? -22.317 -41.845 -5.093 1.00 40.44 108 LEU B CA 1
ATOM 2802 C C . LEU B 1 108 ? -22.744 -41.032 -3.931 1.00 41.71 108 LEU B C 1
ATOM 2803 O O . LEU B 1 108 ? -22.048 -40.128 -3.476 1.00 42.95 108 LEU B O 1
ATOM 2808 N N . ASP B 1 109 ? -23.948 -41.284 -3.491 1.00 43.07 109 ASP B N 1
ATOM 2809 C CA . ASP B 1 109 ? -24.395 -40.574 -2.340 1.00 43.60 109 ASP B CA 1
ATOM 2810 C C . ASP B 1 109 ? -24.134 -41.465 -1.141 1.00 45.55 109 ASP B C 1
ATOM 2811 O O . ASP B 1 109 ? -23.337 -41.135 -0.300 1.00 46.27 109 ASP B O 1
ATOM 2816 N N . THR B 1 110 ? -24.742 -42.645 -1.099 1.00 45.54 110 THR B N 1
ATOM 2817 C CA . THR B 1 110 ? -24.469 -43.531 -0.005 1.00 44.82 110 THR B CA 1
ATOM 2818 C C . THR B 1 110 ? -25.024 -44.916 -0.246 1.00 44.84 110 THR B C 1
ATOM 2819 O O . THR B 1 110 ? -25.843 -45.150 -1.165 1.00 44.15 110 THR B O 1
ATOM 2823 N N . CYS B 1 111 ? -24.644 -45.885 0.580 1.00 45.05 111 CYS B N 1
ATOM 2824 C CA . CYS B 1 111 ? -25.128 -47.252 0.359 1.00 45.93 111 CYS B CA 1
ATOM 2825 C C . CYS B 1 111 ? -25.575 -47.982 1.626 1.00 45.10 111 CYS B C 1
ATOM 2826 O O . CYS B 1 111 ? -24.749 -48.291 2.485 1.00 45.07 111 CYS B O 1
ATOM 2829 N N . SER B 1 112 ? -26.874 -48.259 1.750 1.00 42.95 112 SER B N 1
ATOM 2830 C CA . SER B 1 112 ? -27.452 -48.364 3.071 1.00 43.00 112 SER B CA 1
ATOM 2831 C C . SER B 1 112 ? -28.129 -49.687 3.100 1.00 45.84 112 SER B C 1
ATOM 2832 O O . SER B 1 112 ? -28.395 -50.313 2.061 1.00 49.90 112 SER B O 1
ATOM 2835 N N . VAL B 1 113 ? -28.493 -50.104 4.283 1.00 45.38 113 VAL B N 1
ATOM 2836 C CA . VAL B 1 113 ? -29.168 -51.317 4.431 1.00 43.28 113 VAL B CA 1
ATOM 2837 C C . VAL B 1 113 ? -30.277 -50.884 5.344 1.00 43.33 113 VAL B C 1
ATOM 2838 O O . VAL B 1 113 ? -30.106 -50.176 6.327 1.00 44.02 113 VAL B O 1
ATOM 2842 N N . THR B 1 114 ? -31.461 -51.272 5.005 1.00 43.52 114 THR B N 1
ATOM 2843 C CA . THR B 1 114 ? -32.539 -50.952 5.886 1.00 44.83 114 THR B CA 1
ATOM 2844 C C . THR B 1 114 ? -33.394 -52.131 6.260 1.00 43.78 114 THR B C 1
ATOM 2845 O O . THR B 1 114 ? -34.000 -52.773 5.389 1.00 43.66 114 THR B O 1
ATOM 2849 N N . ILE B 1 115 ? -33.464 -52.399 7.575 1.00 44.77 115 ILE B N 1
ATOM 2850 C CA . ILE B 1 115 ? -34.231 -53.567 8.077 1.00 44.35 115 ILE B CA 1
ATOM 2851 C C . ILE B 1 115 ? -35.615 -53.161 8.697 1.00 42.44 115 ILE B C 1
ATOM 2852 O O . ILE B 1 115 ? -35.725 -52.213 9.401 1.00 39.86 115 ILE B O 1
ATOM 2857 N N . HIS B 1 116 ? -36.692 -53.840 8.366 1.00 43.44 116 HIS B N 1
ATOM 2858 C CA . HIS B 1 116 ? -38.032 -53.335 8.689 1.00 42.97 116 HIS B CA 1
ATOM 2859 C C . HIS B 1 116 ? -38.790 -54.491 9.340 1.00 43.74 116 HIS B C 1
ATOM 2860 O O . HIS B 1 116 ? -38.824 -55.528 8.794 1.00 43.97 116 HIS B O 1
ATOM 2867 N N . ARG B 1 117 ? -39.243 -54.376 10.592 1.00 44.56 117 ARG B N 1
ATOM 2868 C CA . ARG B 1 117 ? -39.969 -55.473 11.296 1.00 44.55 117 ARG B CA 1
ATOM 2869 C C . ARG B 1 117 ? -41.290 -54.983 11.932 1.00 46.16 117 ARG B C 1
ATOM 2870 O O . ARG B 1 117 ? -41.411 -53.805 12.373 1.00 47.16 117 ARG B O 1
ATOM 2878 N N . ARG B 1 118 ? -42.312 -55.836 11.953 1.00 44.98 118 ARG B N 1
ATOM 2879 C CA . ARG B 1 118 ? -43.556 -55.383 12.552 1.00 43.53 118 ARG B CA 1
ATOM 2880 C C . ARG B 1 118 ? -44.002 -56.505 13.522 1.00 43.48 118 ARG B C 1
ATOM 2881 O O . ARG B 1 118 ? -43.929 -57.641 13.152 1.00 41.28 118 ARG B O 1
ATOM 2889 N N . LYS B 1 119 ? -44.409 -56.192 14.765 1.00 43.69 119 LYS B N 1
ATOM 2890 C CA . LYS B 1 119 ? -45.120 -57.174 15.674 1.00 41.19 119 LYS B CA 1
ATOM 2891 C C . LYS B 1 119 ? -46.343 -57.779 14.975 1.00 40.86 119 LYS B C 1
ATOM 2892 O O . LYS B 1 119 ? -47.007 -57.081 14.184 1.00 40.87 119 LYS B O 1
ATOM 2898 N N . GLN B 1 120 ? -46.594 -59.068 15.174 1.00 38.64 120 GLN B N 1
ATOM 2899 C CA . GLN B 1 120 ? -47.729 -59.688 14.601 1.00 38.64 120 GLN B CA 1
ATOM 2900 C C . GLN B 1 120 ? -48.226 -60.751 15.592 1.00 43.21 120 GLN B C 1
ATOM 2901 O O . GLN B 1 120 ? -47.458 -61.285 16.418 1.00 45.68 120 GLN B O 1
ATOM 2907 N N . ARG B 1 121 ? -49.517 -61.080 15.550 1.00 43.62 121 ARG B N 1
ATOM 2908 C CA . ARG B 1 121 ? -50.067 -62.100 16.431 1.00 43.77 121 ARG B CA 1
ATOM 2909 C C . ARG B 1 121 ? -50.020 -63.395 15.610 1.00 44.62 121 ARG B C 1
ATOM 2910 O O . ARG B 1 121 ? -50.281 -63.425 14.411 1.00 45.09 121 ARG B O 1
ATOM 2918 N N . ALA B 1 122 ? -49.604 -64.480 16.207 1.00 44.98 122 ALA B N 1
ATOM 2919 C CA . ALA B 1 122 ? -49.503 -65.737 15.462 1.00 44.98 122 ALA B CA 1
ATOM 2920 C C . ALA B 1 122 ? -50.022 -66.884 16.358 1.00 46.48 122 ALA B C 1
ATOM 2921 O O . ALA B 1 122 ? -50.033 -66.715 17.591 1.00 48.51 122 ALA B O 1
ATOM 2923 N N . PHE B 1 123 ? -50.418 -68.026 15.772 1.00 44.99 123 PHE B N 1
ATOM 2924 C CA . PHE B 1 123 ? -50.823 -69.183 16.516 1.00 42.72 123 PHE B CA 1
ATOM 2925 C C . PHE B 1 123 ? -49.949 -70.332 16.074 1.00 45.10 123 PHE B C 1
ATOM 2926 O O . PHE B 1 123 ? -49.805 -70.575 14.880 1.00 47.78 123 PHE B O 1
ATOM 2934 N N . ILE B 1 124 ? -49.339 -71.043 17.022 1.00 45.61 124 ILE B N 1
ATOM 2935 C CA . ILE B 1 124 ? -48.403 -72.162 16.796 1.00 42.75 124 ILE B CA 1
ATOM 2936 C C . ILE B 1 124 ? -48.927 -73.374 17.514 1.00 44.08 124 ILE B C 1
ATOM 2937 O O . ILE B 1 124 ? -49.294 -73.268 18.686 1.00 45.68 124 ILE B O 1
ATOM 2942 N N . ALA B 1 125 ? -48.934 -74.524 16.864 1.00 44.37 125 ALA B N 1
ATOM 2943 C CA . ALA B 1 125 ? -49.484 -75.716 17.507 1.00 45.26 125 ALA B CA 1
ATOM 2944 C C . ALA B 1 125 ? -48.360 -76.588 18.031 1.00 45.68 125 ALA B C 1
ATOM 2945 O O . ALA B 1 125 ? -47.447 -76.857 17.313 1.00 48.57 125 ALA B O 1
ATOM 2947 N N . LEU B 1 126 ? -48.469 -77.105 19.246 1.00 45.78 126 LEU B N 1
ATOM 2948 C CA . LEU B 1 126 ? -47.463 -78.017 19.836 1.00 45.76 126 LEU B CA 1
ATOM 2949 C C . LEU B 1 126 ? -48.032 -79.440 19.938 1.00 47.01 126 LEU B C 1
ATOM 2950 O O . LEU B 1 126 ? -49.217 -79.621 20.274 1.00 47.28 126 LEU B O 1
ATOM 2955 N N . GLY B 1 127 ? -47.207 -80.443 19.638 1.00 47.26 127 GLY B N 1
ATOM 2956 C CA . GLY B 1 127 ? -47.591 -81.861 19.840 1.00 46.61 127 GLY B CA 1
ATOM 2957 C C . GLY B 1 127 ? -46.416 -82.736 20.307 1.00 47.15 127 GLY B C 1
ATOM 2958 O O . GLY B 1 127 ? -45.259 -82.491 19.977 1.00 47.17 127 GLY B O 1
ATOM 2959 N N . SER B 1 128 ? -46.697 -83.681 21.200 1.00 46.52 128 SER B N 1
ATOM 2960 C CA . SER B 1 128 ? -45.664 -84.604 21.706 1.00 45.91 128 SER B CA 1
ATOM 2961 C C . SER B 1 128 ? -46.208 -85.968 22.013 1.00 44.41 128 SER B C 1
ATOM 2962 O O . SER B 1 128 ? -47.253 -86.065 22.601 1.00 44.89 128 SER B O 1
ATOM 2965 N N . ASN B 1 129 ? -45.512 -87.015 21.607 1.00 42.36 129 ASN B N 1
ATOM 2966 C CA . ASN B 1 129 ? -45.981 -88.284 22.015 1.00 43.11 129 ASN B CA 1
ATOM 2967 C C . ASN B 1 129 ? -44.918 -89.214 22.503 1.00 44.33 129 ASN B C 1
ATOM 2968 O O . ASN B 1 129 ? -45.043 -90.452 22.426 1.00 48.73 129 ASN B O 1
ATOM 2973 N N . MET B 1 130 ? -43.837 -88.661 23.039 1.00 43.56 130 MET B N 1
ATOM 2974 C CA . MET B 1 130 ? -42.802 -89.501 23.637 1.00 46.31 130 MET B CA 1
ATOM 2975 C C . MET B 1 130 ? -42.097 -88.784 24.778 1.00 43.92 130 MET B C 1
ATOM 2976 O O . MET B 1 130 ? -41.872 -87.576 24.709 1.00 44.53 130 MET B O 1
ATOM 2981 N N . GLY B 1 131 ? -41.746 -89.519 25.831 1.00 41.94 131 GLY B N 1
ATOM 2982 C CA . GLY B 1 131 ? -41.089 -88.877 26.955 1.00 41.34 131 GLY B CA 1
ATOM 2983 C C . GLY B 1 131 ? -42.131 -88.246 27.856 1.00 45.13 131 GLY B C 1
ATOM 2984 O O . GLY B 1 131 ? -43.359 -88.663 27.919 1.00 46.42 131 GLY B O 1
ATOM 2985 N N . ASP B 1 132 ? -41.675 -87.215 28.569 1.00 44.42 132 ASP B N 1
ATOM 2986 C CA . ASP B 1 132 ? -42.561 -86.464 29.432 1.00 42.75 132 ASP B CA 1
ATOM 2987 C C . ASP B 1 132 ? -43.318 -85.484 28.525 1.00 42.49 132 ASP B C 1
ATOM 2988 O O . ASP B 1 132 ? -42.971 -84.324 28.411 1.00 43.23 132 ASP B O 1
ATOM 2993 N N . LYS B 1 133 ? -44.341 -85.986 27.857 1.00 40.97 133 LYS B N 1
ATOM 2994 C CA . LYS B 1 133 ? -45.023 -85.239 26.865 1.00 41.91 133 LYS B CA 1
ATOM 2995 C C . LYS B 1 133 ? -45.238 -83.768 27.285 1.00 45.00 133 LYS B C 1
ATOM 2996 O O . LYS B 1 133 ? -44.880 -82.759 26.603 1.00 45.80 133 LYS B O 1
ATOM 3002 N N . GLN B 1 134 ? -45.824 -83.640 28.460 1.00 48.79 134 GLN B N 1
ATOM 3003 C CA . GLN B 1 134 ? -46.307 -82.355 28.922 1.00 50.03 134 GLN B CA 1
ATOM 3004 C C . GLN B 1 134 ? -45.165 -81.353 29.195 1.00 49.98 134 GLN B C 1
ATOM 3005 O O . GLN B 1 134 ? -45.378 -80.156 29.012 1.00 51.51 134 GLN B O 1
ATOM 3011 N N . ALA B 1 135 ? -44.001 -81.837 29.661 1.00 48.40 135 ALA B N 1
ATOM 3012 C CA . ALA B 1 135 ? -42.767 -81.050 29.825 1.00 46.63 135 ALA B CA 1
ATOM 3013 C C . ALA B 1 135 ? -42.169 -80.716 28.429 1.00 47.11 135 ALA B C 1
ATOM 3014 O O . ALA B 1 135 ? -41.491 -79.698 28.249 1.00 47.70 135 ALA B O 1
ATOM 3016 N N . ASN B 1 136 ? -42.408 -81.541 27.408 1.00 46.10 136 ASN B N 1
ATOM 3017 C CA . ASN B 1 136 ? -41.761 -81.193 26.141 1.00 44.95 136 ASN B CA 1
ATOM 3018 C C . ASN B 1 136 ? -42.422 -79.990 25.655 1.00 42.87 136 ASN B C 1
ATOM 3019 O O . ASN B 1 136 ? -41.797 -79.141 25.122 1.00 42.58 136 ASN B O 1
ATOM 3024 N N . LEU B 1 137 ? -43.712 -79.912 25.880 1.00 43.40 137 LEU B N 1
ATOM 3025 C CA . LEU B 1 137 ? -44.451 -78.781 25.424 1.00 43.14 137 LEU B CA 1
ATOM 3026 C C . LEU B 1 137 ? -43.934 -77.606 26.230 1.00 47.04 137 LEU B C 1
ATOM 3027 O O . LEU B 1 137 ? -43.590 -76.604 25.636 1.00 50.09 137 LEU B O 1
ATOM 3032 N N . LYS B 1 138 ? -43.844 -77.711 27.566 1.00 47.09 138 LYS B N 1
ATOM 3033 C CA . LYS B 1 138 ? -43.455 -76.566 28.383 1.00 51.13 138 LYS B CA 1
ATOM 3034 C C . LYS B 1 138 ? -42.103 -76.010 27.902 1.00 48.73 138 LYS B C 1
ATOM 3035 O O . LYS B 1 138 ? -41.917 -74.752 27.814 1.00 47.84 138 LYS B O 1
ATOM 3041 N N . GLN B 1 139 ? -41.177 -76.915 27.574 1.00 47.32 139 GLN B N 1
ATOM 3042 C CA . GLN B 1 139 ? -39.848 -76.471 27.213 1.00 46.26 139 GLN B CA 1
ATOM 3043 C C . GLN B 1 139 ? -39.845 -75.820 25.838 1.00 44.24 139 GLN B C 1
ATOM 3044 O O . GLN B 1 139 ? -39.004 -74.982 25.579 1.00 43.29 139 GLN B O 1
ATOM 3050 N N . ALA B 1 140 ? -40.708 -76.267 24.946 1.00 41.48 140 ALA B N 1
ATOM 3051 C CA . ALA B 1 140 ? -40.849 -75.569 23.717 1.00 41.97 140 ALA B CA 1
ATOM 3052 C C . ALA B 1 140 ? -41.335 -74.167 23.964 1.00 43.40 140 ALA B C 1
ATOM 3053 O O . ALA B 1 140 ? -40.670 -73.219 23.454 1.00 40.96 140 ALA B O 1
ATOM 3055 N N . ILE B 1 141 ? -42.494 -74.008 24.687 1.00 44.28 141 ILE B N 1
ATOM 3056 C CA . ILE B 1 141 ? -43.021 -72.636 24.944 1.00 45.97 141 ILE B CA 1
ATOM 3057 C C . ILE B 1 141 ? -41.836 -71.876 25.686 1.00 45.67 141 ILE B C 1
ATOM 3058 O O . ILE B 1 141 ? -41.692 -70.666 25.581 1.00 46.68 141 ILE B O 1
ATOM 3063 N N . ASP B 1 142 ? -40.890 -72.549 26.333 1.00 45.11 142 ASP B N 1
ATOM 3064 C CA . ASP B 1 142 ? -39.812 -71.711 26.930 1.00 48.29 142 ASP B CA 1
ATOM 3065 C C . ASP B 1 142 ? -38.760 -71.203 26.005 1.00 48.25 142 ASP B C 1
ATOM 3066 O O . ASP B 1 142 ? -38.297 -70.073 26.104 1.00 47.25 142 ASP B O 1
ATOM 3071 N N . LYS B 1 143 ? -38.336 -72.088 25.133 1.00 49.80 143 LYS B N 1
ATOM 3072 C CA . LYS B 1 143 ? -37.419 -71.744 24.114 1.00 47.12 143 LYS B CA 1
ATOM 3073 C C . LYS B 1 143 ? -38.057 -70.544 23.374 1.00 48.42 143 LYS B C 1
ATOM 3074 O O . LYS B 1 143 ? -37.392 -69.496 23.185 1.00 47.19 143 LYS B O 1
ATOM 3080 N N . LEU B 1 144 ? -39.346 -70.678 22.986 1.00 48.42 144 LEU B N 1
ATOM 3081 C CA . LEU B 1 144 ? -40.091 -69.556 22.368 1.00 46.73 144 LEU B CA 1
ATOM 3082 C C . LEU B 1 144 ? -39.862 -68.231 23.156 1.00 47.56 144 LEU B C 1
ATOM 3083 O O . LEU B 1 144 ? -39.340 -67.278 22.604 1.00 46.10 144 LEU B O 1
ATOM 3088 N N . ARG B 1 145 ? -40.165 -68.226 24.464 1.00 46.55 145 ARG B N 1
ATOM 3089 C CA . ARG B 1 145 ? -40.029 -67.066 25.257 1.00 44.44 145 ARG B CA 1
ATOM 3090 C C . ARG B 1 145 ? -38.577 -66.554 25.174 1.00 45.64 145 ARG B C 1
ATOM 3091 O O . ARG B 1 145 ? -38.328 -65.349 24.965 1.00 45.09 145 ARG B O 1
ATOM 3099 N N . ALA B 1 146 ? -37.616 -67.474 25.329 1.00 46.92 146 ALA B N 1
ATOM 3100 C CA . ALA B 1 146 ? -36.182 -67.160 25.390 1.00 44.52 146 ALA B CA 1
ATOM 3101 C C . ALA B 1 146 ? -35.792 -66.537 24.048 1.00 47.46 146 ALA B C 1
ATOM 3102 O O . ALA B 1 146 ? -34.916 -65.7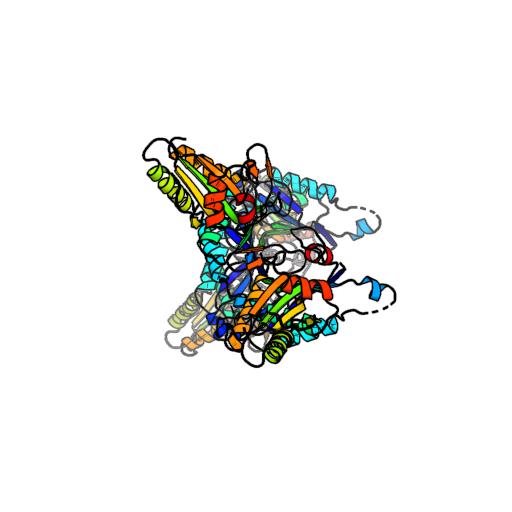23 24.007 1.00 48.48 146 ALA B O 1
ATOM 3104 N N . ARG B 1 147 ? -36.400 -66.892 22.915 1.00 49.25 147 ARG B N 1
ATOM 3105 C CA . ARG B 1 147 ? -36.008 -66.212 21.676 1.00 48.52 147 ARG B CA 1
ATOM 3106 C C . ARG B 1 147 ? -36.681 -64.847 21.538 1.00 48.68 147 ARG B C 1
ATOM 3107 O O . ARG B 1 147 ? -36.779 -64.371 20.411 1.00 47.99 147 ARG B O 1
ATOM 3115 N N . GLY B 1 148 ? -37.214 -64.269 22.632 1.00 48.51 148 GLY B N 1
ATOM 3116 C CA . GLY B 1 148 ? -37.951 -63.005 22.585 1.00 46.07 148 GLY B CA 1
ATOM 3117 C C . GLY B 1 148 ? -39.338 -63.044 21.976 1.00 46.84 148 GLY B C 1
ATOM 3118 O O . GLY B 1 148 ? -40.009 -62.024 21.964 1.00 48.31 148 GLY B O 1
ATOM 3119 N N . ILE B 1 149 ? -39.808 -64.171 21.427 1.00 45.33 149 ILE B N 1
ATOM 3120 C CA . ILE B 1 149 ? -41.187 -64.168 20.959 1.00 45.02 149 ILE B CA 1
ATOM 3121 C C . ILE B 1 149 ? -42.148 -64.218 22.241 1.00 45.48 149 ILE B C 1
ATOM 3122 O O . ILE B 1 149 ? -41.819 -64.939 23.150 1.00 45.94 149 ILE B O 1
ATOM 3127 N N . HIS B 1 150 ? -43.230 -63.399 22.367 1.00 46.24 150 HIS B N 1
ATOM 3128 C CA . HIS B 1 150 ? -44.136 -63.309 23.572 1.00 46.13 150 HIS B CA 1
ATOM 3129 C C . HIS B 1 150 ? -45.306 -64.251 23.558 1.00 46.96 150 HIS B C 1
ATOM 3130 O O . HIS B 1 150 ? -46.063 -64.273 22.580 1.00 49.19 150 HIS B O 1
ATOM 3137 N N . ILE B 1 151 ? -45.549 -64.933 24.682 1.00 47.40 151 ILE B N 1
ATOM 3138 C CA . ILE B 1 151 ? -46.696 -65.831 24.803 1.00 45.26 151 ILE B CA 1
ATOM 3139 C C . ILE B 1 151 ? -47.890 -65.028 25.273 1.00 44.88 151 ILE B C 1
ATOM 3140 O O . ILE B 1 151 ? -47.953 -64.537 26.347 1.00 44.85 151 ILE B O 1
ATOM 3145 N N . LEU B 1 152 ? -48.836 -64.832 24.404 1.00 45.40 152 LEU B N 1
ATOM 3146 C CA . LEU B 1 152 ? -49.964 -64.008 24.733 1.00 45.12 152 LEU B CA 1
ATOM 3147 C C . LEU B 1 152 ? -51.014 -64.782 25.481 1.00 44.96 152 LEU B C 1
ATOM 3148 O O . LEU B 1 152 ? -51.668 -64.226 26.324 1.00 45.27 152 LEU B O 1
ATOM 3153 N N . LYS B 1 153 ? -51.217 -66.042 25.138 1.00 45.36 153 LYS B N 1
ATOM 3154 C CA . LYS B 1 153 ? -52.386 -66.759 25.553 1.00 45.29 153 LYS B CA 1
ATOM 3155 C C . LYS B 1 153 ? -52.021 -68.178 25.226 1.00 44.71 153 LYS B C 1
ATOM 3156 O O . LYS B 1 153 ? -51.402 -68.433 24.156 1.00 43.74 153 LYS B O 1
ATOM 3162 N N . GLU B 1 154 ? -52.330 -69.114 26.142 1.00 44.19 154 GLU B N 1
ATOM 3163 C CA . GLU B 1 154 ? -52.008 -70.519 25.802 1.00 45.94 154 GLU B CA 1
ATOM 3164 C C . GLU B 1 154 ? -53.070 -71.486 26.177 1.00 44.61 154 GLU B C 1
ATOM 3165 O O . GLU B 1 154 ? -53.584 -71.331 27.197 1.00 45.36 154 GLU B O 1
ATOM 3171 N N . SER B 1 155 ? -53.479 -72.398 25.282 1.00 45.30 155 SER B N 1
ATOM 3172 C CA . SER B 1 155 ? -54.661 -73.309 25.522 1.00 44.44 155 SER B CA 1
ATOM 3173 C C . SER B 1 155 ? -54.267 -74.313 26.464 1.00 44.31 155 SER B C 1
ATOM 3174 O O . SER B 1 155 ? -53.135 -74.440 26.804 1.00 46.37 155 SER B O 1
ATOM 3177 N N . SER B 1 156 ? -55.212 -75.143 26.809 1.00 44.37 156 SER B N 1
ATOM 3178 C CA . SER B 1 156 ? -54.806 -76.117 27.785 1.00 46.89 156 SER B CA 1
ATOM 3179 C C . SER B 1 156 ? -54.311 -77.349 27.074 1.00 45.72 156 SER B C 1
ATOM 3180 O O . SER B 1 156 ? -54.489 -77.444 25.892 1.00 48.79 156 SER B O 1
ATOM 3183 N N . VAL B 1 157 ? -53.519 -78.194 27.724 1.00 43.87 157 VAL B N 1
ATOM 3184 C CA . VAL B 1 157 ? -52.957 -79.250 26.954 1.00 41.65 157 VAL B CA 1
ATOM 3185 C C . VAL B 1 157 ? -53.762 -80.468 27.253 1.00 40.40 157 VAL B C 1
ATOM 3186 O O . VAL B 1 157 ? -53.936 -80.880 28.437 1.00 37.63 157 VAL B O 1
ATOM 3190 N N . LEU B 1 158 ? -54.255 -81.009 26.153 1.00 38.13 158 LEU B N 1
ATOM 3191 C CA . LEU B 1 158 ? -55.144 -82.177 26.137 1.00 37.48 158 LEU B CA 1
ATOM 3192 C C . LEU B 1 158 ? -54.481 -83.489 25.628 1.00 40.75 158 LEU B C 1
ATOM 3193 O O . LEU B 1 158 ? -53.724 -83.454 24.685 1.00 44.86 158 LEU B O 1
ATOM 3198 N N . ALA B 1 159 ? -54.804 -84.653 26.174 1.00 42.11 159 ALA B N 1
ATOM 3199 C CA . ALA B 1 159 ? -54.395 -85.914 25.563 1.00 42.08 159 ALA B CA 1
ATOM 3200 C C . ALA B 1 159 ? -55.252 -86.399 24.377 1.00 43.29 159 ALA B C 1
ATOM 3201 O O . ALA B 1 159 ? -56.374 -86.702 24.575 1.00 43.31 159 ALA B O 1
ATOM 3203 N N . THR B 1 160 ? -54.670 -86.666 23.208 1.00 45.52 160 THR B N 1
ATOM 3204 C CA . THR B 1 160 ? -55.366 -87.145 22.037 1.00 44.58 160 THR B CA 1
ATOM 3205 C C . THR B 1 160 ? -54.952 -88.549 21.527 1.00 43.78 160 THR B C 1
ATOM 3206 O O . THR B 1 160 ? -55.863 -89.315 20.964 1.00 44.65 160 THR B O 1
ATOM 3210 N N . ASP B 1 169 ? -50.680 -95.083 21.358 1.00 37.63 169 ASP B N 1
ATOM 3211 C CA . ASP B 1 169 ? -49.789 -94.088 22.068 1.00 41.87 169 ASP B CA 1
ATOM 3212 C C . ASP B 1 169 ? -50.064 -92.574 22.110 1.00 41.19 169 ASP B C 1
ATOM 3213 O O . ASP B 1 169 ? -49.328 -91.845 21.503 1.00 40.65 169 ASP B O 1
ATOM 3218 N N . SER B 1 170 ? -51.071 -92.096 22.835 1.00 43.62 170 SER B N 1
ATOM 3219 C CA . SER B 1 170 ? -51.573 -90.664 22.813 1.00 45.50 170 SER B CA 1
ATOM 3220 C C . SER B 1 170 ? -50.717 -89.416 22.471 1.00 44.93 170 SER B C 1
ATOM 3221 O O . SER B 1 170 ? -49.566 -89.389 22.702 1.00 43.80 170 SER B O 1
ATOM 3224 N N . PHE B 1 171 ? -51.311 -88.324 21.991 1.00 46.11 171 PHE B N 1
ATOM 3225 C CA . PHE B 1 171 ? -50.486 -87.079 21.858 1.00 45.42 171 PHE B CA 1
ATOM 3226 C C . PHE B 1 171 ? -50.803 -86.047 22.906 1.00 47.82 171 PHE B C 1
ATOM 3227 O O . PHE B 1 171 ? -51.954 -85.823 23.198 1.00 51.79 171 PHE B O 1
ATOM 3235 N N . ALA B 1 172 ? -49.824 -85.366 23.480 1.00 48.92 172 ALA B N 1
ATOM 3236 C CA . ALA B 1 172 ? -50.150 -84.120 24.169 1.00 46.65 172 ALA B CA 1
ATOM 3237 C C . ALA B 1 172 ? -50.225 -82.964 23.149 1.00 47.63 172 ALA B C 1
ATOM 3238 O O . ALA B 1 172 ? -49.320 -82.743 22.342 1.00 49.99 172 ALA B O 1
ATOM 3240 N N . ASN B 1 173 ? -51.329 -82.241 23.127 1.00 48.05 173 ASN B N 1
ATOM 3241 C CA . ASN B 1 173 ? -51.593 -81.267 22.082 1.00 45.40 173 ASN B CA 1
ATOM 3242 C C . ASN B 1 173 ? -51.893 -79.998 22.785 1.00 46.04 173 ASN B C 1
ATOM 3243 O O . ASN B 1 173 ? -52.427 -80.026 23.904 1.00 46.94 173 ASN B O 1
ATOM 3248 N N . GLN B 1 174 ? -51.537 -78.889 22.169 1.00 46.50 174 GLN B N 1
ATOM 3249 C CA . GLN B 1 174 ? -51.798 -77.577 22.699 1.00 46.56 174 GLN B CA 1
ATOM 3250 C C . GLN B 1 174 ? -51.592 -76.543 21.601 1.00 46.72 174 GLN B C 1
ATOM 3251 O O . GLN B 1 174 ? -50.881 -76.795 20.623 1.00 48.14 174 GLN B O 1
ATOM 3257 N N . VAL B 1 175 ? -52.171 -75.360 21.752 1.00 45.81 175 VAL B N 1
ATOM 3258 C CA . VAL B 1 175 ? -51.796 -74.337 20.831 1.00 46.11 175 VAL B CA 1
ATOM 3259 C C . VAL B 1 175 ? -51.604 -73.013 21.574 1.00 46.17 175 VAL B C 1
ATOM 3260 O O . VAL B 1 175 ? -52.164 -72.753 22.649 1.00 44.61 175 VAL B O 1
ATOM 3264 N N . VAL B 1 176 ? -50.706 -72.218 21.033 1.00 47.46 176 VAL B N 1
ATOM 3265 C CA . VAL B 1 176 ? -50.246 -71.087 21.781 1.00 49.85 176 VAL B CA 1
ATOM 3266 C C . VAL B 1 176 ? -50.462 -69.828 20.952 1.00 50.18 176 VAL B C 1
ATOM 3267 O O . VAL B 1 176 ? -50.317 -69.870 19.735 1.00 51.19 176 VAL B O 1
ATOM 3271 N N . GLU B 1 177 ? -50.832 -68.719 21.594 1.00 48.82 177 GLU B N 1
ATOM 3272 C CA . GLU B 1 177 ? -51.005 -67.537 20.795 1.00 49.01 177 GLU B CA 1
ATOM 3273 C C . GLU B 1 177 ? -49.850 -66.609 21.194 1.00 48.45 177 GLU B C 1
ATOM 3274 O O . GLU B 1 177 ? -49.543 -66.481 22.408 1.00 45.77 177 GLU B O 1
ATOM 3280 N N . VAL B 1 178 ? -49.191 -66.015 20.199 1.00 46.35 178 VAL B N 1
ATOM 3281 C CA . VAL B 1 178 ? -47.940 -65.337 20.492 1.00 46.52 178 VAL B CA 1
ATOM 3282 C C . VAL B 1 178 ? -47.822 -64.060 19.716 1.00 46.40 178 VAL B C 1
ATOM 3283 O O . VAL B 1 178 ? -48.534 -63.840 18.716 1.00 46.25 178 VAL B O 1
ATOM 3287 N N . GLU B 1 179 ? -46.929 -63.189 20.179 1.00 46.90 179 GLU B N 1
ATOM 3288 C CA . GLU B 1 179 ? -46.704 -61.930 19.441 1.00 47.41 179 GLU B CA 1
ATOM 3289 C C . GLU B 1 179 ? -45.277 -61.921 19.026 1.00 47.88 179 GLU B C 1
ATOM 3290 O O . GLU B 1 179 ? -44.446 -62.038 19.913 1.00 48.45 179 GLU B O 1
ATOM 3296 N N . THR B 1 180 ? -44.967 -61.804 17.728 1.00 45.89 180 THR B N 1
ATOM 3297 C CA . THR B 1 180 ? -43.590 -61.737 17.357 1.00 44.84 180 THR B CA 1
ATOM 3298 C C . THR B 1 180 ? -43.396 -60.861 16.162 1.00 45.58 180 THR B C 1
ATOM 3299 O O . THR B 1 180 ? -44.318 -60.747 15.332 1.00 44.15 180 THR B O 1
ATOM 3303 N N . TRP B 1 181 ? -42.184 -60.270 16.061 1.00 46.03 181 TRP B N 1
ATOM 3304 C CA . TRP B 1 181 ? -41.829 -59.427 14.916 1.00 44.81 181 TRP B CA 1
ATOM 3305 C C . TRP B 1 181 ? -41.025 -60.174 13.813 1.00 43.08 181 TRP B C 1
ATOM 3306 O O . TRP B 1 181 ? -40.704 -59.573 12.755 1.00 46.07 181 TRP B O 1
ATOM 3317 N N . LEU B 1 182 ? -40.739 -61.443 14.017 1.00 38.40 182 LEU B N 1
ATOM 3318 C CA . LEU B 1 182 ? -40.044 -62.202 13.051 1.00 38.25 182 LEU B CA 1
ATOM 3319 C C . LEU B 1 182 ? -40.961 -62.381 11.840 1.00 39.77 182 LEU B C 1
ATOM 3320 O O . LEU B 1 182 ? -42.149 -62.658 11.991 1.00 41.33 182 LEU B O 1
ATOM 3325 N N . PRO B 1 183 ? -40.458 -62.163 10.623 1.00 37.88 183 PRO B N 1
ATOM 3326 C CA . PRO B 1 183 ? -41.309 -62.475 9.529 1.00 37.10 183 PRO B CA 1
ATOM 3327 C C . PRO B 1 183 ? -41.684 -63.956 9.438 1.00 37.99 183 PRO B C 1
ATOM 3328 O O . PRO B 1 183 ? -40.992 -64.785 9.880 1.00 37.12 183 PRO B O 1
ATOM 3332 N N . ALA B 1 184 ? -42.773 -64.268 8.768 1.00 41.40 184 ALA B N 1
ATOM 3333 C CA . ALA B 1 184 ? -43.246 -65.631 8.669 1.00 42.10 184 ALA B CA 1
ATOM 3334 C C . ALA B 1 184 ? -42.149 -66.668 8.440 1.00 44.94 184 ALA B C 1
ATOM 3335 O O . ALA B 1 184 ? -42.103 -67.712 9.136 1.00 50.24 184 ALA B O 1
ATOM 3337 N N . GLN B 1 185 ? -41.259 -66.430 7.490 1.00 45.64 185 GLN B N 1
ATOM 3338 C CA . GLN B 1 185 ? -40.326 -67.498 7.107 1.00 44.76 185 GLN B CA 1
ATOM 3339 C C . GLN B 1 185 ? -39.321 -67.678 8.235 1.00 43.65 185 GLN B C 1
ATOM 3340 O O . GLN B 1 185 ? -38.881 -68.796 8.547 1.00 44.90 185 GLN B O 1
ATOM 3346 N N . ASP B 1 186 ? -39.054 -66.586 8.914 1.00 41.31 186 ASP B N 1
ATOM 3347 C CA . ASP B 1 186 ? -38.131 -66.609 9.998 1.00 43.21 186 ASP B CA 1
ATOM 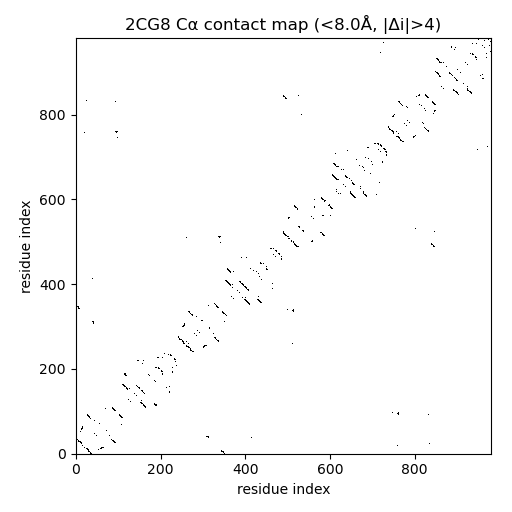3348 C C . ASP B 1 186 ? -38.678 -67.260 11.277 1.00 43.99 186 ASP B C 1
ATOM 3349 O O . ASP B 1 186 ? -37.966 -67.937 12.007 1.00 44.02 186 ASP B O 1
ATOM 3354 N N . LEU B 1 187 ? -39.961 -67.058 11.543 1.00 45.24 187 LEU B N 1
ATOM 3355 C CA . LEU B 1 187 ? -40.655 -67.649 12.682 1.00 44.66 187 LEU B CA 1
ATOM 3356 C C . LEU B 1 187 ? -40.511 -69.157 12.490 1.00 46.95 187 LEU B C 1
ATOM 3357 O O . LEU B 1 187 ? -40.099 -69.884 13.452 1.00 46.78 187 LEU B O 1
ATOM 3362 N N . LEU B 1 188 ? -40.788 -69.604 11.246 1.00 44.30 188 LEU B N 1
ATOM 3363 C CA . LEU B 1 188 ? -40.738 -70.980 10.951 1.00 44.06 188 LEU B CA 1
ATOM 3364 C C . LEU B 1 188 ? -39.362 -71.569 11.195 1.00 45.53 188 LEU B C 1
ATOM 3365 O O . LEU B 1 188 ? -39.192 -72.641 11.816 1.00 45.35 188 LEU B O 1
ATOM 3370 N N . GLU B 1 189 ? -38.366 -70.911 10.627 1.00 45.58 189 GLU B N 1
ATOM 3371 C CA . GLU B 1 189 ? -37.010 -71.355 10.857 1.00 45.63 189 GLU B CA 1
ATOM 3372 C C . GLU B 1 189 ? -36.684 -71.478 12.355 1.00 47.99 189 GLU B C 1
ATOM 3373 O O . GLU B 1 189 ? -36.102 -72.486 12.768 1.00 50.88 189 GLU B O 1
ATOM 3379 N N . THR B 1 190 ? -37.090 -70.512 13.187 1.00 46.68 190 THR B N 1
ATOM 3380 C CA . THR B 1 190 ? -36.800 -70.647 14.569 1.00 46.49 190 THR B CA 1
ATOM 3381 C C . THR B 1 190 ? -37.668 -71.783 15.191 1.00 45.75 190 THR B C 1
ATOM 3382 O O . THR B 1 190 ? -37.280 -72.477 16.119 1.00 45.78 190 THR B O 1
ATOM 3386 N N . LEU B 1 191 ? -38.870 -71.965 14.708 1.00 44.86 191 LEU B N 1
ATOM 3387 C CA . LEU B 1 191 ? -39.627 -73.126 15.154 1.00 45.26 191 LEU B CA 1
ATOM 3388 C C . LEU B 1 191 ? -38.869 -74.435 14.942 1.00 45.86 191 LEU B C 1
ATOM 3389 O O . LEU B 1 191 ? -38.794 -75.275 15.845 1.00 45.66 191 LEU B O 1
ATOM 3394 N N . LEU B 1 192 ? -38.286 -74.601 13.744 1.00 45.76 192 LEU B N 1
ATOM 3395 C CA . LEU B 1 192 ? -37.523 -75.854 13.424 1.00 45.01 192 LEU B CA 1
ATOM 3396 C C . LEU B 1 192 ? -36.237 -75.931 14.252 1.00 45.25 192 LEU B C 1
ATOM 3397 O O . LEU B 1 192 ? -35.756 -76.991 14.648 1.00 44.77 192 LEU B O 1
ATOM 3402 N N . ALA B 1 193 ? -35.648 -74.773 14.504 1.00 45.68 193 ALA B N 1
ATOM 3403 C CA . ALA B 1 193 ? -34.422 -74.774 15.241 1.00 44.35 193 ALA B CA 1
ATOM 3404 C C . ALA B 1 193 ? -34.754 -75.303 16.646 1.00 44.35 193 ALA B C 1
ATOM 3405 O O . ALA B 1 193 ? -33.938 -76.059 17.173 1.00 44.74 193 ALA B O 1
ATOM 3407 N N . ILE B 1 194 ? -35.930 -74.944 17.217 1.00 41.72 194 ILE B N 1
ATOM 3408 C CA . ILE B 1 194 ? -36.281 -75.389 18.530 1.00 42.94 194 ILE B CA 1
ATOM 3409 C C . ILE B 1 194 ? -36.539 -76.955 18.528 1.00 44.75 194 ILE B C 1
ATOM 3410 O O . ILE B 1 194 ? -35.963 -77.720 19.379 1.00 42.98 194 ILE B O 1
ATOM 3415 N N . GLU B 1 195 ? -37.360 -77.436 17.571 1.00 43.13 195 GLU B N 1
ATOM 3416 C CA . GLU B 1 195 ? -37.452 -78.883 17.388 1.00 44.24 195 GLU B CA 1
ATOM 3417 C C . GLU B 1 195 ? -36.009 -79.507 17.426 1.00 45.19 195 GLU B C 1
ATOM 3418 O O . GLU B 1 195 ? -35.733 -80.470 18.133 1.00 45.01 195 GLU B O 1
ATOM 3424 N N . SER B 1 196 ? -35.073 -78.944 16.683 1.00 45.22 196 SER B N 1
ATOM 3425 C CA . SER B 1 196 ? -33.751 -79.545 16.725 1.00 47.91 196 SER B CA 1
ATOM 3426 C C . SER B 1 196 ? -33.135 -79.600 18.062 1.00 47.48 196 SER B C 1
ATOM 3427 O O . SER B 1 196 ? -32.512 -80.595 18.433 1.00 46.05 196 SER B O 1
ATOM 3430 N N . GLU B 1 197 ? -33.216 -78.480 18.749 1.00 47.23 197 GLU B N 1
ATOM 3431 C CA . GLU B 1 197 ? -32.386 -78.445 19.878 1.00 49.07 197 GLU B CA 1
ATOM 3432 C C . GLU B 1 197 ? -33.103 -79.113 21.097 1.00 49.84 197 GLU B C 1
ATOM 3433 O O . GLU B 1 197 ? -32.655 -78.989 22.226 1.00 50.76 197 GLU B O 1
ATOM 3439 N N . LEU B 1 198 ? -34.203 -79.833 20.840 1.00 50.07 198 LEU B N 1
ATOM 3440 C CA . LEU B 1 198 ? -34.744 -80.715 21.837 1.00 50.50 198 LEU B CA 1
ATOM 3441 C C . LEU B 1 198 ? -34.791 -82.139 21.225 1.00 54.49 198 LEU B C 1
ATOM 3442 O O . LEU B 1 198 ? -35.687 -82.900 21.664 1.00 58.36 198 LEU B O 1
ATOM 3447 N N . GLY B 1 199 ? -33.934 -82.534 20.248 1.00 54.01 199 GLY B N 1
ATOM 3448 C CA . GLY B 1 199 ? -34.021 -83.888 19.632 1.00 56.13 199 GLY B CA 1
ATOM 3449 C C . GLY B 1 199 ? -35.154 -84.096 18.560 1.00 59.92 199 GLY B C 1
ATOM 3450 O O . GLY B 1 199 ? -35.928 -85.086 18.587 1.00 61.16 199 GLY B O 1
ATOM 3451 N N . ARG B 1 200 ? -35.266 -83.175 17.590 1.00 64.73 200 ARG B N 1
ATOM 3452 C CA . ARG B 1 200 ? -36.215 -83.306 16.419 1.00 63.68 200 ARG B CA 1
ATOM 3453 C C . ARG B 1 200 ? -37.763 -83.668 16.727 1.00 60.72 200 ARG B C 1
ATOM 3454 O O . ARG B 1 200 ? -38.709 -83.536 15.852 1.00 55.59 200 ARG B O 1
ATOM 3462 N N . ARG B 1 209 ? -41.741 -89.514 18.126 1.00 43.89 209 ARG B N 1
ATOM 3463 C CA . ARG B 1 209 ? -41.563 -87.908 18.092 1.00 50.25 209 ARG B CA 1
ATOM 3464 C C . ARG B 1 209 ? -41.644 -86.894 19.351 1.00 48.44 209 ARG B C 1
ATOM 3465 O O . ARG B 1 209 ? -42.759 -86.526 19.793 1.00 42.75 209 ARG B O 1
ATOM 3473 N N . LEU B 1 210 ? -40.457 -86.408 19.828 1.00 48.24 210 LEU B N 1
ATOM 3474 C CA . LEU B 1 210 ? -40.361 -85.474 20.953 1.00 47.53 210 LEU B CA 1
ATOM 3475 C C . LEU B 1 210 ? -41.252 -84.265 20.933 1.00 46.82 210 LEU B C 1
ATOM 3476 O O . LEU B 1 210 ? -41.946 -84.064 21.911 1.00 47.55 210 LEU B O 1
ATOM 3481 N N . ILE B 1 211 ? -41.135 -83.365 19.944 1.00 46.68 211 ILE B N 1
ATOM 3482 C CA . ILE B 1 211 ? -42.137 -82.245 19.811 1.00 47.75 211 ILE B CA 1
ATOM 3483 C C . ILE B 1 211 ? -42.377 -81.934 18.331 1.00 47.39 211 ILE B C 1
ATOM 3484 O O . ILE B 1 211 ? -41.524 -82.162 17.514 1.00 46.73 211 ILE B O 1
ATOM 3489 N N . ASP B 1 212 ? -43.536 -81.350 18.038 1.00 47.63 212 ASP B N 1
ATOM 3490 C CA . ASP B 1 212 ? -43.850 -80.863 16.761 1.00 48.12 212 ASP B CA 1
ATOM 3491 C C . ASP B 1 212 ? -44.325 -79.474 16.995 1.00 49.49 212 ASP B C 1
ATOM 3492 O O . ASP B 1 212 ? -45.237 -79.263 17.840 1.00 51.79 212 ASP B O 1
ATOM 3497 N N . LEU B 1 213 ? -43.775 -78.523 16.273 1.00 47.12 213 LEU B N 1
ATOM 3498 C CA . LEU B 1 213 ? -44.337 -77.233 16.345 1.00 45.26 213 LEU B CA 1
ATOM 3499 C C . LEU B 1 213 ? -44.860 -76.934 14.930 1.00 47.57 213 LEU B C 1
ATOM 3500 O O . LEU B 1 213 ? -44.148 -77.183 14.002 1.00 49.74 213 LEU B O 1
ATOM 3505 N N . ASP B 1 214 ? -46.096 -76.430 14.758 1.00 48.20 214 ASP B N 1
ATOM 3506 C CA . ASP B 1 214 ? -46.546 -75.876 13.473 1.00 49.01 214 ASP B CA 1
ATOM 3507 C C . ASP B 1 214 ? -46.990 -74.436 13.489 1.00 47.63 214 ASP B C 1
ATOM 3508 O O . ASP B 1 214 ? -47.690 -74.017 14.389 1.00 48.23 214 ASP B O 1
ATOM 3513 N N . LEU B 1 215 ? -46.562 -73.662 12.518 1.00 45.70 215 LEU B N 1
ATOM 3514 C CA . LEU B 1 215 ? -47.099 -72.351 12.412 1.00 44.93 215 LEU B CA 1
ATOM 3515 C C . LEU B 1 215 ? -48.505 -72.456 11.805 1.00 46.30 215 LEU B C 1
ATOM 3516 O O . LEU B 1 215 ? -48.686 -72.982 10.713 1.00 50.40 215 LEU B O 1
ATOM 3521 N N . LEU B 1 216 ? -49.525 -71.970 12.477 1.00 44.96 216 LEU B N 1
ATOM 3522 C CA . LEU B 1 216 ? -50.847 -72.163 11.957 1.00 43.94 216 LEU B CA 1
ATOM 3523 C C . LEU B 1 216 ? -51.284 -70.932 11.188 1.00 44.17 216 LEU B C 1
ATOM 3524 O O . LEU B 1 216 ? -51.754 -71.019 10.084 1.00 45.36 216 LEU B O 1
ATOM 3529 N N . PHE B 1 217 ? -51.157 -69.769 11.800 1.00 45.47 217 PHE B N 1
ATOM 3530 C CA . PHE B 1 217 ? -51.628 -68.488 11.237 1.00 47.08 217 PHE B CA 1
ATOM 3531 C C . PHE B 1 217 ? -50.586 -67.458 11.665 1.00 49.06 217 PHE B C 1
ATOM 3532 O O . PHE B 1 217 ? -50.067 -67.530 12.825 1.00 48.83 217 PHE B O 1
ATOM 3540 N N . VAL B 1 218 ? -50.273 -66.502 10.786 1.00 48.13 218 VAL B N 1
ATOM 3541 C CA . VAL B 1 218 ? -49.641 -65.314 11.353 1.00 48.59 218 VAL B CA 1
ATOM 3542 C C . VAL B 1 218 ? -50.530 -64.170 10.835 1.00 49.44 218 VAL B C 1
ATOM 3543 O O . VAL B 1 218 ? -50.511 -63.801 9.637 1.00 47.69 218 VAL B O 1
ATOM 3547 N N . GLU B 1 219 ? -51.366 -63.674 11.763 1.00 49.74 219 GLU B N 1
ATOM 3548 C CA . GLU B 1 219 ? -52.497 -62.833 11.438 1.00 46.27 219 GLU B CA 1
ATOM 3549 C C . GLU B 1 219 ? -53.264 -63.391 10.282 1.00 47.39 219 GLU B C 1
ATOM 3550 O O . GLU B 1 219 ? -53.479 -64.621 10.102 1.00 46.35 219 GLU B O 1
ATOM 3556 N N . ASP B 1 220 ? -53.493 -62.418 9.404 1.00 49.58 220 ASP B N 1
ATOM 3557 C CA . ASP B 1 220 ? -54.333 -62.387 8.252 1.00 45.90 220 ASP B CA 1
ATOM 3558 C C . ASP B 1 220 ? -53.575 -63.095 7.048 1.00 47.10 220 ASP B C 1
ATOM 3559 O O . ASP B 1 220 ? -54.130 -63.498 6.042 1.00 43.59 220 ASP B O 1
ATOM 3564 N N . GLN B 1 221 ? -52.248 -63.179 7.167 1.00 47.32 221 GLN B N 1
ATOM 3565 C CA . GLN B 1 221 ? -51.377 -63.464 6.115 1.00 44.94 221 GLN B CA 1
ATOM 3566 C C . GLN B 1 221 ? -51.613 -64.745 5.425 1.00 45.29 221 GLN B C 1
ATOM 3567 O O . GLN B 1 221 ? -51.898 -65.761 5.970 1.00 48.33 221 GLN B O 1
ATOM 3573 N N . ILE B 1 222 ? -51.453 -64.705 4.127 1.00 47.79 222 ILE B N 1
ATOM 3574 C CA . ILE B 1 222 ? -51.528 -65.951 3.451 1.00 47.93 222 ILE B CA 1
ATOM 3575 C C . ILE B 1 222 ? -50.309 -66.158 2.497 1.00 47.29 222 ILE B C 1
ATOM 3576 O O . ILE B 1 222 ? -50.205 -65.360 1.614 1.00 47.70 222 ILE B O 1
ATOM 3581 N N . LEU B 1 223 ? -49.396 -67.143 2.728 1.00 45.16 223 LEU B N 1
ATOM 3582 C CA . LEU B 1 223 ? -48.222 -67.395 1.945 1.00 44.56 223 LEU B CA 1
ATOM 3583 C C . LEU B 1 223 ? -48.277 -68.790 1.396 1.00 46.04 223 LEU B C 1
ATOM 3584 O O . LEU B 1 223 ? -48.852 -69.742 2.011 1.00 47.86 223 LEU B O 1
ATOM 3589 N N . TYR B 1 224 ? -47.661 -68.919 0.216 1.00 44.28 224 TYR B N 1
ATOM 3590 C CA . TYR B 1 224 ? -47.378 -70.174 -0.383 1.00 41.71 224 TYR B CA 1
ATOM 3591 C C . TYR B 1 224 ? -45.905 -70.165 -0.865 1.00 42.22 224 TYR B C 1
ATOM 3592 O O . TYR B 1 224 ? -45.620 -69.767 -1.912 1.00 43.03 224 TYR B O 1
ATOM 3601 N N . THR B 1 225 ? -44.963 -70.622 -0.082 1.00 42.62 225 THR B N 1
ATOM 3602 C CA . THR B 1 225 ? -43.603 -70.619 -0.487 1.00 43.65 225 THR B CA 1
ATOM 3603 C C . THR B 1 225 ? -43.107 -72.044 -0.437 1.00 44.93 225 THR B C 1
ATOM 3604 O O . THR B 1 225 ? -43.805 -72.956 0.021 1.00 43.08 225 THR B O 1
ATOM 3608 N N . ASP B 1 226 ? -41.860 -72.237 -0.874 1.00 46.93 226 ASP B N 1
ATOM 3609 C CA . ASP B 1 226 ? -41.336 -73.615 -0.785 1.00 49.30 226 ASP B CA 1
ATOM 3610 C C . ASP B 1 226 ? -41.358 -74.155 0.607 1.00 47.71 226 ASP B C 1
ATOM 3611 O O . ASP B 1 226 ? -41.659 -75.294 0.737 1.00 47.21 226 ASP B O 1
ATOM 3616 N N . ASP B 1 227 ? -41.069 -73.344 1.642 1.00 46.66 227 ASP B N 1
ATOM 3617 C CA . ASP B 1 227 ? -41.000 -73.892 2.991 1.00 46.98 227 ASP B CA 1
ATOM 3618 C C . ASP B 1 227 ? -42.216 -73.651 3.847 1.00 47.13 227 ASP B C 1
ATOM 3619 O O . ASP B 1 227 ? -42.318 -74.204 4.931 1.00 48.67 227 ASP B O 1
ATOM 3624 N N . LEU B 1 228 ? -43.108 -72.734 3.495 1.00 47.06 228 LEU B N 1
ATOM 3625 C CA . LEU B 1 228 ? -44.148 -72.473 4.478 1.00 44.86 228 LEU B CA 1
ATOM 3626 C C . LEU B 1 228 ? -45.393 -72.238 3.722 1.00 45.14 228 LEU B C 1
ATOM 3627 O O . LEU B 1 228 ? -45.310 -71.633 2.648 1.00 43.72 228 LEU B O 1
ATOM 3632 N N . ILE B 1 229 ? -46.493 -72.866 4.174 1.00 43.90 229 ILE B N 1
ATOM 3633 C CA . ILE B 1 229 ? -47.804 -72.529 3.606 1.00 44.13 229 ILE B CA 1
ATOM 3634 C C . ILE B 1 229 ? -48.623 -71.884 4.720 1.00 44.37 229 ILE B C 1
ATOM 3635 O O . ILE B 1 229 ? -48.730 -72.478 5.732 1.00 47.45 229 ILE B O 1
ATOM 3640 N N . LEU B 1 230 ? -49.142 -70.675 4.607 1.00 44.48 230 LEU B N 1
ATOM 3641 C CA . LEU B 1 230 ? -50.071 -70.140 5.652 1.00 44.71 230 LEU B CA 1
ATOM 3642 C C . LEU B 1 230 ? -51.406 -69.727 5.028 1.00 46.37 230 LEU B C 1
ATOM 3643 O O . LEU B 1 230 ? -51.513 -69.207 3.891 1.00 46.69 230 LEU B O 1
ATOM 3648 N N . PRO B 1 231 ? -52.452 -69.986 5.756 1.00 46.13 231 PRO B N 1
ATOM 3649 C CA . PRO B 1 231 ? -52.463 -70.721 7.023 1.00 44.37 231 PRO B CA 1
ATOM 3650 C C . PRO B 1 231 ? -52.097 -72.131 6.744 1.00 44.04 231 PRO B C 1
ATOM 3651 O O . PRO B 1 231 ? -51.987 -72.494 5.577 1.00 44.57 231 PRO B O 1
ATOM 3655 N N . HIS B 1 232 ? -51.972 -72.948 7.779 1.00 43.89 232 HIS B N 1
ATOM 3656 C CA . HIS B 1 232 ? -51.439 -74.289 7.592 1.00 44.03 232 HIS B CA 1
ATOM 3657 C C . HIS B 1 232 ? -52.586 -75.026 6.966 1.00 44.06 232 HIS B C 1
ATOM 3658 O O . HIS B 1 232 ? -53.768 -74.808 7.262 1.00 46.21 232 HIS B O 1
ATOM 3665 N N . PRO B 1 233 ? -52.281 -75.817 5.996 1.00 42.88 233 PRO B N 1
ATOM 3666 C CA . PRO B 1 233 ? -53.310 -76.390 5.174 1.00 43.29 233 PRO B CA 1
ATOM 3667 C C . PRO B 1 233 ? -54.267 -77.407 5.795 1.00 46.20 233 PRO B C 1
ATOM 3668 O O . PRO B 1 233 ? -55.200 -77.844 5.124 1.00 49.30 233 PRO B O 1
ATOM 3672 N N . TYR B 1 234 ? -54.081 -77.845 7.020 1.00 46.21 234 TYR B N 1
ATOM 3673 C CA . TYR B 1 234 ? -55.031 -78.855 7.527 1.00 47.17 234 TYR B CA 1
ATOM 3674 C C . TYR B 1 234 ? -55.878 -78.402 8.770 1.00 47.85 234 TYR B C 1
ATOM 3675 O O . TYR B 1 234 ? -56.618 -79.190 9.401 1.00 48.20 234 TYR B O 1
ATOM 3684 N N . ILE B 1 235 ? -55.680 -77.156 9.170 1.00 45.78 235 ILE B N 1
ATOM 3685 C CA . ILE B 1 235 ? -56.428 -76.620 10.264 1.00 45.73 235 ILE B CA 1
ATOM 3686 C C . ILE B 1 235 ? -57.904 -76.933 10.247 1.00 45.85 235 ILE B C 1
ATOM 3687 O O . ILE B 1 235 ? -58.430 -77.387 11.194 1.00 48.31 235 ILE B O 1
ATOM 3692 N N . ALA B 1 236 ? -58.594 -76.754 9.145 1.00 48.07 236 ALA B N 1
ATOM 3693 C CA . ALA B 1 236 ? -60.041 -76.988 9.239 1.00 47.42 236 ALA B CA 1
ATOM 3694 C C . ALA B 1 236 ? -60.364 -78.403 9.320 1.00 45.45 236 ALA B C 1
ATOM 3695 O O . ALA B 1 236 ? -61.457 -78.690 9.384 1.00 44.29 236 ALA B O 1
ATOM 3697 N N . GLU B 1 237 ? -59.393 -79.282 9.278 1.00 47.71 237 GLU B N 1
ATOM 3698 C CA . GLU B 1 237 ? -59.675 -80.701 9.248 1.00 48.96 237 GLU B CA 1
ATOM 3699 C C . GLU B 1 237 ? -59.216 -81.380 10.473 1.00 47.70 237 GLU B C 1
ATOM 3700 O O . GLU B 1 237 ? -59.412 -82.578 10.529 1.00 50.01 237 GLU B O 1
ATOM 3706 N N . ARG B 1 238 ? -58.601 -80.681 11.419 1.00 45.86 238 ARG B N 1
ATOM 3707 C CA . ARG B 1 238 ? -58.068 -81.330 12.586 1.00 46.46 238 ARG B CA 1
ATOM 3708 C C . ARG B 1 238 ? -58.697 -80.938 13.906 1.00 48.50 238 ARG B C 1
ATOM 3709 O O . ARG B 1 238 ? -58.309 -79.968 14.594 1.00 47.61 238 ARG B O 1
ATOM 3717 N N . LEU B 1 239 ? -59.685 -81.742 14.287 1.00 49.57 239 LEU B N 1
ATOM 3718 C CA . LEU B 1 239 ? -60.535 -81.392 15.392 1.00 47.10 239 LEU B CA 1
ATOM 3719 C C . LEU B 1 239 ? -59.632 -80.983 16.553 1.00 47.88 239 LEU B C 1
ATOM 3720 O O . LEU B 1 239 ? -59.860 -79.941 17.242 1.00 47.26 239 LEU B O 1
ATOM 3725 N N . PHE B 1 240 ? -58.539 -81.720 16.727 1.00 48.09 240 PHE B N 1
ATOM 3726 C CA . PHE B 1 240 ? -57.757 -81.441 17.922 1.00 50.90 240 PHE B CA 1
ATOM 3727 C C . PHE B 1 240 ? -57.036 -80.074 17.867 1.00 50.90 240 PHE B C 1
ATOM 3728 O O . PHE B 1 240 ? -56.775 -79.418 18.925 1.00 53.90 240 PHE B O 1
ATOM 3736 N N . VAL B 1 241 ? -56.722 -79.629 16.660 1.00 48.19 241 VAL B N 1
ATOM 3737 C CA . VAL B 1 241 ? -56.232 -78.268 16.529 1.00 46.98 241 VAL B CA 1
ATOM 3738 C C . VAL B 1 241 ? -57.398 -77.225 16.703 1.00 46.96 241 VAL B C 1
ATOM 3739 O O . VAL B 1 241 ? -57.242 -76.242 17.417 1.00 47.10 241 VAL B O 1
ATOM 3743 N N . LEU B 1 242 ? -58.580 -77.447 16.090 1.00 45.36 242 LEU B N 1
ATOM 3744 C CA . LEU B 1 242 ? -59.649 -76.503 16.329 1.00 43.68 242 LEU B CA 1
ATOM 3745 C C . LEU B 1 242 ? -60.023 -76.538 17.757 1.00 45.31 242 LEU B C 1
ATOM 3746 O O . LEU B 1 242 ? -60.491 -75.513 18.314 1.00 46.93 242 LEU B O 1
ATOM 3751 N N . GLU B 1 243 ? -59.871 -77.707 18.400 1.00 46.59 243 GLU B N 1
ATOM 3752 C CA . GLU B 1 243 ? -60.187 -77.743 19.850 1.00 47.81 243 GLU B CA 1
ATOM 3753 C C . GLU B 1 243 ? -59.549 -76.669 20.663 1.00 47.93 243 GLU B C 1
ATOM 3754 O O . GLU B 1 243 ? -60.205 -75.944 21.431 1.00 48.37 243 GLU B O 1
ATOM 3760 N N . SER B 1 244 ? -58.233 -76.552 20.464 1.00 46.72 244 SER B N 1
ATOM 3761 C CA . SER B 1 244 ? -57.497 -75.727 21.347 1.00 48.54 244 SER B CA 1
ATOM 3762 C C . SER B 1 244 ? -57.553 -74.330 20.808 1.00 45.83 244 SER B C 1
ATOM 3763 O O . SER B 1 244 ? -57.546 -73.336 21.505 1.00 44.48 244 SER B O 1
ATOM 3766 N N . LEU B 1 245 ? -57.685 -74.242 19.517 1.00 46.47 245 LEU B N 1
ATOM 3767 C CA . LEU B 1 245 ? -57.798 -72.935 18.877 1.00 44.94 245 LEU B CA 1
ATOM 3768 C C . LEU B 1 245 ? -59.093 -72.229 19.315 1.00 45.81 245 LEU B C 1
ATOM 3769 O O . LEU B 1 245 ? -59.087 -71.029 19.697 1.00 46.17 245 LEU B O 1
ATOM 3774 N N . GLN B 1 246 ? -60.166 -73.013 19.400 1.00 44.06 246 GLN B N 1
ATOM 3775 C CA . GLN B 1 246 ? -61.424 -72.448 19.706 1.00 45.43 246 GLN B CA 1
ATOM 3776 C C . GLN B 1 246 ? -61.459 -71.983 21.161 1.00 46.39 246 GLN B C 1
ATOM 3777 O O . GLN B 1 246 ? -62.131 -71.016 21.518 1.00 47.38 246 GLN B O 1
ATOM 3783 N N . GLU B 1 247 ? -60.723 -72.668 22.026 1.00 46.29 247 GLU B N 1
ATOM 3784 C CA . GLU B 1 247 ? -60.697 -72.267 23.429 1.00 44.23 247 GLU B CA 1
ATOM 3785 C C . GLU B 1 247 ? -60.065 -70.911 23.671 1.00 44.48 247 GLU B C 1
ATOM 3786 O O . GLU B 1 247 ? -60.485 -70.206 24.494 1.00 43.09 247 GLU B O 1
ATOM 3792 N N . ILE B 1 248 ? -59.039 -70.536 22.931 1.00 45.56 248 ILE B N 1
ATOM 3793 C CA . ILE B 1 248 ? -58.383 -69.270 23.189 1.00 45.10 248 ILE B CA 1
ATOM 3794 C C . ILE B 1 248 ? -58.756 -68.196 22.138 1.00 47.67 248 ILE B C 1
ATOM 3795 O O . ILE B 1 248 ? -58.334 -67.000 22.285 1.00 48.66 248 ILE B O 1
ATOM 3800 N N . ALA B 1 249 ? -59.425 -68.581 21.028 1.00 44.79 249 ALA B N 1
ATOM 3801 C CA . ALA B 1 249 ? -59.579 -67.596 19.972 1.00 45.21 249 ALA B CA 1
ATOM 3802 C C . ALA B 1 249 ? -60.763 -67.992 19.160 1.00 46.38 249 ALA B C 1
ATOM 3803 O O . ALA B 1 249 ? -60.731 -68.218 17.925 1.00 46.57 249 ALA B O 1
ATOM 3805 N N . PRO B 1 250 ? -61.897 -68.037 19.824 1.00 45.75 250 PRO B N 1
ATOM 3806 C CA . PRO B 1 250 ? -63.010 -68.529 19.026 1.00 44.80 250 PRO B CA 1
ATOM 3807 C C . PRO B 1 250 ? -63.485 -67.506 18.004 1.00 43.54 250 PRO B C 1
ATOM 3808 O O . PRO B 1 250 ? -64.264 -67.869 17.184 1.00 43.28 250 PRO B O 1
ATOM 3812 N N . HIS B 1 251 ? -63.088 -66.244 18.105 1.00 41.95 251 HIS B N 1
ATOM 3813 C CA . HIS B 1 251 ? -63.651 -65.385 17.114 1.00 43.99 251 HIS B CA 1
ATOM 3814 C C . HIS B 1 251 ? -62.683 -65.050 15.996 1.00 44.67 251 HIS B C 1
ATOM 3815 O O . HIS B 1 251 ? -63.014 -64.253 15.141 1.00 42.83 251 HIS B O 1
ATOM 3822 N N . PHE B 1 252 ? -61.518 -65.691 15.993 1.00 43.44 252 PHE B N 1
ATOM 3823 C CA . PHE B 1 252 ? -60.510 -65.314 15.065 1.00 42.85 252 PHE B CA 1
ATOM 3824 C C . PHE B 1 252 ? -60.977 -65.787 13.732 1.00 43.50 252 PHE B C 1
ATOM 3825 O O . PHE B 1 252 ? -61.597 -66.852 13.624 1.00 45.85 252 PHE B O 1
ATOM 3833 N N . ILE B 1 253 ? -60.764 -64.989 12.708 1.00 41.78 253 ILE B N 1
ATOM 3834 C CA . ILE B 1 253 ? -61.311 -65.445 11.463 1.00 42.23 253 ILE B CA 1
ATOM 3835 C C . ILE B 1 253 ? -60.352 -66.162 10.539 1.00 44.39 253 ILE B C 1
ATOM 3836 O O . ILE B 1 253 ? -59.269 -65.611 10.202 1.00 45.84 253 ILE B O 1
ATOM 3841 N N . HIS B 1 254 ? -60.697 -67.373 10.063 1.00 46.50 254 HIS B N 1
ATOM 3842 C CA . HIS B 1 254 ? -59.696 -68.122 9.217 1.00 45.28 254 HIS B CA 1
ATOM 3843 C C . HIS B 1 254 ? -59.523 -67.284 7.962 1.00 46.01 254 HIS B C 1
ATOM 3844 O O . HIS B 1 254 ? -60.541 -66.955 7.289 1.00 46.78 254 HIS B O 1
ATOM 3851 N N . PRO B 1 255 ? -58.296 -66.818 7.628 1.00 45.45 255 PRO B N 1
ATOM 3852 C CA . PRO B 1 255 ? -58.224 -65.896 6.381 1.00 43.03 255 PRO B CA 1
ATOM 3853 C C . PRO B 1 255 ? -58.619 -66.530 5.081 1.00 43.05 255 PRO B C 1
ATOM 3854 O O . PRO B 1 255 ? -58.860 -65.826 4.155 1.00 48.71 255 PRO B O 1
ATOM 3858 N N . ILE B 1 256 ? -58.731 -67.846 4.969 1.00 41.85 256 ILE B N 1
ATOM 3859 C CA . ILE B 1 256 ? -59.244 -68.442 3.729 1.00 42.35 256 ILE B CA 1
ATOM 3860 C C . ILE B 1 256 ? -60.651 -68.751 3.736 1.00 41.65 256 ILE B C 1
ATOM 3861 O O . ILE B 1 256 ? -61.342 -68.315 2.865 1.00 43.40 256 ILE B O 1
ATOM 3866 N N . LEU B 1 257 ? -61.090 -69.442 4.771 1.00 43.21 257 LEU B N 1
ATOM 3867 C CA . LEU B 1 257 ? -62.460 -69.970 4.822 1.00 44.48 257 LEU B CA 1
ATOM 3868 C C . LEU B 1 257 ? -63.354 -68.878 5.239 1.00 43.83 257 LEU B C 1
ATOM 3869 O O . LEU B 1 257 ? -64.522 -68.963 5.107 1.00 44.92 257 LEU B O 1
ATOM 3874 N N . LYS B 1 258 ? -62.765 -67.817 5.721 1.00 45.06 258 LYS B N 1
ATOM 3875 C CA . LYS B 1 258 ? -63.510 -66.605 6.010 1.00 45.95 258 LYS B CA 1
ATOM 3876 C C . LYS B 1 258 ? -64.614 -66.884 7.046 1.00 46.08 258 LYS B C 1
ATOM 3877 O O . LYS B 1 258 ? -65.681 -66.304 7.011 1.00 43.40 258 LYS B O 1
ATOM 3883 N N . GLN B 1 259 ? -64.280 -67.782 7.987 1.00 46.93 259 GLN B N 1
ATOM 3884 C CA . GLN B 1 259 ? -65.114 -68.122 9.134 1.00 45.78 259 GLN B CA 1
ATOM 3885 C C . GLN B 1 259 ? -64.352 -68.109 10.460 1.00 46.96 259 GLN B C 1
ATOM 3886 O O . GLN B 1 259 ? -63.078 -68.242 10.493 1.00 46.17 259 GLN B O 1
ATOM 3892 N N . PRO B 1 260 ? -65.117 -67.888 11.569 1.00 46.64 260 PRO B N 1
ATOM 3893 C CA . PRO B 1 260 ? -64.571 -67.911 12.950 1.00 45.24 260 PRO B CA 1
ATOM 3894 C C . PRO B 1 260 ? -64.207 -69.360 13.330 1.00 45.10 260 PRO B C 1
ATOM 3895 O O . PRO B 1 260 ? -64.949 -70.330 13.019 1.00 43.21 260 PRO B O 1
ATOM 3899 N N . ILE B 1 261 ? -63.062 -69.497 13.965 1.00 44.31 261 ILE B N 1
ATOM 3900 C CA . ILE B 1 261 ? -62.705 -70.777 14.566 1.00 44.91 261 ILE B CA 1
ATOM 3901 C C . ILE B 1 261 ? -63.908 -71.484 15.198 1.00 45.13 261 ILE B C 1
ATOM 3902 O O . ILE B 1 261 ? -64.276 -72.587 14.843 1.00 44.22 261 ILE B O 1
ATOM 3907 N N . ARG B 1 262 ? -64.551 -70.790 16.099 1.00 44.97 262 ARG B N 1
ATOM 3908 C CA . ARG B 1 262 ? -65.738 -71.285 16.702 1.00 46.94 262 ARG B CA 1
ATOM 3909 C C . ARG B 1 262 ? -66.605 -72.077 15.742 1.00 45.82 262 ARG B C 1
ATOM 3910 O O . ARG B 1 262 ? -66.999 -73.171 16.024 1.00 45.11 262 ARG B O 1
ATOM 3918 N N . ASN B 1 263 ? -66.906 -71.518 14.591 1.00 46.80 263 ASN B N 1
ATOM 3919 C CA . ASN B 1 263 ? -67.757 -72.192 13.584 1.00 47.10 263 ASN B CA 1
ATOM 3920 C C . ASN B 1 263 ? -67.145 -73.413 12.882 1.00 47.47 263 ASN B C 1
ATOM 3921 O O . ASN B 1 263 ? -67.841 -74.471 12.728 1.00 49.90 263 ASN B O 1
ATOM 3926 N N . LEU B 1 264 ? -65.884 -73.265 12.446 1.00 45.67 264 LEU B N 1
ATOM 3927 C CA . LEU B 1 264 ? -65.124 -74.348 11.884 1.00 45.15 264 LEU B CA 1
ATOM 3928 C C . LEU B 1 264 ? -65.090 -75.503 12.875 1.00 48.19 264 LEU B C 1
ATOM 3929 O O . LEU B 1 264 ? -65.073 -76.697 12.466 1.00 50.55 264 LEU B O 1
ATOM 3934 N N . TYR B 1 265 ? -65.172 -75.188 14.166 1.00 47.09 265 TYR B N 1
ATOM 3935 C CA . TYR B 1 265 ? -65.107 -76.207 15.191 1.00 46.84 265 TYR B CA 1
ATOM 3936 C C . TYR B 1 265 ? -66.422 -77.001 15.276 1.00 47.60 265 TYR B C 1
ATOM 3937 O O . TYR B 1 265 ? -66.529 -78.225 15.105 1.00 45.58 265 TYR B O 1
ATOM 3946 N N . ASP B 1 266 ? -67.493 -76.278 15.401 1.00 50.42 266 ASP B N 1
ATOM 3947 C CA . ASP B 1 266 ? -68.724 -77.003 15.228 1.00 51.75 266 ASP B CA 1
ATOM 3948 C C . ASP B 1 266 ? -68.946 -77.997 14.118 1.00 52.36 266 ASP B C 1
ATOM 3949 O O . ASP B 1 266 ? -69.771 -78.828 14.428 1.00 55.85 266 ASP B O 1
ATOM 3954 N N . ALA B 1 267 ? -68.277 -78.052 12.926 1.00 50.49 267 ALA B N 1
ATOM 3955 C CA . ALA B 1 267 ? -68.097 -79.507 12.416 1.00 48.25 267 ALA B CA 1
ATOM 3956 C C . ALA B 1 267 ? -66.959 -80.604 13.010 1.00 49.01 267 ALA B C 1
ATOM 3957 O O . ALA B 1 267 ? -65.794 -80.821 12.485 1.00 44.63 267 ALA B O 1
ATOM 3959 N N . LEU B 1 268 ? -67.122 -81.419 14.083 1.00 48.64 268 LEU B N 1
ATOM 3960 N N . MET C 1 1 ? -7.659 -9.285 -12.512 1.00 56.86 1 MET C N 1
ATOM 3961 C CA . MET C 1 1 ? -7.284 -10.469 -13.274 1.00 57.63 1 MET C CA 1
ATOM 3962 C C . MET C 1 1 ? -8.428 -11.477 -13.324 1.00 53.96 1 MET C C 1
ATOM 3963 O O . MET C 1 1 ? -9.262 -11.529 -12.421 1.00 52.50 1 MET C O 1
ATOM 3968 N N . ASP C 1 2 ? -8.460 -12.276 -14.386 1.00 50.60 2 ASP C N 1
ATOM 3969 C CA . ASP C 1 2 ? -9.579 -13.149 -14.644 1.00 47.72 2 ASP C CA 1
ATOM 3970 C C . ASP C 1 2 ? -9.240 -14.464 -13.984 1.00 47.27 2 ASP C C 1
ATOM 3971 O O . ASP C 1 2 ? -8.110 -14.664 -13.571 1.00 47.52 2 ASP C O 1
ATOM 3976 N N . GLN C 1 3 ? -10.212 -15.360 -13.829 1.00 46.38 3 GLN C N 1
ATOM 3977 C CA . GLN C 1 3 ? -9.905 -16.617 -13.214 1.00 43.86 3 GLN C CA 1
ATOM 3978 C C . GLN C 1 3 ? -10.733 -17.680 -13.742 1.00 44.23 3 GLN C C 1
ATOM 3979 O O . GLN C 1 3 ? -11.985 -17.517 -13.860 1.00 46.03 3 GLN C O 1
ATOM 3985 N N . LEU C 1 4 ? -10.047 -18.795 -13.955 1.00 41.95 4 LEU C N 1
ATOM 3986 C CA . LEU C 1 4 ? -10.681 -20.026 -14.358 1.00 43.67 4 LEU C CA 1
ATOM 3987 C C . LEU C 1 4 ? -10.767 -20.839 -13.112 1.00 43.09 4 LEU C C 1
ATOM 3988 O O . LEU C 1 4 ? -9.766 -20.995 -12.424 1.00 43.69 4 LEU C O 1
ATOM 3993 N N . GLN C 1 5 ? -11.927 -21.396 -12.814 1.00 42.54 5 GLN C N 1
ATOM 3994 C CA . GLN C 1 5 ? -11.921 -22.301 -11.663 1.00 44.40 5 GLN C CA 1
ATOM 3995 C C . GLN C 1 5 ? -12.596 -23.594 -11.774 1.00 42.93 5 GLN C C 1
ATOM 3996 O O . GLN C 1 5 ? -13.549 -23.679 -12.527 1.00 42.53 5 GLN C O 1
ATOM 4002 N N . ILE C 1 6 ? -11.990 -24.607 -11.115 1.00 40.94 6 ILE C N 1
ATOM 4003 C CA . ILE C 1 6 ? -12.535 -25.944 -11.124 1.00 43.92 6 ILE C CA 1
ATOM 4004 C C . ILE C 1 6 ? -13.055 -26.266 -9.739 1.00 43.60 6 ILE C C 1
ATOM 4005 O O . ILE C 1 6 ? -12.255 -26.367 -8.825 1.00 45.70 6 ILE C O 1
ATOM 4010 N N . LYS C 1 7 ? -14.367 -26.375 -9.540 1.00 41.58 7 LYS C N 1
ATOM 4011 C CA . LYS C 1 7 ? -14.879 -26.559 -8.194 1.00 41.62 7 LYS C CA 1
ATOM 4012 C C . LYS C 1 7 ? -15.231 -28.002 -7.863 1.00 43.50 7 LYS C C 1
ATOM 4013 O O . LYS C 1 7 ? -16.134 -28.602 -8.500 1.00 42.94 7 LYS C O 1
ATOM 4019 N N . ASP C 1 8 ? -14.564 -28.575 -6.858 1.00 42.45 8 ASP C N 1
ATOM 4020 C CA . ASP C 1 8 ? -14.991 -29.899 -6.266 1.00 43.82 8 ASP C CA 1
ATOM 4021 C C . ASP C 1 8 ? -14.967 -31.075 -7.200 1.00 44.79 8 ASP C C 1
ATOM 4022 O O . ASP C 1 8 ? -15.971 -31.814 -7.330 1.00 44.38 8 ASP C O 1
ATOM 4027 N N . LEU C 1 9 ? -13.828 -31.213 -7.867 1.00 43.25 9 LEU C N 1
ATOM 4028 C CA . LEU C 1 9 ? -13.500 -32.380 -8.616 1.00 44.68 9 LEU C CA 1
ATOM 4029 C C . LEU C 1 9 ? -13.310 -33.566 -7.704 1.00 45.97 9 LEU C C 1
ATOM 4030 O O . LEU C 1 9 ? -12.456 -33.554 -6.779 1.00 47.71 9 LEU C O 1
ATOM 4035 N N . GLU C 1 10 ? -14.026 -34.629 -7.978 1.00 44.80 10 GLU C N 1
ATOM 4036 C CA . GLU C 1 10 ? -13.878 -35.795 -7.119 1.00 46.54 10 GLU C CA 1
ATOM 4037 C C . GLU C 1 10 ? -12.750 -36.694 -7.573 1.00 46.98 10 GLU C C 1
ATOM 4038 O O . GLU C 1 10 ? -12.532 -36.862 -8.769 1.00 48.89 10 GLU C O 1
ATOM 4044 N N . MET C 1 11 ? -12.031 -37.288 -6.647 1.00 48.10 11 MET C N 1
ATOM 4045 C CA . MET C 1 11 ? -10.848 -38.116 -7.004 1.00 48.33 11 MET C CA 1
ATOM 4046 C C . MET C 1 11 ? -10.651 -39.200 -5.987 1.00 47.28 11 MET C C 1
ATOM 4047 O O . MET C 1 11 ? -10.525 -38.892 -4.774 1.00 48.23 11 MET C O 1
ATOM 4052 N N . PHE C 1 12 ? -10.611 -40.448 -6.414 1.00 44.35 12 PHE C N 1
ATOM 4053 C CA . PHE C 1 12 ? -10.277 -41.390 -5.353 1.00 44.22 12 PHE C CA 1
ATOM 4054 C C . PHE C 1 12 ? -8.826 -41.721 -5.374 1.00 44.01 12 PHE C C 1
ATOM 4055 O O . PHE C 1 12 ? -8.267 -41.862 -6.434 1.00 48.23 12 PHE C O 1
ATOM 4063 N N . ALA C 1 13 ? -8.185 -41.829 -4.210 1.00 43.27 13 ALA C N 1
ATOM 4064 C CA . ALA C 1 13 ? -6.787 -42.144 -4.100 1.00 41.32 13 ALA C CA 1
ATOM 4065 C C . ALA C 1 13 ? -6.454 -42.826 -2.798 1.00 41.71 13 ALA C C 1
ATOM 4066 O O . ALA C 1 13 ? -7.322 -43.257 -2.074 1.00 38.46 13 ALA C O 1
ATOM 4068 N N . TYR C 1 14 ? -5.151 -42.985 -2.556 1.00 44.07 14 TYR C N 1
ATOM 4069 C CA . TYR C 1 14 ? -4.654 -43.740 -1.425 1.00 44.25 14 TYR C CA 1
ATOM 4070 C C . TYR C 1 14 ? -3.683 -42.996 -0.541 1.00 46.81 14 TYR C C 1
ATOM 4071 O O . TYR C 1 14 ? -2.710 -43.638 -0.010 1.00 50.71 14 TYR C O 1
ATOM 4080 N N . HIS C 1 15 ? -3.895 -41.679 -0.358 1.00 46.32 15 HIS C N 1
ATOM 4081 C CA . HIS C 1 15 ? -2.926 -40.897 0.402 1.00 47.38 15 HIS C CA 1
ATOM 4082 C C . HIS C 1 15 ? -3.242 -40.964 1.920 1.00 49.08 15 HIS C C 1
ATOM 4083 O O . HIS C 1 15 ? -4.416 -41.085 2.251 1.00 52.15 15 HIS C O 1
ATOM 4090 N N . GLY C 1 16 ? -2.217 -40.975 2.812 1.00 50.59 16 GLY C N 1
ATOM 4091 C CA . GLY C 1 16 ? -2.381 -40.696 4.278 1.00 49.70 16 GLY C CA 1
ATOM 4092 C C . GLY C 1 16 ? -1.244 -41.391 5.028 1.00 49.88 16 GLY C C 1
ATOM 4093 O O . GLY C 1 16 ? -0.418 -42.094 4.381 1.00 49.52 16 GLY C O 1
ATOM 4094 N N . LEU C 1 17 ? -1.193 -41.192 6.352 1.00 50.17 17 LEU C N 1
ATOM 4095 C CA . LEU C 1 17 ? -0.028 -41.643 7.129 1.00 52.23 17 LEU C CA 1
ATOM 4096 C C . LEU C 1 17 ? -0.361 -43.015 7.545 1.00 52.83 17 LEU C C 1
ATOM 4097 O O . LEU C 1 17 ? 0.528 -43.905 7.349 1.00 53.92 17 LEU C O 1
ATOM 4102 N N . PHE C 1 18 ? -1.580 -43.262 8.069 1.00 50.53 18 PHE C N 1
ATOM 4103 C CA . PHE C 1 18 ? -1.867 -44.629 8.537 1.00 51.95 18 PHE C CA 1
ATOM 4104 C C . PHE C 1 18 ? -1.682 -45.724 7.436 1.00 52.46 18 PHE C C 1
ATOM 4105 O O . PHE C 1 18 ? -2.211 -45.570 6.336 1.00 53.70 18 PHE C O 1
ATOM 4113 N N . PRO C 1 19 ? -1.010 -46.867 7.719 1.00 50.59 19 PRO C N 1
ATOM 4114 C CA . PRO C 1 19 ? -1.065 -47.799 6.554 1.00 50.62 19 PRO C CA 1
ATOM 4115 C C . PRO C 1 19 ? -2.519 -48.360 6.181 1.00 50.49 19 PRO C C 1
ATOM 4116 O O . PRO C 1 19 ? -2.719 -48.820 5.053 1.00 50.99 19 PRO C O 1
ATOM 4120 N N . SER C 1 20 ? -3.514 -48.311 7.076 1.00 49.43 20 SER C N 1
ATOM 4121 C CA . SER C 1 20 ? -4.898 -48.714 6.682 1.00 49.66 20 SER C CA 1
ATOM 4122 C C . SER C 1 20 ? -5.438 -47.713 5.645 1.00 50.97 20 SER C C 1
ATOM 4123 O O . SER C 1 20 ? -6.221 -48.102 4.708 1.00 52.27 20 SER C O 1
ATOM 4126 N N . GLU C 1 21 ? -5.058 -46.426 5.762 1.00 48.25 21 GLU C N 1
ATOM 4127 C CA . GLU C 1 21 ? -5.504 -45.524 4.731 1.00 46.01 21 GLU C CA 1
ATOM 4128 C C . GLU C 1 21 ? -4.840 -45.942 3.408 1.00 47.37 21 GLU C C 1
ATOM 4129 O O . GLU C 1 21 ? -5.484 -45.811 2.379 1.00 51.02 21 GLU C O 1
ATOM 4135 N N . LYS C 1 22 ? -3.575 -46.400 3.380 1.00 46.51 22 LYS C N 1
ATOM 4136 C CA . LYS C 1 22 ? -2.954 -46.583 2.052 1.00 46.70 22 LYS C CA 1
ATOM 4137 C C . LYS C 1 22 ? -3.563 -47.815 1.449 1.00 46.14 22 LYS C C 1
ATOM 4138 O O . LYS C 1 22 ? -3.445 -48.043 0.304 1.00 46.27 22 LYS C O 1
ATOM 4144 N N . GLU C 1 23 ? -4.258 -48.588 2.248 1.00 46.62 23 GLU C N 1
ATOM 4145 C CA . GLU C 1 23 ? -4.785 -49.858 1.849 1.00 46.87 23 GLU C CA 1
ATOM 4146 C C . GLU C 1 23 ? -6.210 -49.723 1.290 1.00 45.77 23 GLU C C 1
ATOM 4147 O O . GLU C 1 23 ? -6.490 -50.341 0.320 1.00 42.49 23 GLU C O 1
ATOM 4153 N N . LEU C 1 24 ? -7.077 -48.900 1.909 1.00 45.92 24 LEU C N 1
ATOM 4154 C CA . LEU C 1 24 ? -8.481 -48.673 1.468 1.00 45.25 24 LEU C CA 1
ATOM 4155 C C . LEU C 1 24 ? -8.690 -47.544 0.501 1.00 43.98 24 LEU C C 1
ATOM 4156 O O . LEU C 1 24 ? -9.546 -47.623 -0.352 1.00 41.32 24 LEU C O 1
ATOM 4161 N N . GLY C 1 25 ? -7.965 -46.448 0.757 1.00 43.97 25 GLY C N 1
ATOM 4162 C CA . GLY C 1 25 ? -7.901 -45.214 -0.056 1.00 43.29 25 GLY C CA 1
ATOM 4163 C C . GLY C 1 25 ? -9.172 -44.519 0.344 1.00 44.15 25 GLY C C 1
ATOM 4164 O O . GLY C 1 25 ? -9.835 -45.021 1.154 1.00 45.98 25 GLY C O 1
ATOM 4165 N N . GLN C 1 26 ? -9.557 -43.419 -0.252 1.00 42.60 26 GLN C N 1
ATOM 4166 C CA . GLN C 1 26 ? -10.621 -42.705 0.261 1.00 42.47 26 GLN C CA 1
ATOM 4167 C C . GLN C 1 26 ? -10.941 -41.592 -0.747 1.00 45.05 26 GLN C C 1
ATOM 4168 O O . GLN C 1 26 ? -10.234 -41.395 -1.680 1.00 44.01 26 GLN C O 1
ATOM 4174 N N . LYS C 1 27 ? -12.022 -40.852 -0.563 1.00 46.44 27 LYS C N 1
ATOM 4175 C CA . LYS C 1 27 ? -12.351 -39.848 -1.487 1.00 45.77 27 LYS C CA 1
ATOM 4176 C C . LYS C 1 27 ? -11.722 -38.504 -1.154 1.00 46.34 27 LYS C C 1
ATOM 4177 O O . LYS C 1 27 ? -11.746 -38.054 0.024 1.00 49.45 27 LYS C O 1
ATOM 4183 N N . PHE C 1 28 ? -11.169 -37.852 -2.178 1.00 45.15 28 PHE C N 1
ATOM 4184 C CA . PHE C 1 28 ? -10.619 -36.522 -2.008 1.00 44.56 28 PHE C 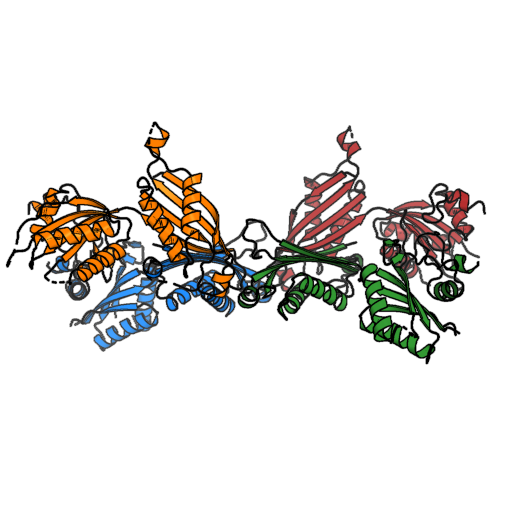CA 1
ATOM 4185 C C . PHE C 1 28 ? -11.310 -35.604 -3.025 1.00 43.64 28 PHE C C 1
ATOM 4186 O O . PHE C 1 28 ? -11.743 -36.042 -4.088 1.00 44.09 28 PHE C O 1
ATOM 4194 N N . ILE C 1 29 ? -11.440 -34.350 -2.683 1.00 41.24 29 ILE C N 1
ATOM 4195 C CA . ILE C 1 29 ? -12.111 -33.447 -3.514 1.00 43.52 29 ILE C CA 1
ATOM 4196 C C . ILE C 1 29 ? -11.119 -32.299 -3.803 1.00 46.55 29 ILE C C 1
ATOM 4197 O O . ILE C 1 29 ? -10.469 -31.828 -2.840 1.00 46.61 29 ILE C O 1
ATOM 4202 N N . VAL C 1 30 ? -11.019 -31.828 -5.082 1.00 45.18 30 VAL C N 1
ATOM 4203 C CA . VAL C 1 30 ? -10.094 -30.734 -5.420 1.00 43.75 30 VAL C CA 1
ATOM 4204 C C . VAL C 1 30 ? -10.798 -29.522 -5.917 1.00 43.70 30 VAL C C 1
ATOM 4205 O O . VAL C 1 30 ? -11.774 -29.682 -6.593 1.00 49.15 30 VAL C O 1
ATOM 4209 N N . SER C 1 31 ? -10.343 -28.307 -5.656 1.00 45.16 31 SER C N 1
ATOM 4210 C CA . SER C 1 31 ? -11.015 -27.047 -6.155 1.00 43.86 31 SER C CA 1
ATOM 4211 C C . SER C 1 31 ? -9.880 -26.089 -6.446 1.00 44.42 31 SER C C 1
ATOM 4212 O O . SER C 1 31 ? -8.944 -26.011 -5.648 1.00 49.65 31 SER C O 1
ATOM 4215 N N . ALA C 1 32 ? -9.813 -25.429 -7.592 1.00 42.56 32 ALA C N 1
ATOM 4216 C CA . ALA C 1 32 ? -8.642 -24.538 -7.816 1.00 41.04 32 ALA C CA 1
ATOM 4217 C C . ALA C 1 32 ? -9.133 -23.293 -8.439 1.00 42.81 32 ALA C C 1
ATOM 4218 O O . ALA C 1 32 ? -10.219 -23.297 -9.039 1.00 43.12 32 ALA C O 1
ATOM 4220 N N . ILE C 1 33 ? -8.372 -22.217 -8.269 1.00 44.47 33 ILE C N 1
ATOM 4221 C CA . ILE C 1 33 ? -8.616 -20.989 -9.011 1.00 45.92 33 ILE C CA 1
ATOM 4222 C C . ILE C 1 33 ? -7.339 -20.704 -9.734 1.00 47.24 33 ILE C C 1
ATOM 4223 O O . ILE C 1 33 ? -6.315 -20.415 -9.074 1.00 49.98 33 ILE C O 1
ATOM 4228 N N . LEU C 1 34 ? -7.373 -20.809 -11.056 1.00 46.13 34 LEU C N 1
ATOM 4229 C CA . LEU C 1 34 ? -6.220 -20.434 -11.908 1.00 45.04 34 LEU C CA 1
ATOM 4230 C C . LEU C 1 34 ? -6.384 -19.004 -12.405 1.00 45.58 34 LEU C C 1
ATOM 4231 O O . LEU C 1 34 ? -7.487 -18.627 -12.908 1.00 47.56 34 LEU C O 1
ATOM 4236 N N . SER C 1 35 ? -5.382 -18.144 -12.234 1.00 45.13 35 SER C N 1
ATOM 4237 C CA . SER C 1 35 ? -5.591 -16.725 -12.697 1.00 45.13 35 SER C CA 1
ATOM 4238 C C . SER C 1 35 ? -4.693 -16.295 -13.811 1.00 47.41 35 SER C C 1
ATOM 4239 O O . SER C 1 35 ? -3.513 -16.647 -13.832 1.00 51.21 35 SER C O 1
ATOM 4242 N N . TYR C 1 36 ? -5.229 -15.519 -14.752 1.00 47.87 36 TYR C N 1
ATOM 4243 C CA . TYR C 1 36 ? -4.472 -14.992 -15.888 1.00 45.28 36 TYR C CA 1
ATOM 4244 C C . TYR C 1 36 ? -5.430 -14.082 -16.631 1.00 46.52 36 TYR C C 1
ATOM 4245 O O . TYR C 1 36 ? -6.641 -14.017 -16.274 1.00 47.71 36 TYR C O 1
ATOM 4254 N N . ASP C 1 37 ? -4.932 -13.350 -17.645 1.00 47.36 37 ASP C N 1
ATOM 4255 C CA . ASP C 1 37 ? -5.732 -12.323 -18.320 1.00 43.34 37 ASP C CA 1
ATOM 4256 C C . ASP C 1 37 ? -6.504 -12.988 -19.464 1.00 43.25 37 ASP C C 1
ATOM 4257 O O . ASP C 1 37 ? -5.940 -13.345 -20.430 1.00 46.39 37 ASP C O 1
ATOM 4262 N N . MET C 1 38 ? -7.808 -13.196 -19.360 1.00 43.02 38 MET C N 1
ATOM 4263 C CA . MET C 1 38 ? -8.546 -13.848 -20.456 1.00 43.03 38 MET C CA 1
ATOM 4264 C C . MET C 1 38 ? -8.957 -12.950 -21.606 1.00 41.63 38 MET C C 1
ATOM 4265 O O . MET C 1 38 ? -9.669 -13.329 -22.517 1.00 39.50 38 MET C O 1
ATOM 4270 N N . THR C 1 39 ? -8.529 -11.710 -21.532 1.00 44.04 39 THR C N 1
ATOM 4271 C CA . THR C 1 39 ? -8.953 -10.690 -22.515 1.00 45.01 39 THR C CA 1
ATOM 4272 C C . THR C 1 39 ? -8.523 -11.117 -23.952 1.00 42.92 39 THR C C 1
ATOM 4273 O O . THR C 1 39 ? -9.314 -11.223 -24.847 1.00 39.03 39 THR C O 1
ATOM 4277 N N . LYS C 1 40 ? -7.272 -11.515 -24.131 1.00 45.93 40 LYS C N 1
ATOM 4278 C CA . LYS C 1 40 ? -6.897 -12.072 -25.475 1.00 47.03 40 LYS C CA 1
ATOM 4279 C C . LYS C 1 40 ? -7.799 -13.274 -25.978 1.00 45.55 40 LYS C C 1
ATOM 4280 O O . LYS C 1 40 ? -8.258 -13.299 -27.069 1.00 45.48 40 LYS C O 1
ATOM 4286 N N . ALA C 1 41 ? -8.027 -14.291 -25.167 1.00 46.39 41 ALA C N 1
ATOM 4287 C CA . ALA C 1 41 ? -8.839 -15.434 -25.585 1.00 44.66 41 ALA C CA 1
ATOM 4288 C C . ALA C 1 41 ? -10.287 -15.034 -25.913 1.00 44.47 41 ALA C C 1
ATOM 4289 O O . ALA C 1 41 ? -10.866 -15.584 -26.870 1.00 44.42 41 ALA C O 1
ATOM 4291 N N . ALA C 1 42 ? -10.845 -14.087 -25.158 1.00 42.37 42 ALA C N 1
ATOM 4292 C CA . ALA C 1 42 ? -12.243 -13.714 -25.312 1.00 40.54 42 ALA C CA 1
ATOM 4293 C C . ALA C 1 42 ? -12.455 -13.005 -26.614 1.00 39.63 42 ALA C C 1
ATOM 4294 O O . ALA C 1 42 ? -13.469 -13.124 -27.233 1.00 41.48 42 ALA C O 1
ATOM 4296 N N . THR C 1 43 ? -11.451 -12.293 -27.030 1.00 39.73 43 THR C N 1
ATOM 4297 C CA . THR C 1 43 ? -11.466 -11.263 -28.034 1.00 39.09 43 THR C CA 1
ATOM 4298 C C . THR C 1 43 ? -10.977 -11.715 -29.349 1.00 39.78 43 THR C C 1
ATOM 4299 O O . THR C 1 43 ? -11.505 -11.225 -30.318 1.00 41.22 43 THR C O 1
ATOM 4303 N N . ASP C 1 44 ? -9.912 -12.557 -29.386 1.00 38.75 44 ASP C N 1
ATOM 4304 C CA . ASP C 1 44 ? -9.274 -13.025 -30.600 1.00 38.44 44 ASP C CA 1
ATOM 4305 C C . ASP C 1 44 ? -9.705 -14.430 -30.911 1.00 38.08 44 ASP C C 1
ATOM 4306 O O . ASP C 1 44 ? -9.300 -15.014 -31.910 1.00 35.53 44 ASP C O 1
ATOM 4311 N N . LEU C 1 45 ? -10.536 -14.966 -30.029 1.00 39.09 45 LEU C N 1
ATOM 4312 C CA . LEU C 1 45 ? -11.120 -16.308 -30.136 1.00 39.64 45 LEU C CA 1
ATOM 4313 C C . LEU C 1 45 ? -9.942 -17.232 -30.171 1.00 40.39 45 LEU C C 1
ATOM 4314 O O . LEU C 1 45 ? -9.841 -18.047 -31.135 1.00 40.71 45 LEU C O 1
ATOM 4319 N N . ASP C 1 46 ? -9.004 -17.009 -29.232 1.00 37.75 46 ASP C N 1
ATOM 4320 C CA . ASP C 1 46 ? -7.662 -17.530 -29.316 1.00 36.22 46 ASP C CA 1
ATOM 4321 C C . ASP C 1 46 ? -7.527 -18.754 -28.459 1.00 37.99 46 ASP C C 1
ATOM 4322 O O . ASP C 1 46 ? -7.284 -18.654 -27.264 1.00 37.98 46 ASP C O 1
ATOM 4327 N N . LEU C 1 47 ? -7.695 -19.931 -29.040 1.00 38.53 47 LEU C N 1
ATOM 4328 C CA . LEU C 1 47 ? -7.835 -21.128 -28.222 1.00 39.39 47 LEU C CA 1
ATOM 4329 C C . LEU C 1 47 ? -6.578 -21.368 -27.377 1.00 40.49 47 LEU C C 1
ATOM 4330 O O . LEU C 1 47 ? -6.665 -21.936 -26.290 1.00 40.93 47 LEU C O 1
ATOM 4335 N N . THR C 1 48 ? -5.425 -20.953 -27.896 1.00 39.51 48 THR C N 1
ATOM 4336 C CA . THR C 1 48 ? -4.152 -21.215 -27.295 1.00 37.50 48 THR C CA 1
ATOM 4337 C C . THR C 1 48 ? -4.075 -20.332 -26.055 1.00 39.55 48 THR C C 1
ATOM 4338 O O . THR C 1 48 ? -3.294 -20.609 -25.170 1.00 42.15 48 THR C O 1
ATOM 4342 N N . ALA C 1 49 ? -4.845 -19.253 -25.979 1.00 38.41 49 ALA C N 1
ATOM 4343 C CA . ALA C 1 49 ? -4.755 -18.430 -24.847 1.00 39.35 49 ALA C CA 1
ATOM 4344 C C . ALA C 1 49 ? -5.783 -18.859 -23.800 1.00 42.95 49 ALA C C 1
ATOM 4345 O O . ALA C 1 49 ? -6.063 -18.080 -22.875 1.00 48.45 49 ALA C O 1
ATOM 4347 N N . SER C 1 50 ? -6.416 -20.015 -23.913 1.00 40.99 50 SER C N 1
ATOM 4348 C CA . SER C 1 50 ? -7.083 -20.448 -22.716 1.00 46.48 50 SER C CA 1
ATOM 4349 C C . SER C 1 50 ? -6.748 -21.838 -22.249 1.00 47.45 50 SER C C 1
ATOM 4350 O O . SER C 1 50 ? -6.213 -22.605 -23.001 1.00 49.14 50 SER C O 1
ATOM 4353 N N . VAL C 1 51 ? -7.085 -22.196 -21.031 1.00 48.37 51 VAL C N 1
ATOM 4354 C CA . VAL C 1 51 ? -6.786 -23.513 -20.579 1.00 50.94 51 VAL C CA 1
ATOM 4355 C C . VAL C 1 51 ? -7.968 -24.440 -20.883 1.00 51.15 51 VAL C C 1
ATOM 4356 O O . VAL C 1 51 ? -9.059 -23.979 -20.770 1.00 54.55 51 VAL C O 1
ATOM 4360 N N . HIS C 1 52 ? -7.760 -25.685 -21.352 1.00 53.65 52 HIS C N 1
ATOM 4361 C CA . HIS C 1 52 ? -8.825 -26.718 -21.650 1.00 54.26 52 HIS C CA 1
ATOM 4362 C C . HIS C 1 52 ? -9.115 -27.448 -20.304 1.00 57.20 52 HIS C C 1
ATOM 4363 O O . HIS C 1 52 ? -8.204 -28.030 -19.623 1.00 58.33 52 HIS C O 1
ATOM 4370 N N . TYR C 1 53 ? -10.363 -27.411 -19.861 1.00 57.36 53 TYR C N 1
ATOM 4371 C CA . TYR C 1 53 ? -10.713 -28.025 -18.555 1.00 54.44 53 TYR C CA 1
ATOM 4372 C C . TYR C 1 53 ? -10.522 -29.483 -18.564 1.00 53.77 53 TYR C C 1
ATOM 4373 O O . TYR C 1 53 ? -9.909 -30.094 -17.686 1.00 52.79 53 TYR C O 1
ATOM 4382 N N . GLY C 1 54 ? -11.186 -30.027 -19.571 1.00 54.65 54 GLY C N 1
ATOM 4383 C CA . GLY C 1 54 ? -11.245 -31.457 -19.740 1.00 55.22 54 GLY C CA 1
ATOM 4384 C C . GLY C 1 54 ? -9.822 -31.900 -19.502 1.00 52.86 54 GLY C C 1
ATOM 4385 O O . GLY C 1 54 ? -9.608 -32.934 -18.804 1.00 51.85 54 GLY C O 1
ATOM 4386 N N . GLU C 1 55 ? -8.837 -31.164 -20.066 1.00 50.17 55 GLU C N 1
ATOM 4387 C CA . GLU C 1 55 ? -7.540 -31.747 -19.902 1.00 50.39 55 GLU C CA 1
ATOM 4388 C C . GLU C 1 55 ? -6.937 -31.449 -18.589 1.00 48.22 55 GLU C C 1
ATOM 4389 O O . GLU C 1 55 ? -6.236 -32.280 -17.996 1.00 48.98 55 GLU C O 1
ATOM 4395 N N . LEU C 1 56 ? -7.175 -30.245 -18.143 1.00 46.38 56 LEU C N 1
ATOM 4396 C CA . LEU C 1 56 ? -6.751 -29.874 -16.828 1.00 44.22 56 LEU C CA 1
ATOM 4397 C C . LEU C 1 56 ? -7.186 -30.955 -15.855 1.00 45.58 56 LEU C C 1
ATOM 4398 O O . LEU C 1 56 ? -6.398 -31.467 -15.062 1.00 46.82 56 LEU C O 1
ATOM 4403 N N . CYS C 1 57 ? -8.466 -31.332 -15.924 1.00 44.77 57 CYS C N 1
ATOM 4404 C CA . CYS C 1 57 ? -9.070 -32.229 -14.959 1.00 42.90 57 CYS C CA 1
ATOM 4405 C C . CYS C 1 57 ? -8.568 -33.577 -15.086 1.00 43.20 57 CYS C C 1
ATOM 4406 O O . CYS C 1 57 ? -8.387 -34.285 -14.123 1.00 45.17 57 CYS C O 1
ATOM 4409 N N . GLN C 1 58 ? -8.358 -33.958 -16.318 1.00 44.30 58 GLN C N 1
ATOM 4410 C CA . GLN C 1 58 ? -7.805 -35.233 -16.578 1.00 45.07 58 GLN C CA 1
ATOM 4411 C C . GLN C 1 58 ? -6.357 -35.440 -16.101 1.00 46.31 58 GLN C C 1
ATOM 4412 O O . GLN C 1 58 ? -6.006 -36.606 -15.673 1.00 44.81 58 GLN C O 1
ATOM 4418 N N . GLN C 1 59 ? -5.531 -34.372 -16.237 1.00 45.43 59 GLN C N 1
ATOM 4419 C CA . GLN C 1 59 ? -4.143 -34.449 -15.811 1.00 47.76 59 GLN C CA 1
ATOM 4420 C C . GLN C 1 59 ? -4.109 -34.491 -14.321 1.00 48.20 59 GLN C C 1
ATOM 4421 O O . GLN C 1 59 ? -3.363 -35.301 -13.758 1.00 48.38 59 GLN C O 1
ATOM 4427 N N . TRP C 1 60 ? -4.816 -33.533 -13.693 1.00 46.66 60 TRP C N 1
ATOM 4428 C CA . TRP C 1 60 ? -4.749 -33.391 -12.283 1.00 46.57 60 TRP C CA 1
ATOM 4429 C C . TRP C 1 60 ? -5.104 -34.723 -11.695 1.00 48.82 60 TRP C C 1
ATOM 4430 O O . TRP C 1 60 ? -4.429 -35.294 -10.795 1.00 49.16 60 TRP C O 1
ATOM 4441 N N . THR C 1 61 ? -6.156 -35.268 -12.247 1.00 48.32 61 THR C N 1
ATOM 4442 C CA . THR C 1 61 ? -6.587 -36.522 -11.740 1.00 49.87 61 THR C CA 1
ATOM 4443 C C . THR C 1 61 ? -5.514 -37.733 -12.029 1.00 48.12 61 THR C C 1
ATOM 4444 O O . THR C 1 61 ? -5.333 -38.685 -11.259 1.00 45.41 61 THR C O 1
ATOM 4448 N N . THR C 1 62 ? -4.751 -37.625 -13.097 1.00 46.01 62 THR C N 1
ATOM 4449 C CA . THR C 1 62 ? -3.669 -38.574 -13.264 1.00 45.56 62 THR C CA 1
ATOM 4450 C C . THR C 1 62 ? -2.558 -38.387 -12.266 1.00 45.98 62 THR C C 1
ATOM 4451 O O . THR C 1 62 ? -2.048 -39.391 -11.779 1.00 46.76 62 THR C O 1
ATOM 4455 N N . TRP C 1 63 ? -2.120 -37.131 -12.043 1.00 46.19 63 TRP C N 1
ATOM 4456 C CA . TRP C 1 63 ? -0.961 -36.807 -11.204 1.00 44.81 63 TRP C CA 1
ATOM 4457 C C . TRP C 1 63 ? -1.376 -37.127 -9.791 1.00 44.92 63 TRP C C 1
ATOM 4458 O O . TRP C 1 63 ? -0.570 -37.503 -8.918 1.00 43.63 63 TRP C O 1
ATOM 4469 N N . PHE C 1 64 ? -2.670 -36.955 -9.564 1.00 45.01 64 PHE C N 1
ATOM 4470 C CA . PHE C 1 64 ? -3.177 -37.174 -8.248 1.00 44.83 64 PHE C CA 1
ATOM 4471 C C . PHE C 1 64 ? -3.081 -38.658 -7.968 1.00 45.13 64 PHE C C 1
ATOM 4472 O O . PHE C 1 64 ? -2.798 -39.038 -6.846 1.00 47.29 64 PHE C O 1
ATOM 4480 N N . GLN C 1 65 ? -3.332 -39.521 -8.936 1.00 42.17 65 GLN C N 1
ATOM 4481 C CA . GLN C 1 65 ? -3.269 -40.912 -8.537 1.00 44.15 65 GLN C CA 1
ATOM 4482 C C . GLN C 1 65 ? -1.955 -41.672 -8.814 1.00 45.82 65 GLN C C 1
ATOM 4483 O O . GLN C 1 65 ? -1.910 -42.846 -8.586 1.00 43.17 65 GLN C O 1
ATOM 4489 N N . GLU C 1 66 ? -0.907 -41.005 -9.283 1.00 46.50 66 GLU C N 1
ATOM 4490 C CA . GLU C 1 66 ? 0.324 -41.684 -9.566 1.00 45.95 66 GLU C CA 1
ATOM 4491 C C . GLU C 1 66 ? 0.966 -42.410 -8.450 1.00 45.32 66 GLU C C 1
ATOM 4492 O O . GLU C 1 66 ? 1.822 -43.186 -8.737 1.00 45.47 66 GLU C O 1
ATOM 4498 N N . THR C 1 67 ? 0.653 -42.108 -7.193 1.00 45.70 67 THR C N 1
ATOM 4499 C CA . THR C 1 67 ? 1.491 -42.541 -6.065 1.00 44.89 67 THR C CA 1
ATOM 4500 C C . THR C 1 67 ? 0.645 -42.447 -4.776 1.00 45.98 67 THR C C 1
ATOM 4501 O O . THR C 1 67 ? -0.468 -41.833 -4.813 1.00 48.23 67 THR C O 1
ATOM 4505 N N . SER C 1 68 ? 1.102 -43.005 -3.647 1.00 45.45 68 SER C N 1
ATOM 4506 C CA . SER C 1 68 ? 0.424 -42.635 -2.350 1.00 46.75 68 SER C CA 1
ATOM 4507 C C . SER C 1 68 ? 1.292 -41.864 -1.517 1.00 48.13 68 SER C C 1
ATOM 4508 O O . SER C 1 68 ? 2.167 -42.432 -0.858 1.00 52.49 68 SER C O 1
ATOM 4511 N N . GLU C 1 69 ? 1.018 -40.602 -1.420 1.00 47.81 69 GLU C N 1
ATOM 4512 C CA . GLU C 1 69 ? 1.772 -39.834 -0.478 1.00 49.22 69 GLU C CA 1
ATOM 4513 C C . GLU C 1 69 ? 1.310 -39.958 1.006 1.00 49.70 69 GLU C C 1
ATOM 4514 O O . GLU C 1 69 ? 0.173 -40.407 1.337 1.00 47.96 69 GLU C O 1
ATOM 4520 N N . ASP C 1 70 ? 2.233 -39.603 1.898 1.00 48.94 70 ASP C N 1
ATOM 4521 C CA . ASP C 1 70 ? 1.814 -39.586 3.263 1.00 49.19 70 ASP C CA 1
ATOM 4522 C C . ASP C 1 70 ? 0.948 -38.377 3.529 1.00 47.90 70 ASP C C 1
ATOM 4523 O O . ASP C 1 70 ? -0.091 -38.493 4.154 1.00 48.31 70 ASP C O 1
ATOM 4528 N N . LEU C 1 71 ? 1.381 -37.197 3.091 1.00 47.58 71 LEU C N 1
ATOM 4529 C CA . LEU C 1 71 ? 0.620 -36.002 3.470 1.00 46.38 71 LEU C CA 1
ATOM 4530 C C . LEU C 1 71 ? -0.094 -35.392 2.294 1.00 46.55 71 LEU C C 1
ATOM 4531 O O . LEU C 1 71 ? 0.420 -35.298 1.183 1.00 49.32 71 LEU C O 1
ATOM 4536 N N . ILE C 1 72 ? -1.297 -34.925 2.495 1.00 46.65 72 ILE C N 1
ATOM 4537 C CA . ILE C 1 72 ? -1.977 -34.326 1.341 1.00 46.76 72 ILE C CA 1
ATOM 4538 C C . ILE C 1 72 ? -1.321 -33.025 0.829 1.00 48.11 72 ILE C C 1
ATOM 4539 O O . ILE C 1 72 ? -1.446 -32.714 -0.356 1.00 49.69 72 ILE C O 1
ATOM 4544 N N . GLU C 1 73 ? -0.692 -32.241 1.707 1.00 47.65 73 GLU C N 1
ATOM 4545 C CA . GLU C 1 73 ? 0.064 -31.080 1.293 1.00 46.13 73 GLU C CA 1
ATOM 4546 C C . GLU C 1 73 ? 0.997 -31.521 0.167 1.00 46.99 73 GLU C C 1
ATOM 4547 O O . GLU C 1 73 ? 1.123 -30.825 -0.858 1.00 44.95 73 GLU C O 1
ATOM 4553 N N . THR C 1 74 ? 1.730 -32.638 0.400 1.00 45.50 74 THR C N 1
ATOM 4554 C CA . THR C 1 74 ? 2.667 -32.998 -0.614 1.00 45.47 74 THR C CA 1
ATOM 4555 C C . THR C 1 74 ? 1.876 -33.134 -1.952 1.00 47.28 74 THR C C 1
ATOM 4556 O O . THR C 1 74 ? 2.313 -32.564 -2.991 1.00 51.50 74 THR C O 1
ATOM 4560 N N . VAL C 1 75 ? 0.737 -33.823 -1.965 1.00 43.87 75 VAL C N 1
ATOM 4561 C CA . VAL C 1 75 ? 0.077 -34.001 -3.241 1.00 43.98 75 VAL C CA 1
ATOM 4562 C C . VAL C 1 75 ? -0.447 -32.698 -3.788 1.00 44.93 75 VAL C C 1
ATOM 4563 O O . VAL C 1 75 ? -0.408 -32.460 -4.987 1.00 47.48 75 VAL C O 1
ATOM 4567 N N . ALA C 1 76 ? -1.023 -31.862 -2.943 1.00 45.05 76 ALA C N 1
ATOM 4568 C CA . ALA C 1 76 ? -1.520 -30.573 -3.432 1.00 45.02 76 ALA C CA 1
ATOM 4569 C C . ALA C 1 76 ? -0.367 -29.776 -4.054 1.00 46.79 76 ALA C C 1
ATOM 4570 O O . ALA C 1 76 ? -0.502 -29.256 -5.154 1.00 46.75 76 ALA C O 1
ATOM 4572 N N . TYR C 1 77 ? 0.773 -29.687 -3.351 1.00 46.94 77 TYR C N 1
ATOM 4573 C CA . TYR C 1 77 ? 1.903 -28.930 -3.857 1.00 46.62 77 TYR C CA 1
ATOM 4574 C C . TYR C 1 77 ? 2.287 -29.495 -5.237 1.00 47.98 77 TYR C C 1
ATOM 4575 O O . TYR C 1 77 ? 2.518 -28.710 -6.157 1.00 50.74 77 TYR C O 1
ATOM 4584 N N . LYS C 1 78 ? 2.322 -30.815 -5.404 1.00 46.05 78 LYS C N 1
ATOM 4585 C CA . LYS C 1 78 ? 2.610 -31.401 -6.700 1.00 46.72 78 LYS C CA 1
ATOM 4586 C C . LYS C 1 78 ? 1.690 -30.866 -7.821 1.00 47.27 78 LYS C C 1
ATOM 4587 O O . LYS C 1 78 ? 2.171 -30.443 -8.870 1.00 49.69 78 LYS C O 1
ATOM 4593 N N . LEU C 1 79 ? 0.373 -30.891 -7.655 1.00 45.29 79 LEU C N 1
ATOM 4594 C CA . LEU C 1 79 ? -0.431 -30.393 -8.748 1.00 45.39 79 LEU C CA 1
ATOM 4595 C C . LEU C 1 79 ? -0.099 -28.949 -9.064 1.00 46.16 79 LEU C C 1
ATOM 4596 O O . LEU C 1 79 ? -0.099 -28.567 -10.237 1.00 47.85 79 LEU C O 1
ATOM 4601 N N . VAL C 1 80 ? 0.173 -28.129 -8.046 1.00 45.73 80 VAL C N 1
ATOM 4602 C CA . VAL C 1 80 ? 0.514 -26.733 -8.295 1.00 45.91 80 VAL C CA 1
ATOM 4603 C C . VAL C 1 80 ? 1.772 -26.638 -9.082 1.00 47.54 80 VAL C C 1
ATOM 4604 O O . VAL C 1 80 ? 1.802 -25.984 -10.145 1.00 50.70 80 VAL C O 1
ATOM 4608 N N . GLU C 1 81 ? 2.803 -27.307 -8.605 1.00 45.41 81 GLU C N 1
ATOM 4609 C CA . GLU C 1 81 ? 4.057 -27.304 -9.322 1.00 44.76 81 GLU C CA 1
ATOM 4610 C C . GLU C 1 81 ? 3.848 -27.786 -10.771 1.00 45.37 81 GLU C C 1
ATOM 4611 O O . GLU C 1 81 ? 4.310 -27.137 -11.695 1.00 48.26 81 GLU C O 1
ATOM 4617 N N . ARG C 1 82 ? 3.106 -28.861 -10.988 1.00 43.14 82 ARG C N 1
ATOM 4618 C CA . ARG C 1 82 ? 2.988 -29.361 -12.318 1.00 45.57 82 ARG C CA 1
ATOM 4619 C C . ARG C 1 82 ? 2.165 -28.505 -13.261 1.00 47.72 82 ARG C C 1
ATOM 4620 O O . ARG C 1 82 ? 2.436 -28.426 -14.467 1.00 47.26 82 ARG C O 1
ATOM 4628 N N . THR C 1 83 ? 1.173 -27.825 -12.705 1.00 46.78 83 THR C N 1
ATOM 4629 C CA . THR C 1 83 ? 0.337 -27.012 -13.518 1.00 43.52 83 THR C CA 1
ATOM 4630 C C . THR C 1 83 ? 1.150 -25.901 -14.055 1.00 43.72 83 THR C C 1
ATOM 4631 O O . THR C 1 83 ? 1.065 -25.531 -15.190 1.00 44.65 83 THR C O 1
ATOM 4635 N N . PHE C 1 84 ? 1.979 -25.358 -13.212 1.00 45.77 84 PHE C N 1
ATOM 4636 C CA . PHE C 1 84 ? 2.741 -24.188 -13.629 1.00 46.13 84 PHE C CA 1
ATOM 4637 C C . PHE C 1 84 ? 3.625 -24.663 -14.742 1.00 47.76 84 PHE C C 1
ATOM 4638 O O . PHE C 1 84 ? 3.739 -23.917 -15.701 1.00 50.01 84 PHE C O 1
ATOM 4646 N N . GLU C 1 85 ? 4.253 -25.852 -14.613 1.00 47.07 85 GLU C N 1
ATOM 4647 C CA . GLU C 1 85 ? 5.125 -26.394 -15.651 1.00 46.41 85 GLU C CA 1
ATOM 4648 C C . GLU C 1 85 ? 4.389 -26.602 -16.957 1.00 46.77 85 GLU C C 1
ATOM 4649 O O . GLU C 1 85 ? 4.905 -26.242 -18.010 1.00 48.34 85 GLU C O 1
ATOM 4655 N N . SER C 1 86 ? 3.164 -27.125 -16.927 1.00 46.22 86 SER C N 1
ATOM 4656 C CA . SER C 1 86 ? 2.480 -27.460 -18.156 1.00 43.10 86 SER C CA 1
ATOM 4657 C C . SER C 1 86 ? 1.646 -26.393 -18.738 1.00 43.68 86 SER C C 1
ATOM 4658 O O . SER C 1 86 ? 1.255 -26.584 -19.838 1.00 45.44 86 SER C O 1
ATOM 4661 N N . TYR C 1 87 ? 1.304 -25.309 -18.032 1.00 43.89 87 TYR C N 1
ATOM 4662 C CA . TYR C 1 87 ? 0.323 -24.330 -18.531 1.00 44.61 87 TYR C CA 1
ATOM 4663 C C . TYR C 1 87 ? 0.944 -22.969 -18.308 1.00 46.35 87 TYR C C 1
ATOM 4664 O O . TYR C 1 87 ? 0.625 -22.202 -17.370 1.00 48.41 87 TYR C O 1
ATOM 4673 N N . PRO C 1 88 ? 1.931 -22.640 -19.113 1.00 46.63 88 PRO C N 1
ATOM 4674 C CA . PRO C 1 88 ? 2.543 -21.318 -18.823 1.00 46.65 88 PRO C CA 1
ATOM 4675 C C . PRO C 1 88 ? 1.609 -20.091 -18.851 1.00 45.95 88 PRO C C 1
ATOM 4676 O O . PRO C 1 88 ? 1.961 -19.059 -18.356 1.00 47.54 88 PRO C O 1
ATOM 4680 N N . LEU C 1 89 ? 0.438 -20.185 -19.440 1.00 45.64 89 LEU C N 1
ATOM 4681 C CA . LEU C 1 89 ? -0.536 -19.123 -19.265 1.00 47.10 89 LEU C CA 1
ATOM 4682 C C . LEU C 1 89 ? -0.795 -18.689 -17.835 1.00 47.40 89 LEU C C 1
ATOM 4683 O O . LEU C 1 89 ? -0.799 -17.494 -17.511 1.00 49.12 89 LEU C O 1
ATOM 4688 N N . VAL C 1 90 ? -1.023 -19.672 -16.986 1.00 46.21 90 VAL C N 1
ATOM 4689 C CA . VAL C 1 90 ? -1.289 -19.429 -15.580 1.00 45.78 90 VAL C CA 1
ATOM 4690 C C . VAL C 1 90 ? -0.238 -18.605 -14.824 1.00 45.52 90 VAL C C 1
ATOM 4691 O O . VAL C 1 90 ? 0.965 -18.912 -14.810 1.00 47.66 90 VAL C O 1
ATOM 4695 N N . GLN C 1 91 ? -0.695 -17.537 -14.217 1.00 45.45 91 GLN C N 1
ATOM 4696 C CA . GLN C 1 91 ? 0.187 -16.595 -13.456 1.00 46.60 91 GLN C CA 1
ATOM 4697 C C . GLN C 1 91 ? 0.164 -16.852 -11.955 1.00 46.09 91 GLN C C 1
ATOM 4698 O O . GLN C 1 91 ? 1.118 -16.555 -11.260 1.00 46.86 91 GLN C O 1
ATOM 4704 N N . GLU C 1 92 ? -0.988 -17.273 -11.440 1.00 46.08 92 GLU C N 1
ATOM 4705 C CA . GLU C 1 92 ? -1.211 -17.420 -9.997 1.00 46.30 92 GLU C CA 1
ATOM 4706 C C . GLU C 1 92 ? -2.128 -18.660 -9.798 1.00 46.85 92 GLU C C 1
ATOM 4707 O O . GLU C 1 92 ? -3.046 -18.887 -10.612 1.00 48.57 92 GLU C O 1
ATOM 4713 N N . MET C 1 93 ? -1.850 -19.443 -8.763 1.00 44.70 93 MET C N 1
ATOM 4714 C CA . MET C 1 93 ? -2.671 -20.597 -8.435 1.00 44.22 93 MET C CA 1
ATOM 4715 C C . MET C 1 93 ? -3.325 -20.391 -7.078 1.00 43.83 93 MET C C 1
ATOM 4716 O O . MET C 1 93 ? -2.896 -19.545 -6.293 1.00 43.69 93 MET C O 1
ATOM 4721 N N . LYS C 1 94 ? -4.365 -21.168 -6.807 1.00 45.34 94 LYS C N 1
ATOM 4722 C CA . LYS C 1 94 ? -4.716 -21.518 -5.429 1.00 45.23 94 LYS C CA 1
ATOM 4723 C C . LYS C 1 94 ? -5.475 -22.837 -5.578 1.00 47.59 94 LYS C C 1
ATOM 4724 O O . LYS C 1 94 ? -6.528 -22.889 -6.261 1.00 51.74 94 LYS C O 1
ATOM 4730 N N . LEU C 1 95 ? -4.975 -23.907 -5.002 1.00 45.54 95 LEU C N 1
ATOM 4731 C CA . LEU C 1 95 ? -5.586 -25.187 -5.174 1.00 43.72 95 LEU C CA 1
ATOM 4732 C C . LEU C 1 95 ? -5.895 -25.766 -3.761 1.00 44.05 95 LEU C C 1
ATOM 4733 O O . LEU C 1 95 ? -5.037 -25.837 -2.869 1.00 42.12 95 LEU C O 1
ATOM 4738 N N . GLU C 1 96 ? -7.142 -26.134 -3.548 1.00 43.74 96 GLU C N 1
ATOM 4739 C CA . GLU C 1 96 ? -7.535 -26.639 -2.221 1.00 46.51 96 GLU C CA 1
ATOM 4740 C C . GLU C 1 96 ? -7.781 -28.149 -2.314 1.00 46.99 96 GLU C C 1
ATOM 4741 O O . GLU C 1 96 ? -8.404 -28.609 -3.248 1.00 48.42 96 GLU C O 1
ATOM 4747 N N . LEU C 1 97 ? -7.239 -28.924 -1.385 1.00 45.42 97 LEU C N 1
ATOM 4748 C CA . LEU C 1 97 ? -7.377 -30.353 -1.443 1.00 44.03 97 LEU C CA 1
ATOM 4749 C C . LEU C 1 97 ? -8.135 -30.757 -0.178 1.00 45.74 97 LEU C C 1
ATOM 4750 O O . LEU C 1 97 ? -7.660 -30.518 0.967 1.00 48.55 97 LEU C O 1
ATOM 4755 N N . LYS C 1 98 ? -9.310 -31.342 -0.358 1.00 43.84 98 LYS C N 1
ATOM 4756 C CA . LYS C 1 98 ? -10.159 -31.641 0.739 1.00 43.13 98 LYS C CA 1
ATOM 4757 C C . LYS C 1 98 ? -10.123 -33.145 1.052 1.00 44.29 98 LYS C C 1
ATOM 4758 O O . LYS C 1 98 ? -10.051 -34.013 0.155 1.00 44.41 98 LYS C O 1
ATOM 4764 N N . LYS C 1 99 ? -10.131 -33.472 2.344 1.00 42.36 99 LYS C N 1
ATOM 4765 C CA . LYS C 1 99 ? -10.092 -34.833 2.766 1.00 43.41 99 LYS C CA 1
ATOM 4766 C C . LYS C 1 99 ? -11.335 -35.151 3.630 1.00 44.27 99 LYS C C 1
ATOM 4767 O O . LYS C 1 99 ? -11.276 -35.146 4.870 1.00 46.90 99 LYS C O 1
ATOM 4773 N N . PRO C 1 100 ? -12.524 -35.306 3.011 1.00 45.00 100 PRO C N 1
ATOM 4774 C CA . PRO C 1 100 ? -13.654 -35.453 3.949 1.00 44.10 100 PRO C CA 1
ATOM 4775 C C . PRO C 1 100 ? -13.751 -36.814 4.676 1.00 44.37 100 PRO C C 1
ATOM 4776 O O . PRO C 1 100 ? -14.518 -36.941 5.596 1.00 44.67 100 PRO C O 1
ATOM 4780 N N . TRP C 1 101 ? -12.940 -37.824 4.340 1.00 44.48 101 TRP C N 1
ATOM 4781 C CA . TRP C 1 101 ? -13.136 -38.982 5.164 1.00 42.21 101 TRP C CA 1
ATOM 4782 C C . TRP C 1 101 ? -12.064 -39.143 6.139 1.00 43.61 101 TRP C C 1
ATOM 4783 O O . TRP C 1 101 ? -11.935 -40.185 6.761 1.00 44.52 101 TRP C O 1
ATOM 4794 N N . ALA C 1 102 ? -11.290 -38.074 6.304 1.00 45.53 102 ALA C N 1
ATOM 4795 C CA . ALA C 1 102 ? -10.246 -37.985 7.313 1.00 43.71 102 ALA C CA 1
ATOM 4796 C C . ALA C 1 102 ? -10.595 -38.759 8.610 1.00 44.89 102 ALA C C 1
ATOM 4797 O O . ALA C 1 102 ? -11.686 -38.647 9.168 1.00 44.46 102 ALA C O 1
ATOM 4799 N N . PRO C 1 103 ? -9.695 -39.648 9.058 1.00 45.66 103 PRO C N 1
ATOM 4800 C CA . PRO C 1 103 ? -10.233 -40.351 10.263 1.00 44.90 103 PRO C CA 1
ATOM 4801 C C . PRO C 1 103 ? -10.213 -39.501 11.494 1.00 45.79 103 PRO C C 1
ATOM 4802 O O . PRO C 1 103 ? -9.642 -39.888 12.430 1.00 47.57 103 PRO C O 1
ATOM 4806 N N . VAL C 1 104 ? -10.808 -38.326 11.502 1.00 46.26 104 VAL C N 1
ATOM 4807 C CA . VAL C 1 104 ? -11.193 -37.681 12.772 1.00 46.30 104 VAL C CA 1
ATOM 4808 C C . VAL C 1 104 ? -12.442 -38.417 13.299 1.00 47.41 104 VAL C C 1
ATOM 4809 O O . VAL C 1 104 ? -13.210 -39.073 12.517 1.00 52.21 104 VAL C O 1
ATOM 4813 N N . HIS C 1 105 ? -12.740 -38.447 14.568 1.00 44.61 105 HIS C N 1
ATOM 4814 C CA . HIS C 1 105 ? -13.962 -39.271 14.703 1.00 45.15 105 HIS C CA 1
ATOM 4815 C C . HIS C 1 105 ? -15.024 -38.385 15.238 1.00 45.26 105 HIS C C 1
ATOM 4816 O O . HIS C 1 105 ? -15.627 -38.719 16.244 1.00 44.83 105 HIS C O 1
ATOM 4823 N N . LEU C 1 106 ? -15.212 -37.222 14.586 1.00 42.05 106 LEU C N 1
ATOM 4824 C CA . LEU C 1 106 ? -16.186 -36.268 15.009 1.00 40.25 106 LEU C CA 1
ATOM 4825 C C . LEU C 1 106 ? -16.978 -35.729 13.844 1.00 41.61 106 LEU C C 1
ATOM 4826 O O . LEU C 1 106 ? -16.508 -35.932 12.742 1.00 45.35 106 LEU C O 1
ATOM 4831 N N . SER C 1 107 ? -18.133 -35.041 14.016 1.00 41.66 107 SER C N 1
ATOM 4832 C CA . SER C 1 107 ? -18.891 -34.504 12.822 1.00 41.09 107 SER C CA 1
ATOM 4833 C C . SER C 1 107 ? -18.351 -33.211 12.287 1.00 40.98 107 SER C C 1
ATOM 4834 O O . SER C 1 107 ? -18.226 -32.252 13.018 1.00 43.43 107 SER C O 1
ATOM 4837 N N . LEU C 1 108 ? -18.006 -33.143 11.022 1.00 40.25 108 LEU C N 1
ATOM 4838 C CA . LEU C 1 108 ? -17.576 -31.877 10.487 1.00 41.41 108 LEU C CA 1
ATOM 4839 C C . LEU C 1 108 ? -17.799 -31.834 9.042 1.00 42.91 108 LEU C C 1
ATOM 4840 O O . LEU C 1 108 ? -18.343 -32.694 8.467 1.00 46.80 108 LEU C O 1
ATOM 4845 N N . ASP C 1 109 ? -17.387 -30.799 8.388 1.00 43.35 109 ASP C N 1
ATOM 4846 C CA . ASP C 1 109 ? -17.772 -30.859 7.071 1.00 44.58 109 ASP C CA 1
ATOM 4847 C C . ASP C 1 109 ? -16.581 -31.371 6.341 1.00 43.52 109 ASP C C 1
ATOM 4848 O O . ASP C 1 109 ? -16.693 -32.321 5.659 1.00 44.59 109 ASP C O 1
ATOM 4853 N N . THR C 1 110 ? -15.438 -30.743 6.507 1.00 42.75 110 THR C N 1
ATOM 4854 C CA . THR C 1 110 ? -14.244 -31.316 5.925 1.00 45.28 110 THR C CA 1
ATOM 4855 C C . THR C 1 110 ? -12.917 -30.785 6.451 1.00 45.55 110 THR C C 1
ATOM 4856 O O . THR C 1 110 ? -12.858 -29.756 7.137 1.00 44.73 110 THR C O 1
ATOM 4860 N N . CYS C 1 111 ? -11.832 -31.474 6.133 1.00 44.58 111 CYS C N 1
ATOM 4861 C CA . CYS C 1 111 ? -10.573 -30.821 6.432 1.00 45.53 111 CYS C CA 1
ATOM 4862 C C . CYS C 1 111 ? -9.915 -30.545 5.172 1.00 44.47 111 CYS C C 1
ATOM 4863 O O . CYS C 1 111 ? -10.152 -31.248 4.231 1.00 45.57 111 CYS C O 1
ATOM 4866 N N . SER C 1 112 ? -9.066 -29.557 5.090 1.00 43.61 112 SER C N 1
ATOM 4867 C CA . SER C 1 112 ? -8.574 -29.263 3.753 1.00 45.22 112 SER C CA 1
ATOM 4868 C C . SER C 1 112 ? -7.239 -28.503 3.859 1.00 46.97 112 SER C C 1
ATOM 4869 O O . SER C 1 112 ? -6.926 -27.826 4.852 1.00 48.63 112 SER C O 1
ATOM 4872 N N . VAL C 1 113 ? -6.453 -28.620 2.803 1.00 46.64 113 VAL C N 1
ATOM 4873 C CA . VAL C 1 113 ? -5.176 -27.971 2.771 1.00 45.70 113 VAL C CA 1
ATOM 4874 C C . VAL C 1 113 ? -5.214 -27.218 1.528 1.00 44.58 113 VAL C C 1
ATOM 4875 O O . VAL C 1 113 ? -5.738 -27.720 0.535 1.00 43.52 113 VAL C O 1
ATOM 4879 N N . THR C 1 114 ? -4.718 -26.002 1.567 1.00 42.39 114 THR C N 1
ATOM 4880 C CA . THR C 1 114 ? -4.895 -25.230 0.376 1.00 43.69 114 THR C CA 1
ATOM 4881 C C . THR C 1 114 ? -3.649 -24.453 0.091 1.00 43.83 114 THR C C 1
ATOM 4882 O O . THR C 1 114 ? -3.215 -23.663 0.919 1.00 44.40 114 THR C O 1
ATOM 4886 N N . ILE C 1 115 ? -3.004 -24.720 -1.059 1.00 43.59 115 ILE C N 1
ATOM 4887 C CA . ILE C 1 115 ? -1.689 -24.148 -1.280 1.00 42.70 115 ILE C CA 1
ATOM 4888 C C . ILE C 1 115 ? -1.795 -23.017 -2.349 1.00 41.31 115 ILE C C 1
ATOM 4889 O O . ILE C 1 115 ? -2.472 -23.137 -3.303 1.00 38.85 115 ILE C O 1
ATOM 4894 N N . HIS C 1 116 ? -1.142 -21.890 -2.167 1.00 43.07 116 HIS C N 1
ATOM 4895 C CA . HIS C 1 116 ? -1.384 -20.713 -3.001 1.00 41.98 116 HIS C CA 1
ATOM 4896 C C . HIS C 1 116 ? -0.071 -20.088 -3.452 1.00 41.66 116 HIS C C 1
ATOM 4897 O O . HIS C 1 116 ? 0.701 -19.762 -2.664 1.00 43.48 116 HIS C O 1
ATOM 4904 N N . ARG C 1 117 ? 0.202 -19.977 -4.741 1.00 43.11 117 ARG C N 1
ATOM 4905 C CA . ARG C 1 117 ? 1.525 -19.549 -5.291 1.00 43.50 117 ARG C CA 1
ATOM 4906 C C . ARG C 1 117 ? 1.331 -18.599 -6.476 1.00 43.16 117 ARG C C 1
ATOM 4907 O O . ARG C 1 117 ? 0.285 -18.628 -7.143 1.00 42.48 117 ARG C O 1
ATOM 4915 N N . ARG C 1 118 ? 2.292 -17.718 -6.715 1.00 42.32 118 ARG C N 1
ATOM 4916 C CA . ARG C 1 118 ? 2.082 -16.638 -7.677 1.00 42.34 118 ARG C CA 1
ATOM 4917 C C . ARG C 1 118 ? 3.399 -16.432 -8.379 1.00 43.16 118 ARG C C 1
ATOM 4918 O O . ARG C 1 118 ? 4.402 -16.257 -7.693 1.00 45.51 118 ARG C O 1
ATOM 4926 N N . LYS C 1 119 ? 3.460 -16.374 -9.708 1.00 41.66 119 LYS C N 1
ATOM 4927 C CA . LYS C 1 119 ? 4.744 -16.106 -10.357 1.00 40.67 119 LYS C CA 1
ATOM 4928 C C . LYS C 1 119 ? 5.277 -14.728 -9.965 1.00 42.88 119 LYS C C 1
ATOM 4929 O O . LYS C 1 119 ? 4.549 -13.765 -9.841 1.00 44.00 119 LYS C O 1
ATOM 4935 N N . GLN C 1 120 ? 6.563 -14.627 -9.707 1.00 43.71 120 GLN C N 1
ATOM 4936 C CA . GLN C 1 120 ? 7.136 -13.343 -9.337 1.00 42.54 120 GLN C CA 1
ATOM 4937 C C . GLN C 1 120 ? 8.504 -12.959 -10.069 1.00 43.00 120 GLN C C 1
ATOM 4938 O O . GLN C 1 120 ? 9.330 -13.806 -10.396 1.00 41.95 120 GLN C O 1
ATOM 4944 N N . ARG C 1 121 ? 8.744 -11.676 -10.309 1.00 42.25 121 ARG C N 1
ATOM 4945 C CA . ARG C 1 121 ? 10.028 -11.281 -10.820 1.00 43.36 121 ARG C CA 1
ATOM 4946 C C . ARG C 1 121 ? 10.957 -11.137 -9.631 1.00 43.02 121 ARG C C 1
ATOM 4947 O O . ARG C 1 121 ? 10.590 -10.583 -8.615 1.00 42.08 121 ARG C O 1
ATOM 4955 N N . ALA C 1 122 ? 12.141 -11.692 -9.723 1.00 43.31 122 ALA C N 1
ATOM 4956 C CA . ALA C 1 122 ? 13.113 -11.547 -8.640 1.00 44.71 122 ALA C CA 1
ATOM 4957 C C . ALA C 1 122 ? 14.566 -11.203 -9.195 1.00 45.63 122 ALA C C 1
ATOM 4958 O O . ALA C 1 122 ? 14.877 -11.465 -10.349 1.00 45.84 122 ALA C O 1
ATOM 4960 N N . PHE C 1 123 ? 15.419 -10.578 -8.380 1.00 45.54 123 PHE C N 1
ATOM 4961 C CA . PHE C 1 123 ? 16.804 -10.387 -8.744 1.00 45.83 123 PHE C CA 1
ATOM 4962 C C . PHE C 1 123 ? 17.763 -11.015 -7.755 1.00 46.08 123 PHE C C 1
ATOM 4963 O O . PHE C 1 123 ? 17.606 -10.893 -6.562 1.00 45.00 123 PHE C O 1
ATOM 4971 N N . ILE C 1 124 ? 18.786 -11.662 -8.285 1.00 46.14 124 ILE C N 1
ATOM 4972 C CA . ILE C 1 124 ? 19.705 -12.449 -7.491 1.00 45.64 124 ILE C CA 1
ATOM 4973 C C . ILE C 1 124 ? 21.123 -12.062 -7.849 1.00 45.96 124 ILE C C 1
ATOM 4974 O O . ILE C 1 124 ? 21.480 -12.059 -9.036 1.00 48.49 124 ILE C O 1
ATOM 4979 N N . ALA C 1 125 ? 21.932 -11.762 -6.846 1.00 45.25 125 ALA C N 1
ATOM 4980 C CA . ALA C 1 125 ? 23.314 -11.350 -7.080 1.00 46.61 125 ALA C CA 1
ATOM 4981 C C . ALA C 1 125 ? 24.165 -12.582 -6.951 1.00 45.83 125 ALA C C 1
ATOM 4982 O O . ALA C 1 125 ? 23.933 -13.345 -6.038 1.00 46.77 125 ALA C O 1
ATOM 4984 N N . LEU C 1 126 ? 25.077 -12.822 -7.893 1.00 45.91 126 LEU C N 1
ATOM 4985 C CA . LEU C 1 126 ? 26.015 -13.955 -7.802 1.00 45.88 126 LEU C CA 1
ATOM 4986 C C . LEU C 1 126 ? 27.461 -13.425 -7.651 1.00 48.21 126 LEU C C 1
ATOM 4987 O O . LEU C 1 126 ? 27.917 -12.527 -8.423 1.00 49.63 126 LEU C O 1
ATOM 4992 N N . GLY C 1 127 ? 28.190 -13.934 -6.652 1.00 47.94 127 GLY C N 1
ATOM 4993 C CA . GLY C 1 127 ? 29.598 -13.648 -6.641 1.00 47.82 127 GLY C CA 1
ATOM 4994 C C . GLY C 1 127 ? 30.398 -14.909 -6.504 1.00 47.34 127 GLY C C 1
ATOM 4995 O O . GLY C 1 127 ? 29.919 -15.844 -5.906 1.00 48.34 127 GLY C O 1
ATOM 4996 N N . SER C 1 128 ? 31.627 -14.917 -7.025 1.00 47.65 128 SER C N 1
ATOM 4997 C CA . SER C 1 128 ? 32.649 -15.938 -6.641 1.00 47.68 128 SER C CA 1
ATOM 4998 C C . SER C 1 128 ? 34.082 -15.410 -6.585 1.00 46.94 128 SER C C 1
ATOM 4999 O O . SER C 1 128 ? 34.419 -14.545 -7.367 1.00 47.80 128 SER C O 1
ATOM 5002 N N . ASN C 1 129 ? 34.924 -15.954 -5.702 1.00 46.79 129 ASN C N 1
ATOM 5003 C CA . ASN C 1 129 ? 36.385 -15.650 -5.768 1.00 49.00 129 ASN C CA 1
ATOM 5004 C C . ASN C 1 129 ? 37.306 -16.815 -5.432 1.00 48.97 129 ASN C C 1
ATOM 5005 O O . ASN C 1 129 ? 38.102 -16.702 -4.537 1.00 47.42 129 ASN C O 1
ATOM 5010 N N . MET C 1 130 ? 37.165 -17.940 -6.120 1.00 50.84 130 MET C N 1
ATOM 5011 C CA . MET C 1 130 ? 37.714 -19.187 -5.599 1.00 53.02 130 MET C CA 1
ATOM 5012 C C . MET C 1 130 ? 37.500 -20.354 -6.547 1.00 51.71 130 MET C C 1
ATOM 5013 O O . MET C 1 130 ? 36.384 -20.595 -7.008 1.00 53.78 130 MET C O 1
ATOM 5018 N N . GLY C 1 131 ? 38.574 -21.080 -6.838 1.00 52.37 131 GLY C N 1
ATOM 5019 C CA . GLY C 1 131 ? 38.570 -21.987 -7.990 1.00 51.36 131 GLY C CA 1
ATOM 5020 C C . GLY C 1 131 ? 38.275 -21.224 -9.267 1.00 49.84 131 GLY C C 1
ATOM 5021 O O . GLY C 1 131 ? 38.675 -20.063 -9.404 1.00 49.46 131 GLY C O 1
ATOM 5022 N N . ASP C 1 132 ? 37.551 -21.850 -10.190 1.00 49.13 132 ASP C N 1
ATOM 5023 C CA . ASP C 1 132 ? 37.307 -21.218 -11.476 1.00 48.69 132 ASP C CA 1
ATOM 5024 C C . ASP C 1 132 ? 36.134 -20.280 -11.353 1.00 50.04 132 ASP C C 1
ATOM 5025 O O . ASP C 1 132 ? 35.040 -20.653 -11.720 1.00 51.22 132 ASP C O 1
ATOM 5030 N N . LYS C 1 133 ? 36.379 -19.080 -10.834 1.00 50.84 133 LYS C N 1
ATOM 5031 C CA . LYS C 1 133 ? 35.345 -18.130 -10.454 1.00 51.33 133 LYS C CA 1
ATOM 5032 C C . LYS C 1 133 ? 34.223 -18.173 -11.488 1.00 52.86 133 LYS C C 1
ATOM 5033 O O . LYS C 1 133 ? 33.092 -18.629 -11.244 1.00 55.09 133 LYS C O 1
ATOM 5039 N N . GLN C 1 134 ? 34.542 -17.643 -12.647 1.00 54.09 134 GLN C N 1
ATOM 5040 C CA . GLN C 1 134 ? 33.826 -17.904 -13.895 1.00 54.70 134 GLN C CA 1
ATOM 5041 C C . GLN C 1 134 ? 32.882 -19.139 -13.975 1.00 52.13 134 GLN C C 1
ATOM 5042 O O . GLN C 1 134 ? 31.679 -18.966 -14.051 1.00 51.39 134 GLN C O 1
ATOM 5048 N N . ALA C 1 135 ? 33.434 -20.363 -13.998 1.00 50.82 135 ALA C N 1
ATOM 5049 C CA . ALA C 1 135 ? 32.638 -21.613 -13.935 1.00 50.39 135 ALA C CA 1
ATOM 5050 C C . ALA C 1 135 ? 31.575 -21.645 -12.804 1.00 51.25 135 ALA C C 1
ATOM 5051 O O . ALA C 1 135 ? 30.406 -21.799 -13.104 1.00 53.11 135 ALA C O 1
ATOM 5053 N N . ASN C 1 136 ? 31.960 -21.467 -11.531 1.00 51.11 136 ASN C N 1
ATOM 5054 C CA . ASN C 1 136 ? 31.018 -21.410 -10.407 1.00 49.75 136 ASN C CA 1
ATOM 5055 C C . ASN C 1 136 ? 29.779 -20.636 -10.795 1.00 50.14 136 ASN C C 1
ATOM 5056 O O . ASN C 1 136 ? 28.612 -21.111 -10.651 1.00 50.60 136 ASN C O 1
ATOM 5061 N N . LEU C 1 137 ? 29.992 -19.420 -11.276 1.00 48.49 137 LEU C N 1
ATOM 5062 C CA . LEU C 1 137 ? 28.818 -18.632 -11.665 1.00 47.64 137 LEU C CA 1
ATOM 5063 C C . LEU C 1 137 ? 27.862 -19.402 -12.616 1.00 48.48 137 LEU C C 1
ATOM 5064 O O . LEU C 1 137 ? 26.717 -19.652 -12.276 1.00 49.36 137 LEU C O 1
ATOM 5069 N N . LYS C 1 138 ? 28.341 -19.805 -13.785 1.00 50.02 138 LYS C N 1
ATOM 5070 C CA . LYS C 1 138 ? 27.504 -20.549 -14.724 1.00 52.96 138 LYS C CA 1
ATOM 5071 C C . LYS C 1 138 ? 26.792 -21.723 -14.076 1.00 51.78 138 LYS C C 1
ATOM 5072 O O . LYS C 1 138 ? 25.626 -22.011 -14.445 1.00 51.78 138 LYS C O 1
ATOM 5078 N N . GLN C 1 139 ? 27.486 -22.444 -13.187 1.00 50.16 139 GLN C N 1
ATOM 5079 C CA . GLN C 1 139 ? 26.949 -23.688 -12.694 1.00 49.59 139 GLN C CA 1
ATOM 5080 C C . GLN C 1 139 ? 25.843 -23.376 -11.721 1.00 47.66 139 GLN C C 1
ATOM 5081 O O . GLN C 1 139 ? 24.984 -24.219 -11.475 1.00 47.59 139 GLN C O 1
ATOM 5087 N N . ALA C 1 140 ? 25.907 -22.184 -11.142 1.00 45.03 140 ALA C N 1
ATOM 5088 C CA . ALA C 1 140 ? 24.910 -21.765 -10.231 1.00 43.10 140 ALA C CA 1
ATOM 5089 C C . ALA C 1 140 ? 23.683 -21.382 -11.064 1.00 44.76 140 ALA C C 1
ATOM 5090 O O . ALA C 1 140 ? 22.580 -21.968 -10.841 1.00 45.13 140 ALA C O 1
ATOM 5092 N N . ILE C 1 141 ? 23.808 -20.433 -12.014 1.00 45.03 141 ILE C N 1
ATOM 5093 C CA . ILE C 1 141 ? 22.599 -20.078 -12.792 1.00 47.46 141 ILE C CA 1
ATOM 5094 C C . ILE C 1 141 ? 22.010 -21.476 -13.272 1.00 47.67 141 ILE C C 1
ATOM 5095 O O . ILE C 1 141 ? 20.795 -21.621 -13.471 1.00 49.66 141 ILE C O 1
ATOM 5100 N N . ASP C 1 142 ? 22.826 -22.523 -13.458 1.00 48.57 142 ASP C N 1
ATOM 5101 C CA . ASP C 1 142 ? 22.266 -23.739 -14.139 1.00 49.82 142 ASP C CA 1
ATOM 5102 C C . ASP C 1 142 ? 21.471 -24.518 -13.150 1.00 50.14 142 ASP C C 1
ATOM 5103 O O . ASP C 1 142 ? 20.476 -25.140 -13.512 1.00 51.33 142 ASP C O 1
ATOM 5108 N N . LYS C 1 143 ? 21.929 -24.454 -11.897 1.00 49.51 143 LYS C N 1
ATOM 5109 C CA . LYS C 1 143 ? 21.406 -25.219 -10.805 1.00 47.78 143 LYS C CA 1
ATOM 5110 C C . LYS C 1 143 ? 20.083 -24.564 -10.636 1.00 47.60 143 LYS C C 1
ATOM 5111 O O . LYS C 1 143 ? 19.090 -25.231 -10.386 1.00 48.50 143 LYS C O 1
ATOM 5117 N N . LEU C 1 144 ? 20.093 -23.235 -10.781 1.00 47.31 144 LEU C N 1
ATOM 5118 C CA . LEU C 1 144 ? 18.901 -22.402 -10.639 1.00 45.39 144 LEU C CA 1
ATOM 5119 C C . LEU C 1 144 ? 17.824 -22.863 -11.577 1.00 45.18 144 LEU C C 1
ATOM 5120 O O . LEU C 1 144 ? 16.696 -23.139 -11.141 1.00 44.74 144 LEU C O 1
ATOM 5125 N N . ARG C 1 145 ? 18.191 -22.950 -12.858 1.00 44.02 145 ARG C N 1
ATOM 5126 C CA . ARG C 1 145 ? 17.313 -23.367 -13.919 1.00 43.50 145 ARG C CA 1
ATOM 5127 C C . ARG C 1 145 ? 16.762 -24.759 -13.625 1.00 43.30 145 ARG C C 1
ATOM 5128 O O . ARG C 1 145 ? 15.557 -24.990 -13.657 1.00 41.62 145 ARG C O 1
ATOM 5136 N N . ALA C 1 146 ? 17.683 -25.679 -13.340 1.00 44.80 146 ALA C N 1
ATOM 5137 C CA . ALA C 1 146 ? 17.388 -27.071 -12.963 1.00 45.77 146 ALA C CA 1
ATOM 5138 C C . ALA C 1 146 ? 16.225 -27.167 -11.999 1.00 48.27 146 ALA C C 1
ATOM 5139 O O . ALA C 1 146 ? 15.337 -27.902 -12.260 1.00 49.89 146 ALA C O 1
ATOM 5141 N N . ARG C 1 147 ? 16.255 -26.459 -10.868 1.00 50.08 147 ARG C N 1
ATOM 5142 C CA . ARG C 1 147 ? 15.100 -26.300 -9.976 1.00 49.53 147 ARG C CA 1
ATOM 5143 C C . ARG C 1 147 ? 13.836 -25.793 -10.660 1.00 49.66 147 ARG C C 1
ATOM 5144 O O . ARG C 1 147 ? 12.866 -25.584 -9.996 1.00 50.64 147 ARG C O 1
ATOM 5152 N N . GLY C 1 148 ? 13.861 -25.485 -11.954 1.00 49.22 148 GLY C N 1
ATOM 5153 C CA . GLY C 1 148 ? 12.697 -24.891 -12.591 1.00 45.07 148 GLY C CA 1
ATOM 5154 C C . GLY C 1 148 ? 12.481 -23.427 -12.314 1.00 43.32 148 GLY C C 1
ATOM 5155 O O . GLY C 1 148 ? 11.465 -22.902 -12.655 1.00 43.79 148 GLY C O 1
ATOM 5156 N N . ILE C 1 149 ? 13.389 -22.716 -11.687 1.00 42.58 149 ILE C N 1
ATOM 5157 C CA . ILE C 1 149 ? 13.109 -21.288 -11.637 1.00 43.23 149 ILE C CA 1
ATOM 5158 C C . ILE C 1 149 ? 13.532 -20.710 -13.012 1.00 43.17 149 ILE C C 1
ATOM 5159 O O . ILE C 1 149 ? 14.458 -21.203 -13.577 1.00 46.62 149 ILE C O 1
ATOM 5164 N N . HIS C 1 150 ? 12.869 -19.745 -13.629 1.00 42.52 150 HIS C N 1
ATOM 5165 C CA . HIS C 1 150 ? 13.251 -19.306 -14.998 1.00 42.43 150 HIS C CA 1
ATOM 5166 C C . HIS C 1 150 ? 14.229 -18.142 -15.079 1.00 43.91 150 HIS C C 1
ATOM 5167 O O . HIS C 1 150 ? 14.011 -17.111 -14.403 1.00 43.38 150 HIS C O 1
ATOM 5174 N N . ILE C 1 151 ? 15.284 -18.233 -15.922 1.00 45.51 151 ILE C N 1
ATOM 5175 C CA . ILE C 1 151 ? 16.229 -17.062 -16.075 1.00 44.06 151 ILE C CA 1
ATOM 5176 C C . ILE C 1 151 ? 15.729 -16.151 -17.117 1.00 42.67 151 ILE C C 1
ATOM 5177 O O . ILE C 1 151 ? 15.641 -16.555 -18.196 1.00 42.14 151 ILE C O 1
ATOM 5182 N N . LEU C 1 152 ? 15.371 -14.926 -16.757 1.00 43.99 152 LEU C N 1
ATOM 5183 C CA . LEU C 1 152 ? 14.768 -13.975 -17.661 1.00 44.63 152 LEU C CA 1
ATOM 5184 C C . LEU C 1 152 ? 15.818 -13.180 -18.387 1.00 45.67 152 LEU C C 1
ATOM 5185 O O . LEU C 1 152 ? 15.619 -12.854 -19.511 1.00 47.59 152 LEU C O 1
ATOM 5190 N N . LYS C 1 153 ? 16.939 -12.855 -17.768 1.00 46.28 153 LYS C N 1
ATOM 5191 C CA . LYS C 1 153 ? 17.796 -11.803 -18.265 1.00 46.36 153 LYS C CA 1
ATOM 5192 C C . LYS C 1 153 ? 19.090 -12.039 -17.461 1.00 46.43 153 LYS C C 1
ATOM 5193 O O . LYS C 1 153 ? 19.051 -12.167 -16.249 1.00 47.54 153 LYS C O 1
ATOM 5199 N N . GLU C 1 154 ? 20.257 -12.221 -18.050 1.00 46.98 154 GLU C N 1
ATOM 5200 C CA . GLU C 1 154 ? 21.389 -12.208 -17.091 1.00 47.96 154 GLU C CA 1
ATOM 5201 C C . GLU C 1 154 ? 22.376 -11.179 -17.476 1.00 45.94 154 GLU C C 1
ATOM 5202 O O . GLU C 1 154 ? 22.634 -11.054 -18.660 1.00 46.31 154 GLU C O 1
ATOM 5208 N N . SER C 1 155 ? 22.896 -10.430 -16.503 1.00 44.79 155 SER C N 1
ATOM 5209 C CA . SER C 1 155 ? 23.928 -9.400 -16.786 1.00 46.01 155 SER C CA 1
ATOM 5210 C C . SER C 1 155 ? 25.257 -9.992 -17.161 1.00 45.54 155 SER C C 1
ATOM 5211 O O . SER C 1 155 ? 25.544 -11.140 -16.811 1.00 45.70 155 SER C O 1
ATOM 5214 N N . SER C 1 156 ? 26.097 -9.188 -17.809 1.00 44.71 156 SER C N 1
ATOM 5215 C CA . SER C 1 156 ? 27.464 -9.630 -18.058 1.00 45.04 156 SER C CA 1
ATOM 5216 C C . SER C 1 156 ? 28.201 -9.686 -16.736 1.00 44.59 156 SER C C 1
ATOM 5217 O O . SER C 1 156 ? 27.807 -9.063 -15.731 1.00 45.26 156 SER C O 1
ATOM 5220 N N . VAL C 1 157 ? 29.264 -10.458 -16.746 1.00 43.01 157 VAL C N 1
ATOM 5221 C CA . VAL C 1 157 ? 29.933 -10.755 -15.525 1.00 41.23 157 VAL C CA 1
ATOM 5222 C C . VAL C 1 157 ? 31.028 -9.672 -15.278 1.00 41.37 157 VAL C C 1
ATOM 5223 O O . VAL C 1 157 ? 31.584 -9.155 -16.197 1.00 39.33 157 VAL C O 1
ATOM 5227 N N . LEU C 1 158 ? 31.262 -9.262 -14.038 1.00 43.25 158 LEU C N 1
ATOM 5228 C CA . LEU C 1 158 ? 32.265 -8.249 -13.754 1.00 44.14 158 LEU C CA 1
ATOM 5229 C C . LEU C 1 158 ? 33.442 -8.951 -13.118 1.00 44.15 158 LEU C C 1
ATOM 5230 O O . LEU C 1 158 ? 33.410 -9.167 -11.912 1.00 43.42 158 LEU C O 1
ATOM 5235 N N . ALA C 1 159 ? 34.434 -9.349 -13.940 1.00 45.42 159 ALA C N 1
ATOM 5236 C CA . ALA C 1 159 ? 35.713 -9.999 -13.480 1.00 45.89 159 ALA C CA 1
ATOM 5237 C C . ALA C 1 159 ? 36.653 -8.919 -12.771 1.00 45.60 159 ALA C C 1
ATOM 5238 O O . ALA C 1 159 ? 35.969 -7.824 -12.313 1.00 44.00 159 ALA C O 1
ATOM 5240 N N . SER C 1 170 ? 39.697 -11.369 -4.759 1.00 41.08 170 SER C N 1
ATOM 5241 C CA . SER C 1 170 ? 39.469 -10.957 -6.162 1.00 44.77 170 SER C CA 1
ATOM 5242 C C . SER C 1 170 ? 38.253 -11.648 -6.835 1.00 46.71 170 SER C C 1
ATOM 5243 O O . SER C 1 170 ? 38.453 -12.630 -7.576 1.00 47.90 170 SER C O 1
ATOM 5246 N N . PHE C 1 171 ? 37.038 -11.112 -6.590 1.00 47.12 171 PHE C N 1
ATOM 5247 C CA . PHE C 1 171 ? 35.709 -11.665 -6.995 1.00 48.03 171 PHE C CA 1
ATOM 5248 C C . PHE C 1 171 ? 35.317 -11.511 -8.456 1.00 47.72 171 PHE C C 1
ATOM 5249 O O . PHE C 1 171 ? 35.854 -10.638 -9.163 1.00 48.24 171 PHE C O 1
ATOM 5257 N N . ALA C 1 172 ? 34.348 -12.344 -8.871 1.00 47.14 172 ALA C N 1
ATOM 5258 C CA . ALA C 1 172 ? 33.648 -12.271 -10.170 1.00 46.65 172 ALA C CA 1
ATOM 5259 C C . ALA C 1 172 ? 32.161 -12.131 -9.814 1.00 47.59 172 ALA C C 1
ATOM 5260 O O . ALA C 1 172 ? 31.732 -12.715 -8.811 1.00 46.78 172 ALA C O 1
ATOM 5262 N N . ASN C 1 173 ? 31.399 -11.318 -10.572 1.00 48.66 173 ASN C N 1
ATOM 5263 C CA . ASN C 1 173 ? 30.042 -10.852 -10.104 1.00 49.96 173 ASN C CA 1
ATOM 5264 C C . ASN C 1 173 ? 29.019 -10.775 -11.213 1.00 48.83 173 ASN C C 1
ATOM 5265 O O . ASN C 1 173 ? 29.400 -10.454 -12.364 1.00 47.83 173 ASN C O 1
ATOM 5270 N N . GLN C 1 174 ? 27.745 -11.030 -10.859 1.00 46.17 174 GLN C N 1
ATOM 5271 C CA . GLN C 1 174 ? 26.696 -11.070 -11.849 1.00 44.07 174 GLN C CA 1
ATOM 5272 C C . GLN C 1 174 ? 25.445 -10.903 -11.097 1.00 44.94 174 GLN C C 1
ATOM 5273 O O . GLN C 1 174 ? 25.348 -11.285 -9.941 1.00 44.65 174 GLN C O 1
ATOM 5279 N N . VAL C 1 175 ? 24.460 -10.302 -11.735 1.00 45.50 175 VAL C N 1
ATOM 5280 C CA . VAL C 1 175 ? 23.144 -10.399 -11.161 1.00 46.16 175 VAL C CA 1
ATOM 5281 C C . VAL C 1 175 ? 22.187 -10.879 -12.252 1.00 45.67 175 VAL C C 1
ATOM 5282 O O . VAL C 1 175 ? 22.326 -10.567 -13.429 1.00 44.20 175 VAL C O 1
ATOM 5286 N N . VAL C 1 176 ? 21.264 -11.734 -11.833 1.00 46.65 176 VAL C N 1
ATOM 5287 C CA . VAL C 1 176 ? 20.288 -12.334 -12.740 1.00 47.38 176 VAL C CA 1
ATOM 5288 C C . VAL C 1 176 ? 18.847 -11.967 -12.386 1.00 45.78 176 VAL C C 1
ATOM 5289 O O . VAL C 1 176 ? 18.523 -11.769 -11.209 1.00 44.65 176 VAL C O 1
ATOM 5293 N N . GLU C 1 177 ? 18.008 -11.853 -13.403 1.00 43.83 177 GLU C N 1
ATOM 5294 C CA . GLU C 1 177 ? 16.629 -11.526 -13.218 1.00 45.16 177 GLU C CA 1
ATOM 5295 C C . GLU C 1 177 ? 15.957 -12.858 -13.490 1.00 45.24 177 GLU C C 1
ATOM 5296 O O . GLU C 1 177 ? 16.272 -13.498 -14.492 1.00 44.13 177 GLU C O 1
ATOM 5302 N N . VAL C 1 178 ? 15.037 -13.302 -12.624 1.00 45.72 178 VAL C N 1
ATOM 5303 C CA . VAL C 1 178 ? 14.366 -14.595 -12.842 1.00 45.64 178 VAL C CA 1
ATOM 5304 C C . VAL C 1 178 ? 12.876 -14.525 -12.602 1.00 45.82 178 VAL C C 1
ATOM 5305 O O . VAL C 1 178 ? 12.409 -13.533 -12.061 1.00 48.53 178 VAL C O 1
ATOM 5309 N N . GLU C 1 179 ? 12.128 -15.568 -12.976 1.00 44.57 179 GLU C N 1
ATOM 5310 C CA . GLU C 1 179 ? 10.703 -15.681 -12.633 1.00 43.20 179 GLU C CA 1
ATOM 5311 C C . GLU C 1 179 ? 10.504 -16.892 -11.764 1.00 43.68 179 GLU C C 1
ATOM 5312 O O . GLU C 1 179 ? 10.863 -17.952 -12.180 1.00 42.53 179 GLU C O 1
ATOM 5318 N N . THR C 1 180 ? 9.984 -16.737 -10.539 1.00 44.39 180 THR C N 1
ATOM 5319 C CA . THR C 1 180 ? 9.605 -17.877 -9.761 1.00 45.38 180 THR C CA 1
ATOM 5320 C C . THR C 1 180 ? 8.287 -17.712 -9.013 1.00 45.81 180 THR C C 1
ATOM 5321 O O . THR C 1 180 ? 7.931 -16.629 -8.563 1.00 45.69 180 THR C O 1
ATOM 5325 N N . TRP C 1 181 ? 7.590 -18.833 -8.857 1.00 45.81 181 TRP C N 1
ATOM 5326 C CA . TRP C 1 181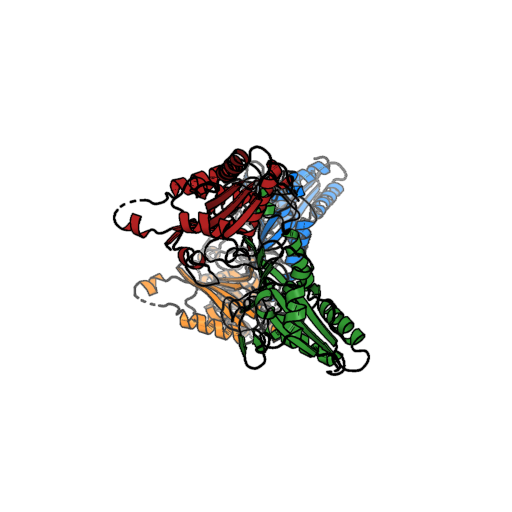 ? 6.455 -18.881 -7.987 1.00 44.96 181 TRP C CA 1
ATOM 5327 C C . TRP C 1 181 ? 6.762 -19.193 -6.469 1.00 43.02 181 TRP C C 1
ATOM 5328 O O . TRP C 1 181 ? 5.845 -19.275 -5.636 1.00 43.99 181 TRP C O 1
ATOM 5339 N N . LEU C 1 182 ? 8.005 -19.444 -6.119 1.00 41.01 182 LEU C N 1
ATOM 5340 C CA . LEU C 1 182 ? 8.313 -19.865 -4.754 1.00 41.06 182 LEU C CA 1
ATOM 5341 C C . LEU C 1 182 ? 8.275 -18.600 -3.935 1.00 41.07 182 LEU C C 1
ATOM 5342 O O . LEU C 1 182 ? 8.782 -17.604 -4.397 1.00 41.47 182 LEU C O 1
ATOM 5347 N N . PRO C 1 183 ? 7.601 -18.593 -2.773 1.00 40.73 183 PRO C N 1
ATOM 5348 C CA . PRO C 1 183 ? 7.629 -17.360 -1.999 1.00 40.14 183 PRO C CA 1
ATOM 5349 C C . PRO C 1 183 ? 9.032 -17.010 -1.532 1.00 42.21 183 PRO C C 1
ATOM 5350 O O . PRO C 1 183 ? 9.896 -17.854 -1.587 1.00 44.08 183 PRO C O 1
ATOM 5354 N N . ALA C 1 184 ? 9.264 -15.762 -1.129 1.00 42.77 184 ALA C N 1
ATOM 5355 C CA . ALA C 1 184 ? 10.588 -15.289 -0.818 1.00 42.29 184 ALA C CA 1
ATOM 5356 C C . ALA C 1 184 ? 11.354 -16.155 0.143 1.00 45.20 184 ALA C C 1
ATOM 5357 O O . ALA C 1 184 ? 12.502 -16.492 -0.114 1.00 46.92 184 ALA C O 1
ATOM 5359 N N . GLN C 1 185 ? 10.763 -16.528 1.277 1.00 46.81 185 GLN C N 1
ATOM 5360 C CA . GLN C 1 185 ? 11.520 -17.402 2.214 1.00 45.75 185 GLN C CA 1
ATOM 5361 C C . GLN C 1 185 ? 11.995 -18.715 1.559 1.00 45.38 185 GLN C C 1
ATOM 5362 O O . GLN C 1 185 ? 13.009 -19.220 1.888 1.00 47.00 185 GLN C O 1
ATOM 5368 N N . ASP C 1 186 ? 11.255 -19.266 0.605 1.00 46.14 186 ASP C N 1
ATOM 5369 C CA . ASP C 1 186 ? 11.565 -20.576 0.049 1.00 46.17 186 ASP C CA 1
ATOM 5370 C C . ASP C 1 186 ? 12.561 -20.369 -1.015 1.00 47.51 186 ASP C C 1
ATOM 5371 O O . ASP C 1 186 ? 13.488 -21.155 -1.155 1.00 49.52 186 ASP C O 1
ATOM 5376 N N . LEU C 1 187 ? 12.422 -19.276 -1.750 1.00 47.62 187 LEU C N 1
ATOM 5377 C CA . LEU C 1 187 ? 13.440 -18.926 -2.689 1.00 46.47 187 LEU C CA 1
ATOM 5378 C C . LEU C 1 187 ? 14.822 -18.851 -1.952 1.00 48.47 187 LEU C C 1
ATOM 5379 O O . LEU C 1 187 ? 15.832 -19.435 -2.407 1.00 49.52 187 LEU C O 1
ATOM 5384 N N . LEU C 1 188 ? 14.843 -18.222 -0.772 1.00 46.24 188 LEU C N 1
ATOM 5385 C CA . LEU C 1 188 ? 16.078 -18.045 -0.102 1.00 45.29 188 LEU C CA 1
ATOM 5386 C C . LEU C 1 188 ? 16.567 -19.416 0.258 1.00 46.25 188 LEU C C 1
ATOM 5387 O O . LEU C 1 188 ? 17.713 -19.777 0.004 1.00 47.98 188 LEU C O 1
ATOM 5392 N N . GLU C 1 189 ? 15.703 -20.238 0.802 1.00 44.87 189 GLU C N 1
ATOM 5393 C CA . GLU C 1 189 ? 16.195 -21.553 1.131 1.00 45.02 189 GLU C CA 1
ATOM 5394 C C . GLU C 1 189 ? 16.759 -22.338 -0.020 1.00 45.27 189 GLU C C 1
ATOM 5395 O O . GLU C 1 189 ? 17.676 -23.100 0.211 1.00 46.85 189 GLU C O 1
ATOM 5401 N N . THR C 1 190 ? 16.246 -22.158 -1.237 1.00 44.39 190 THR C N 1
ATOM 5402 C CA . THR C 1 190 ? 16.721 -22.998 -2.268 1.00 46.04 190 THR C CA 1
ATOM 5403 C C . THR C 1 190 ? 17.996 -22.328 -2.757 1.00 46.75 190 THR C C 1
ATOM 5404 O O . THR C 1 190 ? 18.888 -22.992 -3.353 1.00 47.36 190 THR C O 1
ATOM 5408 N N . LEU C 1 191 ? 18.120 -21.017 -2.516 1.00 45.46 191 LEU C N 1
ATOM 5409 C CA . LEU C 1 191 ? 19.445 -20.388 -2.787 1.00 45.61 191 LEU C CA 1
ATOM 5410 C C . LEU C 1 191 ? 20.556 -21.047 -1.959 1.00 45.97 191 LEU C C 1
ATOM 5411 O O . LEU C 1 191 ? 21.549 -21.489 -2.548 1.00 46.50 191 LEU C O 1
ATOM 5416 N N . LEU C 1 192 ? 20.360 -21.115 -0.628 1.00 43.65 192 LEU C N 1
ATOM 5417 C CA . LEU C 1 192 ? 21.311 -21.683 0.275 1.00 44.28 192 LEU C CA 1
ATOM 5418 C C . LEU C 1 192 ? 21.550 -23.130 -0.094 1.00 45.47 192 LEU C C 1
ATOM 5419 O O . LEU C 1 192 ? 22.710 -23.609 0.035 1.00 46.24 192 LEU C O 1
ATOM 5424 N N . ALA C 1 193 ? 20.481 -23.852 -0.484 1.00 44.47 193 ALA C N 1
ATOM 5425 C CA . ALA C 1 193 ? 20.618 -25.256 -0.924 1.00 43.41 193 ALA C CA 1
ATOM 5426 C C . ALA C 1 193 ? 21.699 -25.348 -2.028 1.00 46.07 193 ALA C C 1
ATOM 5427 O O . ALA C 1 193 ? 22.626 -26.178 -1.955 1.00 47.17 193 ALA C O 1
ATOM 5429 N N . ILE C 1 194 ? 21.608 -24.481 -3.046 1.00 45.54 194 ILE C N 1
ATOM 5430 C CA . ILE C 1 194 ? 22.580 -24.497 -4.097 1.00 43.80 194 ILE C CA 1
ATOM 5431 C C . ILE C 1 194 ? 24.024 -24.202 -3.614 1.00 46.03 194 ILE C C 1
ATOM 5432 O O . ILE C 1 194 ? 24.938 -25.055 -3.777 1.00 46.43 194 ILE C O 1
ATOM 5437 N N . GLU C 1 195 ? 24.231 -23.011 -3.011 1.00 46.00 195 GLU C N 1
ATOM 5438 C CA . GLU C 1 195 ? 25.448 -22.767 -2.260 1.00 46.41 195 GLU C CA 1
ATOM 5439 C C . GLU C 1 195 ? 26.034 -24.095 -1.732 1.00 47.02 195 GLU C C 1
ATOM 5440 O O . GLU C 1 195 ? 27.169 -24.450 -2.069 1.00 47.96 195 GLU C O 1
ATOM 5446 N N . SER C 1 196 ? 25.250 -24.847 -0.968 1.00 47.08 196 SER C N 1
ATOM 5447 C CA . SER C 1 196 ? 25.748 -26.067 -0.380 1.00 49.00 196 SER C CA 1
ATOM 5448 C C . SER C 1 196 ? 26.096 -27.122 -1.335 1.00 49.26 196 SER C C 1
ATOM 5449 O O . SER C 1 196 ? 27.156 -27.734 -1.178 1.00 49.34 196 SER C O 1
ATOM 5452 N N . GLU C 1 197 ? 25.194 -27.430 -2.267 1.00 48.48 197 GLU C N 1
ATOM 5453 C CA . GLU C 1 197 ? 25.517 -28.536 -3.111 1.00 49.39 197 GLU C CA 1
ATOM 5454 C C . GLU C 1 197 ? 26.659 -28.128 -4.043 1.00 50.86 197 GLU C C 1
ATOM 5455 O O . GLU C 1 197 ? 26.837 -28.732 -5.084 1.00 52.79 197 GLU C O 1
ATOM 5461 N N . LEU C 1 198 ? 27.456 -27.132 -3.629 1.00 51.24 198 LEU C N 1
ATOM 5462 C CA . LEU C 1 198 ? 28.564 -26.594 -4.423 1.00 51.07 198 LEU C CA 1
ATOM 5463 C C . LEU C 1 198 ? 29.811 -26.376 -3.570 1.00 52.77 198 LEU C C 1
ATOM 5464 O O . LEU C 1 198 ? 30.710 -25.693 -4.047 1.00 55.67 198 LEU C O 1
ATOM 5469 N N . GLY C 1 199 ? 29.891 -26.927 -2.342 1.00 53.06 199 GLY C N 1
ATOM 5470 C CA . GLY C 1 199 ? 31.005 -26.645 -1.384 1.00 53.05 199 GLY C CA 1
ATOM 5471 C C . GLY C 1 199 ? 30.978 -25.222 -0.743 1.00 55.34 199 GLY C C 1
ATOM 5472 O O . GLY C 1 199 ? 32.085 -24.642 -0.441 1.00 57.86 199 GLY C O 1
ATOM 5473 N N . ARG C 1 200 ? 29.747 -24.646 -0.577 1.00 55.02 200 ARG C N 1
ATOM 5474 C CA . ARG C 1 200 ? 29.450 -23.505 0.377 1.00 54.57 200 ARG C CA 1
ATOM 5475 C C . ARG C 1 200 ? 29.923 -22.051 -0.021 1.00 53.52 200 ARG C C 1
ATOM 5476 O O . ARG C 1 200 ? 29.270 -20.973 0.335 1.00 51.34 200 ARG C O 1
ATOM 5484 N N . LEU C 1 210 ? 33.567 -19.686 -3.018 1.00 48.11 210 LEU C N 1
ATOM 5485 C CA . LEU C 1 210 ? 33.139 -20.346 -4.289 1.00 51.03 210 LEU C CA 1
ATOM 5486 C C . LEU C 1 210 ? 31.963 -19.700 -4.920 1.00 53.40 210 LEU C C 1
ATOM 5487 O O . LEU C 1 210 ? 32.150 -18.929 -5.851 1.00 56.22 210 LEU C O 1
ATOM 5492 N N . ILE C 1 211 ? 30.733 -20.063 -4.526 1.00 52.62 211 ILE C N 1
ATOM 5493 C CA . ILE C 1 211 ? 29.580 -19.204 -4.903 1.00 52.42 211 ILE C CA 1
ATOM 5494 C C . ILE C 1 211 ? 28.926 -18.492 -3.763 1.00 53.43 211 ILE C C 1
ATOM 5495 O O . ILE C 1 211 ? 29.049 -18.837 -2.583 1.00 51.80 211 ILE C O 1
ATOM 5500 N N . ASP C 1 212 ? 28.083 -17.554 -4.148 1.00 55.35 212 ASP C N 1
ATOM 5501 C CA . ASP C 1 212 ? 27.618 -16.625 -3.148 1.00 56.38 212 ASP C CA 1
ATOM 5502 C C . ASP C 1 212 ? 26.368 -15.967 -3.686 1.00 53.43 212 ASP C C 1
ATOM 5503 O O . ASP C 1 212 ? 26.478 -15.150 -4.585 1.00 56.36 212 ASP C O 1
ATOM 5508 N N . LEU C 1 213 ? 25.202 -16.375 -3.198 1.00 48.71 213 LEU C N 1
ATOM 5509 C CA . LEU C 1 213 ? 23.967 -16.028 -3.831 1.00 45.78 213 LEU C CA 1
ATOM 5510 C C . LEU C 1 213 ? 23.243 -15.069 -2.949 1.00 46.91 213 LEU C C 1
ATOM 5511 O O . LEU C 1 213 ? 23.189 -15.297 -1.772 1.00 50.45 213 LEU C O 1
ATOM 5516 N N . ASP C 1 214 ? 22.670 -13.984 -3.450 1.00 47.34 214 ASP C N 1
ATOM 5517 C CA . ASP C 1 214 ? 21.919 -13.101 -2.530 1.00 48.56 214 ASP C CA 1
ATOM 5518 C C . ASP C 1 214 ? 20.580 -12.677 -3.088 1.00 47.77 214 ASP C C 1
ATOM 5519 O O . ASP C 1 214 ? 20.497 -12.184 -4.191 1.00 50.07 214 ASP C O 1
ATOM 5524 N N . LEU C 1 215 ? 19.511 -12.832 -2.365 1.00 44.80 215 LEU C N 1
ATOM 5525 C CA . LEU C 1 215 ? 18.291 -12.305 -2.920 1.00 43.18 215 LEU C CA 1
ATOM 5526 C C . LEU C 1 215 ? 18.307 -10.759 -2.784 1.00 44.26 215 LEU C C 1
ATOM 5527 O O . LEU C 1 215 ? 18.539 -10.169 -1.692 1.00 45.58 215 LEU C O 1
ATOM 5532 N N . LEU C 1 216 ? 18.052 -10.092 -3.892 1.00 44.76 216 LEU C N 1
ATOM 5533 C CA . LEU C 1 216 ? 18.099 -8.636 -3.953 1.00 44.81 216 LEU C CA 1
ATOM 5534 C C . LEU C 1 216 ? 16.711 -8.093 -3.791 1.00 45.13 216 LEU C C 1
ATOM 5535 O O . LEU C 1 216 ? 16.462 -7.366 -2.838 1.00 45.98 216 LEU C O 1
ATOM 5540 N N . PHE C 1 217 ? 15.817 -8.393 -4.737 1.00 45.35 217 PHE C N 1
ATOM 5541 C CA . PHE C 1 217 ? 14.437 -7.986 -4.599 1.00 45.93 217 PHE C CA 1
ATOM 5542 C C . PHE C 1 217 ? 13.615 -9.143 -5.018 1.00 46.82 217 PHE C C 1
ATOM 5543 O O . PHE C 1 217 ? 14.053 -9.962 -5.805 1.00 48.35 217 PHE C O 1
ATOM 5551 N N . VAL C 1 218 ? 12.390 -9.199 -4.561 1.00 46.37 218 VAL C N 1
ATOM 5552 C CA . VAL C 1 218 ? 11.441 -10.069 -5.262 1.00 47.17 218 VAL C CA 1
ATOM 5553 C C . VAL C 1 218 ? 10.243 -9.130 -5.396 1.00 47.51 218 VAL C C 1
ATOM 5554 O O . VAL C 1 218 ? 9.547 -8.805 -4.407 1.00 44.98 218 VAL C O 1
ATOM 5558 N N . GLU C 1 219 ? 10.117 -8.612 -6.628 1.00 47.74 219 GLU C N 1
ATOM 5559 C CA . GLU C 1 219 ? 9.309 -7.475 -6.946 1.00 47.58 219 GLU C CA 1
ATOM 5560 C C . GLU C 1 219 ? 9.474 -6.368 -5.966 1.00 47.77 219 GLU C C 1
ATOM 5561 O O . GLU C 1 219 ? 10.545 -6.005 -5.473 1.00 47.78 219 GLU C O 1
ATOM 5567 N N . ASP C 1 220 ? 8.279 -5.896 -5.708 1.00 50.05 220 ASP C N 1
ATOM 5568 C CA . ASP C 1 220 ? 7.823 -4.825 -4.866 1.00 48.43 220 ASP C CA 1
ATOM 5569 C C . ASP C 1 220 ? 8.125 -5.053 -3.385 1.00 47.80 220 ASP C C 1
ATOM 5570 O O . ASP C 1 220 ? 8.075 -4.115 -2.576 1.00 44.66 220 ASP C O 1
ATOM 5575 N N . GLN C 1 221 ? 8.363 -6.318 -3.030 1.00 4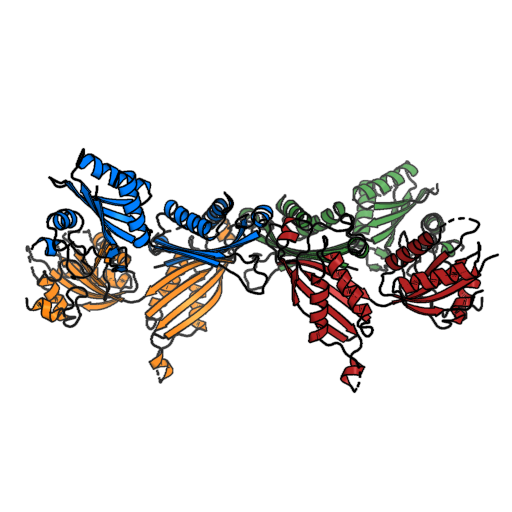6.38 221 GLN C N 1
ATOM 5576 C CA . GLN C 1 221 ? 8.096 -6.753 -1.722 1.00 45.47 221 GLN C CA 1
ATOM 5577 C C . GLN C 1 221 ? 9.059 -6.279 -0.677 1.00 46.22 221 GLN C C 1
ATOM 5578 O O . GLN C 1 221 ? 10.218 -6.095 -0.902 1.00 47.30 221 GLN C O 1
ATOM 5584 N N . ILE C 1 222 ? 8.594 -6.135 0.538 1.00 47.27 222 ILE C N 1
ATOM 5585 C CA . ILE C 1 222 ? 9.584 -5.789 1.488 1.00 47.83 222 ILE C CA 1
ATOM 5586 C C . ILE C 1 222 ? 9.371 -6.617 2.759 1.00 47.49 222 ILE C C 1
ATOM 5587 O O . ILE C 1 222 ? 8.308 -6.550 3.381 1.00 46.68 222 ILE C O 1
ATOM 5592 N N . LEU C 1 223 ? 10.350 -7.463 3.107 1.00 46.77 223 LEU C N 1
ATOM 5593 C CA . LEU C 1 223 ? 10.214 -8.243 4.338 1.00 46.25 223 LEU C CA 1
ATOM 5594 C C . LEU C 1 223 ? 11.254 -7.964 5.309 1.00 45.08 223 LEU C C 1
ATOM 5595 O O . LEU C 1 223 ? 12.370 -7.642 4.941 1.00 46.41 223 LEU C O 1
ATOM 5600 N N . TYR C 1 224 ? 10.931 -8.226 6.558 1.00 43.40 224 TYR C N 1
ATOM 5601 C CA . TYR C 1 224 ? 11.963 -8.176 7.549 1.00 42.30 224 TYR C CA 1
ATOM 5602 C C . TYR C 1 224 ? 11.751 -9.354 8.479 1.00 43.17 224 TYR C C 1
ATOM 5603 O O . TYR C 1 224 ? 11.029 -9.262 9.486 1.00 43.60 224 TYR C O 1
ATOM 5612 N N . THR C 1 225 ? 12.384 -10.475 8.164 1.00 43.49 225 THR C N 1
ATOM 5613 C CA . THR C 1 225 ? 12.227 -11.629 9.021 1.00 44.36 225 THR C CA 1
ATOM 5614 C C . THR C 1 225 ? 13.557 -12.085 9.517 1.00 45.18 225 THR C C 1
ATOM 5615 O O . THR C 1 225 ? 14.595 -11.590 9.142 1.00 45.78 225 THR C O 1
ATOM 5619 N N . ASP C 1 226 ? 13.525 -13.086 10.347 1.00 47.87 226 ASP C N 1
ATOM 5620 C CA . ASP C 1 226 ? 14.779 -13.629 10.804 1.00 51.23 226 ASP C CA 1
ATOM 5621 C C . ASP C 1 226 ? 15.879 -14.026 9.776 1.00 49.74 226 ASP C C 1
ATOM 5622 O O . ASP C 1 226 ? 17.057 -13.807 9.982 1.00 48.83 226 ASP C O 1
ATOM 5627 N N . ASP C 1 227 ? 15.468 -14.521 8.625 1.00 48.84 227 ASP C N 1
ATOM 5628 C CA . ASP C 1 227 ? 16.397 -15.130 7.726 1.00 46.67 227 ASP C CA 1
ATOM 5629 C C . ASP C 1 227 ? 16.605 -14.297 6.541 1.00 45.82 227 ASP C C 1
ATOM 5630 O O . ASP C 1 227 ? 17.505 -14.571 5.767 1.00 45.64 227 ASP C O 1
ATOM 5635 N N . LEU C 1 228 ? 15.693 -13.352 6.324 1.00 45.49 228 LEU C N 1
ATOM 5636 C CA . LEU C 1 228 ? 15.639 -12.646 5.067 1.00 43.51 228 LEU C CA 1
ATOM 5637 C C . LEU C 1 228 ? 15.161 -11.226 5.321 1.00 44.86 228 LEU C C 1
ATOM 5638 O O . LEU C 1 228 ? 14.172 -11.058 6.034 1.00 45.65 228 LEU C O 1
ATOM 5643 N N . ILE C 1 229 ? 15.938 -10.216 4.854 1.00 45.16 229 ILE C N 1
ATOM 5644 C CA . ILE C 1 229 ? 15.528 -8.807 4.725 1.00 42.94 229 ILE C CA 1
ATOM 5645 C C . ILE C 1 229 ? 15.363 -8.410 3.204 1.00 44.46 229 ILE C C 1
ATOM 5646 O O . ILE C 1 229 ? 16.330 -8.560 2.460 1.00 46.27 229 ILE C O 1
ATOM 5651 N N . LEU C 1 230 ? 14.180 -7.960 2.733 1.00 43.16 230 LEU C N 1
ATOM 5652 C CA . LEU C 1 230 ? 14.014 -7.492 1.347 1.00 43.31 230 LEU C CA 1
ATOM 5653 C C . LEU C 1 230 ? 13.542 -6.075 1.335 1.00 45.42 230 LEU C C 1
ATOM 5654 O O . LEU C 1 230 ? 12.738 -5.653 2.179 1.00 49.08 230 LEU C O 1
ATOM 5659 N N . PRO C 1 231 ? 14.037 -5.288 0.402 1.00 44.37 231 PRO C N 1
ATOM 5660 C CA . PRO C 1 231 ? 15.104 -5.562 -0.529 1.00 43.78 231 PRO C CA 1
ATOM 5661 C C . PRO C 1 231 ? 16.389 -5.802 0.275 1.00 44.29 231 PRO C C 1
ATOM 5662 O O . PRO C 1 231 ? 16.439 -5.380 1.424 1.00 44.90 231 PRO C O 1
ATOM 5666 N N . HIS C 1 232 ? 17.415 -6.451 -0.294 1.00 44.72 232 HIS C N 1
ATOM 5667 C CA . HIS C 1 232 ? 18.660 -6.705 0.454 1.00 45.16 232 HIS C CA 1
ATOM 5668 C C . HIS C 1 232 ? 19.193 -5.345 0.868 1.00 45.56 232 HIS C C 1
ATOM 5669 O O . HIS C 1 232 ? 19.183 -4.403 0.079 1.00 46.35 232 HIS C O 1
ATOM 5676 N N . PRO C 1 233 ? 19.572 -5.211 2.140 1.00 45.00 233 PRO C N 1
ATOM 5677 C CA . PRO C 1 233 ? 19.798 -3.897 2.726 1.00 44.82 233 PRO C CA 1
ATOM 5678 C C . PRO C 1 233 ? 21.036 -3.177 2.277 1.00 45.97 233 PRO C C 1
ATOM 5679 O O . PRO C 1 233 ? 21.395 -2.178 2.906 1.00 47.10 233 PRO C O 1
ATOM 5683 N N . TYR C 1 234 ? 21.746 -3.653 1.259 1.00 45.60 234 TYR C N 1
ATOM 5684 C CA . TYR C 1 234 ? 23.008 -2.928 0.949 1.00 46.14 234 TYR C CA 1
ATOM 5685 C C . TYR C 1 234 ? 23.096 -2.453 -0.483 1.00 47.13 234 TYR C C 1
ATOM 5686 O O . TYR C 1 234 ? 24.084 -1.873 -0.898 1.00 48.12 234 TYR C O 1
ATOM 5695 N N . ILE C 1 235 ? 22.039 -2.688 -1.232 1.00 47.24 235 ILE C N 1
ATOM 5696 C CA . ILE C 1 235 ? 22.017 -2.409 -2.634 1.00 46.65 235 ILE C CA 1
ATOM 5697 C C . ILE C 1 235 ? 22.499 -1.031 -2.966 1.00 45.97 235 ILE C C 1
ATOM 5698 O O . ILE C 1 235 ? 23.405 -0.888 -3.813 1.00 47.09 235 ILE C O 1
ATOM 5703 N N . ALA C 1 236 ? 21.955 -0.023 -2.296 1.00 45.50 236 ALA C N 1
ATOM 5704 C CA . ALA C 1 236 ? 22.203 1.334 -2.784 1.00 45.74 236 ALA C CA 1
ATOM 5705 C C . ALA C 1 236 ? 23.615 1.858 -2.504 1.00 46.61 236 ALA C C 1
ATOM 5706 O O . ALA C 1 236 ? 23.976 2.958 -2.917 1.00 43.76 236 ALA C O 1
ATOM 5708 N N . GLU C 1 237 ? 24.399 1.028 -1.819 1.00 48.19 237 GLU C N 1
ATOM 5709 C CA . GLU C 1 237 ? 25.757 1.311 -1.443 1.00 47.49 237 GLU C CA 1
ATOM 5710 C C . GLU C 1 237 ? 26.702 0.386 -2.161 1.00 48.52 237 GLU C C 1
ATOM 5711 O O . GLU C 1 237 ? 27.886 0.528 -1.988 1.00 51.01 237 GLU C O 1
ATOM 5717 N N . ARG C 1 238 ? 26.243 -0.576 -2.955 1.00 49.38 238 ARG C N 1
ATOM 5718 C CA . ARG C 1 238 ? 27.227 -1.488 -3.594 1.00 49.29 238 ARG C CA 1
ATOM 5719 C C . ARG C 1 238 ? 27.322 -1.299 -5.088 1.00 49.79 238 ARG C C 1
ATOM 5720 O O . ARG C 1 238 ? 26.451 -1.820 -5.818 1.00 50.60 238 ARG C O 1
ATOM 5728 N N . LEU C 1 239 ? 28.356 -0.527 -5.507 1.00 49.10 239 LEU C N 1
ATOM 5729 C CA . LEU C 1 239 ? 28.440 -0.024 -6.856 1.00 48.17 239 LEU C CA 1
ATOM 5730 C C . LEU C 1 239 ? 28.345 -1.228 -7.855 1.00 48.23 239 LEU C C 1
ATOM 5731 O O . LEU C 1 239 ? 27.535 -1.212 -8.809 1.00 48.30 239 LEU C O 1
ATOM 5736 N N . PHE C 1 240 ? 29.108 -2.283 -7.625 1.00 46.94 240 PHE C N 1
ATOM 5737 C CA . PHE C 1 240 ? 29.114 -3.378 -8.581 1.00 48.27 240 PHE C CA 1
ATOM 5738 C C . PHE C 1 240 ? 27.784 -4.178 -8.626 1.00 48.61 240 PHE C C 1
ATOM 5739 O O . PHE C 1 240 ? 27.500 -4.966 -9.540 1.00 49.17 240 PHE C O 1
ATOM 5747 N N . VAL C 1 241 ? 26.967 -4.027 -7.612 1.00 49.09 241 VAL C N 1
ATOM 5748 C CA . VAL C 1 241 ? 25.618 -4.534 -7.744 1.00 48.34 241 VAL C CA 1
ATOM 5749 C C . VAL C 1 241 ? 24.744 -3.597 -8.628 1.00 49.22 241 VAL C C 1
ATOM 5750 O O . VAL C 1 241 ? 24.245 -4.078 -9.654 1.00 51.59 241 VAL C O 1
ATOM 5754 N N . LEU C 1 242 ? 24.604 -2.300 -8.307 1.00 46.74 242 LEU C N 1
ATOM 5755 C CA . LEU C 1 242 ? 24.008 -1.391 -9.261 1.00 46.27 242 LEU C CA 1
ATOM 5756 C C . LEU C 1 242 ? 24.557 -1.554 -10.675 1.00 48.24 242 LEU C C 1
ATOM 5757 O O . LEU C 1 242 ? 23.784 -1.608 -11.677 1.00 49.00 242 LEU C O 1
ATOM 5762 N N . GLU C 1 243 ? 25.885 -1.611 -10.781 1.00 48.78 243 GLU C N 1
ATOM 5763 C CA . GLU C 1 243 ? 26.537 -1.784 -12.066 1.00 49.29 243 GLU C CA 1
ATOM 5764 C C . GLU C 1 243 ? 25.735 -2.772 -12.899 1.00 48.83 243 GLU C C 1
ATOM 5765 O O . GLU C 1 243 ? 25.117 -2.436 -13.896 1.00 48.45 243 GLU C O 1
ATOM 5771 N N . SER C 1 244 ? 25.680 -4.001 -12.443 1.00 49.70 244 SER C N 1
ATOM 5772 C CA . SER C 1 244 ? 25.115 -5.018 -13.291 1.00 49.55 244 SER C CA 1
ATOM 5773 C C . SER C 1 244 ? 23.615 -5.043 -13.185 1.00 47.30 244 SER C C 1
ATOM 5774 O O . SER C 1 244 ? 22.918 -5.495 -14.077 1.00 47.15 244 SER C O 1
ATOM 5777 N N . LEU C 1 245 ? 23.080 -4.518 -12.114 1.00 47.97 245 LEU C N 1
ATOM 5778 C CA . LEU C 1 245 ? 21.592 -4.342 -12.059 1.00 47.87 245 LEU C CA 1
ATOM 5779 C C . LEU C 1 245 ? 21.076 -3.269 -13.096 1.00 48.25 245 LEU C C 1
ATOM 5780 O O . LEU C 1 245 ? 20.031 -3.478 -13.747 1.00 46.11 245 LEU C O 1
ATOM 5785 N N . GLN C 1 246 ? 21.853 -2.175 -13.280 1.00 47.18 246 GLN C N 1
ATOM 5786 C CA . GLN C 1 246 ? 21.421 -1.089 -14.135 1.00 47.34 246 GLN C CA 1
ATOM 5787 C C . GLN C 1 246 ? 21.494 -1.593 -15.567 1.00 47.21 246 GLN C C 1
ATOM 5788 O O . GLN C 1 246 ? 20.823 -1.070 -16.476 1.00 46.45 246 GLN C O 1
ATOM 5794 N N . GLU C 1 247 ? 22.327 -2.622 -15.760 1.00 46.68 247 GLU C N 1
ATOM 5795 C CA . GLU C 1 247 ? 22.499 -3.227 -17.080 1.00 45.56 247 GLU C CA 1
ATOM 5796 C C . GLU C 1 247 ? 21.237 -3.969 -17.545 1.00 45.98 247 GLU C C 1
ATOM 5797 O O . GLU C 1 247 ? 20.834 -3.886 -18.689 1.00 44.51 247 GLU C O 1
ATOM 5803 N N . ILE C 1 248 ? 20.605 -4.704 -16.640 1.00 45.67 248 ILE C N 1
ATOM 5804 C CA . ILE C 1 248 ? 19.468 -5.460 -17.033 1.00 44.91 248 ILE C CA 1
ATOM 5805 C C . ILE C 1 248 ? 18.153 -4.858 -16.552 1.00 47.07 248 ILE C C 1
ATOM 5806 O O . ILE C 1 248 ? 17.107 -5.342 -16.946 1.00 48.82 248 ILE C O 1
ATOM 5811 N N . ALA C 1 249 ? 18.135 -3.839 -15.702 1.00 46.67 249 ALA C N 1
ATOM 5812 C CA . ALA C 1 249 ? 16.823 -3.306 -15.342 1.00 46.33 249 ALA C CA 1
ATOM 5813 C C . ALA C 1 249 ? 17.025 -1.921 -14.878 1.00 46.81 249 ALA C C 1
ATOM 5814 O O . ALA C 1 249 ? 16.918 -1.609 -13.718 1.00 48.31 249 ALA C O 1
ATOM 5816 N N . PRO C 1 250 ? 17.342 -1.058 -15.784 1.00 45.71 250 PRO C N 1
ATOM 5817 C CA . PRO C 1 250 ? 17.626 0.294 -15.357 1.00 44.70 250 PRO C CA 1
ATOM 5818 C C . PRO C 1 250 ? 16.393 0.980 -14.752 1.00 45.38 250 PRO C C 1
ATOM 5819 O O . PRO C 1 250 ? 16.520 1.885 -13.928 1.00 45.08 250 PRO C O 1
ATOM 5823 N N . HIS C 1 251 ? 15.189 0.556 -15.149 1.00 46.11 251 HIS C N 1
ATOM 5824 C CA . HIS C 1 251 ? 14.043 1.339 -14.741 1.00 44.59 251 HIS C CA 1
ATOM 5825 C C . HIS C 1 251 ? 13.346 0.715 -13.575 1.00 44.14 251 HIS C C 1
ATOM 5826 O O . HIS C 1 251 ? 12.389 1.245 -13.075 1.00 44.69 251 HIS C O 1
ATOM 5833 N N . PHE C 1 252 ? 13.810 -0.434 -13.151 1.00 43.97 252 PHE C N 1
ATOM 5834 C CA . PHE C 1 252 ? 13.196 -1.077 -12.042 1.00 44.23 252 PHE C CA 1
ATOM 5835 C C . PHE C 1 252 ? 13.344 -0.158 -10.801 1.00 44.71 252 PHE C C 1
ATOM 5836 O O . PHE C 1 252 ? 14.370 0.489 -10.585 1.00 44.05 252 PHE C O 1
ATOM 5844 N N . ILE C 1 253 ? 12.291 -0.060 -10.015 1.00 44.01 253 ILE C N 1
ATOM 5845 C CA . ILE C 1 253 ? 12.292 0.895 -8.956 1.00 42.59 253 ILE C CA 1
ATOM 5846 C C . ILE C 1 253 ? 12.515 0.304 -7.578 1.00 43.20 253 ILE C C 1
ATOM 5847 O O . ILE C 1 253 ? 11.818 -0.615 -7.157 1.00 45.14 253 ILE C O 1
ATOM 5852 N N . HIS C 1 254 ? 13.459 0.837 -6.820 1.00 43.98 254 HIS C N 1
ATOM 5853 C CA . HIS C 1 254 ? 13.742 0.270 -5.496 1.00 43.82 254 HIS C CA 1
ATOM 5854 C C . HIS C 1 254 ? 12.541 0.469 -4.648 1.00 43.33 254 HIS C C 1
ATOM 5855 O O . HIS C 1 254 ? 12.166 1.588 -4.479 1.00 44.89 254 HIS C O 1
ATOM 5862 N N . PRO C 1 255 ? 11.943 -0.583 -4.089 1.00 43.34 255 PRO C N 1
ATOM 5863 C CA . PRO C 1 255 ? 10.643 -0.437 -3.385 1.00 41.86 255 PRO C CA 1
ATOM 5864 C C . PRO C 1 255 ? 10.792 0.406 -2.160 1.00 42.88 255 PRO C C 1
ATOM 5865 O O . PRO C 1 255 ? 9.852 1.038 -1.751 1.00 45.06 255 PRO C O 1
ATOM 5869 N N . ILE C 1 256 ? 11.971 0.489 -1.572 1.00 42.79 256 ILE C N 1
ATOM 5870 C CA . ILE C 1 256 ? 12.090 1.417 -0.464 1.00 44.04 256 ILE C CA 1
ATOM 5871 C C . ILE C 1 256 ? 12.530 2.857 -0.800 1.00 44.98 256 ILE C C 1
ATOM 5872 O O . ILE C 1 256 ? 11.915 3.824 -0.310 1.00 46.72 256 ILE C O 1
ATOM 5877 N N . LEU C 1 257 ? 13.534 3.016 -1.657 1.00 43.60 257 LEU C N 1
ATOM 5878 C CA . LEU C 1 257 ? 14.104 4.318 -1.855 1.00 42.14 257 LEU C CA 1
ATOM 5879 C C . LEU C 1 257 ? 13.279 5.028 -2.864 1.00 41.56 257 LEU C C 1
ATOM 5880 O O . LEU C 1 257 ? 13.431 6.179 -3.088 1.00 42.83 257 LEU C O 1
ATOM 5885 N N . LYS C 1 258 ? 12.385 4.307 -3.488 1.00 43.43 258 LYS C N 1
ATOM 5886 C CA . LYS C 1 258 ? 11.505 4.858 -4.506 1.00 45.10 258 LYS C CA 1
ATOM 5887 C C . LYS C 1 258 ? 12.244 5.596 -5.631 1.00 45.62 258 LYS C C 1
ATOM 5888 O O . LYS C 1 258 ? 11.844 6.707 -5.998 1.00 45.53 258 LYS C O 1
ATOM 5894 N N . GLN C 1 259 ? 13.281 4.967 -6.206 1.00 45.84 259 GLN C N 1
ATOM 5895 C CA . GLN C 1 259 ? 13.990 5.470 -7.434 1.00 44.76 259 GLN C CA 1
ATOM 5896 C C . GLN C 1 259 ? 14.457 4.428 -8.399 1.00 44.99 259 GLN C C 1
ATOM 5897 O O . GLN C 1 259 ? 14.709 3.339 -8.007 1.00 47.79 259 GLN C O 1
ATOM 5903 N N . PRO C 1 260 ? 14.673 4.776 -9.643 1.00 44.57 260 PRO C N 1
ATOM 5904 C CA . PRO C 1 260 ? 15.099 3.817 -10.599 1.00 44.66 260 PRO C CA 1
ATOM 5905 C C . PRO C 1 260 ? 16.569 3.370 -10.347 1.00 45.88 260 PRO C C 1
ATOM 5906 O O . PRO C 1 260 ? 17.466 4.210 -10.061 1.00 45.55 260 PRO C O 1
ATOM 5910 N N . ILE C 1 261 ? 16.821 2.069 -10.463 1.00 44.32 261 ILE C N 1
ATOM 5911 C CA . ILE C 1 261 ? 18.175 1.554 -10.359 1.00 45.03 261 ILE C CA 1
ATOM 5912 C C . ILE C 1 261 ? 19.159 2.460 -11.056 1.00 46.21 261 ILE C C 1
ATOM 5913 O O . ILE C 1 261 ? 20.174 2.843 -10.498 1.00 46.39 261 ILE C O 1
ATOM 5918 N N . ARG C 1 262 ? 18.828 2.786 -12.294 1.00 47.44 262 ARG C N 1
ATOM 5919 C CA . ARG C 1 262 ? 19.523 3.750 -13.121 1.00 47.78 262 ARG C CA 1
ATOM 5920 C C . ARG C 1 262 ? 20.024 4.946 -12.351 1.00 47.95 262 ARG C C 1
ATOM 5921 O O . ARG C 1 262 ? 21.148 5.367 -12.503 1.00 48.27 262 ARG C O 1
ATOM 5929 N N . ASN C 1 263 ? 19.174 5.530 -11.522 1.00 48.41 263 ASN C N 1
ATOM 5930 C CA . ASN C 1 263 ? 19.542 6.791 -10.916 1.00 47.21 263 ASN C CA 1
ATOM 5931 C C . ASN C 1 263 ? 20.382 6.484 -9.745 1.00 46.39 263 ASN C C 1
ATOM 5932 O O . ASN C 1 263 ? 21.388 7.105 -9.586 1.00 47.95 263 ASN C O 1
ATOM 5937 N N . LEU C 1 264 ? 19.957 5.542 -8.905 1.00 46.61 264 LEU C N 1
ATOM 5938 C CA . LEU C 1 264 ? 20.816 5.029 -7.815 1.00 46.42 264 LEU C CA 1
ATOM 5939 C C . LEU C 1 264 ? 22.272 4.763 -8.228 1.00 47.30 264 LEU C C 1
ATOM 5940 O O . LEU C 1 264 ? 23.218 5.153 -7.494 1.00 47.33 264 LEU C O 1
ATOM 5945 N N . TYR C 1 265 ? 22.444 4.132 -9.391 1.00 46.19 265 TYR C N 1
ATOM 5946 C CA . TYR C 1 265 ? 23.732 3.968 -9.975 1.00 45.56 265 TYR C CA 1
ATOM 5947 C C . TYR C 1 265 ? 24.405 5.289 -10.325 1.00 45.92 265 TYR C C 1
ATOM 5948 O O . TYR C 1 265 ? 25.388 5.664 -9.708 1.00 48.46 265 TYR C O 1
ATOM 5957 N N . ASP C 1 266 ? 23.895 6.079 -11.225 1.00 44.66 266 ASP C N 1
ATOM 5958 C CA . ASP C 1 266 ? 24.465 7.449 -11.213 1.00 45.27 266 ASP C CA 1
ATOM 5959 C C . ASP C 1 266 ? 25.077 8.072 -9.918 1.00 45.11 266 ASP C C 1
ATOM 5960 O O . ASP C 1 266 ? 26.013 8.807 -10.179 1.00 48.81 266 ASP C O 1
ATOM 5965 N N . ALA C 1 267 ? 24.726 7.796 -8.619 1.00 42.93 267 ALA C N 1
ATOM 5966 C CA . ALA C 1 267 ? 25.727 8.016 -7.439 1.00 42.73 267 ALA C CA 1
ATOM 5967 C C . ALA C 1 267 ? 26.989 7.023 -7.217 1.00 42.19 267 ALA C C 1
ATOM 5968 O O . ALA C 1 267 ? 27.028 6.155 -6.268 1.00 38.57 267 ALA C O 1
ATOM 5970 N N . LEU C 1 268 ? 28.040 7.087 -8.010 1.00 42.62 268 LEU C N 1
ATOM 5971 N N . MET D 1 1 ? -17.462 0.665 -1.475 1.00 60.78 1 MET D N 1
ATOM 5972 C CA . MET D 1 1 ? -18.390 0.734 -2.597 1.00 58.80 1 MET D CA 1
ATOM 5973 C C . MET D 1 1 ? -19.465 -0.342 -2.491 1.00 55.29 1 MET D C 1
ATOM 5974 O O . MET D 1 1 ? -19.211 -1.440 -1.998 1.00 54.16 1 MET D O 1
ATOM 5979 N N . ASP D 1 2 ? -20.667 -0.018 -2.957 1.00 52.46 2 ASP D N 1
ATOM 5980 C CA . ASP D 1 2 ? -21.834 -0.880 -2.744 1.00 49.48 2 ASP D CA 1
ATOM 5981 C C . ASP D 1 2 ? -21.846 -1.862 -3.888 1.00 46.05 2 ASP D C 1
ATOM 5982 O O . ASP D 1 2 ? -21.100 -1.667 -4.812 1.00 45.43 2 ASP D O 1
ATOM 5987 N N . GLN D 1 3 ? -22.631 -2.911 -3.796 1.00 42.98 3 GLN D N 1
ATOM 5988 C CA . GLN D 1 3 ? -22.740 -3.803 -4.867 1.00 43.19 3 GLN D CA 1
ATOM 5989 C C . GLN D 1 3 ? -24.114 -4.396 -5.066 1.00 44.54 3 GLN D C 1
ATOM 5990 O O . GLN D 1 3 ? -24.877 -4.702 -4.111 1.00 45.63 3 GLN D O 1
ATOM 5996 N N . LEU D 1 4 ? -24.409 -4.596 -6.343 1.00 42.67 4 LEU D N 1
ATOM 5997 C CA . LEU D 1 4 ? -25.644 -5.122 -6.766 1.00 42.24 4 LEU D CA 1
ATOM 5998 C C . LEU D 1 4 ? -25.247 -6.501 -7.218 1.00 43.13 4 LEU D C 1
ATOM 5999 O O . LEU D 1 4 ? -24.225 -6.597 -7.951 1.00 45.31 4 LEU D O 1
ATOM 6004 N N . GLN D 1 5 ? -25.938 -7.585 -6.809 1.00 40.28 5 GLN D N 1
ATOM 6005 C CA . GLN D 1 5 ? -25.491 -8.790 -7.407 1.00 41.23 5 GLN D CA 1
ATOM 6006 C C . GLN D 1 5 ? -26.533 -9.665 -7.879 1.00 40.98 5 GLN D C 1
ATOM 6007 O O . GLN D 1 5 ? -27.555 -9.553 -7.313 1.00 43.30 5 GLN D O 1
ATOM 6013 N N . ILE D 1 6 ? -26.348 -10.386 -9.010 1.00 38.60 6 ILE D N 1
ATOM 6014 C CA . ILE D 1 6 ? -27.337 -11.300 -9.508 1.00 41.30 6 ILE D CA 1
ATOM 6015 C C . ILE D 1 6 ? -26.665 -12.652 -9.340 1.00 42.40 6 ILE D C 1
ATOM 6016 O O . ILE D 1 6 ? -25.633 -12.913 -9.941 1.00 44.48 6 ILE D O 1
ATOM 6021 N N . LYS D 1 7 ? -27.219 -13.526 -8.503 1.00 41.73 7 LYS D N 1
ATOM 6022 C CA . LYS D 1 7 ? -26.640 -14.830 -8.199 1.00 41.77 7 LYS D CA 1
ATOM 6023 C C . LYS D 1 7 ? -27.232 -15.987 -8.938 1.00 42.67 7 LYS D C 1
ATOM 6024 O O . LYS D 1 7 ? -28.396 -16.282 -8.752 1.00 42.98 7 LYS D O 1
ATOM 6030 N N . ASP D 1 8 ? -26.408 -16.701 -9.714 1.00 44.14 8 ASP D N 1
ATOM 6031 C CA . ASP D 1 8 ? -26.803 -17.929 -10.462 1.00 44.40 8 ASP D CA 1
ATOM 6032 C C . ASP D 1 8 ? -28.046 -17.836 -11.306 1.00 45.27 8 ASP D C 1
ATOM 6033 O O . ASP D 1 8 ? -28.985 -18.673 -11.124 1.00 46.62 8 ASP D O 1
ATOM 6038 N N . LEU D 1 9 ? -28.076 -16.862 -12.198 1.00 44.42 9 LEU D N 1
ATOM 6039 C CA . LEU D 1 9 ? -29.111 -16.790 -13.226 1.00 45.98 9 LEU D CA 1
ATOM 6040 C C . LEU D 1 9 ? -28.870 -17.896 -14.250 1.00 48.17 9 LEU D C 1
ATOM 6041 O O . LEU D 1 9 ? -27.722 -17.981 -14.843 1.00 50.68 9 LEU D O 1
ATOM 6046 N N . GLU D 1 10 ? -29.869 -18.739 -14.508 1.00 47.78 10 GLU D N 1
ATOM 6047 C CA . GLU D 1 10 ? -29.719 -19.887 -15.479 1.00 45.88 10 GLU D CA 1
ATOM 6048 C C . GLU D 1 10 ? -29.976 -19.457 -16.907 1.00 47.34 10 GLU D C 1
ATOM 6049 O O . GLU D 1 10 ? -30.794 -18.590 -17.167 1.00 51.46 10 GLU D O 1
ATOM 6055 N N . MET D 1 11 ? -29.255 -19.991 -17.869 1.00 49.21 11 MET D N 1
ATOM 6056 C CA . MET D 1 11 ? -29.456 -19.562 -19.264 1.00 49.93 11 MET D CA 1
ATOM 6057 C C . MET D 1 11 ? -29.120 -20.720 -20.166 1.00 50.17 11 MET D C 1
ATOM 6058 O O . MET D 1 11 ? -28.098 -21.355 -19.955 1.00 52.40 11 MET D O 1
ATOM 6063 N N . PHE D 1 12 ? -29.961 -21.050 -21.127 1.00 48.40 12 PHE D N 1
ATOM 6064 C CA . PHE D 1 12 ? -29.559 -22.093 -22.002 1.00 45.89 12 PHE D CA 1
ATOM 6065 C C . PHE D 1 12 ? -29.026 -21.493 -23.276 1.00 46.13 12 PHE D C 1
ATOM 6066 O O . PHE D 1 12 ? -29.554 -20.527 -23.808 1.00 48.04 12 PHE D O 1
ATOM 6074 N N . ALA D 1 13 ? -27.971 -22.066 -23.820 1.00 46.13 13 ALA D N 1
ATOM 6075 C CA . ALA D 1 13 ? -27.432 -21.547 -25.041 1.00 42.64 13 ALA D CA 1
ATOM 6076 C C . ALA D 1 13 ? -26.656 -22.601 -25.746 1.00 42.52 13 ALA D C 1
ATOM 6077 O O . ALA D 1 13 ? -26.690 -23.738 -25.386 1.00 43.02 13 ALA D O 1
ATOM 6079 N N . TYR D 1 14 ? -25.973 -22.228 -26.807 1.00 44.05 14 TYR D N 1
ATOM 6080 C CA . TYR D 1 14 ? -25.228 -23.248 -27.540 1.00 44.85 14 TYR D CA 1
ATOM 6081 C C . TYR D 1 14 ? -23.722 -23.065 -27.661 1.00 45.29 14 TYR D C 1
ATOM 6082 O O . TYR D 1 14 ? -23.114 -23.371 -28.719 1.00 48.38 14 TYR D O 1
ATOM 6091 N N . HIS D 1 15 ? -23.105 -22.494 -26.642 1.00 43.73 15 HIS D N 1
ATOM 6092 C CA . HIS D 1 15 ? -21.669 -22.197 -26.745 1.00 46.41 15 HIS D CA 1
ATOM 6093 C C . HIS D 1 15 ? -20.742 -23.439 -26.493 1.00 45.93 15 HIS D C 1
ATOM 6094 O O . HIS D 1 15 ? -21.160 -24.378 -25.801 1.00 47.53 15 HIS D O 1
ATOM 6101 N N . GLY D 1 16 ? -19.542 -23.455 -27.054 1.00 43.38 16 GLY D N 1
ATOM 6102 C CA . GLY D 1 16 ? -18.682 -24.584 -26.859 1.00 45.21 16 GLY D CA 1
ATOM 6103 C C . GLY D 1 16 ? -17.779 -24.912 -28.012 1.00 45.59 16 GLY D C 1
ATOM 6104 O O . GLY D 1 16 ? -18.049 -24.437 -29.153 1.00 47.86 16 GLY D O 1
ATOM 6105 N N . LEU D 1 17 ? -16.741 -25.731 -27.744 1.00 46.12 17 LEU D N 1
ATOM 6106 C CA . LEU D 1 17 ? -15.730 -25.995 -28.786 1.00 49.55 17 LEU D CA 1
ATOM 6107 C C . LEU D 1 17 ? -16.149 -27.160 -29.682 1.00 49.19 17 LEU D C 1
ATOM 6108 O O . LEU D 1 17 ? -15.807 -27.193 -30.869 1.00 50.43 17 LEU D O 1
ATOM 6113 N N . PHE D 1 18 ? -16.946 -28.075 -29.107 1.00 47.81 18 PHE D N 1
ATOM 6114 C CA . PHE D 1 18 ? -17.350 -29.315 -29.741 1.00 47.39 18 PHE D CA 1
ATOM 6115 C C . PHE D 1 18 ? -18.517 -29.088 -30.632 1.00 48.20 18 PHE D C 1
ATOM 6116 O O . PHE D 1 18 ? -19.509 -28.478 -30.196 1.00 46.71 18 PHE D O 1
ATOM 6124 N N . PRO D 1 19 ? -18.452 -29.530 -31.919 1.00 49.85 19 PRO D N 1
ATOM 6125 C CA . PRO D 1 19 ? -19.660 -29.290 -32.695 1.00 48.91 19 PRO D CA 1
ATOM 6126 C C . PRO D 1 19 ? -20.950 -29.959 -32.105 1.00 47.75 19 PRO D C 1
ATOM 6127 O O . PRO D 1 19 ? -22.055 -29.436 -32.271 1.00 47.93 19 PRO D O 1
ATOM 6131 N N . SER D 1 20 ? -20.814 -31.031 -31.327 1.00 48.61 20 SER D N 1
ATOM 6132 C CA . SER D 1 20 ? -21.991 -31.716 -30.662 1.00 48.49 20 SER D CA 1
ATOM 6133 C C . SER D 1 20 ? -22.587 -30.756 -29.612 1.00 48.31 20 SER D C 1
ATOM 6134 O O . SER D 1 20 ? -23.801 -30.662 -29.416 1.00 48.01 20 SER D O 1
ATOM 6137 N N . GLU D 1 21 ? -21.763 -29.893 -29.049 1.00 48.69 21 GLU D N 1
ATOM 6138 C CA . GLU D 1 21 ? -22.282 -28.908 -28.108 1.00 46.48 21 GLU D CA 1
ATOM 6139 C C . GLU D 1 21 ? -23.051 -27.845 -28.821 1.00 46.12 21 GLU D C 1
ATOM 6140 O O . GLU D 1 21 ? -24.018 -27.430 -28.250 1.00 46.53 21 GLU D O 1
ATOM 6146 N N . LYS D 1 22 ? -22.614 -27.340 -29.993 1.00 45.35 22 LYS D N 1
ATOM 6147 C CA . LYS D 1 22 ? -23.454 -26.275 -30.637 1.00 47.92 22 LYS D CA 1
ATOM 6148 C C . LYS D 1 22 ? -24.767 -26.821 -31.010 1.00 47.03 22 LYS D C 1
ATOM 6149 O O . LYS D 1 22 ? -25.691 -26.094 -31.245 1.00 46.94 22 LYS D O 1
ATOM 6155 N N . GLU D 1 23 ? -24.781 -28.105 -31.245 1.00 47.50 23 GLU D N 1
ATOM 6156 C CA . GLU D 1 23 ? -25.900 -28.752 -31.845 1.00 46.00 23 GLU D CA 1
ATOM 6157 C C . GLU D 1 23 ? -26.858 -28.926 -30.676 1.00 46.63 23 GLU D C 1
ATOM 6158 O O . GLU D 1 23 ? -27.990 -28.632 -30.819 1.00 45.91 23 GLU D O 1
ATOM 6164 N N . LEU D 1 24 ? -26.393 -29.355 -29.495 1.00 44.68 24 LEU D N 1
ATOM 6165 C CA . LEU D 1 24 ? -27.318 -29.718 -28.444 1.00 43.92 24 LEU D CA 1
ATOM 6166 C C . LEU D 1 24 ? -27.656 -28.650 -27.404 1.00 43.28 24 LEU D C 1
ATOM 6167 O O . LEU D 1 24 ? -28.761 -28.569 -26.916 1.00 41.92 24 LEU D O 1
ATOM 6172 N N . GLY D 1 25 ? -26.658 -27.853 -27.041 1.00 44.49 25 GLY D N 1
ATOM 6173 C CA . GLY D 1 25 ? -26.791 -26.693 -26.148 1.00 43.90 25 GLY D CA 1
ATOM 6174 C C . GLY D 1 25 ? -26.671 -27.276 -24.775 1.00 44.65 25 GLY D C 1
ATOM 6175 O O . GLY D 1 25 ? -26.680 -28.449 -24.629 1.00 44.09 25 GLY D O 1
ATOM 6176 N N . GLN D 1 26 ? -26.592 -26.461 -23.760 1.00 45.22 26 GLN D N 1
ATOM 6177 C CA . GLN D 1 26 ? -26.482 -26.957 -22.415 1.00 46.11 26 GLN D CA 1
ATOM 6178 C C . GLN D 1 26 ? -26.858 -25.793 -21.509 1.00 47.87 26 GLN D C 1
ATOM 6179 O O . GLN D 1 26 ? -27.069 -24.638 -21.978 1.00 47.17 26 GLN D O 1
ATOM 6185 N N . LYS D 1 27 ? -26.922 -26.090 -20.217 1.00 45.76 27 LYS D N 1
ATOM 6186 C CA . LYS D 1 27 ? -27.171 -25.089 -19.246 1.00 45.90 27 LYS D CA 1
ATOM 6187 C C . LYS D 1 27 ? -25.975 -24.270 -18.773 1.00 44.42 27 LYS D C 1
ATOM 6188 O O . LYS D 1 27 ? -24.884 -24.771 -18.511 1.00 47.79 27 LYS D O 1
ATOM 6194 N N . PHE D 1 28 ? -26.187 -22.983 -18.631 1.00 43.43 28 PHE D N 1
ATOM 6195 C CA . PHE D 1 28 ? -25.119 -22.125 -18.159 1.00 44.74 28 PHE D CA 1
ATOM 6196 C C . PHE D 1 28 ? -25.611 -21.349 -16.981 1.00 43.33 28 PHE D C 1
ATOM 6197 O O . PHE D 1 28 ? -26.758 -20.925 -16.969 1.00 42.93 28 PHE D O 1
ATOM 6205 N N . ILE D 1 29 ? -24.749 -21.144 -16.002 1.00 41.58 29 ILE D N 1
ATOM 6206 C CA . ILE D 1 29 ? -25.189 -20.362 -14.906 1.00 42.89 29 ILE D CA 1
ATOM 6207 C C . ILE D 1 29 ? -24.330 -19.123 -14.835 1.00 44.37 29 ILE D C 1
ATOM 6208 O O . ILE D 1 29 ? -23.092 -19.229 -14.913 1.00 42.12 29 ILE D O 1
ATOM 6213 N N . VAL D 1 30 ? -25.000 -17.957 -14.648 1.00 44.52 30 VAL D N 1
ATOM 6214 C CA . VAL D 1 30 ? -24.306 -16.640 -14.508 1.00 44.13 30 VAL D CA 1
ATOM 6215 C C . VAL D 1 30 ? -24.451 -15.965 -13.156 1.00 43.18 30 VAL D C 1
ATOM 6216 O O . VAL D 1 30 ? -25.575 -15.924 -12.662 1.00 45.97 30 VAL D O 1
ATOM 6220 N N . SER D 1 31 ? -23.368 -15.463 -12.556 1.00 42.85 31 SER D N 1
ATOM 6221 C CA . SER D 1 31 ? -23.418 -14.635 -11.307 1.00 41.39 31 SER D CA 1
ATOM 6222 C C . SER D 1 31 ? -22.548 -13.398 -11.515 1.00 43.18 31 SER D C 1
ATOM 6223 O O . SER D 1 31 ? -21.514 -13.520 -12.120 1.00 44.65 31 SER D O 1
ATOM 6226 N N . ALA D 1 32 ? -23.004 -12.182 -11.134 1.00 43.98 32 ALA D N 1
ATOM 6227 C CA . ALA D 1 32 ? -22.263 -10.917 -11.354 1.00 42.81 32 ALA D CA 1
ATOM 6228 C C . ALA D 1 32 ? -22.259 -10.100 -10.076 1.00 43.13 32 ALA D C 1
ATOM 6229 O O . ALA D 1 32 ? -23.153 -10.230 -9.296 1.00 43.83 32 ALA D O 1
ATOM 6231 N N . ILE D 1 33 ? -21.231 -9.297 -9.833 1.00 44.77 33 ILE D N 1
ATOM 6232 C CA . ILE D 1 33 ? -21.240 -8.327 -8.787 1.00 45.33 33 ILE D CA 1
ATOM 6233 C C . ILE D 1 33 ? -20.955 -7.021 -9.525 1.00 47.69 33 ILE D C 1
ATOM 6234 O O . ILE D 1 33 ? -19.825 -6.867 -9.998 1.00 48.95 33 ILE D O 1
ATOM 6239 N N . LEU D 1 34 ? -21.965 -6.119 -9.646 1.00 46.72 34 LEU D N 1
ATOM 6240 C CA . LEU D 1 34 ? -21.735 -4.728 -10.129 1.00 45.06 34 LEU D CA 1
ATOM 6241 C C . LEU D 1 34 ? -21.482 -3.754 -8.971 1.00 44.91 34 LEU D C 1
ATOM 6242 O O . LEU D 1 34 ? -22.264 -3.648 -8.064 1.00 45.02 34 LEU D O 1
ATOM 6247 N N . SER D 1 35 ? -20.394 -3.013 -8.999 1.00 44.50 35 SER D N 1
ATOM 6248 C CA . SER D 1 35 ? -20.135 -2.072 -7.921 1.00 43.53 35 SER D CA 1
ATOM 6249 C C . SER D 1 35 ? -20.301 -0.645 -8.310 1.00 43.87 35 SER D C 1
ATOM 6250 O O . SER D 1 35 ? -19.938 -0.216 -9.422 1.00 44.45 35 SER D O 1
ATOM 6253 N N . TYR D 1 36 ? -20.868 0.099 -7.380 1.00 43.55 36 TYR D N 1
ATOM 6254 C CA . TYR D 1 36 ? -21.130 1.519 -7.576 1.00 44.40 36 TYR D CA 1
ATOM 6255 C C . TYR D 1 36 ? -21.643 2.100 -6.315 1.00 44.50 36 TYR D C 1
ATOM 6256 O O . TYR D 1 36 ? -22.032 1.355 -5.421 1.00 45.63 36 TYR D O 1
ATOM 6265 N N . ASP D 1 37 ? -21.572 3.419 -6.189 1.00 44.56 37 ASP D N 1
ATOM 6266 C CA . ASP D 1 37 ? -21.913 3.986 -4.936 1.00 44.54 37 ASP D CA 1
ATOM 6267 C C . ASP D 1 37 ? -23.467 4.144 -4.858 1.00 45.23 37 ASP D C 1
ATOM 6268 O O . ASP D 1 37 ? -24.074 4.912 -5.622 1.00 46.64 37 ASP D O 1
ATOM 6273 N N . MET D 1 38 ? -24.132 3.392 -3.960 1.00 44.19 38 MET D N 1
ATOM 6274 C CA . MET D 1 38 ? -25.612 3.497 -3.865 1.00 43.45 38 MET D CA 1
ATOM 6275 C C . MET D 1 38 ? -26.180 4.553 -2.957 1.00 42.40 38 MET D C 1
ATOM 6276 O O . MET D 1 38 ? -27.334 4.618 -2.774 1.00 42.88 38 MET D O 1
ATOM 6281 N N . THR D 1 39 ? -25.346 5.353 -2.348 1.00 42.46 39 THR D N 1
ATOM 6282 C CA . THR D 1 39 ? -25.732 6.248 -1.294 1.00 42.23 39 THR D CA 1
ATOM 6283 C C . THR D 1 39 ? -26.771 7.263 -1.858 1.00 42.25 39 THR D C 1
ATOM 6284 O O . THR D 1 39 ? -27.729 7.700 -1.216 1.00 38.79 39 THR D O 1
ATOM 6288 N N . LYS D 1 40 ? -26.562 7.580 -3.124 1.00 44.87 40 LYS D N 1
ATOM 6289 C CA . LYS D 1 40 ? -27.350 8.570 -3.816 1.00 45.49 40 LYS D CA 1
ATOM 6290 C C . LYS D 1 40 ? -28.821 8.063 -4.096 1.00 44.68 40 LYS D C 1
ATOM 6291 O O . LYS D 1 40 ? -29.804 8.712 -3.697 1.00 44.67 40 LYS D O 1
ATOM 6297 N N . ALA D 1 41 ? -28.966 6.876 -4.713 1.00 43.14 41 ALA D N 1
ATOM 6298 C CA . ALA D 1 41 ? -30.240 6.170 -4.797 1.00 40.37 41 ALA D CA 1
ATOM 6299 C C . ALA D 1 41 ? -30.904 5.968 -3.471 1.00 39.71 41 ALA D C 1
ATOM 6300 O O . ALA D 1 41 ? -32.080 6.027 -3.385 1.00 41.44 41 ALA D O 1
ATOM 6302 N N . ALA D 1 42 ? -30.171 5.730 -2.411 1.00 39.30 42 ALA D N 1
ATOM 6303 C CA . ALA D 1 42 ? -30.824 5.268 -1.217 1.00 39.57 42 ALA D CA 1
ATOM 6304 C C . ALA D 1 42 ? -31.455 6.386 -0.513 1.00 40.80 42 ALA D C 1
ATOM 6305 O O . ALA D 1 42 ? -32.378 6.175 0.177 1.00 40.87 42 ALA D O 1
ATOM 6307 N N . THR D 1 43 ? -30.900 7.574 -0.681 1.00 43.76 43 THR D N 1
ATOM 6308 C CA . THR D 1 43 ? -31.257 8.833 -0.002 1.00 44.50 43 THR D CA 1
ATOM 6309 C C . THR D 1 43 ? -32.311 9.784 -0.706 1.00 46.70 43 THR D C 1
ATOM 6310 O O . THR D 1 43 ? -33.094 10.430 -0.006 1.00 44.96 43 THR D O 1
ATOM 6314 N N . ASP D 1 44 ? -32.370 9.856 -2.066 1.00 50.84 44 ASP D N 1
ATOM 6315 C CA . ASP D 1 44 ? -33.450 10.638 -2.734 1.00 50.76 44 ASP D CA 1
ATOM 6316 C C . ASP D 1 44 ? -34.720 9.807 -2.869 1.00 52.10 44 ASP D C 1
ATOM 6317 O O . ASP D 1 44 ? -35.535 10.089 -3.715 1.00 51.92 44 ASP D O 1
ATOM 6322 N N . ALA D 1 49 ? -30.776 6.763 -11.230 1.00 56.98 49 ALA D N 1
ATOM 6323 C CA . ALA D 1 49 ? -30.077 6.655 -9.914 1.00 57.96 49 ALA D CA 1
ATOM 6324 C C . ALA D 1 49 ? -29.569 5.153 -9.562 1.00 58.00 49 ALA D C 1
ATOM 6325 O O . ALA D 1 49 ? -28.567 4.941 -8.813 1.00 54.82 49 ALA D O 1
ATOM 6327 N N . SER D 1 50 ? -30.265 4.126 -10.081 1.00 57.40 50 SER D N 1
ATOM 6328 C CA . SER D 1 50 ? -29.898 2.720 -9.768 1.00 58.17 50 SER D CA 1
ATOM 6329 C C . SER D 1 50 ? -30.122 1.756 -10.988 1.00 60.02 50 SER D C 1
ATOM 6330 O O . SER D 1 50 ? -30.558 2.219 -12.076 1.00 61.33 50 SER D O 1
ATOM 6333 N N . VAL D 1 51 ? -29.869 0.430 -10.816 1.00 57.96 51 VAL D N 1
ATOM 6334 C CA . VAL D 1 51 ? -30.073 -0.569 -11.920 1.00 55.61 51 VAL D CA 1
ATOM 6335 C C . VAL D 1 51 ? -31.425 -1.366 -11.828 1.00 53.54 51 VAL D C 1
ATOM 6336 O O . VAL D 1 51 ? -31.790 -1.610 -10.709 1.00 56.81 51 VAL D O 1
ATOM 6340 N N . HIS D 1 52 ? -32.220 -1.712 -12.871 1.00 52.44 52 HIS D N 1
ATOM 6341 C CA . HIS D 1 52 ? -33.262 -2.821 -12.605 1.00 54.83 52 HIS D CA 1
ATOM 6342 C C . HIS D 1 52 ? -32.765 -4.260 -12.788 1.00 56.42 52 HIS D C 1
ATOM 6343 O O . HIS D 1 52 ? -31.825 -4.509 -13.551 1.00 59.69 52 HIS D O 1
ATOM 6350 N N . TYR D 1 53 ? -33.400 -5.218 -12.119 1.00 55.55 53 TYR D N 1
ATOM 6351 C CA . TYR D 1 53 ? -33.014 -6.603 -12.260 1.00 52.47 53 TYR D CA 1
ATOM 6352 C C . TYR D 1 53 ? -33.788 -7.105 -13.342 1.00 50.26 53 TYR D C 1
ATOM 6353 O O . TYR D 1 53 ? -33.269 -7.766 -14.200 1.00 51.22 53 TYR D O 1
ATOM 6362 N N . GLY D 1 54 ? -35.077 -6.840 -13.292 1.00 50.95 54 GLY D N 1
ATOM 6363 C CA . GLY D 1 54 ? -35.956 -7.236 -14.451 1.00 51.79 54 GLY D CA 1
ATOM 6364 C C . GLY D 1 54 ? -35.108 -7.046 -15.713 1.00 51.58 54 GLY D C 1
ATOM 6365 O O . GLY D 1 54 ? -34.786 -8.034 -16.418 1.00 51.32 54 GLY D O 1
ATOM 6366 N N . GLU D 1 55 ? -34.666 -5.783 -15.936 1.00 51.29 55 GLU D N 1
ATOM 6367 C CA . GLU D 1 55 ? -34.002 -5.463 -17.168 1.00 49.81 55 GLU D CA 1
ATOM 6368 C C . GLU D 1 55 ? -32.637 -6.021 -17.242 1.00 47.56 55 GLU D C 1
ATOM 6369 O O . GLU D 1 55 ? -32.293 -6.532 -18.277 1.00 49.69 55 GLU D O 1
ATOM 6375 N N . LEU D 1 56 ? -31.840 -5.890 -16.198 1.00 43.28 56 LEU D N 1
ATOM 6376 C CA . LEU D 1 56 ? -30.483 -6.297 -16.327 1.00 42.89 56 LEU D CA 1
ATOM 6377 C C . LEU D 1 56 ? -30.469 -7.766 -16.717 1.00 44.02 56 LEU D C 1
ATOM 6378 O O . LEU D 1 56 ? -29.762 -8.163 -17.632 1.00 45.79 56 LEU D O 1
ATOM 6383 N N . CYS D 1 57 ? -31.285 -8.581 -16.069 1.00 42.67 57 CYS D N 1
ATOM 6384 C CA . CYS D 1 57 ? -31.343 -9.985 -16.343 1.00 41.40 57 CYS D CA 1
ATOM 6385 C C . CYS D 1 57 ? -31.900 -10.331 -17.649 1.00 42.93 57 CYS D C 1
ATOM 6386 O O . CYS D 1 57 ? -31.463 -11.344 -18.208 1.00 44.12 57 CYS D O 1
ATOM 6389 N N . GLN D 1 58 ? -32.903 -9.569 -18.114 1.00 43.01 58 GLN D N 1
ATOM 6390 C CA . GLN D 1 58 ? -33.440 -9.770 -19.451 1.00 44.04 58 GLN D CA 1
ATOM 6391 C C . GLN D 1 58 ? -32.444 -9.513 -20.572 1.00 44.01 58 GLN D C 1
ATOM 6392 O O . GLN D 1 58 ? -32.392 -10.264 -21.546 1.00 43.08 58 GLN D O 1
ATOM 6398 N N . GLN D 1 59 ? -31.680 -8.442 -20.449 1.00 44.95 59 GLN D N 1
ATOM 6399 C CA . GLN D 1 59 ? -30.732 -8.092 -21.480 1.00 46.93 59 GLN D CA 1
ATOM 6400 C C . GLN D 1 59 ? -29.629 -9.092 -21.462 1.00 48.09 59 GLN D C 1
ATOM 6401 O O . GLN D 1 59 ? -29.217 -9.582 -22.533 1.00 47.76 59 GLN D O 1
ATOM 6407 N N . TRP D 1 60 ? -29.076 -9.343 -20.257 1.00 47.39 60 TRP D N 1
ATOM 6408 C CA . TRP D 1 60 ? -27.956 -10.289 -20.194 1.00 48.02 60 TRP D CA 1
ATOM 6409 C C . TRP D 1 60 ? -28.393 -11.562 -20.890 1.00 48.93 60 TRP D C 1
ATOM 6410 O O . TRP D 1 60 ? -27.640 -12.201 -21.670 1.00 49.97 60 TRP D O 1
ATOM 6421 N N . THR D 1 61 ? -29.624 -11.941 -20.612 1.00 48.60 61 THR D N 1
ATOM 6422 C CA . THR D 1 61 ? -30.040 -13.168 -21.192 1.00 49.07 61 THR D CA 1
ATOM 6423 C C . THR D 1 61 ? -30.221 -13.023 -22.740 1.00 45.95 61 THR D C 1
ATOM 6424 O O . THR D 1 61 ? -29.737 -13.877 -23.443 1.00 43.73 61 THR D O 1
ATOM 6428 N N . THR D 1 62 ? -30.760 -11.918 -23.248 1.00 41.59 62 THR D N 1
ATOM 6429 C CA . THR D 1 62 ? -30.702 -11.698 -24.674 1.00 41.58 62 THR D CA 1
ATOM 6430 C C . THR D 1 62 ? -29.298 -11.773 -25.329 1.00 43.31 62 THR D C 1
ATOM 6431 O O . THR D 1 62 ? -29.096 -12.383 -26.407 1.00 43.75 62 THR D O 1
ATOM 6435 N N . TRP D 1 63 ? -28.340 -11.116 -24.682 1.00 44.96 63 TRP D N 1
ATOM 6436 C CA . TRP D 1 63 ? -26.997 -10.955 -25.200 1.00 44.10 63 TRP D CA 1
ATOM 6437 C C . TRP D 1 63 ? -26.302 -12.272 -25.204 1.00 44.06 63 TRP D C 1
ATOM 6438 O O . TRP D 1 63 ? -25.473 -12.557 -26.039 1.00 44.03 63 TRP D O 1
ATOM 6449 N N . PHE D 1 64 ? -26.634 -13.048 -24.194 1.00 45.44 64 PHE D N 1
ATOM 6450 C CA . PHE D 1 64 ? -26.005 -14.296 -23.966 1.00 45.05 64 PHE D CA 1
ATOM 6451 C C . PHE D 1 64 ? -26.519 -15.264 -25.024 1.00 44.60 64 PHE D C 1
ATOM 6452 O O . PHE D 1 64 ? -25.797 -16.115 -25.480 1.00 44.12 64 PHE D O 1
ATOM 6460 N N . GLN D 1 65 ? -27.729 -15.080 -25.480 1.00 42.49 65 GLN D N 1
ATOM 6461 C CA . GLN D 1 65 ? -28.184 -16.004 -26.481 1.00 44.41 65 GLN D CA 1
ATOM 6462 C C . GLN D 1 65 ? -28.166 -15.576 -27.949 1.00 45.27 65 GLN D C 1
ATOM 6463 O O . GLN D 1 65 ? -28.578 -16.363 -28.776 1.00 42.16 65 GLN D O 1
ATOM 6469 N N . GLU D 1 66 ? -27.752 -14.330 -28.262 1.00 47.16 66 GLU D N 1
ATOM 6470 C CA . GLU D 1 66 ? -27.683 -13.857 -29.672 1.00 45.33 66 GLU D CA 1
ATOM 6471 C C . GLU D 1 66 ? -26.913 -14.754 -30.543 1.00 45.22 66 GLU D C 1
ATOM 6472 O O . GLU D 1 66 ? -27.244 -14.810 -31.651 1.00 47.06 66 GLU D O 1
ATOM 6478 N N . THR D 1 67 ? -25.789 -15.335 -30.111 1.00 45.40 67 THR D N 1
ATOM 6479 C CA . THR D 1 67 ? -24.908 -16.087 -31.010 1.00 44.58 67 THR D CA 1
ATOM 6480 C C . THR D 1 67 ? -24.463 -17.373 -30.333 1.00 45.05 67 THR D C 1
ATOM 6481 O O . THR D 1 67 ? -24.824 -17.614 -29.226 1.00 47.30 67 THR D O 1
ATOM 6485 N N . SER D 1 68 ? -23.633 -18.190 -30.977 1.00 46.62 68 SER D N 1
ATOM 6486 C CA . SER D 1 68 ? -22.972 -19.339 -30.306 1.00 46.34 68 SER D CA 1
ATOM 6487 C C . SER D 1 68 ? -21.506 -19.182 -30.431 1.00 48.86 68 SER D C 1
ATOM 6488 O O . SER D 1 68 ? -20.923 -19.399 -31.599 1.00 51.81 68 SER D O 1
ATOM 6491 N N . GLU D 1 69 ? -20.879 -18.942 -29.269 1.00 47.91 69 GLU D N 1
ATOM 6492 C CA . GLU D 1 69 ? -19.446 -18.779 -29.267 1.00 49.19 69 GLU D CA 1
ATOM 6493 C C . GLU D 1 69 ? -18.690 -20.103 -29.015 1.00 50.39 69 GLU D C 1
ATOM 6494 O O . GLU D 1 69 ? -19.206 -21.024 -28.336 1.00 50.24 69 GLU D O 1
ATOM 6500 N N . ASP D 1 70 ? -17.485 -20.219 -29.570 1.00 50.46 70 ASP D N 1
ATOM 6501 C CA . ASP D 1 70 ? -16.694 -21.386 -29.193 1.00 49.58 70 ASP D CA 1
ATOM 6502 C C . ASP D 1 70 ? -16.247 -21.206 -27.742 1.00 49.37 70 ASP D C 1
ATOM 6503 O O . ASP D 1 70 ? -16.415 -22.087 -26.948 1.00 49.88 70 ASP D O 1
ATOM 6508 N N . LEU D 1 71 ? -15.669 -20.057 -27.368 1.00 49.86 71 LEU D N 1
ATOM 6509 C CA . LEU D 1 71 ? -15.216 -19.969 -25.932 1.00 51.08 71 LEU D CA 1
ATOM 6510 C C . LEU D 1 71 ? -16.204 -19.281 -24.972 1.00 50.54 71 LEU D C 1
ATOM 6511 O O . LEU D 1 71 ? -16.733 -18.173 -25.285 1.00 50.05 71 LEU D O 1
ATOM 6516 N N . ILE D 1 72 ? -16.407 -19.855 -23.783 1.00 49.59 72 ILE D N 1
ATOM 6517 C CA . ILE D 1 72 ? -17.307 -19.144 -22.869 1.00 49.61 72 ILE D CA 1
ATOM 6518 C C . ILE D 1 72 ? -16.696 -17.806 -22.466 1.00 50.41 72 ILE D C 1
ATOM 6519 O O . ILE D 1 72 ? -17.450 -16.837 -22.226 1.00 51.12 72 ILE D O 1
ATOM 6524 N N . GLU D 1 73 ? -15.357 -17.708 -22.414 1.00 49.26 73 GLU D N 1
ATOM 6525 C CA . GLU D 1 73 ? -14.763 -16.384 -22.184 1.00 48.13 73 GLU D CA 1
ATOM 6526 C C . GLU D 1 73 ? -15.353 -15.322 -23.105 1.00 47.73 73 GLU D C 1
ATOM 6527 O O . GLU D 1 73 ? -15.654 -14.220 -22.615 1.00 46.31 73 GLU D O 1
ATOM 6533 N N . THR D 1 74 ? -15.479 -15.616 -24.421 1.00 44.50 74 THR D N 1
ATOM 6534 C CA . THR D 1 74 ? -15.787 -14.511 -25.263 1.00 45.63 74 THR D CA 1
ATOM 6535 C C . THR D 1 74 ? -17.202 -14.034 -24.859 1.00 44.25 74 THR D C 1
ATOM 6536 O O . THR D 1 74 ? -17.504 -12.845 -24.793 1.00 45.22 74 THR D O 1
ATOM 6540 N N . VAL D 1 75 ? -18.018 -14.950 -24.441 1.00 41.63 75 VAL D N 1
ATOM 6541 C CA . VAL D 1 75 ? -19.322 -14.560 -24.017 1.00 42.90 75 VAL D CA 1
ATOM 6542 C C . VAL D 1 75 ? -19.364 -13.778 -22.647 1.00 44.84 75 VAL D C 1
ATOM 6543 O O . VAL D 1 75 ? -20.165 -12.853 -22.410 1.00 44.55 75 VAL D O 1
ATOM 6547 N N . ALA D 1 76 ? -18.554 -14.202 -21.709 1.00 44.17 76 ALA D N 1
ATOM 6548 C CA . ALA D 1 76 ? -18.610 -13.616 -20.387 1.00 42.98 76 ALA D CA 1
ATOM 6549 C C . ALA D 1 76 ? -18.075 -12.191 -20.550 1.00 44.61 76 ALA D C 1
ATOM 6550 O O . ALA D 1 76 ? -18.575 -11.241 -19.937 1.00 43.91 76 ALA D O 1
ATOM 6552 N N . TYR D 1 77 ? -17.064 -12.046 -21.419 1.00 45.65 77 TYR D N 1
ATOM 6553 C CA . TYR D 1 77 ? -16.480 -10.739 -21.717 1.00 44.83 77 TYR D CA 1
ATOM 6554 C C . TYR D 1 77 ? -17.534 -9.836 -22.401 1.00 46.99 77 TYR D C 1
ATOM 6555 O O . TYR D 1 77 ? -17.596 -8.617 -22.122 1.00 45.48 77 TYR D O 1
ATOM 6564 N N . LYS D 1 78 ? -18.376 -10.445 -23.275 1.00 47.61 78 LYS D N 1
ATOM 6565 C CA . LYS D 1 78 ? -19.403 -9.691 -24.022 1.00 46.92 78 LYS D CA 1
ATOM 6566 C C . LYS D 1 78 ? -20.312 -9.019 -23.036 1.00 45.86 78 LYS D C 1
ATOM 6567 O O . LYS D 1 78 ? -20.571 -7.858 -23.212 1.00 47.83 78 LYS D O 1
ATOM 6573 N N . LEU D 1 79 ? -20.773 -9.744 -22.007 1.00 44.39 79 LEU D N 1
ATOM 6574 C CA . LEU D 1 79 ? -21.650 -9.195 -21.040 1.00 43.57 79 LEU D CA 1
ATOM 6575 C C . LEU D 1 79 ? -20.969 -8.121 -20.232 1.00 44.94 79 LEU D C 1
ATOM 6576 O O . LEU D 1 79 ? -21.589 -7.086 -19.969 1.00 48.40 79 LEU D O 1
ATOM 6581 N N . VAL D 1 80 ? -19.724 -8.303 -19.822 1.00 44.10 80 VAL D N 1
ATOM 6582 C CA . VAL D 1 80 ? -19.077 -7.199 -19.115 1.00 44.30 80 VAL D CA 1
ATOM 6583 C C . VAL D 1 80 ? -18.977 -5.988 -20.033 1.00 45.86 80 VAL D C 1
ATOM 6584 O O . VAL D 1 80 ? -19.445 -4.920 -19.722 1.00 47.66 80 VAL D O 1
ATOM 6588 N N . GLU D 1 81 ? -18.433 -6.165 -21.208 1.00 44.53 81 GLU D N 1
ATOM 6589 C CA . GLU D 1 81 ? -18.342 -5.032 -22.117 1.00 45.47 81 GLU D CA 1
ATOM 6590 C C . GLU D 1 81 ? -19.643 -4.304 -22.333 1.00 46.20 81 GLU D C 1
ATOM 6591 O O . GLU D 1 81 ? -19.665 -3.055 -22.288 1.00 47.50 81 GLU D O 1
ATOM 6597 N N . ARG D 1 82 ? -20.715 -5.057 -22.579 1.00 45.75 82 ARG D N 1
ATOM 6598 C CA . ARG D 1 82 ? -21.981 -4.415 -22.903 1.00 47.19 82 ARG D CA 1
ATOM 6599 C C . ARG D 1 82 ? -22.635 -3.700 -21.735 1.00 47.63 82 ARG D C 1
ATOM 6600 O O . ARG D 1 82 ? -23.430 -2.737 -21.907 1.00 47.51 82 ARG D O 1
ATOM 6608 N N . THR D 1 83 ? -22.304 -4.188 -20.561 1.00 44.97 83 THR D N 1
ATOM 6609 C CA . THR D 1 83 ? -22.996 -3.729 -19.431 1.00 43.90 83 THR D CA 1
ATOM 6610 C C . THR D 1 83 ? -22.438 -2.399 -19.135 1.00 42.86 83 THR D C 1
ATOM 6611 O O . THR D 1 83 ? -23.162 -1.541 -18.777 1.00 43.47 83 THR D O 1
ATOM 6615 N N . PHE D 1 84 ? -21.144 -2.241 -19.271 1.00 42.79 84 PHE D N 1
ATOM 6616 C CA . PHE D 1 84 ? -20.524 -0.991 -18.981 1.00 44.23 84 PHE D CA 1
ATOM 6617 C C . PHE D 1 84 ? -21.034 -0.007 -20.016 1.00 46.30 84 PHE D C 1
ATOM 6618 O O . PHE D 1 84 ? -21.221 1.165 -19.723 1.00 48.54 84 PHE D O 1
ATOM 6626 N N . GLU D 1 85 ? -21.201 -0.457 -21.244 1.00 47.71 85 GLU D N 1
ATOM 6627 C CA . GLU D 1 85 ? -21.718 0.437 -22.264 1.00 49.74 85 GLU D CA 1
ATOM 6628 C C . GLU D 1 85 ? -23.116 0.870 -21.882 1.00 48.91 85 GLU D C 1
ATOM 6629 O O . GLU D 1 85 ? -23.394 2.030 -22.019 1.00 50.44 85 GLU D O 1
ATOM 6635 N N . SER D 1 86 ? -24.034 -0.014 -21.459 1.00 47.88 86 SER D N 1
ATOM 6636 C CA . SER D 1 86 ? -25.416 0.466 -21.271 1.00 45.72 86 SER D CA 1
ATOM 6637 C C . SER D 1 86 ? -25.700 0.963 -19.899 1.00 44.58 86 SER D C 1
ATOM 6638 O O . SER D 1 86 ? -26.727 1.461 -19.729 1.00 44.54 86 SER D O 1
ATOM 6641 N N . TYR D 1 87 ? -24.840 0.782 -18.908 1.00 44.66 87 TYR D N 1
ATOM 6642 C CA . TYR D 1 87 ? -25.117 1.265 -17.555 1.00 46.62 87 TYR D CA 1
ATOM 6643 C C . TYR D 1 87 ? -23.941 2.094 -17.066 1.00 47.14 87 TYR D C 1
ATOM 6644 O O . TYR D 1 87 ? -23.131 1.639 -16.285 1.00 47.83 87 TYR D O 1
ATOM 6653 N N . PRO D 1 88 ? -23.771 3.308 -17.576 1.00 47.27 88 PRO D N 1
ATOM 6654 C CA . PRO D 1 88 ? -22.598 4.095 -17.112 1.00 46.68 88 PRO D CA 1
ATOM 6655 C C . PRO D 1 88 ? -22.491 4.253 -15.568 1.00 46.48 88 PRO D C 1
ATOM 6656 O O . PRO D 1 88 ? -21.438 4.449 -15.063 1.00 46.54 88 PRO D O 1
ATOM 6660 N N . LEU D 1 89 ? -23.567 4.131 -14.804 1.00 46.62 89 LEU D N 1
ATOM 6661 C CA . LEU D 1 89 ? -23.361 4.144 -13.371 1.00 47.47 89 LEU D CA 1
ATOM 6662 C C . LEU D 1 89 ? -22.290 3.157 -12.858 1.00 46.58 89 LEU D C 1
ATOM 6663 O O . LEU D 1 89 ? -21.499 3.490 -11.974 1.00 46.54 89 LEU D O 1
ATOM 6668 N N . VAL D 1 90 ? -22.340 1.921 -13.348 1.00 44.27 90 VAL D N 1
ATOM 6669 C CA . VAL D 1 90 ? -21.399 0.918 -12.945 1.00 43.88 90 VAL D CA 1
ATOM 6670 C C . VAL D 1 90 ? -19.935 1.269 -13.115 1.00 44.83 90 VAL D C 1
ATOM 6671 O O . VAL D 1 90 ? -19.497 1.652 -14.197 1.00 47.23 90 VAL D O 1
ATOM 6675 N N . GLN D 1 91 ? -19.186 1.045 -12.062 1.00 44.75 91 GLN D N 1
ATOM 6676 C CA . GLN D 1 91 ? -17.770 1.308 -11.991 1.00 44.83 91 GLN D CA 1
ATOM 6677 C C . GLN D 1 91 ? -16.834 0.089 -12.055 1.00 45.99 91 GLN D C 1
ATOM 6678 O O . GLN D 1 91 ? -15.678 0.201 -12.441 1.00 46.45 91 GLN D O 1
ATOM 6684 N N . GLU D 1 92 ? -17.287 -1.050 -11.559 1.00 45.65 92 GLU D N 1
ATOM 6685 C CA . GLU D 1 92 ? -16.478 -2.187 -11.547 1.00 43.84 92 GLU D CA 1
ATOM 6686 C C . GLU D 1 92 ? -17.460 -3.323 -11.689 1.00 43.62 92 GLU D C 1
ATOM 6687 O O . GLU D 1 92 ? -18.575 -3.260 -11.217 1.00 42.74 92 GLU D O 1
ATOM 6693 N N . MET D 1 93 ? -17.043 -4.364 -12.363 1.00 43.20 93 MET D N 1
ATOM 6694 C CA . MET D 1 93 ? -17.904 -5.466 -12.556 1.00 43.94 93 MET D CA 1
ATOM 6695 C C . MET D 1 93 ? -17.152 -6.797 -12.466 1.00 45.20 93 MET D C 1
ATOM 6696 O O . MET D 1 93 ? -15.989 -6.855 -12.873 1.00 47.31 93 MET D O 1
ATOM 6701 N N . LYS D 1 94 ? -17.802 -7.871 -11.988 1.00 44.85 94 LYS D N 1
ATOM 6702 C CA . LYS D 1 94 ? -17.181 -9.184 -11.917 1.00 44.79 94 LYS D CA 1
ATOM 6703 C C . LYS D 1 94 ? -18.225 -10.193 -12.354 1.00 46.52 94 LYS D C 1
ATOM 6704 O O . LYS D 1 94 ? -19.227 -10.284 -11.715 1.00 52.02 94 LYS D O 1
ATOM 6710 N N . LEU D 1 95 ? -18.078 -10.955 -13.412 1.00 44.83 95 LEU D N 1
ATOM 6711 C CA . LEU D 1 95 ? -19.193 -11.690 -13.952 1.00 42.36 95 LEU D CA 1
ATOM 6712 C C . LEU D 1 95 ? -18.611 -13.129 -14.087 1.00 44.04 95 LEU D C 1
ATOM 6713 O O . LEU D 1 95 ? -17.615 -13.328 -14.734 1.00 46.77 95 LEU D O 1
ATOM 6718 N N . GLU D 1 96 ? -19.219 -14.131 -13.466 1.00 43.37 96 GLU D N 1
ATOM 6719 C CA . GLU D 1 96 ? -18.706 -15.454 -13.484 1.00 44.29 96 GLU D CA 1
ATOM 6720 C C . GLU D 1 96 ? -19.656 -16.282 -14.389 1.00 47.38 96 GLU D C 1
ATOM 6721 O O . GLU D 1 96 ? -20.891 -16.236 -14.185 1.00 51.32 96 GLU D O 1
ATOM 6727 N N . LEU D 1 97 ? -19.147 -17.038 -15.363 1.00 45.08 97 LEU D N 1
ATOM 6728 C CA . LEU D 1 97 ? -19.991 -17.862 -16.197 1.00 43.22 97 LEU D CA 1
ATOM 6729 C C . LEU D 1 97 ? -19.630 -19.302 -15.900 1.00 45.13 97 LEU D C 1
ATOM 6730 O O . LEU D 1 97 ? -18.473 -19.734 -16.000 1.00 46.17 97 LEU D O 1
ATOM 6735 N N . LYS D 1 98 ? -20.619 -20.075 -15.490 1.00 46.13 98 LYS D N 1
ATOM 6736 C CA . LYS D 1 98 ? -20.383 -21.422 -15.029 1.00 44.27 98 LYS D CA 1
ATOM 6737 C C . LYS D 1 98 ? -20.901 -22.381 -16.067 1.00 43.39 98 LYS D C 1
ATOM 6738 O O . LYS D 1 98 ? -21.948 -22.138 -16.696 1.00 43.08 98 LYS D O 1
ATOM 6744 N N . LYS D 1 99 ? -20.199 -23.488 -16.215 1.00 41.05 99 LYS D N 1
ATOM 6745 C CA . LYS D 1 99 ? -20.588 -24.427 -17.249 1.00 43.64 99 LYS D CA 1
ATOM 6746 C C . LYS D 1 99 ? -20.728 -25.772 -16.580 1.00 44.57 99 LYS D C 1
ATOM 6747 O O . LYS D 1 99 ? -19.777 -26.590 -16.638 1.00 45.78 99 LYS D O 1
ATOM 6753 N N . PRO D 1 100 ? -21.837 -25.988 -15.832 1.00 44.21 100 PRO D N 1
ATOM 6754 C CA . PRO D 1 100 ? -21.938 -27.252 -15.055 1.00 42.37 100 PRO D CA 1
ATOM 6755 C C . PRO D 1 100 ? -21.968 -28.478 -15.984 1.00 45.02 100 PRO D C 1
ATOM 6756 O O . PRO D 1 100 ? -21.642 -29.535 -15.489 1.00 46.07 100 PRO D O 1
ATOM 6760 N N . TRP D 1 101 ? -22.291 -28.367 -17.304 1.00 44.48 101 TRP D N 1
ATOM 6761 C CA . TRP D 1 101 ? -22.431 -29.620 -18.029 1.00 43.83 101 TRP D CA 1
ATOM 6762 C C . TRP D 1 101 ? -21.310 -29.831 -19.001 1.00 43.64 101 TRP D C 1
ATOM 6763 O O . TRP D 1 101 ? -21.405 -30.653 -19.977 1.00 45.85 101 TRP D O 1
ATOM 6774 N N . ALA D 1 102 ? -20.242 -29.112 -18.760 1.00 41.43 102 ALA D N 1
ATOM 6775 C CA . ALA D 1 102 ? -19.098 -29.241 -19.572 1.00 42.09 102 ALA D CA 1
ATOM 6776 C C . ALA D 1 102 ? -18.752 -30.698 -19.775 1.00 44.21 102 ALA D C 1
ATOM 6777 O O . ALA D 1 102 ? -18.781 -31.558 -18.848 1.00 44.95 102 ALA D O 1
ATOM 6779 N N . PRO D 1 103 ? -18.359 -30.993 -21.001 1.00 45.38 103 PRO D N 1
ATOM 6780 C CA . PRO D 1 103 ? -18.125 -32.382 -21.276 1.00 44.40 103 PRO D CA 1
ATOM 6781 C C . PRO D 1 103 ? -16.760 -32.874 -20.740 1.00 43.91 103 PRO D C 1
ATOM 6782 O O . PRO D 1 103 ? -16.024 -33.454 -21.503 1.00 44.55 103 PRO D O 1
ATOM 6786 N N . VAL D 1 104 ? -16.438 -32.646 -19.459 1.00 42.23 104 VAL D N 1
ATOM 6787 C CA . VAL D 1 104 ? -15.343 -33.314 -18.760 1.00 42.04 104 VAL D CA 1
ATOM 6788 C C . VAL D 1 104 ? -16.011 -34.602 -18.303 1.00 45.39 104 VAL D C 1
ATOM 6789 O O . VAL D 1 104 ? -17.301 -34.639 -18.073 1.00 51.32 104 VAL D O 1
ATOM 6793 N N . HIS D 1 105 ? -15.316 -35.716 -18.152 1.00 43.02 105 HIS D N 1
ATOM 6794 C CA . HIS D 1 105 ? -16.200 -36.856 -17.806 1.00 43.35 105 HIS D CA 1
ATOM 6795 C C . HIS D 1 105 ? -15.934 -37.357 -16.404 1.00 44.39 105 HIS D C 1
ATOM 6796 O O . HIS D 1 105 ? -15.746 -38.542 -16.166 1.00 46.26 105 HIS D O 1
ATOM 6803 N N . LEU D 1 106 ? -15.820 -36.424 -15.474 1.00 42.89 106 LEU D N 1
ATOM 6804 C CA . LEU D 1 106 ? -15.409 -36.676 -14.136 1.00 41.91 106 LEU D CA 1
ATOM 6805 C C . LEU D 1 106 ? -16.444 -36.008 -13.182 1.00 42.79 106 LEU D C 1
ATOM 6806 O O . LEU D 1 106 ? -17.230 -35.150 -13.596 1.00 45.22 106 LEU D O 1
ATOM 6811 N N . SER D 1 107 ? -16.497 -36.393 -11.923 1.00 42.37 107 SER D N 1
ATOM 6812 C CA . SER D 1 107 ? -17.473 -35.750 -11.064 1.00 42.78 107 SER D CA 1
ATOM 6813 C C . SER D 1 107 ? -16.984 -34.445 -10.487 1.00 42.45 107 SER D C 1
ATOM 6814 O O . SER D 1 107 ? -15.966 -34.410 -9.790 1.00 45.76 107 SER D O 1
ATOM 6817 N N . LEU D 1 108 ? -17.711 -33.368 -10.678 1.00 40.78 108 LEU D N 1
ATOM 6818 C CA . LEU D 1 108 ? -17.266 -32.152 -10.063 1.00 42.08 108 LEU D CA 1
ATOM 6819 C C . LEU D 1 108 ? -18.487 -31.228 -9.820 1.00 43.09 108 LEU D C 1
ATOM 6820 O O . LEU D 1 108 ? -19.549 -31.554 -10.159 1.00 44.86 108 LEU D O 1
ATOM 6825 N N . ASP D 1 109 ? -18.339 -30.123 -9.107 1.00 43.96 109 ASP D N 1
ATOM 6826 C CA . ASP D 1 109 ? -19.414 -29.253 -9.010 1.00 44.28 109 ASP D CA 1
ATOM 6827 C C . ASP D 1 109 ? -19.502 -28.429 -10.288 1.00 44.41 109 ASP D C 1
ATOM 6828 O O . ASP D 1 109 ? -20.442 -28.480 -10.931 1.00 45.13 109 ASP D O 1
ATOM 6833 N N . THR D 1 110 ? -18.470 -27.716 -10.689 1.00 44.84 110 THR D N 1
ATOM 6834 C CA . THR D 1 110 ? -18.541 -27.014 -11.944 1.00 45.17 110 THR D CA 1
ATOM 6835 C C . THR D 1 110 ? -17.215 -26.327 -12.392 1.00 44.49 110 THR D C 1
ATOM 6836 O O . THR D 1 110 ? -16.266 -26.231 -11.631 1.00 42.48 110 THR D O 1
ATOM 6840 N N . CYS D 1 111 ? -17.198 -25.810 -13.615 1.00 44.37 111 CYS D N 1
ATOM 6841 C CA . CYS D 1 111 ? -16.074 -25.099 -14.153 1.00 43.57 111 CYS D CA 1
ATOM 6842 C C . CYS D 1 111 ? -16.599 -23.787 -14.530 1.00 44.25 111 CYS D C 1
ATOM 6843 O O . CYS D 1 111 ? -17.797 -23.660 -14.940 1.00 44.06 111 CYS D O 1
ATOM 6846 N N . SER D 1 112 ? -15.770 -22.772 -14.355 1.00 42.79 112 SER D N 1
ATOM 6847 C CA . SER D 1 112 ? -16.303 -21.481 -14.561 1.00 44.22 112 SER D CA 1
ATOM 6848 C C . SER D 1 112 ? -15.202 -20.567 -14.979 1.00 45.83 112 SER D C 1
ATOM 6849 O O . SER D 1 112 ? -13.987 -20.786 -14.744 1.00 46.80 112 SER D O 1
ATOM 6852 N N . VAL D 1 113 ? -15.648 -19.496 -15.598 1.00 44.71 113 VAL D N 1
ATOM 6853 C CA . VAL D 1 113 ? -14.728 -18.500 -15.994 1.00 45.43 113 VAL D CA 1
ATOM 6854 C C . VAL D 1 113 ? -15.252 -17.182 -15.429 1.00 46.90 113 VAL D C 1
ATOM 6855 O O . VAL D 1 113 ? -16.469 -16.875 -15.446 1.00 45.93 113 VAL D O 1
ATOM 6859 N N . THR D 1 114 ? -14.381 -16.385 -14.848 1.00 45.67 114 THR D N 1
ATOM 6860 C CA . THR D 1 114 ? -14.991 -15.237 -14.245 1.00 45.20 114 THR D CA 1
ATOM 6861 C C . THR D 1 114 ? -14.171 -14.052 -14.629 1.00 44.09 114 THR D C 1
ATOM 6862 O O . THR D 1 114 ? -13.000 -14.041 -14.337 1.00 43.53 114 THR D O 1
ATOM 6866 N N . ILE D 1 115 ? -14.743 -13.127 -15.426 1.00 43.52 115 ILE D N 1
ATOM 6867 C CA . ILE D 1 115 ? -13.930 -12.026 -15.903 1.00 44.82 115 ILE D CA 1
ATOM 6868 C C . ILE D 1 115 ? -14.181 -10.745 -15.032 1.00 43.75 115 ILE D C 1
ATOM 6869 O O . ILE D 1 115 ? -15.289 -10.445 -14.785 1.00 42.45 115 ILE D O 1
ATOM 6874 N N . HIS D 1 116 ? -13.163 -10.006 -14.588 1.00 43.75 116 HIS D N 1
ATOM 6875 C CA . HIS D 1 116 ? -13.292 -8.919 -13.592 1.00 42.87 116 HIS D CA 1
ATOM 6876 C C . HIS D 1 116 ? -12.597 -7.660 -14.145 1.00 43.71 116 HIS D C 1
ATOM 6877 O O . HIS D 1 116 ? -11.409 -7.701 -14.521 1.00 41.93 116 HIS D O 1
ATOM 6884 N N . ARG D 1 117 ? -13.388 -6.584 -14.296 1.00 43.33 117 ARG D N 1
ATOM 6885 C CA . ARG D 1 117 ? -12.938 -5.301 -14.872 1.00 42.73 117 ARG D CA 1
ATOM 6886 C C . ARG D 1 117 ? -13.387 -4.107 -14.077 1.00 43.69 117 ARG D C 1
ATOM 6887 O O . ARG D 1 117 ? -14.464 -4.061 -13.461 1.00 41.20 117 ARG D O 1
ATOM 6895 N N . ARG D 1 118 ? -12.538 -3.095 -14.114 1.00 44.72 118 ARG D N 1
ATOM 6896 C CA . ARG D 1 118 ? -12.774 -1.897 -13.309 1.00 44.53 118 ARG D CA 1
ATOM 6897 C C . ARG D 1 118 ? -12.527 -0.578 -14.092 1.00 45.01 118 ARG D C 1
ATOM 6898 O O . ARG D 1 118 ? -11.517 -0.424 -14.757 1.00 46.59 118 ARG D O 1
ATOM 6906 N N . LYS D 1 119 ? -13.431 0.387 -14.054 1.00 44.83 119 LYS D N 1
ATOM 6907 C CA . LYS D 1 119 ? -13.109 1.665 -14.721 1.00 44.58 119 LYS D CA 1
ATOM 6908 C C . LYS D 1 119 ? -11.861 2.300 -14.113 1.00 44.61 119 LYS D C 1
ATOM 6909 O O . LYS D 1 119 ? -11.673 2.241 -12.928 1.00 45.47 119 LYS D O 1
ATOM 6915 N N . GLN D 1 120 ? -10.968 2.848 -14.931 1.00 45.33 120 GLN D N 1
ATOM 6916 C CA . GLN D 1 120 ? -9.746 3.503 -14.415 1.00 43.69 120 GLN D CA 1
ATOM 6917 C C . GLN D 1 120 ? -9.491 4.718 -15.249 1.00 44.56 120 GLN D C 1
ATOM 6918 O O . GLN D 1 120 ? -9.899 4.799 -16.457 1.00 40.47 120 GLN D O 1
ATOM 6924 N N . ARG D 1 121 ? -8.803 5.656 -14.595 1.00 45.75 121 ARG D N 1
ATOM 6925 C CA . ARG D 1 121 ? -8.442 6.905 -15.246 1.00 46.57 121 ARG D CA 1
ATOM 6926 C C . ARG D 1 121 ? -6.987 6.798 -15.744 1.00 44.50 121 ARG D C 1
ATOM 6927 O O . ARG D 1 121 ? -6.109 6.403 -14.991 1.00 45.75 121 ARG D O 1
ATOM 6935 N N . ALA D 1 122 ? -6.718 7.131 -16.987 1.00 43.25 122 ALA D N 1
ATOM 6936 C CA . ALA D 1 122 ? -5.315 7.094 -17.455 1.00 45.04 122 ALA D CA 1
ATOM 6937 C C . ALA D 1 122 ? -4.884 8.331 -18.219 1.00 46.42 122 ALA D C 1
ATOM 6938 O O . ALA D 1 122 ? -5.733 9.193 -18.652 1.00 47.70 122 ALA D O 1
ATOM 6940 N N . PHE D 1 123 ? -3.574 8.423 -18.424 1.00 45.58 123 PHE D N 1
ATOM 6941 C CA . PHE D 1 123 ? -3.041 9.507 -19.261 1.00 44.78 123 PHE D CA 1
ATOM 6942 C C . PHE D 1 123 ? -2.165 8.941 -20.392 1.00 45.55 123 PHE D C 1
ATOM 6943 O O . PHE D 1 123 ? -1.196 8.151 -20.111 1.00 45.95 123 PHE D O 1
ATOM 6951 N N . ILE D 1 124 ? -2.501 9.320 -21.639 1.00 43.72 124 ILE D N 1
ATOM 6952 C CA . ILE D 1 124 ? -1.791 8.866 -22.830 1.00 43.59 124 ILE D CA 1
ATOM 6953 C C . ILE D 1 124 ? -1.164 10.052 -23.550 1.00 45.53 124 ILE D C 1
ATOM 6954 O O . ILE D 1 124 ? -1.881 11.076 -23.738 1.00 45.30 124 ILE D O 1
ATOM 6959 N N . ALA D 1 125 ? 0.129 9.923 -23.945 1.00 44.96 125 ALA D N 1
ATOM 6960 C CA . ALA D 1 125 ? 0.889 11.040 -24.590 1.00 45.67 125 ALA D CA 1
ATOM 6961 C C . ALA D 1 125 ? 0.855 10.680 -26.016 1.00 45.91 125 ALA D C 1
ATOM 6962 O O . ALA D 1 125 ? 0.978 9.488 -26.304 1.00 46.96 125 ALA D O 1
ATOM 6964 N N . LEU D 1 126 ? 0.658 11.667 -26.898 1.00 45.65 126 LEU D N 1
ATOM 6965 C CA . LEU D 1 126 ? 0.550 11.416 -28.341 1.00 44.76 126 LEU D CA 1
ATOM 6966 C C . LEU D 1 126 ? 1.625 12.233 -28.993 1.00 46.12 126 LEU D C 1
ATOM 6967 O O . LEU D 1 126 ? 1.845 13.361 -28.642 1.00 49.86 126 LEU D O 1
ATOM 6972 N N . GLY D 1 127 ? 2.336 11.685 -29.945 1.00 47.15 127 GLY D N 1
ATOM 6973 C CA . GLY D 1 127 ? 3.293 12.522 -30.690 1.00 46.65 127 GLY D CA 1
ATOM 6974 C C . GLY D 1 127 ? 3.282 12.199 -32.179 1.00 46.28 127 GLY D C 1
ATOM 6975 O O . GLY D 1 127 ? 2.907 11.101 -32.564 1.00 45.98 127 GLY D O 1
ATOM 6976 N N . SER D 1 128 ? 3.638 13.174 -33.016 1.00 47.38 128 SER D N 1
ATOM 6977 C CA . SER D 1 128 ? 3.667 12.990 -34.481 1.00 47.46 128 SER D CA 1
ATOM 6978 C C . SER D 1 128 ? 4.610 13.945 -35.085 1.00 47.52 128 SER D C 1
ATOM 6979 O O . SER D 1 128 ? 4.575 15.123 -34.760 1.00 48.91 128 SER D O 1
ATOM 6982 N N . ASN D 1 129 ? 5.404 13.452 -36.025 1.00 47.70 129 ASN D N 1
ATOM 6983 C CA . ASN D 1 129 ? 6.358 14.339 -36.706 1.00 47.14 129 ASN D CA 1
ATOM 6984 C C . ASN D 1 129 ? 6.516 13.935 -38.191 1.00 46.13 129 ASN D C 1
ATOM 6985 O O . ASN D 1 129 ? 7.602 13.801 -38.670 1.00 44.13 129 ASN D O 1
ATOM 6990 N N . MET D 1 130 ? 5.415 13.689 -38.899 1.00 47.35 130 MET D N 1
ATOM 6991 C CA . MET D 1 130 ? 5.484 13.081 -40.208 1.00 47.72 130 MET D CA 1
ATOM 6992 C C . MET D 1 130 ? 4.119 13.173 -40.803 1.00 47.09 130 MET D C 1
ATOM 6993 O O . MET D 1 130 ? 3.146 12.807 -40.161 1.00 49.23 130 MET D O 1
ATOM 6998 N N . GLY D 1 131 ? 4.043 13.618 -42.045 1.00 46.52 131 GLY D N 1
ATOM 6999 C CA . GLY D 1 131 ? 2.769 13.873 -42.722 1.00 46.27 131 GLY D CA 1
ATOM 7000 C C . GLY D 1 131 ? 2.035 15.065 -42.112 1.00 46.18 131 GLY D C 1
ATOM 7001 O O . GLY D 1 131 ? 2.663 16.078 -41.644 1.00 45.44 131 GLY D O 1
ATOM 7002 N N . ASP D 1 132 ? 0.709 14.946 -42.068 1.00 44.46 132 ASP D N 1
ATOM 7003 C CA . ASP D 1 132 ? -0.034 15.978 -41.442 1.00 43.69 132 ASP D CA 1
ATOM 7004 C C . ASP D 1 132 ? -0.056 15.687 -39.907 1.00 46.32 132 ASP D C 1
ATOM 7005 O O . ASP D 1 132 ? -0.992 15.057 -39.360 1.00 46.82 132 ASP D O 1
ATOM 7010 N N . LYS D 1 133 ? 0.984 16.151 -39.196 1.00 46.92 133 LYS D N 1
ATOM 7011 C CA . LYS D 1 133 ? 1.165 15.765 -37.785 1.00 44.42 133 LYS D CA 1
ATOM 7012 C C . LYS D 1 133 ? -0.120 16.006 -36.993 1.00 44.60 133 LYS D C 1
ATOM 7013 O O . LYS D 1 133 ? -0.628 15.093 -36.317 1.00 42.47 133 LYS D O 1
ATOM 7019 N N . GLN D 1 134 ? -0.631 17.236 -37.084 1.00 45.40 134 GLN D N 1
ATOM 7020 C CA . GLN D 1 134 ? -1.889 17.604 -36.427 1.00 46.26 134 GLN D CA 1
ATOM 7021 C C . GLN D 1 134 ? -2.956 16.558 -36.654 1.00 45.59 134 GLN D C 1
ATOM 7022 O O . GLN D 1 134 ? -3.610 16.131 -35.707 1.00 42.38 134 GLN D O 1
ATOM 7028 N N . ALA D 1 135 ? -3.140 16.168 -37.928 1.00 47.00 135 ALA D N 1
ATOM 7029 C CA . ALA D 1 135 ? -4.216 15.225 -38.311 1.00 47.89 135 ALA D CA 1
ATOM 7030 C C . ALA D 1 135 ? -3.990 13.936 -37.567 1.00 50.14 135 ALA D C 1
ATOM 7031 O O . ALA D 1 135 ? -4.890 13.481 -36.796 1.00 51.74 135 ALA D O 1
ATOM 7033 N N . ASN D 1 136 ? -2.777 13.380 -37.795 1.00 49.05 136 ASN D N 1
ATOM 7034 C CA . ASN D 1 136 ? -2.283 12.182 -37.130 1.00 46.20 136 ASN D CA 1
ATOM 7035 C C . ASN D 1 136 ? -2.780 12.131 -35.695 1.00 45.61 136 ASN D C 1
ATOM 7036 O O . ASN D 1 136 ? -3.615 11.304 -35.367 1.00 45.29 136 ASN D O 1
ATOM 7041 N N . LEU D 1 137 ? -2.342 13.067 -34.864 1.00 45.89 137 LEU D N 1
ATOM 7042 C CA . LEU D 1 137 ? -2.877 13.217 -33.505 1.00 46.06 137 LEU D CA 1
ATOM 7043 C C . LEU D 1 137 ? -4.398 13.117 -33.380 1.00 47.23 137 LEU D C 1
ATOM 7044 O O . LEU D 1 137 ? -4.884 12.339 -32.541 1.00 48.04 137 LEU D O 1
ATOM 7049 N N . LYS D 1 138 ? -5.144 13.919 -34.152 1.00 46.68 138 LYS D N 1
ATOM 7050 C CA . LYS D 1 138 ? -6.589 13.908 -34.048 1.00 47.97 138 LYS D CA 1
ATOM 7051 C C . LYS D 1 138 ? -7.165 12.543 -34.362 1.00 47.41 138 LYS D C 1
ATOM 7052 O O . LYS D 1 138 ? -8.107 12.130 -33.721 1.00 47.81 138 LYS D O 1
ATOM 7058 N N . GLN D 1 139 ? -6.623 11.854 -35.361 1.00 46.53 139 GLN D N 1
ATOM 7059 C CA . GLN D 1 139 ? -7.151 10.545 -35.749 1.00 46.63 139 GLN D CA 1
ATOM 7060 C C . GLN D 1 139 ? -6.901 9.474 -34.736 1.00 44.86 139 GLN D C 1
ATOM 7061 O O . GLN D 1 139 ? -7.724 8.587 -34.569 1.00 42.81 139 GLN D O 1
ATOM 7067 N N . ALA D 1 140 ? -5.732 9.525 -34.108 1.00 44.20 140 ALA D N 1
ATOM 7068 C CA . ALA D 1 140 ? -5.505 8.722 -32.910 1.00 44.49 140 ALA D CA 1
ATOM 7069 C C . ALA D 1 140 ? -6.575 8.966 -31.832 1.00 45.43 140 ALA D C 1
ATOM 7070 O O . ALA D 1 140 ? -7.137 7.979 -31.425 1.00 46.48 140 ALA D O 1
ATOM 7072 N N . ILE D 1 141 ? -6.888 10.225 -31.393 1.00 45.72 141 ILE D N 1
ATOM 7073 C CA . ILE D 1 141 ? -7.834 10.405 -30.252 1.00 47.60 141 ILE D CA 1
ATOM 7074 C C . ILE D 1 141 ? -9.122 9.816 -30.842 1.00 46.22 141 ILE D C 1
ATOM 7075 O O . ILE D 1 141 ? -9.897 9.208 -30.144 1.00 49.55 141 ILE D O 1
ATOM 7080 N N . ASP D 1 142 ? -9.344 9.863 -32.136 1.00 45.34 142 ASP D N 1
ATOM 7081 C CA . ASP D 1 142 ? -10.657 9.344 -32.589 1.00 48.48 142 ASP D CA 1
ATOM 7082 C C . ASP D 1 142 ? -10.843 7.855 -32.539 1.00 47.97 142 ASP D C 1
ATOM 7083 O O . ASP D 1 142 ? -11.904 7.400 -32.256 1.00 47.09 142 ASP D O 1
ATOM 7088 N N . LYS D 1 143 ? -9.784 7.160 -32.930 1.00 49.36 143 LYS D N 1
ATOM 7089 C CA . LYS D 1 143 ? -9.597 5.711 -32.994 1.00 48.15 143 LYS D CA 1
ATOM 7090 C C . LYS D 1 143 ? -9.844 5.207 -31.621 1.00 46.20 143 LYS D C 1
ATOM 7091 O O . LYS D 1 143 ? -10.480 4.182 -31.408 1.00 47.58 143 LYS D O 1
ATOM 7097 N N . LEU D 1 144 ? -9.303 5.941 -30.687 1.00 45.66 144 LEU D N 1
ATOM 7098 C CA . LEU D 1 144 ? -9.411 5.611 -29.304 1.00 45.14 144 LEU D CA 1
ATOM 7099 C C . LEU D 1 144 ? -10.872 5.673 -28.923 1.00 45.27 144 LEU D C 1
ATOM 7100 O O . LEU D 1 144 ? -11.402 4.738 -28.333 1.00 45.41 144 LEU D O 1
ATOM 7105 N N . ARG D 1 145 ? -11.517 6.791 -29.253 1.00 43.32 145 ARG D N 1
ATOM 7106 C CA . ARG D 1 145 ? -12.863 6.996 -28.845 1.00 43.09 145 ARG D CA 1
ATOM 7107 C C . ARG D 1 145 ? -13.734 5.926 -29.480 1.00 43.41 145 ARG D C 1
ATOM 7108 O O . ARG D 1 145 ? -14.599 5.379 -28.860 1.00 44.52 145 ARG D O 1
ATOM 7116 N N . ALA D 1 146 ? -13.473 5.620 -30.725 1.00 44.07 146 ALA D N 1
ATOM 7117 C CA . ALA D 1 146 ? -14.070 4.481 -31.377 1.00 45.35 146 ALA D CA 1
ATOM 7118 C C . ALA D 1 146 ? -13.919 3.222 -30.570 1.00 47.21 146 ALA D C 1
ATOM 7119 O O . ALA D 1 146 ? -14.857 2.476 -30.494 1.00 48.95 146 ALA D O 1
ATOM 7121 N N . ARG D 1 147 ? -12.743 2.901 -30.043 1.00 47.53 147 ARG D N 1
ATOM 7122 C CA . ARG D 1 147 ? -12.648 1.626 -29.336 1.00 48.45 147 ARG D CA 1
ATOM 7123 C C . ARG D 1 147 ? -13.495 1.656 -28.067 1.00 49.29 147 ARG D C 1
ATOM 7124 O O . ARG D 1 147 ? -13.377 0.811 -27.215 1.00 51.28 147 ARG D O 1
ATOM 7132 N N . GLY D 1 148 ? -14.293 2.683 -27.857 1.00 50.44 148 GLY D N 1
ATOM 7133 C CA . GLY D 1 148 ? -15.034 2.777 -26.571 1.00 49.25 148 GLY D CA 1
ATOM 7134 C C . GLY D 1 148 ? -14.282 3.355 -25.389 1.00 48.27 148 GLY D C 1
ATOM 7135 O O . GLY D 1 148 ? -14.873 3.550 -24.319 1.00 48.05 148 GLY D O 1
ATOM 7136 N N . ILE D 1 149 ? -12.973 3.605 -25.530 1.00 46.81 149 ILE D N 1
ATOM 7137 C CA . ILE D 1 149 ? -12.296 4.145 -24.365 1.00 44.99 149 ILE D CA 1
ATOM 7138 C C . ILE D 1 149 ? -12.712 5.682 -24.298 1.00 44.19 149 ILE D C 1
ATOM 7139 O O . ILE D 1 149 ? -12.701 6.294 -25.287 1.00 45.33 149 ILE D O 1
ATOM 7144 N N . HIS D 1 150 ? -13.175 6.288 -23.206 1.00 43.61 150 HIS D N 1
ATOM 7145 C CA . HIS D 1 150 ? -13.664 7.705 -23.177 1.00 42.18 150 HIS D CA 1
ATOM 7146 C C . HIS D 1 150 ? -12.637 8.840 -23.074 1.00 43.79 150 HIS D C 1
ATOM 7147 O O . HIS D 1 150 ? -11.768 8.901 -22.189 1.00 43.62 150 HIS D O 1
ATOM 7154 N N . ILE D 1 151 ? -12.774 9.858 -23.901 1.00 45.07 151 ILE D N 1
ATOM 7155 C CA . ILE D 1 151 ? -11.838 10.973 -23.752 1.00 43.78 151 ILE D CA 1
ATOM 7156 C C . ILE D 1 151 ? -12.316 11.997 -22.740 1.00 43.89 151 ILE D C 1
ATOM 7157 O O . ILE D 1 151 ? -13.293 12.603 -22.982 1.00 41.52 151 ILE D O 1
ATOM 7162 N N . LEU D 1 152 ? -11.635 12.141 -21.588 1.00 45.78 152 LEU D N 1
ATOM 7163 C CA . LEU D 1 152 ? -12.070 13.013 -20.487 1.00 45.12 152 LEU D CA 1
ATOM 7164 C C . LEU D 1 152 ? -11.525 14.390 -20.641 1.00 46.36 152 LEU D C 1
ATOM 7165 O O . LEU D 1 152 ? -12.161 15.362 -20.271 1.00 47.75 152 LEU D O 1
ATOM 7170 N N . LYS D 1 153 ? -10.324 14.501 -21.150 1.00 46.38 153 LYS D N 1
ATOM 7171 C CA . LYS D 1 153 ? -9.704 15.770 -21.081 1.00 47.38 153 LYS D CA 1
ATOM 7172 C C . LYS D 1 153 ? -8.641 15.753 -22.169 1.00 47.39 153 LYS D C 1
ATOM 7173 O O . LYS D 1 153 ? -7.821 14.837 -22.265 1.00 48.94 153 LYS D O 1
ATOM 7179 N N . GLU D 1 154 ? -8.618 16.721 -23.050 1.00 46.98 154 GLU D N 1
ATOM 7180 C CA . GLU D 1 154 ? -7.422 16.738 -23.872 1.00 48.63 154 GLU D CA 1
ATOM 7181 C C . GLU D 1 154 ? -6.624 18.064 -23.814 1.00 47.09 154 GLU D C 1
ATOM 7182 O O . GLU D 1 154 ? -7.197 19.110 -23.924 1.00 45.36 154 GLU D O 1
ATOM 7188 N N . SER D 1 155 ? -5.312 17.997 -23.557 1.00 47.35 155 SER D N 1
ATOM 7189 C CA . SER D 1 155 ? -4.414 19.175 -23.625 1.00 46.04 155 SER D CA 1
ATOM 7190 C C . SER D 1 155 ? -4.404 19.818 -25.006 1.00 45.10 155 SER D C 1
ATOM 7191 O O . SER D 1 155 ? -4.744 19.226 -26.011 1.00 43.52 155 SER D O 1
ATOM 7194 N N . SER D 1 156 ? -3.930 21.042 -25.037 1.00 44.54 156 SER D N 1
ATOM 7195 C CA . SER D 1 156 ? -3.704 21.647 -26.311 1.00 45.96 156 SER D CA 1
ATOM 7196 C C . SER D 1 156 ? -2.430 21.032 -26.839 1.00 45.74 156 SER D C 1
ATOM 7197 O O . SER D 1 156 ? -1.599 20.454 -26.041 1.00 45.37 156 SER D O 1
ATOM 7200 N N . VAL D 1 157 ? -2.283 21.214 -28.160 1.00 45.63 157 VAL D N 1
ATOM 7201 C CA . VAL D 1 157 ? -1.275 20.522 -28.962 1.00 46.25 157 VAL D CA 1
ATOM 7202 C C . VAL D 1 157 ? 0.038 21.348 -29.082 1.00 43.93 157 VAL D C 1
ATOM 7203 O O . VAL D 1 157 ? -0.003 22.491 -29.356 1.00 41.22 157 VAL D O 1
ATOM 7207 N N . LEU D 1 158 ? 1.200 20.762 -28.850 1.00 44.35 158 LEU D N 1
ATOM 7208 C CA . LEU D 1 158 ? 2.312 21.619 -28.658 1.00 47.80 158 LEU D CA 1
ATOM 7209 C C . LEU D 1 158 ? 3.068 21.812 -29.972 1.00 49.30 158 LEU D C 1
ATOM 7210 O O . LEU D 1 158 ? 3.144 20.810 -30.708 1.00 54.22 158 LEU D O 1
ATOM 7215 N N . SER D 1 170 ? 10.553 18.358 -37.137 1.00 46.22 170 SER D N 1
ATOM 7216 C CA . SER D 1 170 ? 9.920 18.976 -35.955 1.00 47.16 170 SER D CA 1
ATOM 7217 C C . SER D 1 170 ? 8.970 17.902 -35.380 1.00 48.47 170 SER D C 1
ATOM 7218 O O . SER D 1 170 ? 8.978 16.844 -35.928 1.00 49.47 170 SER D O 1
ATOM 7221 N N . PHE D 1 171 ? 8.183 18.132 -34.308 1.00 50.00 171 PHE D N 1
ATOM 7222 C CA . PHE D 1 171 ? 7.347 17.065 -33.645 1.00 50.11 171 PHE D CA 1
ATOM 7223 C C . PHE D 1 171 ? 6.040 17.735 -33.092 1.00 50.87 171 PHE D C 1
ATOM 7224 O O . PHE D 1 171 ? 6.151 18.862 -32.763 1.00 53.03 171 PHE D O 1
ATOM 7232 N N . ALA D 1 172 ? 4.834 17.129 -33.028 1.00 48.94 172 ALA D N 1
ATOM 7233 C CA . ALA D 1 172 ? 3.639 17.796 -32.448 1.00 46.81 172 ALA D CA 1
ATOM 7234 C C . ALA D 1 172 ? 3.229 16.911 -31.293 1.00 49.15 172 ALA D C 1
ATOM 7235 O O . ALA D 1 172 ? 3.095 15.671 -31.458 1.00 49.54 172 ALA D O 1
ATOM 7237 N N . ASN D 1 173 ? 3.001 17.521 -30.114 1.00 49.65 173 ASN D N 1
ATOM 7238 C CA . ASN D 1 173 ? 2.780 16.706 -28.917 1.00 47.86 173 ASN D CA 1
ATOM 7239 C C . ASN D 1 173 ? 1.526 17.026 -28.269 1.00 46.84 173 ASN D C 1
ATOM 7240 O O . ASN D 1 173 ? 1.048 18.125 -28.417 1.00 46.85 173 ASN D O 1
ATOM 7245 N N . GLN D 1 174 ? 1.029 16.074 -27.499 1.00 46.02 174 GLN D N 1
ATOM 7246 C CA . GLN D 1 174 ? -0.261 16.190 -26.837 1.00 46.18 174 GLN D CA 1
ATOM 7247 C C . GLN D 1 174 ? -0.350 15.172 -25.770 1.00 46.03 174 GLN D C 1
ATOM 7248 O O . GLN D 1 174 ? 0.305 14.142 -25.866 1.00 47.75 174 GLN D O 1
ATOM 7254 N N . VAL D 1 175 ? -1.155 15.444 -24.754 1.00 45.63 175 VAL D N 1
ATOM 7255 C CA . VAL D 1 175 ? -1.444 14.393 -23.800 1.00 46.42 175 VAL D CA 1
ATOM 7256 C C . VAL D 1 175 ? -2.943 14.350 -23.411 1.00 45.79 175 VAL D C 1
ATOM 7257 O O . VAL D 1 175 ? -3.634 15.376 -23.361 1.00 45.40 175 VAL D O 1
ATOM 7261 N N . VAL D 1 176 ? -3.459 13.150 -23.177 1.00 45.60 176 VAL D N 1
ATOM 7262 C CA . VAL D 1 176 ? -4.905 13.017 -23.068 1.00 45.62 176 VAL D CA 1
ATOM 7263 C C . VAL D 1 176 ? -5.288 12.310 -21.802 1.00 44.35 176 VAL D C 1
ATOM 7264 O O . VAL D 1 176 ? -4.561 11.396 -21.405 1.00 44.38 176 VAL D O 1
ATOM 7268 N N . GLU D 1 177 ? -6.376 12.740 -21.148 1.00 43.00 177 GLU D N 1
ATOM 7269 C CA . GLU D 1 177 ? -6.873 12.036 -19.935 1.00 45.74 177 GLU D CA 1
ATOM 7270 C C . GLU D 1 177 ? -8.030 11.176 -20.313 1.00 44.05 177 GLU D C 1
ATOM 7271 O O . GLU D 1 177 ? -9.024 11.680 -20.841 1.00 42.45 177 GLU D O 1
ATOM 7277 N N . VAL D 1 178 ? -7.945 9.887 -20.056 1.00 43.85 178 VAL D N 1
ATOM 7278 C CA . VAL D 1 178 ? -9.081 9.059 -20.511 1.00 45.65 178 VAL D CA 1
ATOM 7279 C C . VAL D 1 178 ? -9.649 8.173 -19.452 1.00 45.73 178 VAL D C 1
ATOM 7280 O O . VAL D 1 178 ? -9.053 8.035 -18.396 1.00 48.71 178 VAL D O 1
ATOM 7284 N N . GLU D 1 179 ? -10.793 7.548 -19.718 1.00 45.39 179 GLU D N 1
ATOM 7285 C CA . GLU D 1 179 ? -11.369 6.577 -18.768 1.00 44.27 179 GLU D CA 1
ATOM 7286 C C . GLU D 1 179 ? -11.532 5.234 -19.446 1.00 43.97 179 GLU D C 1
ATOM 7287 O O . GLU D 1 179 ? -12.212 5.180 -20.425 1.00 42.24 179 GLU D O 1
ATOM 7293 N N . THR D 1 180 ? -10.869 4.170 -18.964 1.00 44.34 180 THR D N 1
ATOM 7294 C CA . THR D 1 180 ? -11.054 2.838 -19.534 1.00 43.48 180 THR D CA 1
ATOM 7295 C C . THR D 1 180 ? -11.150 1.724 -18.487 1.00 44.13 180 THR D C 1
ATOM 7296 O O . THR D 1 180 ? -10.575 1.843 -17.396 1.00 43.54 180 THR D O 1
ATOM 7300 N N . TRP D 1 181 ? -11.902 0.667 -18.823 1.00 43.53 181 TRP D N 1
ATOM 7301 C CA . TRP D 1 181 ? -11.928 -0.507 -18.009 1.00 43.04 181 TRP D CA 1
ATOM 7302 C C . TRP D 1 181 ? -10.844 -1.584 -18.457 1.00 42.02 181 TRP D C 1
ATOM 7303 O O . TRP D 1 181 ? -10.686 -2.641 -17.867 1.00 41.67 181 TRP D O 1
ATOM 7314 N N . LEU D 1 182 ? -10.095 -1.326 -19.507 1.00 39.99 182 LEU D N 1
ATOM 7315 C CA . LEU D 1 182 ? -9.101 -2.257 -19.894 1.00 39.90 182 LEU D CA 1
ATOM 7316 C C . LEU D 1 182 ? -7.958 -2.308 -18.927 1.00 40.88 182 LEU D C 1
ATOM 7317 O O . LEU D 1 182 ? -7.497 -1.286 -18.473 1.00 41.54 182 LEU D O 1
ATOM 7322 N N . PRO D 1 183 ? -7.493 -3.502 -18.577 1.00 39.79 183 PRO D N 1
ATOM 7323 C CA . PRO D 1 183 ? -6.351 -3.503 -17.719 1.00 39.32 183 PRO D CA 1
ATOM 7324 C C . PRO D 1 183 ? -5.172 -2.857 -18.435 1.00 42.39 183 PRO D C 1
ATOM 7325 O O . PRO D 1 183 ? -5.131 -2.815 -19.660 1.00 44.29 183 PRO D O 1
ATOM 7329 N N . ALA D 1 184 ? -4.197 -2.373 -17.683 1.00 44.29 184 ALA D N 1
ATOM 7330 C CA . ALA D 1 184 ? -3.023 -1.696 -18.278 1.00 43.83 184 ALA D CA 1
ATOM 7331 C C . ALA D 1 184 ? -2.487 -2.378 -19.515 1.00 45.87 184 ALA D C 1
ATOM 7332 O O . ALA D 1 184 ? -2.415 -1.786 -20.593 1.00 45.87 184 ALA D O 1
ATOM 7334 N N . GLN D 1 185 ? -2.066 -3.623 -19.344 1.00 47.60 185 GLN D N 1
ATOM 7335 C CA . GLN D 1 185 ? -1.446 -4.371 -20.453 1.00 46.19 185 GLN D CA 1
ATOM 7336 C C . GLN D 1 185 ? -2.309 -4.392 -21.697 1.00 45.79 185 GLN D C 1
ATOM 7337 O O . GLN D 1 185 ? -1.804 -4.490 -22.823 1.00 47.01 185 GLN D O 1
ATOM 7343 N N . ASP D 1 186 ? -3.617 -4.319 -21.508 1.00 45.07 186 ASP D N 1
ATOM 7344 C CA . ASP D 1 186 ? -4.525 -4.489 -22.637 1.00 45.24 186 ASP D CA 1
ATOM 7345 C C . ASP D 1 186 ? -4.757 -3.126 -23.263 1.00 47.30 186 ASP D C 1
ATOM 7346 O O . ASP D 1 186 ? -4.875 -3.014 -24.477 1.00 48.13 186 ASP D O 1
ATOM 7351 N N . LEU D 1 187 ? -4.833 -2.078 -22.419 1.00 48.22 187 LEU D N 1
ATOM 7352 C CA . LEU D 1 187 ? -4.838 -0.713 -22.892 1.00 45.13 187 LEU D CA 1
ATOM 7353 C C . LEU D 1 187 ? -3.620 -0.579 -23.828 1.00 45.93 187 LEU D C 1
ATOM 7354 O O . LEU D 1 187 ? -3.704 -0.089 -24.983 1.00 46.20 187 LEU D O 1
ATOM 7359 N N . LEU D 1 188 ? -2.487 -1.059 -23.347 1.00 44.53 188 LEU D N 1
ATOM 7360 C CA . LEU D 1 188 ? -1.291 -0.904 -24.128 1.00 46.47 188 LEU D CA 1
ATOM 7361 C C . LEU D 1 188 ? -1.423 -1.551 -25.509 1.00 46.81 188 LEU D C 1
ATOM 7362 O O . LEU D 1 188 ? -1.033 -0.961 -26.536 1.00 46.68 188 LEU D O 1
ATOM 7367 N N . GLU D 1 189 ? -1.908 -2.784 -25.509 1.00 44.99 189 GLU D N 1
ATOM 7368 C CA . GLU D 1 189 ? -2.018 -3.508 -26.727 1.00 44.29 189 GLU D CA 1
ATOM 7369 C C . GLU D 1 189 ? -2.892 -2.755 -27.676 1.00 45.04 189 GLU D C 1
ATOM 7370 O O . GLU D 1 189 ? -2.639 -2.765 -28.911 1.00 47.75 189 GLU D O 1
ATOM 7376 N N . THR D 1 190 ? -3.895 -2.064 -27.135 1.00 44.54 190 THR D N 1
ATOM 7377 C CA . THR D 1 190 ? -4.764 -1.410 -28.045 1.00 44.88 190 THR D CA 1
ATOM 7378 C C . THR D 1 190 ? -4.099 -0.113 -28.585 1.00 44.99 190 THR D C 1
ATOM 7379 O O . THR D 1 190 ? -4.258 0.268 -29.789 1.00 45.45 190 THR D O 1
ATOM 7383 N N . LEU D 1 191 ? -3.330 0.546 -27.731 1.00 43.09 191 LEU D N 1
ATOM 7384 C CA . LEU D 1 191 ? -2.498 1.618 -28.230 1.00 43.20 191 LEU D CA 1
ATOM 7385 C C . LEU D 1 191 ? -1.664 1.181 -29.424 1.00 43.82 191 LEU D C 1
ATOM 7386 O O . LEU D 1 191 ? -1.613 1.859 -30.429 1.00 45.11 191 LEU D O 1
ATOM 7391 N N . LEU D 1 192 ? -1.019 0.016 -29.339 1.00 44.63 192 LEU D N 1
ATOM 7392 C CA . LEU D 1 192 ? -0.125 -0.437 -30.400 1.00 43.14 192 LEU D CA 1
ATOM 7393 C C . LEU D 1 192 ? -0.982 -0.738 -31.599 1.00 44.66 192 LEU D C 1
ATOM 7394 O O . LEU D 1 192 ? -0.600 -0.463 -32.722 1.00 45.95 192 LEU D O 1
ATOM 7399 N N . ALA D 1 193 ? -2.145 -1.329 -31.398 1.00 44.19 193 ALA D N 1
ATOM 7400 C CA . ALA D 1 193 ? -2.959 -1.645 -32.547 1.00 43.77 193 ALA D CA 1
ATOM 7401 C C . ALA D 1 193 ? -3.363 -0.390 -33.371 1.00 45.14 193 ALA D C 1
ATOM 7402 O O . ALA D 1 193 ? -3.483 -0.441 -34.627 1.00 44.08 193 ALA D O 1
ATOM 7404 N N . ILE D 1 194 ? -3.582 0.722 -32.669 1.00 44.08 194 ILE D N 1
ATOM 7405 C CA . ILE D 1 194 ? -3.883 1.968 -33.342 1.00 43.78 194 ILE D CA 1
ATOM 7406 C C . ILE D 1 194 ? -2.683 2.507 -34.151 1.00 44.38 194 ILE D C 1
ATOM 7407 O O . ILE D 1 194 ? -2.728 2.784 -35.367 1.00 43.59 194 ILE D O 1
ATOM 7412 N N . GLU D 1 195 ? -1.577 2.630 -33.465 1.00 45.73 195 GLU D N 1
ATOM 7413 C CA . GLU D 1 195 ? -0.343 2.815 -34.173 1.00 47.06 195 GLU D CA 1
ATOM 7414 C C . GLU D 1 195 ? -0.244 2.000 -35.478 1.00 47.50 195 GLU D C 1
ATOM 7415 O O . GLU D 1 195 ? 0.161 2.558 -36.512 1.00 49.59 195 GLU D O 1
ATOM 7421 N N . SER D 1 196 ? -0.558 0.699 -35.448 1.00 47.41 196 SER D N 1
ATOM 7422 C CA . SER D 1 196 ? -0.653 -0.075 -36.686 1.00 48.53 196 SER D CA 1
ATOM 7423 C C . SER D 1 196 ? -1.634 0.456 -37.638 1.00 49.43 196 SER D C 1
ATOM 7424 O O . SER D 1 196 ? -1.230 0.777 -38.758 1.00 51.34 196 SER D O 1
ATOM 7427 N N . GLU D 1 197 ? -2.912 0.528 -37.257 1.00 48.05 197 GLU D N 1
ATOM 7428 C CA . GLU D 1 197 ? -3.844 0.846 -38.290 1.00 48.27 197 GLU D CA 1
ATOM 7429 C C . GLU D 1 197 ? -3.653 2.314 -38.696 1.00 49.66 197 GLU D C 1
ATOM 7430 O O . GLU D 1 197 ? -4.437 2.849 -39.488 1.00 52.99 197 GLU D O 1
ATOM 7436 N N . LEU D 1 198 ? -2.601 2.979 -38.228 1.00 48.73 198 LEU D N 1
ATOM 7437 C CA . LEU D 1 198 ? -2.328 4.273 -38.803 1.00 49.41 198 LEU D CA 1
ATOM 7438 C C . LEU D 1 198 ? -0.965 4.310 -39.517 1.00 52.09 198 LEU D C 1
ATOM 7439 O O . LEU D 1 198 ? -0.484 5.437 -39.815 1.00 53.26 198 LEU D O 1
ATOM 7444 N N . GLY D 1 199 ? -0.320 3.124 -39.734 1.00 52.82 199 GLY D N 1
ATOM 7445 C CA . GLY D 1 199 ? 1.081 2.954 -40.322 1.00 52.27 199 GLY D CA 1
ATOM 7446 C C . GLY D 1 199 ? 2.338 3.082 -39.416 1.00 53.72 199 GLY D C 1
ATOM 7447 O O . GLY D 1 199 ? 2.862 4.179 -39.220 1.00 56.90 199 GLY D O 1
ATOM 7448 N N . ARG D 1 200 ? 2.909 1.991 -38.900 1.00 52.07 200 ARG D N 1
ATOM 7449 C CA . ARG D 1 200 ? 4.124 2.197 -38.073 1.00 52.22 200 ARG D CA 1
ATOM 7450 C C . ARG D 1 200 ? 5.356 1.206 -38.210 1.00 52.00 200 ARG D C 1
ATOM 7451 O O . ARG D 1 200 ? 5.845 1.270 -39.356 1.00 49.18 200 ARG D O 1
ATOM 7459 N N . VAL D 1 201 ? 5.924 0.430 -37.311 1.00 50.67 201 VAL D N 1
ATOM 7460 N N . GLY D 1 207 ? 14.042 7.547 -36.077 1.00 37.97 207 GLY D N 1
ATOM 7461 C CA . GLY D 1 207 ? 13.578 8.296 -37.345 1.00 40.54 207 GLY D CA 1
ATOM 7462 C C . GLY D 1 207 ? 12.182 8.939 -37.191 1.00 41.49 207 GLY D C 1
ATOM 7463 O O . GLY D 1 207 ? 11.574 8.912 -36.118 1.00 43.06 207 GLY D O 1
ATOM 7464 N N . PRO D 1 208 ? 11.607 9.464 -38.269 1.00 42.19 208 PRO D N 1
ATOM 7465 C CA . PRO D 1 208 ? 10.219 10.012 -38.325 1.00 43.12 208 PRO D CA 1
ATOM 7466 C C . PRO D 1 208 ? 9.109 8.941 -38.152 1.00 45.54 208 PRO D C 1
ATOM 7467 O O . PRO D 1 208 ? 9.279 7.834 -38.668 1.00 43.36 208 PRO D O 1
ATOM 7471 N N . ARG D 1 209 ? 7.983 9.265 -37.481 1.00 49.07 209 ARG D N 1
ATOM 7472 C CA . ARG D 1 209 ? 6.859 8.279 -37.334 1.00 53.33 209 ARG D CA 1
ATOM 7473 C C . ARG D 1 209 ? 5.448 8.489 -37.909 1.00 55.19 209 ARG D C 1
ATOM 7474 O O . ARG D 1 209 ? 5.049 7.715 -38.812 1.00 59.46 209 ARG D O 1
ATOM 7482 N N . LEU D 1 210 ? 4.644 9.359 -37.314 1.00 53.11 210 LEU D N 1
ATOM 7483 C CA . LEU D 1 210 ? 3.199 9.312 -37.627 1.00 53.56 210 LEU D CA 1
ATOM 7484 C C . LEU D 1 210 ? 2.465 9.418 -36.380 1.00 54.03 210 LEU D C 1
ATOM 7485 O O . LEU D 1 210 ? 1.845 10.484 -36.197 1.00 55.52 210 LEU D O 1
ATOM 7490 N N . ILE D 1 211 ? 2.458 8.342 -35.551 1.00 50.46 211 ILE D N 1
ATOM 7491 C CA . ILE D 1 211 ? 2.092 8.534 -34.120 1.00 49.55 211 ILE D CA 1
ATOM 7492 C C . ILE D 1 211 ? 2.990 7.776 -33.157 1.00 49.91 211 ILE D C 1
ATOM 7493 O O . ILE D 1 211 ? 3.698 6.801 -33.538 1.00 46.34 211 ILE D O 1
ATOM 7498 N N . ASP D 1 212 ? 2.903 8.237 -31.896 1.00 50.45 212 ASP D N 1
ATOM 7499 C CA . ASP D 1 212 ? 3.524 7.556 -30.776 1.00 51.38 212 ASP D CA 1
ATOM 7500 C C . ASP D 1 212 ? 2.585 7.649 -29.684 1.00 51.05 212 ASP D C 1
ATOM 7501 O O . ASP D 1 212 ? 2.376 8.775 -29.189 1.00 54.26 212 ASP D O 1
ATOM 7506 N N . LEU D 1 213 ? 1.983 6.514 -29.313 1.00 47.77 213 LEU D N 1
ATOM 7507 C CA . LEU D 1 213 ? 1.166 6.524 -28.122 1.00 46.56 213 LEU D CA 1
ATOM 7508 C C . LEU D 1 213 ? 2.019 5.993 -26.957 1.00 47.10 213 LEU D C 1
ATOM 7509 O O . LEU D 1 213 ? 2.592 4.931 -27.093 1.00 48.71 213 LEU D O 1
ATOM 7514 N N . ASP D 1 214 ? 2.156 6.736 -25.852 1.00 47.16 214 ASP D N 1
ATOM 7515 C CA . ASP D 1 214 ? 2.651 6.150 -24.605 1.00 47.40 214 ASP D CA 1
ATOM 7516 C C . ASP D 1 214 ? 1.665 6.072 -23.429 1.00 46.84 214 ASP D C 1
ATOM 7517 O O . ASP D 1 214 ? 1.022 7.082 -23.081 1.00 48.69 214 ASP D O 1
ATOM 7522 N N . LEU D 1 215 ? 1.551 4.919 -22.786 1.00 43.74 215 LEU D N 1
ATOM 7523 C CA . LEU D 1 215 ? 0.838 4.954 -21.521 1.00 43.53 215 LEU D CA 1
ATOM 7524 C C . LEU D 1 215 ? 1.616 5.677 -20.459 1.00 45.15 215 LEU D C 1
ATOM 7525 O O . LEU D 1 215 ? 2.712 5.216 -20.071 1.00 47.73 215 LEU D O 1
ATOM 7530 N N . LEU D 1 216 ? 1.086 6.778 -19.939 1.00 45.39 216 LEU D N 1
ATOM 7531 C CA . LEU D 1 216 ? 1.879 7.552 -18.965 1.00 45.99 216 LEU D CA 1
ATOM 7532 C C . LEU D 1 216 ? 1.617 7.085 -17.525 1.00 46.96 216 LEU D C 1
ATOM 7533 O O . LEU D 1 216 ? 2.564 6.709 -16.751 1.00 46.12 216 LEU D O 1
ATOM 7538 N N . PHE D 1 217 ? 0.324 7.128 -17.172 1.00 46.05 217 PHE D N 1
ATOM 7539 C CA . PHE D 1 217 ? -0.130 6.552 -15.919 1.00 47.59 217 PHE D CA 1
ATOM 7540 C C . PHE D 1 217 ? -1.492 5.861 -16.085 1.00 49.27 217 PHE D C 1
ATOM 7541 O O . PHE D 1 217 ? -2.327 6.288 -16.919 1.00 51.41 217 PHE D O 1
ATOM 7549 N N . VAL D 1 218 ? -1.819 4.900 -15.241 1.00 48.39 218 VAL D N 1
ATOM 7550 C CA . VAL D 1 218 ? -3.223 4.451 -15.242 1.00 48.00 218 VAL D CA 1
ATOM 7551 C C . VAL D 1 218 ? -3.465 4.382 -13.762 1.00 47.29 218 VAL D C 1
ATOM 7552 O O . VAL D 1 218 ? -2.992 3.478 -13.054 1.00 45.27 218 VAL D O 1
ATOM 7556 N N . GLU D 1 219 ? -4.120 5.455 -13.322 1.00 47.35 219 GLU D N 1
ATOM 7557 C CA . GLU D 1 219 ? -4.240 5.792 -11.949 1.00 46.23 219 GLU D CA 1
ATOM 7558 C C . GLU D 1 219 ? -2.918 5.841 -11.210 1.00 46.74 219 GLU D C 1
ATOM 7559 O O . GLU D 1 219 ? -1.866 6.228 -11.678 1.00 47.83 219 GLU D O 1
ATOM 7565 N N . ASP D 1 220 ? -3.072 5.350 -10.020 1.00 48.52 220 ASP D N 1
ATOM 7566 C CA . ASP D 1 220 ? -2.185 5.123 -8.958 1.00 46.52 220 ASP D CA 1
ATOM 7567 C C . ASP D 1 220 ? -1.205 4.037 -9.383 1.00 46.29 220 ASP D C 1
ATOM 7568 O O . ASP D 1 220 ? -0.152 3.898 -8.786 1.00 43.02 220 ASP D O 1
ATOM 7573 N N . GLN D 1 221 ? -1.596 3.198 -10.361 1.00 45.53 221 GLN D N 1
ATOM 7574 C CA . GLN D 1 221 ? -1.025 1.836 -10.433 1.00 45.27 221 GLN D CA 1
ATOM 7575 C C . GLN D 1 221 ? 0.462 1.869 -10.627 1.00 44.57 221 GLN D C 1
ATOM 7576 O O . GLN D 1 221 ? 0.939 2.831 -11.175 1.00 49.43 221 GLN D O 1
ATOM 7582 N N . ILE D 1 222 ? 1.197 0.817 -10.323 1.00 43.14 222 ILE D N 1
ATOM 7583 C CA . ILE D 1 222 ? 2.566 0.874 -10.732 1.00 45.69 222 ILE D CA 1
ATOM 7584 C C . ILE D 1 222 ? 3.103 -0.494 -11.187 1.00 42.74 222 ILE D C 1
ATOM 7585 O O . ILE D 1 222 ? 3.076 -1.355 -10.406 1.00 41.18 222 ILE D O 1
ATOM 7590 N N . LEU D 1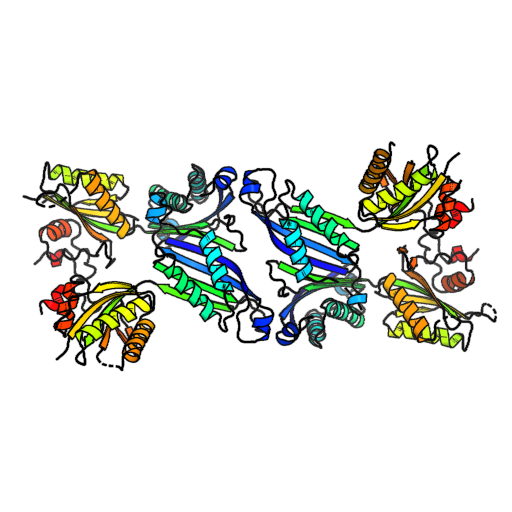 223 ? 3.575 -0.619 -12.424 1.00 43.39 223 LEU D N 1
ATOM 7591 C CA . LEU D 1 223 ? 3.927 -1.922 -12.983 1.00 45.59 223 LEU D CA 1
ATOM 7592 C C . LEU D 1 223 ? 5.434 -2.171 -12.943 1.00 45.30 223 LEU D C 1
ATOM 7593 O O . LEU D 1 223 ? 6.207 -1.292 -12.561 1.00 46.00 223 LEU D O 1
ATOM 7598 N N . TYR D 1 224 ? 5.844 -3.373 -13.339 1.00 44.14 224 TYR D N 1
ATOM 7599 C CA . TYR D 1 224 ? 7.100 -3.561 -13.987 1.00 42.35 224 TYR D CA 1
ATOM 7600 C C . TYR D 1 224 ? 7.041 -4.890 -14.766 1.00 43.70 224 TYR D C 1
ATOM 7601 O O . TYR D 1 224 ? 7.421 -5.939 -14.280 1.00 44.76 224 TYR D O 1
ATOM 7610 N N . THR D 1 225 ? 6.574 -4.835 -15.995 1.00 44.26 225 THR D N 1
ATOM 7611 C CA . THR D 1 225 ? 6.567 -5.998 -16.801 1.00 46.64 225 THR D CA 1
ATOM 7612 C C . THR D 1 225 ? 7.400 -5.795 -18.069 1.00 49.72 225 THR D C 1
ATOM 7613 O O . THR D 1 225 ? 7.847 -4.701 -18.417 1.00 46.99 225 THR D O 1
ATOM 7617 N N . ASP D 1 226 ? 7.506 -6.898 -18.801 1.00 53.33 226 ASP D N 1
ATOM 7618 C CA . ASP D 1 226 ? 8.323 -6.933 -19.964 1.00 53.14 226 ASP D CA 1
ATOM 7619 C C . ASP D 1 226 ? 7.761 -5.974 -20.932 1.00 50.92 226 ASP D C 1
ATOM 7620 O O . ASP D 1 226 ? 8.476 -5.209 -21.490 1.00 48.42 226 ASP D O 1
ATOM 7625 N N . ASP D 1 227 ? 6.454 -5.969 -21.106 1.00 50.24 227 ASP D N 1
ATOM 7626 C CA . ASP D 1 227 ? 5.981 -5.081 -22.126 1.00 49.62 227 ASP D CA 1
ATOM 7627 C C . ASP D 1 227 ? 5.695 -3.689 -21.629 1.00 49.40 227 ASP D C 1
ATOM 7628 O O . ASP D 1 227 ? 5.548 -2.861 -22.456 1.00 52.73 227 ASP D O 1
ATOM 7633 N N . LEU D 1 228 ? 5.478 -3.405 -20.344 1.00 47.81 228 LEU D N 1
ATOM 7634 C CA . LEU D 1 228 ? 5.016 -2.058 -19.965 1.00 44.90 228 LEU D CA 1
ATOM 7635 C C . LEU D 1 228 ? 5.558 -1.713 -18.586 1.00 47.66 228 LEU D C 1
ATOM 7636 O O . LEU D 1 228 ? 5.775 -2.617 -17.768 1.00 50.61 228 LEU D O 1
ATOM 7641 N N . ILE D 1 229 ? 5.881 -0.436 -18.360 1.00 46.16 229 ILE D N 1
ATOM 7642 C CA . ILE D 1 229 ? 6.284 0.083 -17.056 1.00 44.19 229 ILE D CA 1
ATOM 7643 C C . ILE D 1 229 ? 5.381 1.272 -16.775 1.00 45.35 229 ILE D C 1
ATOM 7644 O O . ILE D 1 229 ? 5.197 2.153 -17.657 1.00 48.40 229 ILE D O 1
ATOM 7649 N N . LEU D 1 230 ? 4.779 1.277 -15.583 1.00 45.01 230 LEU D N 1
ATOM 7650 C CA . LEU D 1 230 ? 4.002 2.385 -15.092 1.00 42.78 230 LEU D CA 1
ATOM 7651 C C . LEU D 1 230 ? 4.523 2.825 -13.749 1.00 44.69 230 LEU D C 1
ATOM 7652 O O . LEU D 1 230 ? 4.870 2.006 -12.906 1.00 46.50 230 LEU D O 1
ATOM 7657 N N . PRO D 1 231 ? 4.597 4.153 -13.545 1.00 45.00 231 PRO D N 1
ATOM 7658 C CA . PRO D 1 231 ? 4.314 5.100 -14.608 1.00 43.20 231 PRO D CA 1
ATOM 7659 C C . PRO D 1 231 ? 5.454 5.003 -15.598 1.00 43.19 231 PRO D C 1
ATOM 7660 O O . PRO D 1 231 ? 6.464 4.315 -15.306 1.00 41.74 231 PRO D O 1
ATOM 7664 N N . HIS D 1 232 ? 5.268 5.602 -16.771 1.00 42.98 232 HIS D N 1
ATOM 7665 C CA . HIS D 1 232 ? 6.234 5.485 -17.826 1.00 43.31 232 HIS D CA 1
ATOM 7666 C C . HIS D 1 232 ? 7.484 6.114 -17.341 1.00 43.12 232 HIS D C 1
ATOM 7667 O O . HIS D 1 232 ? 7.405 7.211 -16.904 1.00 44.97 232 HIS D O 1
ATOM 7674 N N . PRO D 1 233 ? 8.660 5.453 -17.481 1.00 43.89 233 PRO D N 1
ATOM 7675 C CA . PRO D 1 233 ? 9.867 5.822 -16.706 1.00 42.66 233 PRO D CA 1
ATOM 7676 C C . PRO D 1 233 ? 10.464 7.225 -16.939 1.00 43.90 233 PRO D C 1
ATOM 7677 O O . PRO D 1 233 ? 11.336 7.652 -16.159 1.00 44.21 233 PRO D O 1
ATOM 7681 N N . TYR D 1 234 ? 10.015 7.946 -17.975 1.00 43.19 234 TYR D N 1
ATOM 7682 C CA . TYR D 1 234 ? 10.677 9.188 -18.338 1.00 44.19 234 TYR D CA 1
ATOM 7683 C C . TYR D 1 234 ? 9.916 10.485 -18.073 1.00 45.92 234 TYR D C 1
ATOM 7684 O O . TYR D 1 234 ? 10.460 11.598 -18.191 1.00 46.87 234 TYR D O 1
ATOM 7693 N N . ILE D 1 235 ? 8.666 10.352 -17.675 1.00 46.06 235 ILE D N 1
ATOM 7694 C CA . ILE D 1 235 ? 7.815 11.515 -17.439 1.00 46.30 235 ILE D CA 1
ATOM 7695 C C . ILE D 1 235 ? 8.463 12.666 -16.727 1.00 46.19 235 ILE D C 1
ATOM 7696 O O . ILE D 1 235 ? 8.406 13.788 -17.195 1.00 46.43 235 ILE D O 1
ATOM 7701 N N . ALA D 1 236 ? 9.075 12.392 -15.583 1.00 47.34 236 ALA D N 1
ATOM 7702 C CA . ALA D 1 236 ? 9.621 13.474 -14.764 1.00 46.97 236 ALA D CA 1
ATOM 7703 C C . ALA D 1 236 ? 10.782 14.194 -15.467 1.00 47.27 236 ALA D C 1
ATOM 7704 O O . ALA D 1 236 ? 11.362 15.095 -14.931 1.00 45.56 236 ALA D O 1
ATOM 7706 N N . GLU D 1 237 ? 11.120 13.778 -16.677 1.00 48.02 237 GLU D N 1
ATOM 7707 C CA . GLU D 1 237 ? 12.273 14.273 -17.333 1.00 47.54 237 GLU D CA 1
ATOM 7708 C C . GLU D 1 237 ? 11.910 14.793 -18.708 1.00 49.15 237 GLU D C 1
ATOM 7709 O O . GLU D 1 237 ? 12.779 15.280 -19.406 1.00 51.15 237 GLU D O 1
ATOM 7715 N N . ARG D 1 238 ? 10.663 14.684 -19.162 1.00 50.68 238 ARG D N 1
ATOM 7716 C CA . ARG D 1 238 ? 10.294 15.280 -20.478 1.00 50.17 238 ARG D CA 1
ATOM 7717 C C . ARG D 1 238 ? 9.365 16.461 -20.341 1.00 49.54 238 ARG D C 1
ATOM 7718 O O . ARG D 1 238 ? 8.153 16.276 -20.081 1.00 47.75 238 ARG D O 1
ATOM 7726 N N . LEU D 1 239 ? 9.940 17.652 -20.551 1.00 49.55 239 LEU D N 1
ATOM 7727 C CA . LEU D 1 239 ? 9.228 18.919 -20.366 1.00 49.01 239 LEU D CA 1
ATOM 7728 C C . LEU D 1 239 ? 7.900 18.980 -21.203 1.00 48.17 239 LEU D C 1
ATOM 7729 O O . LEU D 1 239 ? 6.811 19.223 -20.675 1.00 47.78 239 LEU D O 1
ATOM 7734 N N . PHE D 1 240 ? 8.001 18.725 -22.492 1.00 47.98 240 PHE D N 1
ATOM 7735 C CA . PHE D 1 240 ? 6.833 18.623 -23.347 1.00 50.04 240 PHE D CA 1
ATOM 7736 C C . PHE D 1 240 ? 5.666 17.795 -22.788 1.00 49.64 240 PHE D C 1
ATOM 7737 O O . PHE D 1 240 ? 4.457 18.128 -22.857 1.00 49.09 240 PHE D O 1
ATOM 7745 N N . VAL D 1 241 ? 6.034 16.711 -22.165 1.00 50.00 241 VAL D N 1
ATOM 7746 C CA . VAL D 1 241 ? 5.000 15.925 -21.538 1.00 49.68 241 VAL D CA 1
ATOM 7747 C C . VAL D 1 241 ? 4.394 16.613 -20.291 1.00 49.40 241 VAL D C 1
ATOM 7748 O O . VAL D 1 241 ? 3.197 16.810 -20.248 1.00 50.41 241 VAL D O 1
ATOM 7752 N N . LEU D 1 242 ? 5.230 16.985 -19.308 1.00 48.94 242 LEU D N 1
ATOM 7753 C CA . LEU D 1 242 ? 4.804 17.707 -18.103 1.00 46.26 242 LEU D CA 1
ATOM 7754 C C . LEU D 1 242 ? 4.044 18.930 -18.507 1.00 45.87 242 LEU D C 1
ATOM 7755 O O . LEU D 1 242 ? 3.056 19.292 -17.882 1.00 45.03 242 LEU D O 1
ATOM 7760 N N . GLU D 1 243 ? 4.480 19.549 -19.595 1.00 47.59 243 GLU D N 1
ATOM 7761 C CA . GLU D 1 243 ? 3.817 20.733 -20.130 1.00 49.26 243 GLU D CA 1
ATOM 7762 C C . GLU D 1 243 ? 2.308 20.511 -20.337 1.00 49.74 243 GLU D C 1
ATOM 7763 O O . GLU D 1 243 ? 1.446 21.192 -19.726 1.00 49.97 243 GLU D O 1
ATOM 7769 N N . SER D 1 244 ? 1.976 19.563 -21.212 1.00 49.35 244 SER D N 1
ATOM 7770 C CA . SER D 1 244 ? 0.586 19.459 -21.625 1.00 49.28 244 SER D CA 1
ATOM 7771 C C . SER D 1 244 ? -0.165 18.701 -20.499 1.00 46.97 244 SER D C 1
ATOM 7772 O O . SER D 1 244 ? -1.389 18.814 -20.316 1.00 45.67 244 SER D O 1
ATOM 7775 N N . LEU D 1 245 ? 0.603 18.052 -19.643 1.00 46.68 245 LEU D N 1
ATOM 7776 C CA . LEU D 1 245 ? 0.029 17.231 -18.543 1.00 46.39 245 LEU D CA 1
ATOM 7777 C C . LEU D 1 245 ? -0.331 18.064 -17.310 1.00 45.83 245 LEU D C 1
ATOM 7778 O O . LEU D 1 245 ? -1.354 17.845 -16.734 1.00 46.00 245 LEU D O 1
ATOM 7783 N N . GLN D 1 246 ? 0.499 19.046 -16.952 1.00 45.52 246 GLN D N 1
ATOM 7784 C CA . GLN D 1 246 ? 0.160 20.033 -15.942 1.00 46.00 246 GLN D CA 1
ATOM 7785 C C . GLN D 1 246 ? -1.040 20.874 -16.416 1.00 46.10 246 GLN D C 1
ATOM 7786 O O . GLN D 1 246 ? -1.758 21.494 -15.619 1.00 44.74 246 GLN D O 1
ATOM 7792 N N . GLU D 1 247 ? -1.245 20.917 -17.728 1.00 46.22 247 GLU D N 1
ATOM 7793 C CA . GLU D 1 247 ? -2.275 21.772 -18.267 1.00 46.33 247 GLU D CA 1
ATOM 7794 C C . GLU D 1 247 ? -3.648 21.137 -17.965 1.00 44.95 247 GLU D C 1
ATOM 7795 O O . GLU D 1 247 ? -4.560 21.806 -17.495 1.00 41.53 247 GLU D O 1
ATOM 7801 N N . ILE D 1 248 ? -3.798 19.840 -18.193 1.00 43.94 248 ILE D N 1
ATOM 7802 C CA . ILE D 1 248 ? -5.073 19.260 -17.850 1.00 44.38 248 ILE D CA 1
ATOM 7803 C C . ILE D 1 248 ? -5.064 18.579 -16.468 1.00 47.52 248 ILE D C 1
ATOM 7804 O O . ILE D 1 248 ? -6.100 18.228 -15.985 1.00 50.40 248 ILE D O 1
ATOM 7809 N N . ALA D 1 249 ? -3.949 18.377 -15.767 1.00 47.69 249 ALA D N 1
ATOM 7810 C CA . ALA D 1 249 ? -4.107 17.720 -14.463 1.00 46.33 249 ALA D CA 1
ATOM 7811 C C . ALA D 1 249 ? -2.966 18.130 -13.479 1.00 46.01 249 ALA D C 1
ATOM 7812 O O . ALA D 1 249 ? -2.052 17.374 -13.088 1.00 46.96 249 ALA D O 1
ATOM 7814 N N . PRO D 1 250 ? -2.978 19.374 -13.087 1.00 44.84 250 PRO D N 1
ATOM 7815 C CA . PRO D 1 250 ? -1.779 19.894 -12.449 1.00 44.76 250 PRO D CA 1
ATOM 7816 C C . PRO D 1 250 ? -1.601 19.331 -11.041 1.00 46.48 250 PRO D C 1
ATOM 7817 O O . PRO D 1 250 ? -0.519 19.394 -10.456 1.00 47.01 250 PRO D O 1
ATOM 7821 N N . HIS D 1 251 ? -2.686 18.747 -10.518 1.00 47.39 251 HIS D N 1
ATOM 7822 C CA . HIS D 1 251 ? -2.712 18.269 -9.148 1.00 44.79 251 HIS D CA 1
ATOM 7823 C C . HIS D 1 251 ? -2.579 16.796 -8.998 1.00 43.38 251 HIS D C 1
ATOM 7824 O O . HIS D 1 251 ? -2.397 16.321 -7.923 1.00 42.91 251 HIS D O 1
ATOM 7831 N N . PHE D 1 252 ? -2.693 16.071 -10.088 1.00 43.74 252 PHE D N 1
ATOM 7832 C CA . PHE D 1 252 ? -2.513 14.643 -10.067 1.00 44.39 252 PHE D CA 1
ATOM 7833 C C . PHE D 1 252 ? -1.145 14.251 -9.493 1.00 45.86 252 PHE D C 1
ATOM 7834 O O . PHE D 1 252 ? -0.104 14.875 -9.810 1.00 45.55 252 PHE D O 1
ATOM 7842 N N . ILE D 1 253 ? -1.137 13.223 -8.624 1.00 45.34 253 ILE D N 1
ATOM 7843 C CA . ILE D 1 253 ? 0.131 12.910 -7.916 1.00 43.87 253 ILE D CA 1
ATOM 7844 C C . ILE D 1 253 ? 0.920 11.778 -8.520 1.00 43.79 253 ILE D C 1
ATOM 7845 O O . ILE D 1 253 ? 0.344 10.679 -8.783 1.00 46.12 253 ILE D O 1
ATOM 7850 N N . HIS D 1 254 ? 2.195 11.981 -8.779 1.00 43.33 254 HIS D N 1
ATOM 7851 C CA . HIS D 1 254 ? 2.983 10.885 -9.451 1.00 45.29 254 HIS D CA 1
ATOM 7852 C C . HIS D 1 254 ? 3.108 9.758 -8.429 1.00 45.82 254 HIS D C 1
ATOM 7853 O O . HIS D 1 254 ? 3.618 9.968 -7.334 1.00 46.01 254 HIS D O 1
ATOM 7860 N N . PRO D 1 255 ? 2.674 8.555 -8.780 1.00 45.48 255 PRO D N 1
ATOM 7861 C CA . PRO D 1 255 ? 2.517 7.515 -7.807 1.00 43.87 255 PRO D CA 1
ATOM 7862 C C . PRO D 1 255 ? 3.848 7.182 -7.214 1.00 45.49 255 PRO D C 1
ATOM 7863 O O . PRO D 1 255 ? 3.874 6.588 -6.161 1.00 47.78 255 PRO D O 1
ATOM 7867 N N . ILE D 1 256 ? 4.960 7.507 -7.873 1.00 45.86 256 ILE D N 1
ATOM 7868 C CA . ILE D 1 256 ? 6.273 7.189 -7.317 1.00 44.56 256 ILE D CA 1
ATOM 7869 C C . ILE D 1 256 ? 7.012 8.381 -6.692 1.00 45.96 256 ILE D C 1
ATOM 7870 O O . ILE D 1 256 ? 7.603 8.247 -5.599 1.00 47.78 256 ILE D O 1
ATOM 7875 N N . LEU D 1 257 ? 7.014 9.533 -7.361 1.00 44.76 257 LEU D N 1
ATOM 7876 C CA . LEU D 1 257 ? 7.841 10.561 -6.866 1.00 43.11 257 LEU D CA 1
ATOM 7877 C C . LEU D 1 257 ? 7.046 11.268 -5.812 1.00 42.49 257 LEU D C 1
ATOM 7878 O O . LEU D 1 257 ? 7.537 12.120 -5.150 1.00 42.37 257 LEU D O 1
ATOM 7883 N N . LYS D 1 258 ? 5.787 10.931 -5.709 1.00 41.74 258 LYS D N 1
ATOM 7884 C CA . LYS D 1 258 ? 4.978 11.400 -4.646 1.00 43.21 258 LYS D CA 1
ATOM 7885 C C . LYS D 1 258 ? 4.943 12.893 -4.694 1.00 45.05 258 LYS D C 1
ATOM 7886 O O . LYS D 1 258 ? 4.988 13.599 -3.695 1.00 45.59 258 LYS D O 1
ATOM 7892 N N . GLN D 1 259 ? 4.762 13.399 -5.911 1.00 47.85 259 GLN D N 1
ATOM 7893 C CA . GLN D 1 259 ? 4.496 14.846 -6.123 1.00 47.21 259 GLN D CA 1
ATOM 7894 C C . GLN D 1 259 ? 3.435 15.253 -7.195 1.00 46.65 259 GLN D C 1
ATOM 7895 O O . GLN D 1 259 ? 3.130 14.487 -8.128 1.00 46.31 259 GLN D O 1
ATOM 7901 N N . PRO D 1 260 ? 2.851 16.448 -7.050 1.00 45.13 260 PRO D N 1
ATOM 7902 C CA . PRO D 1 260 ? 1.936 16.899 -8.097 1.00 45.08 260 PRO D CA 1
ATOM 7903 C C . PRO D 1 260 ? 2.707 17.209 -9.443 1.00 47.25 260 PRO D C 1
ATOM 7904 O O . PRO D 1 260 ? 3.915 17.603 -9.451 1.00 47.10 260 PRO D O 1
ATOM 7908 N N . ILE D 1 261 ? 2.013 17.062 -10.571 1.00 46.79 261 ILE D N 1
ATOM 7909 C CA . ILE D 1 261 ? 2.591 17.316 -11.861 1.00 45.32 261 ILE D CA 1
ATOM 7910 C C . ILE D 1 261 ? 3.053 18.774 -11.895 1.00 47.13 261 ILE D C 1
ATOM 7911 O O . ILE D 1 261 ? 4.208 19.057 -12.237 1.00 47.89 261 ILE D O 1
ATOM 7916 N N . ARG D 1 262 ? 2.148 19.683 -11.521 1.00 46.92 262 ARG D N 1
ATOM 7917 C CA . ARG D 1 262 ? 2.438 21.071 -11.312 1.00 47.37 262 ARG D CA 1
ATOM 7918 C C . ARG D 1 262 ? 3.850 21.265 -10.841 1.00 46.80 262 ARG D C 1
ATOM 7919 O O . ARG D 1 262 ? 4.599 22.141 -11.303 1.00 46.52 262 ARG D O 1
ATOM 7927 N N . ASN D 1 263 ? 4.223 20.454 -9.868 1.00 47.48 263 ASN D N 1
ATOM 7928 C CA . ASN D 1 263 ? 5.498 20.706 -9.209 1.00 47.87 263 ASN D CA 1
ATOM 7929 C C . ASN D 1 263 ? 6.651 20.191 -9.930 1.00 47.29 263 ASN D C 1
ATOM 7930 O O . ASN D 1 263 ? 7.600 20.962 -10.121 1.00 49.43 263 ASN D O 1
ATOM 7935 N N . LEU D 1 264 ? 6.602 18.905 -10.270 1.00 45.68 264 LEU D N 1
ATOM 7936 C CA . LEU D 1 264 ? 7.549 18.332 -11.234 1.00 46.49 264 LEU D CA 1
ATOM 7937 C C . LEU D 1 264 ? 7.797 19.196 -12.491 1.00 47.61 264 LEU D C 1
ATOM 7938 O O . LEU D 1 264 ? 8.954 19.439 -12.891 1.00 48.52 264 LEU D O 1
ATOM 7943 N N . TYR D 1 265 ? 6.741 19.733 -13.071 1.00 47.21 265 TYR D N 1
ATOM 7944 C CA . TYR D 1 265 ? 6.914 20.798 -14.052 1.00 46.97 265 TYR D CA 1
ATOM 7945 C C . TYR D 1 265 ? 7.731 22.014 -13.600 1.00 48.44 265 TYR D C 1
ATOM 7946 O O . TYR D 1 265 ? 8.454 22.503 -14.370 1.00 49.19 265 TYR D O 1
ATOM 7955 N N . ASP D 1 266 ? 7.697 22.526 -12.380 1.00 50.74 266 ASP D N 1
ATOM 7956 C CA . ASP D 1 266 ? 8.698 23.621 -12.042 1.00 50.64 266 ASP D CA 1
ATOM 7957 C C . ASP D 1 266 ? 10.080 23.034 -11.775 1.00 50.49 266 ASP D C 1
ATOM 7958 O O . ASP D 1 266 ? 10.435 22.821 -10.662 1.00 51.22 266 ASP D O 1
ATOM 7963 N N . ALA D 1 267 ? 10.769 22.672 -12.866 1.00 49.98 267 ALA D N 1
ATOM 7964 C CA . ALA D 1 267 ? 12.108 22.039 -12.999 1.00 44.88 267 ALA D CA 1
ATOM 7965 C C . ALA D 1 267 ? 12.211 21.666 -14.556 1.00 43.12 267 ALA D C 1
ATOM 7966 O O . ALA D 1 267 ? 12.127 20.461 -14.964 1.00 38.00 267 ALA D O 1
ATOM 7968 N N . LEU D 1 268 ? 12.330 22.622 -15.466 1.00 40.54 268 LEU D N 1
#

B-factor: mean 46.97, std 4.59, range [30.66, 71.96]

Nearest PDB structures (foldseek):
  2cg8-assembly1_C-2  TM=9.846E-01  e=9.042E-54  Streptococcus pneumoniae
  2cg8-assembly1_D-2  TM=9.905E-01  e=4.309E-48  Streptococcus pneumoniae
  5f3m-assembly1_A  TM=9.694E-01  e=1.159E-12  Bacillus anthracis str. 'Ames Ancestor'
  2nm2-assembly1_C  TM=9.636E-01  e=1.852E-11  Staphylococcus aureus
  1sql-assembly2_M  TM=9.515E-01  e=4.857E-11  Arabidopsis thaliana

Organism: Streptococcus pneumoniae (strain ATCC BAA-255 / R6) (NCBI:txid171101)

Solvent-accessible surface area: 44707 Å² total

Sequence (981 aa):
MDQLQIKDLEMFAYHGLFPSEKELGQKFIVSAILSYDMTKAATVHYGELCQQWTTWFQETSEDLIETVAYKLVERTFESYPLVQEMKLELKKPWAPVHLSLDTCSVTIHRRKQRAFIALGSNMGDKQANLKQAIDKLRARGIHILKESSVLASFANQVVEVETWLPAQDLLETLLAIESELGRIDLDLLFVEDQILYTDDLILPHPYIAERLFVLESLQEIAPHFIHPILKQPIRNLYDAMDQLQIKDLEMFAYHGLFPSEKELGQKFIVSAILSYDMTKAATDASVHYGELCQQWTTWFQETSEDLIETVAYKLVERTFESYPLVQEMKLELKKPWAPVHLSLDTCSVTIHRRKQRAFIALGSNMGDKQANLKQAIDKLRARGIHILKESSVLATDSFANQVVEVETWLPAQDLLETLLAIESELGRRLIDLDLLFVEDQILYTDDLILPHPYIAERLFVLESLQEIAPHFIHPILKQPIRNLYDAMDQLQIKDLEMFAYHGLFPSEKELGQKFIVSAILSYDMTKAATDLDLTASVHYGELCQQWTTWFQETSEDLIETVAYKLVERTFESYPLVQEMKLELKKPWAPVHLSLDTCSVTIHRRKQRAFIALGSNMGDKQANLKQAIDKLRARGIHILKESSVLASFANQVVEVETWLPAQDLLETLLAIESELGRLIDLDLLFVEDQILYTDDLILPHPYIAERLFVLESLQEIAPHFIHPILKQPIRNLYDAMDQLQIKDLEMFAYHGLFPSEKELGQKFIVSAILSYDMTKAATDASVHYGELCQQWTTWFQETSEDLIETVAYKLVERTFESYPLVQEMKLELKKPWAPVHLSLDTCSVTIHRRKQRAFIALGSNMGDKQANLKQAIDKLRARGIHILKESSVLSFANQVVEVETWLPAQDLLETLLAIESELGRGPRLIDLDLLFVEDQILYTDDLILPHPYIAERLFVLESLQEIAPHFIHPILKQPIRNLYDA

InterPro domains:
  IPR000550 7,8-Dihydro-6-hydroxymethylpterin-pyrophosphokinase, HPPK [PF01288] (123-250)
  IPR000550 7,8-Dihydro-6-hydroxymethylpterin-pyrophosphokinase, HPPK [PS00794] (205-216)
  IPR000550 7,8-Dihydro-6-hydroxymethylpterin-pyrophosphokinase, HPPK [TIGR01498] (122-250)
  IPR000550 7,8-Dihydro-6-hydroxymethylpterin-pyrophosphokinase, HPPK [cd00483] (122-248)
  IPR006156 Dihydroneopterin aldolase [TIGR00525] (2-117)
  IPR006157 Dihydroneopterin aldolase/epimerase domain [PF02152] (5-115)
  IPR006157 Dihydroneopterin aldolase/epimerase domain [SM00905] (4-117)
  IPR006157 Dihydroneopterin aldolase/epimerase domain [TIGR00526] (1-121)
  IPR006157 Dihydroneopterin aldolase/epimerase domain [cd00534] (1-118)
  IPR035907 7,8-Dihydro-6-hydroxymethylpterin-pyrophosphokinase HPPK superfamily [G3DSA:3.30.70.560] (120-270)
  IPR035907 7,8-Dihydro-6-hydroxymethylpterin-pyrophosphokinase HPPK superfamily [SSF55083] (121-268)
  IPR043133 GTP cyclohydrolase I, C-terminal/NADPH-dependent 7-cyano-7-deazaguanine reductase [G3DSA:3.30.1130.10] (1-119)

Radius of gyration: 42.06 Å; Cα contacts (8 Å, |Δi|>4): 2002; chains: 4; bounding box: 108×118×72 Å

CATH classification: 3.30.1130.10 (+1 more: 3.30.70.560)